Protein 4R58 (pdb70)

B-factor: mean 31.78, std 17.09, range [7.94, 125.17]

Solvent-accessible surface area: 38154 Å² total; per-residue (Å²): 136,90,26,127,108,67,16,50,0,68,128,11,0,72,17,105,27,0,0,80,21,0,28,13,18,25,88,53,95,40,25,97,44,50,0,51,25,112,49,0,58,67,0,58,46,1,42,8,38,19,19,39,0,124,43,3,81,0,0,29,43,0,57,38,0,83,18,0,48,0,3,27,12,109,0,88,91,3,63,18,0,109,126,2,86,40,0,3,101,0,10,1,0,15,20,34,0,82,97,4,54,8,0,100,95,0,57,17,0,58,15,2,20,0,4,26,20,34,0,88,98,3,58,14,0,114,99,1,74,9,0,63,44,1,25,0,0,32,18,35,0,84,92,3,57,12,0,118,98,0,49,1,0,9,42,1,24,0,2,48,22,32,0,95,87,3,59,15,0,109,92,0,23,2,0,41,46,2,37,0,12,61,17,39,0,87,89,3,62,15,0,124,101,0,55,37,0,71,63,31,30,14,174,105,36,44,28,130,99,106,64,8,40,175,121,8,138,77,53,206,128,89,26,127,106,67,12,51,0,68,128,12,0,71,13,104,28,0,0,78,26,0,45,64,64,27,181,51,191,39,25,96,46,49,0,54,26,112,54,0,57,81,0,72,96,1,90,10,44,30,24,25,0,109,42,3,80,0,0,33,44,0,57,66,0,106,27,0,48,0,0,40,10,82,0,59,91,4,64,18,0,114,126,4,107,73,0,2,103,0,8,1,0,25,14,28,0,47,98,3,55,9,0,100,104,0,58,38,0,50,14,2,25,0,7,45,5,20,0,54,97,4,57,12,0,115,96,0,84,74,0,62,38,1,33,0,1,60,18,9,0,49,94,3,58,13,0,115,102,0,86,77,0,60,37,1,18,0,2,58,5,2,0,59,88,3,57,16,0,98,101,0,68,50,0,62,44,2,28,0,12,50,0,1,0,65,90,3,65,9,0,125,95,0,89,70,0,70,64,32,30,16,172,68,6,2,15,85,96,105,65,8,40,171,126,8,138,81,55,211,124,90,25,124,111,63,19,51,0,65,126,12,0,70,20,105,29,0,0,80,25,0,32,20,12,27,90,53,120,38,24,97,45,49,0,54,25,112,51,0,56,77,0,61,39,1,36,8,41,21,17,49,0,85,41,4,80,0,0,33,43,0,55,54,0,105,24,0,38,0,0,41,13,78,0,66,91,5,54,18,1,109,116,4,101,70,0,7,101,0,7,1,0,24,20,16,0,80,98,3,56,13,0,113,104,0,58,37,0,65,13,2,22,0,8,42,20,34,0,62,96,3,57,14,0,115,99,0,82,74,0,60,36,1,34,0,2,45,14,23,0,61,94,2,57,13,0,116,100,0,87,78,0,60,36,2,19,0,1,54,12,12,0,70,88,3,62,14,0,103,97,0,67,51,0,62,44,2,28,0,11,46,0,4,0,64,91,2,74,12,0,144,86,0,89,71,0,70,64,32,29,16,172,55,13,9,32,128,97,109,72,16,39,172,130,8,138,81,54,210,127,89,26,134,108,60,12,50,0,66,127,12,0,72,15,103,29,0,0,81,15,0,19,10,22,26,86,44,54,37,25,97,44,48,0,56,25,114,53,0,58,57,0,19,43,1,31,9,33,105,40,83,0,102,42,3,80,0,0,33,43,0,56,64,0,68,25,0,50,0,19,77,12,110,0,89,93,4,54,19,0,106,117,4,93,68,0,8,101,0,22,1,6,59,21,32,0,83,98,2,57,13,0,110,100,0,57,39,0,63,13,1,34,0,8,59,20,35,0,88,96,3,56,13,0,117,98,0,82,51,0,52,37,1,35,0,9,62,19,35,0,87,94,4,56,14,0,118,104,0,86,33,0,62,43,1,35,0,8,57,21,33,0,92,88,4,68,15,0,102,108,0,55,10,0,16,51,2,37,0,11,62,17,36,0,72,90,11,69,8,8,172,84,8,67,4,10,62,78,25,30,20,173,107,34,39,30,117,80,155,78,44,66,132,137,50,115,152,56,176

Secondary structure (DSSP, 8-state):
----S-EEHHHHS-SHHHHHHHHHHHT-S-TTSEE-HHHHTT--EEE--SS-----TTGGG-TT--EEE--SS-----GGGTT-TT--EEE--SS-----GGGTT-TT--EEE--SS-----GGGTT-TT--EEE--SS-----GGGTT-TT--EEE--SS-----GGGTT-TT--EEE--SS-----GGGTT-TT--EEE--SS-----GGGGG-TT--/----S-EEHHHHS-SHHHHHHHHHHTT-S-TTSEE-HHHHHT--EEE--SS-----TTGGG-TT--EEE--SS-----GGGTT-TT--EEE--SS-----GGGTT-TT--EEE--SS-----GGGTT-TT--EEE--SS-----GGGTT-TT--EEE--SS-----GGGTT-TT--EEE--SS-----GGGTT-TT--EEE--SS-----GGGTT-TT--/---SS-EEHHHHS-SHHHHHHHHHHTT-S-TTSEE-HHHHTT--EEE--SS-----TTGGG-TT--EEE--SS-----GGGTT-TT--EEE--SS-----GGGTT-TT--EEE--SS-----GGGTT-TT--EEE--SS-----GGGTT-TT--EEE--SS-----GGGTT-TT--EEE--SS-----GGGTT-TT--EEE--SS-----GGGGG-TT--/----S-EEHHHHS-SHHHHHHHHHHHT-S-TTSEE-HHHHTT--EEE--SS-----TTGGG-TT--EEE--SS-----GGGTT-TT--EEE--SS-----GGGTT-TT--EEE--SS-----GGGTT-TT--EEE--SS-----GGGTT-TT--EEE--SS-----GGGTT-TT--EEE--SS-----GGGTT-TT-SEEE--SS----TGGGTTSSS--

Radius of gyration: 30.85 Å; Cα contacts (8 Å, |Δi|>4): 2349; chains: 4; bounding box: 74×75×79 Å

Structure (mmCIF, N/CA/C/O backbone):
data_4R58
#
_entry.id   4R58
#
_cell.length_a   57.583
_cell.length_b   145.006
_cell.length_c   57.700
_cell.angle_alpha   90.00
_cell.angle_beta   115.35
_cell.angle_gamma   90.00
#
_symmetry.space_group_name_H-M   'P 1 21 1'
#
loop_
_entity.id
_entity.type
_entity.pdbx_description
1 polymer 'Leucine Rich Repeat protein'
2 water water
#
loop_
_atom_site.group_PDB
_atom_site.id
_atom_site.type_symbol
_atom_site.label_atom_id
_atom_site.label_alt_id
_atom_site.label_comp_id
_atom_site.label_asym_id
_atom_site.label_entity_id
_atom_site.label_seq_id
_atom_site.pdbx_PDB_ins_code
_atom_site.Cartn_x
_atom_site.Cartn_y
_atom_site.Cartn_z
_atom_site.occupancy
_atom_site.B_iso_or_equiv
_atom_site.auth_seq_id
_atom_site.auth_comp_id
_atom_site.auth_asym_id
_atom_site.auth_atom_id
_atom_site.pdbx_PDB_model_num
ATOM 1 N N . GLU A 1 1 ? -36.914 -4.831 18.777 1.00 52.13 1 GLU A N 1
ATOM 2 C CA . GLU A 1 1 ? -37.298 -3.694 17.882 1.00 50.12 1 GLU A CA 1
ATOM 3 C C . GLU A 1 1 ? -36.957 -2.307 18.451 1.00 46.43 1 GLU A C 1
ATOM 4 O O . GLU A 1 1 ? -37.686 -1.789 19.328 1.00 41.79 1 GLU A O 1
ATOM 10 N N . THR A 1 2 ? -35.880 -1.693 17.927 1.00 45.00 2 THR A N 1
ATOM 11 C CA . THR A 1 2 ? -35.431 -0.357 18.366 1.00 43.39 2 THR A CA 1
ATOM 12 C C . THR A 1 2 ? -35.072 0.558 17.210 1.00 42.86 2 THR A C 1
ATOM 13 O O . THR A 1 2 ? -34.644 0.084 16.169 1.00 46.75 2 THR A O 1
ATOM 17 N N . ILE A 1 3 ? -35.202 1.871 17.388 1.00 40.85 3 ILE A N 1
ATOM 18 C CA . ILE A 1 3 ? -34.507 2.804 16.481 1.00 41.98 3 ILE A CA 1
ATOM 19 C C . ILE A 1 3 ? -33.115 3.157 17.023 1.00 44.14 3 ILE A C 1
ATOM 20 O O . ILE A 1 3 ? -32.901 3.236 18.245 1.00 43.91 3 ILE A O 1
ATOM 25 N N . THR A 1 4 ? -32.172 3.382 16.117 1.00 45.17 4 THR A N 1
ATOM 26 C CA . THR A 1 4 ? -30.785 3.609 16.510 1.00 47.89 4 THR A CA 1
ATOM 27 C C . THR A 1 4 ? -30.261 5.005 16.166 1.00 48.09 4 THR A C 1
ATOM 28 O O . THR A 1 4 ? -29.097 5.364 16.502 1.00 49.65 4 THR A O 1
ATOM 32 N N . VAL A 1 5 ? -31.099 5.756 15.451 1.00 45.02 5 VAL A N 1
ATOM 33 C CA . VAL A 1 5 ? -30.823 7.110 15.009 1.00 45.09 5 VAL A CA 1
ATOM 34 C C . VAL A 1 5 ? -31.998 7.929 15.482 1.00 41.58 5 VAL A C 1
ATOM 35 O O . VAL A 1 5 ? -33.094 7.444 15.530 1.00 38.57 5 VAL A O 1
ATOM 39 N N . SER A 1 6 ? -31.765 9.155 15.889 1.00 41.77 6 SER A N 1
ATOM 40 C CA . SER A 1 6 ? -32.835 10.033 16.256 1.00 40.19 6 SER A CA 1
ATOM 41 C C . SER A 1 6 ? -33.654 10.254 14.961 1.00 37.74 6 SER A C 1
ATOM 42 O O . SER A 1 6 ? -33.080 10.537 13.944 1.00 37.50 6 SER A O 1
ATOM 45 N N . THR A 1 7 ? -34.988 10.082 15.035 1.00 33.75 7 THR A N 1
ATOM 46 C CA . THR A 1 7 ? -35.836 9.940 13.861 1.00 31.13 7 THR A CA 1
ATOM 47 C C . THR A 1 7 ? -37.131 10.751 14.035 1.00 27.62 7 THR A C 1
ATOM 48 O O . THR A 1 7 ? -37.720 10.724 15.113 1.00 26.62 7 THR A O 1
ATOM 52 N N . PRO A 1 8 ? -37.552 11.498 12.992 1.00 26.12 8 PRO A N 1
ATOM 53 C CA . PRO A 1 8 ? -38.830 12.184 13.105 1.00 23.89 8 PRO A CA 1
ATOM 54 C C . PRO A 1 8 ? -39.957 11.229 13.490 1.00 21.36 8 PRO A C 1
ATOM 55 O O . PRO A 1 8 ? -40.033 10.121 13.001 1.00 21.18 8 PRO A O 1
ATOM 59 N N . ILE A 1 9 ? -40.809 11.679 14.369 1.00 19.67 9 ILE A N 1
ATOM 60 C CA . ILE A 1 9 ? -41.966 10.901 14.840 1.00 18.09 9 ILE A CA 1
ATOM 61 C C . ILE A 1 9 ? -42.861 10.431 13.706 1.00 17.73 9 ILE A C 1
ATOM 62 O O . ILE A 1 9 ? -43.223 9.283 13.643 1.00 16.72 9 ILE A O 1
ATOM 67 N N . LYS A 1 10 ? -43.121 11.341 12.789 1.00 18.64 10 LYS A N 1
ATOM 68 C CA . LYS A 1 10 ? -43.948 11.074 11.644 1.00 19.49 10 LYS A CA 1
ATOM 69 C C . LYS A 1 10 ? -43.363 10.004 10.712 1.00 20.04 10 LYS A C 1
ATOM 70 O O . LYS A 1 10 ? -44.081 9.349 10.014 1.00 19.77 10 LYS A O 1
ATOM 76 N N . GLN A 1 11 ? -42.055 9.831 10.730 1.00 20.85 11 GLN A N 1
ATOM 77 C CA . GLN A 1 11 ? -41.428 8.769 9.946 1.00 22.17 11 GLN A CA 1
ATOM 78 C C . GLN A 1 11 ? -41.601 7.381 10.629 1.00 21.38 11 GLN A C 1
ATOM 79 O O . GLN A 1 11 ? -41.729 6.383 9.941 1.00 22.01 11 GLN A O 1
ATOM 85 N N . ILE A 1 12 ? -41.580 7.325 11.963 1.00 19.82 12 ILE A N 1
ATOM 86 C CA . ILE A 1 12 ? -41.747 6.070 12.680 1.00 19.05 12 ILE A CA 1
ATOM 87 C C . ILE A 1 12 ? -43.236 5.724 12.710 1.00 17.62 12 ILE A C 1
ATOM 88 O O . ILE A 1 12 ? -43.608 4.555 12.651 1.00 17.18 12 ILE A O 1
ATOM 93 N N . PHE A 1 13 ? -44.058 6.756 12.941 1.00 16.81 13 PHE A N 1
ATOM 94 C CA . PHE A 1 13 ? -45.491 6.607 13.142 1.00 15.67 13 PHE A CA 1
ATOM 95 C C . PHE A 1 13 ? -46.193 7.302 11.974 1.00 16.68 13 PHE A C 1
ATOM 96 O O . PHE A 1 13 ? -46.534 8.476 12.104 1.00 16.63 13 PHE A O 1
ATOM 104 N N . PRO A 1 14 ? -46.420 6.606 10.823 1.00 17.76 14 PRO A N 1
ATOM 105 C CA . PRO A 1 14 ? -46.903 7.365 9.624 1.00 19.34 14 PRO A CA 1
ATOM 106 C C . PRO A 1 14 ? -48.356 7.874 9.667 1.00 19.50 14 PRO A C 1
ATOM 107 O O . PRO A 1 14 ? -48.714 8.776 8.919 1.00 20.46 14 PRO A O 1
ATOM 111 N N . ASP A 1 15 ? -49.172 7.350 10.559 1.00 19.02 15 ASP A N 1
ATOM 112 C CA . ASP A 1 15 ? -50.550 7.805 10.639 1.00 19.53 15 ASP A CA 1
ATOM 113 C C . ASP A 1 15 ? -50.607 9.214 11.217 1.00 19.66 15 ASP A C 1
ATOM 114 O O . ASP A 1 15 ? -50.061 9.475 12.267 1.00 18.87 15 ASP A O 1
ATOM 119 N N . ASP A 1 16 ? -51.305 10.112 10.544 1.00 21.10 16 ASP A N 1
ATOM 120 C CA . ASP A 1 16 ? -51.401 11.485 11.005 1.00 21.57 16 ASP A CA 1
ATOM 121 C C . ASP A 1 16 ? -51.814 11.579 12.482 1.00 19.59 16 ASP A C 1
ATOM 122 O O . ASP A 1 16 ? -51.141 12.215 13.315 1.00 18.54 16 ASP A O 1
ATOM 127 N N . ALA A 1 17 ? -52.944 10.960 12.815 1.00 18.80 17 ALA A N 1
ATOM 128 C CA . ALA A 1 17 ? -53.472 11.073 14.180 1.00 17.47 17 ALA A CA 1
ATOM 129 C C . ALA A 1 17 ? -52.591 10.346 15.210 1.00 15.79 17 ALA A C 1
ATOM 130 O O . ALA A 1 17 ?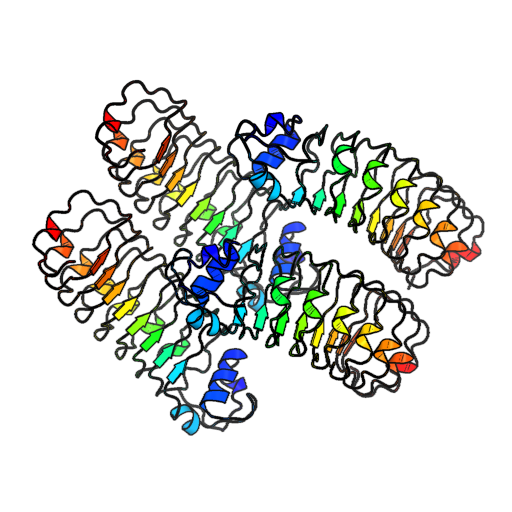 -52.403 10.838 16.304 1.00 15.41 17 ALA A O 1
ATOM 132 N N . PHE A 1 18 ? -52.084 9.183 14.870 1.00 14.93 18 PHE A N 1
ATOM 133 C CA . PHE A 1 18 ? -51.295 8.439 15.843 1.00 14.45 18 PHE A CA 1
ATOM 134 C C . PHE A 1 18 ? -49.995 9.168 16.091 1.00 14.43 18 PHE A C 1
ATOM 135 O O . PHE A 1 18 ? -49.567 9.268 17.221 1.00 13.92 18 PHE A O 1
ATOM 143 N N . ALA A 1 19 ? -49.396 9.735 15.051 1.00 15.19 19 ALA A N 1
ATOM 144 C CA . ALA A 1 19 ? -48.237 10.582 15.278 1.00 16.12 19 ALA A CA 1
ATOM 145 C C . ALA A 1 19 ? -48.503 11.755 16.209 1.00 16.35 19 ALA A C 1
ATOM 146 O O . ALA A 1 19 ? -47.708 11.981 17.124 1.00 15.95 19 ALA A O 1
ATOM 148 N N . GLU A 1 20 ? -49.645 12.424 16.062 1.00 17.40 20 GLU A N 1
ATOM 149 C CA . GLU A 1 20 ? -50.010 13.502 17.024 1.00 18.61 20 GLU A CA 1
ATOM 150 C C . GLU A 1 20 ? -50.089 13.013 18.460 1.00 18.11 20 GLU A C 1
ATOM 151 O O . GLU A 1 20 ? -49.679 13.713 19.371 1.00 18.73 20 GLU A O 1
ATOM 157 N N . THR A 1 21 ? -50.576 11.793 18.670 1.00 17.02 21 THR A N 1
ATOM 158 C CA . THR A 1 21 ? -50.659 11.218 19.995 1.00 17.61 21 THR A CA 1
ATOM 159 C C . THR A 1 21 ? -49.319 10.967 20.634 1.00 16.54 21 THR A C 1
ATOM 160 O O . THR A 1 21 ? -49.129 11.158 21.834 1.00 18.88 21 THR A O 1
ATOM 164 N N . ILE A 1 22 ? -48.425 10.436 19.853 1.00 15.30 22 ILE A N 1
ATOM 165 C CA . ILE A 1 22 ? -47.098 10.205 20.323 1.00 15.63 22 ILE A CA 1
ATOM 166 C C . ILE A 1 22 ? -46.442 11.541 20.640 1.00 16.36 22 ILE A C 1
ATOM 167 O O . ILE A 1 22 ? -45.859 11.678 21.691 1.00 16.67 22 ILE A O 1
ATOM 172 N N . LYS A 1 23 ? -46.575 12.503 19.739 1.00 16.85 23 LYS A N 1
ATOM 173 C CA . LYS A 1 23 ? -46.030 13.827 19.942 1.00 18.77 23 LYS A CA 1
ATOM 174 C C . LYS A 1 23 ? -46.502 14.423 21.270 1.00 20.01 23 LYS A C 1
ATOM 175 O O . LYS A 1 23 ? -45.671 14.841 22.111 1.00 21.18 23 LYS A O 1
ATOM 181 N N . ALA A 1 24 ? -47.816 14.365 21.515 1.00 19.89 24 ALA A N 1
ATOM 182 C CA . ALA A 1 24 ? -48.398 14.824 22.807 1.00 20.85 24 ALA A CA 1
ATOM 183 C C . ALA A 1 24 ? -47.915 14.019 24.029 1.00 20.59 24 ALA A C 1
ATOM 184 O O . ALA A 1 24 ? -47.581 14.587 25.039 1.00 22.59 24 ALA A O 1
ATOM 186 N N . ASN A 1 25 ? -47.797 12.699 23.911 1.00 19.60 25 ASN A N 1
ATOM 187 C CA . ASN A 1 25 ? -47.264 11.859 25.014 1.00 19.70 25 ASN A CA 1
ATOM 188 C C . ASN A 1 25 ? -45.867 12.265 25.421 1.00 20.82 25 ASN A C 1
ATOM 189 O O . ASN A 1 25 ? -45.532 12.245 26.601 1.00 22.17 25 ASN A O 1
ATOM 194 N N . LEU A 1 26 ? -45.039 12.601 24.425 1.00 20.90 26 LEU A N 1
ATOM 195 C CA . LEU A 1 26 ? -43.621 12.938 24.629 1.00 22.53 26 LEU A CA 1
ATOM 196 C C . LEU A 1 26 ? -43.390 14.441 24.812 1.00 24.44 26 LEU A C 1
ATOM 197 O O . LEU A 1 26 ? -42.269 14.874 25.073 1.00 26.31 26 LEU A O 1
ATOM 202 N N . LYS A 1 27 ? -44.467 15.209 24.746 1.00 25.15 27 LYS A N 1
ATOM 203 C CA . LYS A 1 27 ? -44.422 16.656 24.882 1.00 27.67 27 LYS A CA 1
ATOM 204 C C . LYS A 1 27 ? -43.493 17.271 23.885 1.00 27.64 27 LYS A C 1
ATOM 205 O O . LYS A 1 27 ? -42.734 18.125 24.211 1.00 29.57 27 LYS A O 1
ATOM 211 N N . LYS A 1 28 ? -43.574 16.831 22.656 1.00 26.69 28 LYS A N 1
ATOM 212 C CA . LYS A 1 28 ? -42.823 17.452 21.585 1.00 28.11 28 LYS A CA 1
ATOM 213 C C . LYS A 1 28 ? -43.625 18.522 20.883 1.00 27.91 28 LYS A C 1
ATOM 214 O O . LYS A 1 28 ? -44.836 18.495 20.913 1.00 26.28 28 LYS A O 1
ATOM 220 N N . LYS A 1 29 ? -42.918 19.436 20.220 1.00 28.86 29 LYS A N 1
ATOM 221 C CA . LYS A 1 29 ? -43.553 20.556 19.560 1.00 29.91 29 LYS A CA 1
ATOM 222 C C . LYS A 1 29 ? -44.223 20.229 18.219 1.00 28.24 29 LYS A C 1
ATOM 223 O O . LYS A 1 29 ? -45.212 20.873 17.867 1.00 29.64 29 LYS A O 1
ATOM 229 N N . SER A 1 30 ? -43.786 19.188 17.529 1.00 25.93 30 SER A N 1
ATOM 230 C CA . SER A 1 30 ? -44.314 18.878 16.203 1.00 24.81 30 SER A CA 1
ATOM 231 C C . SER A 1 30 ? -44.087 17.389 15.855 1.00 23.19 30 SER A C 1
ATOM 232 O O . SER A 1 30 ? -43.166 16.737 16.397 1.00 22.13 30 SER A O 1
ATOM 235 N N . VAL A 1 31 ? -44.935 16.838 14.981 1.00 22.09 31 VAL A N 1
ATOM 236 C CA . VAL A 1 31 ? -44.718 15.471 14.527 1.00 21.25 31 VAL A CA 1
ATOM 237 C C . VAL A 1 31 ? -43.439 15.291 13.694 1.00 22.02 31 VAL A C 1
ATOM 238 O O . VAL A 1 31 ? -42.955 14.181 13.558 1.00 21.25 31 VAL A O 1
ATOM 242 N N . THR A 1 32 ? -42.860 16.388 13.209 1.00 23.62 32 THR A N 1
ATOM 243 C CA . THR A 1 32 ? -41.566 16.330 12.519 1.00 25.05 32 THR A CA 1
ATOM 244 C C . THR A 1 32 ? -40.363 16.340 13.480 1.00 25.51 32 THR A C 1
ATOM 245 O O . THR A 1 32 ? -39.242 16.163 13.019 1.00 25.94 32 THR A O 1
ATOM 249 N N . ASP A 1 33 ? -40.574 16.579 14.789 1.00 25.29 33 ASP A N 1
ATOM 250 C CA . ASP A 1 33 ? -39.439 16.545 15.746 1.00 26.16 33 ASP A CA 1
ATOM 251 C C . ASP A 1 33 ? -38.893 15.132 15.877 1.00 25.50 33 ASP A C 1
ATOM 252 O O . ASP A 1 33 ? -39.612 14.129 15.791 1.00 23.46 33 ASP A O 1
ATOM 257 N N . ALA A 1 34 ? -37.591 15.070 16.040 1.00 27.00 34 ALA A N 1
ATOM 258 C CA . ALA A 1 34 ? -36.853 13.818 16.079 1.00 27.57 34 ALA A CA 1
ATOM 259 C C . ALA A 1 34 ? -36.968 13.264 17.474 1.00 27.29 34 ALA A C 1
ATOM 260 O O . ALA A 1 34 ? -36.918 14.034 18.401 1.00 28.59 34 ALA A O 1
ATOM 262 N N . VAL A 1 35 ? -37.129 11.947 17.608 1.00 26.53 35 VAL A N 1
ATOM 263 C CA . VAL A 1 35 ? -37.154 11.258 18.917 1.00 26.37 35 VAL A CA 1
ATOM 264 C C . VAL A 1 35 ? -36.199 10.070 18.965 1.00 27.43 35 VAL A C 1
ATOM 265 O O . VAL A 1 35 ? -35.785 9.552 17.925 1.00 28.05 35 VAL A O 1
ATOM 269 N N . THR A 1 36 ? -35.805 9.704 20.190 1.00 27.90 36 THR A N 1
ATOM 270 C CA . THR A 1 36 ? -34.785 8.685 20.445 1.00 28.95 36 THR A CA 1
ATOM 271 C C . THR A 1 36 ? -35.506 7.500 21.014 1.00 27.33 36 THR A C 1
ATOM 272 O O . THR A 1 36 ? -36.610 7.669 21.504 1.00 25.39 36 THR A O 1
ATOM 276 N N . GLN A 1 37 ? -34.889 6.320 20.949 1.00 28.40 37 GLN A N 1
ATOM 277 C CA . GLN A 1 37 ? -35.449 5.086 21.541 1.00 28.02 37 GLN A CA 1
ATOM 278 C C . GLN A 1 37 ? -35.674 5.250 23.038 1.00 28.86 37 GLN A C 1
ATOM 279 O O . GLN A 1 37 ? -36.697 4.862 23.585 1.00 26.67 37 GLN A O 1
ATOM 285 N N . ASN A 1 38 ? -34.714 5.886 23.671 1.00 31.89 38 ASN A N 1
ATOM 286 C CA . ASN A 1 38 ? -34.831 6.216 25.055 1.00 34.02 38 ASN A CA 1
ATOM 287 C C . ASN A 1 38 ? -36.142 6.931 25.402 1.00 31.22 38 ASN A C 1
ATOM 288 O O . ASN A 1 38 ? -36.829 6.590 26.364 1.00 30.15 38 ASN A O 1
ATOM 293 N N . GLU A 1 39 ? -36.480 7.940 24.598 1.00 29.51 39 GLU A N 1
ATOM 294 C CA . GLU A 1 39 ? -37.742 8.637 24.734 1.00 27.05 39 GLU A CA 1
ATOM 295 C C . GLU A 1 39 ? -38.901 7.724 24.515 1.00 24.07 39 GLU A C 1
ATOM 296 O O . GLU A 1 39 ? -39.891 7.798 25.232 1.00 22.67 39 GLU A O 1
ATOM 302 N N . LEU A 1 40 ? -38.816 6.877 23.508 1.00 23.18 40 LEU A N 1
ATOM 303 C CA . LEU A 1 40 ? -39.915 5.917 23.246 1.00 21.07 40 LEU A CA 1
ATOM 304 C C . LEU A 1 40 ? -40.081 4.902 24.384 1.00 21.22 40 LEU A C 1
ATOM 305 O O . LEU A 1 40 ? -41.194 4.485 24.675 1.00 20.27 40 LEU A O 1
ATOM 310 N N . ASN A 1 41 ? -38.984 4.540 25.038 1.00 22.88 41 ASN A N 1
ATOM 311 C CA . ASN A 1 41 ? -39.026 3.666 26.193 1.00 23.77 41 ASN A CA 1
ATOM 312 C C . ASN A 1 41 ? -39.838 4.240 27.320 1.00 23.24 41 ASN A C 1
ATOM 313 O O . ASN A 1 41 ? -40.257 3.487 28.179 1.00 23.82 41 ASN A O 1
ATOM 318 N N . SER A 1 42 ? -40.035 5.552 27.352 1.00 22.92 42 SER A N 1
ATOM 319 C CA . SER A 1 42 ? -40.721 6.178 28.467 1.00 23.51 42 SER A CA 1
ATOM 320 C C . SER A 1 42 ? -42.234 6.007 28.361 1.00 21.45 42 SER A C 1
ATOM 321 O O . SER A 1 42 ? -42.907 6.325 29.288 1.00 22.04 42 SER A O 1
ATOM 324 N N . ILE A 1 43 ? -42.762 5.581 27.229 1.00 19.86 43 ILE A N 1
ATOM 325 C CA . ILE A 1 43 ? -44.195 5.622 27.035 1.00 18.52 43 ILE A CA 1
ATOM 326 C C . ILE A 1 43 ? -44.850 4.370 27.611 1.00 18.79 43 ILE A C 1
ATOM 327 O O . ILE A 1 43 ? -44.557 3.279 27.159 1.00 19.44 43 ILE A O 1
ATOM 332 N N . ASP A 1 44 ? -45.715 4.505 28.598 1.00 19.34 44 ASP A N 1
ATOM 333 C CA . ASP A 1 44 ? -46.348 3.337 29.154 1.00 20.02 44 ASP A CA 1
ATOM 334 C C . ASP A 1 44 ? -47.854 3.318 28.983 1.00 18.94 44 ASP A C 1
ATOM 335 O O . ASP A 1 44 ? -48.479 2.317 29.285 1.00 18.91 44 ASP A O 1
ATOM 340 N N . GLN A 1 45 ? -48.447 4.393 28.476 1.00 18.22 45 GLN A N 1
ATOM 341 C CA . GLN A 1 45 ? -49.881 4.475 28.437 1.00 17.23 45 GLN A CA 1
ATOM 342 C C . GLN A 1 45 ? -50.275 5.391 27.295 1.00 15.73 45 GLN A C 1
ATOM 343 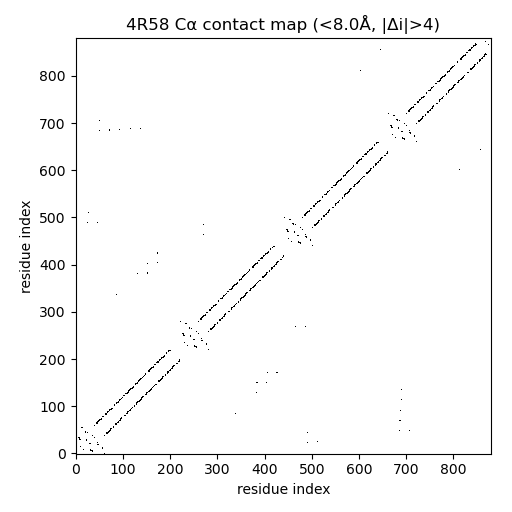O O . GLN A 1 45 ? -49.839 6.557 27.243 1.00 15.74 45 GLN A O 1
ATOM 349 N N . ILE A 1 46 ? -51.112 4.881 26.401 1.00 14.33 46 ILE A N 1
ATOM 350 C CA . ILE A 1 46 ? -51.638 5.688 25.287 1.00 13.67 46 ILE A CA 1
ATOM 351 C C . ILE A 1 46 ? -53.134 5.622 25.300 1.00 12.87 46 ILE A C 1
ATOM 352 O O . ILE A 1 46 ? -53.702 4.538 25.255 1.00 13.15 46 ILE A O 1
ATOM 357 N N . ILE A 1 47 ? -53.780 6.777 25.373 1.00 12.69 47 ILE A N 1
ATOM 358 C CA . ILE A 1 47 ? -55.222 6.850 25.265 1.00 12.31 47 ILE A CA 1
ATOM 359 C C . ILE A 1 47 ? -55.592 7.774 24.111 1.00 12.48 47 ILE A C 1
ATOM 360 O O . ILE A 1 47 ? -55.349 8.968 24.168 1.00 12.68 47 ILE A O 1
ATOM 365 N N . ALA A 1 48 ? -56.183 7.193 23.063 1.00 11.90 48 ALA A N 1
ATOM 366 C CA . ALA A 1 48 ? -56.555 7.967 21.893 1.00 12.76 48 ALA A CA 1
ATOM 367 C C . ALA A 1 48 ? -57.794 7.372 21.253 1.00 13.20 48 ALA A C 1
ATOM 368 O O . ALA A 1 48 ? -57.729 6.739 20.204 1.00 13.26 48 ALA A O 1
ATOM 370 N N . ASN A 1 49 ? -58.909 7.557 21.937 1.00 13.99 49 ASN A N 1
ATOM 371 C CA . ASN A 1 49 ? -60.180 7.079 21.479 1.00 14.43 49 ASN A CA 1
ATOM 372 C C . ASN A 1 49 ? -60.755 8.104 20.523 1.00 15.77 49 ASN A C 1
ATOM 373 O O . ASN A 1 49 ? -60.359 9.232 20.545 1.00 16.12 49 ASN A O 1
ATOM 378 N N . ASN A 1 50 ? -61.649 7.660 19.635 1.00 16.62 50 ASN A N 1
ATOM 379 C CA . ASN A 1 50 ? -62.386 8.568 18.808 1.00 18.66 50 ASN A CA 1
ATOM 380 C C . ASN A 1 50 ? -61.535 9.477 17.966 1.00 19.35 50 ASN A C 1
ATOM 381 O O . ASN A 1 50 ? -61.893 10.629 17.792 1.00 20.88 50 ASN A O 1
ATOM 386 N N . SER A 1 51 ? -60.420 8.978 17.434 1.00 18.91 51 SER A N 1
ATOM 387 C CA . SER A 1 51 ? -59.400 9.842 16.829 1.00 19.96 51 SER A CA 1
ATOM 388 C C . SER A 1 51 ? -59.061 9.607 15.358 1.00 20.01 51 SER A C 1
ATOM 389 O O . SER A 1 51 ? -58.053 10.167 14.901 1.00 20.09 51 SER A O 1
ATOM 392 N N . ASP A 1 52 ? -59.860 8.851 14.612 1.00 19.69 52 ASP A N 1
ATOM 393 C CA . ASP A 1 52 ? -59.524 8.584 13.214 1.00 20.89 52 ASP A CA 1
ATOM 394 C C . ASP A 1 52 ? -58.178 7.952 12.933 1.00 19.16 52 ASP A C 1
ATOM 395 O O . ASP A 1 52 ? -57.583 8.213 11.889 1.00 20.28 52 ASP A O 1
ATOM 400 N N . ILE A 1 53 ? -57.659 7.171 13.853 1.00 17.02 53 ILE A N 1
ATOM 401 C CA . ILE A 1 53 ? -56.413 6.478 13.612 1.00 15.97 53 ILE A CA 1
ATOM 402 C C . ILE A 1 53 ? -56.593 5.325 12.652 1.00 16.52 53 ILE A C 1
ATOM 403 O O . ILE A 1 53 ? -57.432 4.487 12.870 1.00 16.12 53 ILE A O 1
ATOM 408 N N . LYS A 1 54 ? -55.821 5.309 11.576 1.00 17.81 54 LYS A N 1
ATOM 409 C CA . LYS A 1 54 ? -55.878 4.223 10.586 1.00 19.92 54 LYS A CA 1
ATOM 410 C C . LYS A 1 54 ? -54.782 3.143 10.726 1.00 19.32 54 LYS A C 1
ATOM 411 O O . LYS A 1 54 ? -54.947 2.054 10.190 1.00 20.27 54 LYS A O 1
ATOM 417 N N . SER A 1 55 ? -53.700 3.442 11.428 1.00 17.92 55 SER A N 1
ATOM 418 C CA . SER A 1 55 ? -52.569 2.516 11.515 1.00 17.93 55 SER A CA 1
ATOM 419 C C . SER A 1 55 ? -51.807 2.798 12.780 1.00 16.26 55 SER A C 1
ATOM 420 O O . SER A 1 55 ? -51.570 3.938 13.124 1.00 15.09 55 SER A O 1
ATOM 423 N N . VAL A 1 56 ? -51.434 1.729 13.481 1.00 16.06 56 VAL A N 1
ATOM 424 C CA . VAL A 1 56 ? -50.560 1.814 14.640 1.00 14.98 56 VAL A CA 1
ATOM 425 C C . VAL A 1 56 ? -49.103 1.489 14.333 1.00 16.07 56 VAL A C 1
ATOM 426 O O . VAL A 1 56 ? -48.298 1.205 15.243 1.00 16.54 56 VAL A O 1
ATOM 430 N N . GLN A 1 57 ? -48.747 1.520 13.057 1.00 17.39 57 GLN A N 1
ATOM 431 C CA . GLN A 1 57 ? -47.353 1.284 12.648 1.00 18.77 57 GLN A CA 1
ATOM 432 C C . GLN A 1 57 ? -46.481 2.209 13.436 1.00 17.74 57 GLN A C 1
ATOM 433 O O . GLN A 1 57 ? -46.757 3.403 13.543 1.00 16.76 57 GLN A O 1
ATOM 439 N N . GLY A 1 58 ? -45.461 1.621 14.041 1.00 18.10 58 GLY A N 1
ATOM 440 C CA . GLY A 1 58 ? -44.508 2.341 14.889 1.00 17.90 58 GLY A CA 1
ATOM 441 C C . GLY A 1 58 ? -44.642 1.933 16.355 1.00 16.72 58 GLY A C 1
ATOM 442 O O . GLY A 1 58 ? -43.706 2.060 17.119 1.00 17.41 58 GLY A O 1
ATOM 443 N N . ILE A 1 59 ? -45.793 1.433 16.738 1.00 15.34 59 ILE A N 1
ATOM 444 C CA . ILE A 1 59 ? -46.044 1.066 18.111 1.00 14.55 59 ILE A CA 1
ATOM 445 C C . ILE A 1 59 ? -45.145 -0.046 18.584 1.00 15.32 59 ILE A C 1
ATOM 446 O O . ILE A 1 59 ? -44.907 -0.217 19.777 1.00 15.40 59 ILE A O 1
ATOM 451 N N . GLN A 1 60 ? -44.599 -0.808 17.655 1.00 16.37 60 GLN A N 1
ATOM 452 C CA . GLN A 1 60 ? -43.664 -1.898 18.019 1.00 17.59 60 GLN A CA 1
ATOM 453 C C . GLN A 1 60 ? -42.407 -1.428 18.730 1.00 18.37 60 GLN A C 1
ATOM 454 O O . GLN A 1 60 ? -41.650 -2.223 19.261 1.00 19.49 60 GLN A O 1
ATOM 460 N N . TYR A 1 61 ? -42.160 -0.138 18.664 1.00 18.17 61 TYR A N 1
ATOM 461 C CA . TYR A 1 61 ? -40.988 0.427 19.297 1.00 19.42 61 TYR A CA 1
ATOM 462 C C . TYR A 1 61 ? -41.273 0.934 20.721 1.00 18.37 61 TYR A C 1
ATOM 463 O O . TYR A 1 61 ? -40.468 1.656 21.270 1.00 18.91 61 TYR A O 1
ATOM 472 N N . LEU A 1 62 ? -42.409 0.560 21.303 1.00 16.89 62 LEU A N 1
ATOM 473 C CA . LEU A 1 62 ? -42.769 1.013 22.627 1.00 16.33 62 LEU A CA 1
ATOM 474 C C . LEU A 1 62 ? -42.807 -0.160 23.603 1.00 16.88 62 LEU A C 1
ATOM 475 O O . LEU A 1 62 ? -43.889 -0.598 23.994 1.00 15.49 62 LEU A O 1
ATOM 480 N N . PRO A 1 63 ? -41.627 -0.672 24.033 1.00 18.65 63 PRO A N 1
ATOM 481 C CA . PRO A 1 63 ? -41.631 -1.926 24.775 1.00 19.58 63 PRO A CA 1
ATOM 482 C C . PRO A 1 63 ? -42.294 -1.849 26.140 1.00 19.29 63 PRO A C 1
ATOM 483 O O . PRO A 1 63 ? -42.761 -2.869 26.641 1.00 19.28 63 PRO A O 1
ATOM 487 N N . ASN A 1 64 ? -42.368 -0.665 26.729 1.00 19.18 64 ASN A N 1
ATOM 488 C CA . ASN A 1 64 ? -42.959 -0.590 28.056 1.00 19.57 64 ASN A CA 1
ATOM 489 C C . ASN A 1 64 ? -44.449 -0.255 28.051 1.00 18.10 64 ASN A C 1
ATOM 490 O O . ASN A 1 64 ? -45.007 0.126 29.085 1.00 18.17 64 ASN A O 1
ATOM 495 N N . LEU A 1 65 ? -45.089 -0.355 26.888 1.00 17.20 65 LEU A N 1
ATOM 496 C CA . LEU A 1 65 ? -46.479 0.025 26.775 1.00 16.05 65 LEU A CA 1
ATOM 497 C C . LEU A 1 65 ? -47.309 -0.999 27.570 1.00 16.95 65 LEU A C 1
ATOM 498 O O . LEU A 1 65 ? -47.220 -2.195 27.354 1.00 16.21 65 LEU A O 1
ATOM 503 N N . LYS A 1 66 ? -48.119 -0.479 28.488 1.00 18.55 66 LYS A N 1
ATOM 504 C CA . LYS A 1 66 ? -48.905 -1.283 29.441 1.00 20.67 66 LYS A CA 1
ATOM 505 C C . LYS A 1 66 ? -50.395 -1.123 29.202 1.00 18.12 66 LYS A C 1
ATOM 506 O O . LYS A 1 66 ? -51.171 -2.062 29.393 1.00 17.76 66 LYS A O 1
ATOM 512 N N . THR A 1 67 ? -50.804 0.078 28.829 1.00 16.54 67 THR A N 1
ATOM 513 C CA . THR A 1 67 ? -52.209 0.406 28.666 1.00 15.19 67 THR A CA 1
ATOM 514 C C . THR A 1 67 ? -52.383 1.102 27.318 1.00 13.60 67 THR A C 1
ATOM 515 O O . THR A 1 67 ? -51.708 2.105 27.025 1.00 13.56 67 THR A O 1
ATOM 519 N N . LEU A 1 68 ? -53.256 0.551 26.495 1.00 12.28 68 LEU A N 1
ATOM 520 C CA . LEU A 1 68 ? -53.498 1.058 25.152 1.00 11.57 68 LEU A CA 1
ATOM 521 C C . LEU A 1 68 ? -54.997 1.071 24.918 1.00 11.43 68 LEU A C 1
ATOM 522 O O . LEU A 1 68 ? -55.614 0.020 24.858 1.00 11.06 68 LEU A O 1
ATOM 527 N N . LYS A 1 69 ? -55.571 2.265 24.803 1.00 11.44 69 LYS A N 1
ATOM 528 C CA . LYS A 1 69 ? -56.965 2.392 24.530 1.00 11.90 69 LYS A CA 1
ATOM 529 C C . LYS A 1 69 ? -57.186 3.186 23.236 1.00 11.97 69 LYS A C 1
ATOM 530 O O . LYS A 1 69 ? -56.808 4.348 23.155 1.00 12.26 69 LYS A O 1
ATOM 536 N N . LEU A 1 70 ? -57.754 2.505 22.239 1.00 11.78 70 LEU A N 1
ATOM 537 C CA . LEU A 1 70 ? -57.896 3.011 20.895 1.00 12.02 70 LEU A CA 1
ATOM 538 C C . LEU A 1 70 ? -59.276 2.694 20.382 1.00 12.71 70 LEU A C 1
ATOM 539 O O . LEU A 1 70 ? -59.440 2.313 19.234 1.00 12.70 70 LEU A O 1
ATOM 544 N N . SER A 1 71 ? -60.280 2.943 21.213 1.00 13.37 71 SER A N 1
ATOM 545 C CA . SER A 1 71 ? -61.637 2.687 20.827 1.00 14.47 71 SER A CA 1
ATOM 546 C C . SER A 1 71 ? -62.112 3.682 19.795 1.00 14.96 71 SER A C 1
ATOM 547 O O . SER A 1 71 ? -61.859 4.870 19.904 1.00 15.76 71 SER A O 1
ATOM 550 N N . ASN A 1 72 ? -62.834 3.192 18.787 1.00 15.05 72 ASN A N 1
ATOM 551 C CA . ASN A 1 72 ? -63.508 4.004 17.792 1.00 15.80 72 ASN A CA 1
ATOM 552 C C . ASN A 1 72 ? -62.536 4.773 16.928 1.00 15.91 72 ASN A C 1
ATOM 553 O O . ASN A 1 72 ? -62.573 5.972 16.840 1.00 16.31 72 ASN A O 1
ATOM 558 N N . ASN A 1 73 ? -61.696 4.023 16.243 1.00 16.16 73 ASN A N 1
ATOM 559 C CA . ASN A 1 73 ? -60.792 4.512 15.198 1.00 17.07 73 ASN A CA 1
ATOM 560 C C . ASN A 1 73 ? -61.033 3.673 13.928 1.00 18.67 73 ASN A C 1
ATOM 561 O O . ASN A 1 73 ? -62.126 3.197 13.756 1.00 19.68 73 ASN A O 1
ATOM 566 N N . LYS A 1 74 ? -60.053 3.561 13.022 1.00 19.41 74 LYS A N 1
ATOM 567 C CA . LYS A 1 74 ? -60.210 2.785 11.768 1.00 21.52 74 LYS A CA 1
ATOM 568 C C . LYS A 1 74 ? -59.085 1.769 11.579 1.00 21.00 74 LYS A C 1
ATOM 569 O O . LYS A 1 74 ? -58.554 1.632 10.505 1.00 20.90 74 LYS A O 1
ATOM 575 N N . ILE A 1 75 ? -58.709 1.114 12.694 1.00 19.74 75 ILE A N 1
ATOM 576 C CA . ILE A 1 75 ? -57.600 0.160 12.728 1.00 19.16 75 ILE A CA 1
ATOM 577 C C . ILE A 1 75 ? -58.018 -1.202 12.201 1.00 20.82 75 ILE A C 1
ATOM 578 O O . ILE A 1 75 ? -59.094 -1.703 12.549 1.00 20.71 75 ILE A O 1
ATOM 583 N N . THR A 1 76 ? -57.226 -1.701 11.262 1.00 22.87 76 THR A N 1
ATOM 584 C CA . THR A 1 76 ? -57.452 -2.959 10.604 1.00 25.57 76 THR A CA 1
ATOM 585 C C . THR A 1 76 ? -56.333 -3.956 10.829 1.00 27.40 76 THR A C 1
ATOM 586 O O . THR A 1 76 ? -56.576 -5.152 10.779 1.00 33.44 76 THR A O 1
ATOM 590 N N . ASP A 1 77 ? -55.113 -3.512 11.047 1.00 26.55 77 ASP A N 1
ATOM 591 C CA . ASP A 1 77 ? -53.969 -4.437 11.122 1.00 26.42 77 ASP A CA 1
ATOM 592 C C . ASP A 1 77 ? -53.311 -4.156 12.431 1.00 23.73 77 ASP A C 1
ATOM 593 O O . ASP A 1 77 ? -52.997 -3.014 12.713 1.00 24.35 77 ASP A O 1
ATOM 598 N N . ILE A 1 78 ? -53.179 -5.158 13.275 1.00 22.39 78 ILE A N 1
ATOM 599 C CA . ILE A 1 78 ? -52.558 -4.962 14.591 1.00 20.34 78 ILE A CA 1
ATOM 600 C C . ILE A 1 78 ? -51.283 -5.794 14.759 1.00 21.13 78 ILE A C 1
ATOM 601 O O . ILE A 1 78 ? -50.829 -5.999 15.871 1.00 19.86 78 ILE A O 1
ATOM 606 N N . SER A 1 79 ? -50.689 -6.222 13.657 1.00 22.82 79 SER A N 1
ATOM 607 C CA . SER A 1 79 ? -49.547 -7.088 13.746 1.00 25.09 79 SER A CA 1
ATOM 608 C C . SER A 1 79 ? -48.388 -6.422 14.488 1.00 24.65 79 SER A C 1
ATOM 609 O O . SER A 1 79 ? -47.563 -7.097 15.078 1.00 25.26 79 SER A O 1
ATOM 612 N N . ALA A 1 80 ? -48.353 -5.106 14.506 1.00 23.94 80 ALA A N 1
ATOM 613 C CA . ALA A 1 80 ? -47.292 -4.424 15.189 1.00 24.12 80 ALA A CA 1
ATOM 614 C C . ALA A 1 80 ? -47.392 -4.496 16.730 1.00 24.29 80 ALA A C 1
ATOM 615 O O . ALA A 1 80 ? -46.502 -4.018 17.398 1.00 26.01 80 ALA A O 1
ATOM 617 N N . LEU A 1 81 ? -48.484 -5.021 17.287 1.00 23.26 81 LEU A N 1
ATOM 618 C CA . LEU A 1 81 ? -48.601 -5.294 18.729 1.00 22.31 81 LEU A CA 1
ATOM 619 C C . LEU A 1 81 ? -47.946 -6.585 19.169 1.00 23.93 81 LEU A C 1
ATOM 620 O O . LEU A 1 81 ? -47.853 -6.861 20.331 1.00 22.65 81 LEU A O 1
ATOM 625 N N . LYS A 1 82 ? -47.519 -7.374 18.206 1.00 27.24 82 LYS A N 1
ATOM 626 C CA . LYS A 1 82 ? -47.067 -8.749 18.380 1.00 30.76 82 LYS A CA 1
ATOM 627 C C . LYS A 1 82 ? -46.070 -9.033 19.522 1.00 30.92 82 LYS A C 1
ATOM 628 O O . LYS A 1 82 ? -46.139 -10.087 20.168 1.00 30.11 82 LYS A O 1
ATOM 634 N N . GLN A 1 83 ? -45.107 -8.134 19.700 1.00 31.01 83 GLN A N 1
ATOM 635 C CA . GLN A 1 83 ? -44.026 -8.354 20.666 1.00 33.19 83 GLN A CA 1
ATOM 636 C C . GLN A 1 83 ? -44.103 -7.422 21.845 1.00 29.82 83 GLN A C 1
ATOM 637 O O . GLN A 1 83 ? -43.117 -7.261 22.521 1.00 29.98 83 GLN A O 1
ATOM 643 N N . LEU A 1 84 ? -45.241 -6.783 22.055 1.00 26.90 84 LEU A N 1
ATOM 644 C CA . LEU A 1 84 ? -45.413 -5.935 23.219 1.00 26.69 84 LEU A CA 1
ATOM 645 C C . LEU A 1 84 ? -45.813 -6.741 24.451 1.00 27.74 84 LEU A C 1
ATOM 646 O O . LEU A 1 84 ? -46.984 -6.811 24.847 1.00 27.90 84 LEU A O 1
ATOM 651 N N . ASN A 1 85 ? -44.801 -7.318 25.071 1.00 29.13 85 ASN A N 1
ATOM 652 C CA . ASN A 1 85 ? -44.980 -8.268 26.138 1.00 30.21 85 ASN A CA 1
ATOM 653 C C . ASN A 1 85 ? -45.594 -7.716 27.390 1.00 27.31 85 ASN A C 1
ATOM 654 O O . ASN A 1 85 ? -45.954 -8.487 28.239 1.00 27.57 85 ASN A O 1
ATOM 659 N N . ASN A 1 86 ? -45.603 -6.395 27.562 1.00 24.94 86 ASN A N 1
ATOM 660 C CA . ASN A 1 86 ? -46.052 -5.812 28.812 1.00 23.74 86 ASN A CA 1
ATOM 661 C C . ASN A 1 86 ? -47.457 -5.225 28.773 1.00 21.15 86 ASN A C 1
ATOM 662 O O . ASN A 1 86 ? -47.899 -4.634 29.770 1.00 21.44 86 ASN A O 1
ATOM 667 N N . LEU A 1 87 ? -48.165 -5.395 27.655 1.00 19.02 87 LEU A N 1
ATOM 668 C CA . LEU A 1 87 ? -49.539 -4.926 27.577 1.00 17.44 87 LEU A CA 1
ATOM 669 C C . LEU A 1 87 ? -50.434 -5.631 28.550 1.00 17.43 87 LEU A C 1
ATOM 670 O O . LEU A 1 87 ? -50.459 -6.834 28.578 1.00 17.72 87 LEU A O 1
ATOM 675 N N . GLY A 1 88 ? -51.159 -4.856 29.345 1.00 17.06 88 GLY A N 1
ATOM 676 C CA . GLY A 1 88 ? -52.107 -5.362 30.349 1.00 16.70 88 GLY A CA 1
ATOM 677 C C . GLY A 1 88 ? -53.560 -5.028 30.044 1.00 15.33 88 GLY A C 1
ATOM 678 O O . GLY A 1 88 ? -54.438 -5.822 30.317 1.00 15.18 88 GLY A O 1
ATOM 679 N N . TRP A 1 89 ? -53.802 -3.819 29.524 1.00 14.27 89 TRP A N 1
ATOM 680 C CA . TRP A 1 89 ? -55.123 -3.348 29.229 1.00 13.61 89 TRP A CA 1
ATOM 681 C C . TRP A 1 89 ? -55.111 -2.935 27.763 1.00 12.32 89 TRP A C 1
ATOM 682 O O . TRP A 1 89 ? -54.349 -2.057 27.371 1.00 12.12 89 TRP A O 1
ATOM 693 N N . LEU A 1 90 ? -55.899 -3.611 26.936 1.00 11.68 90 LEU A N 1
ATOM 694 C CA . LEU A 1 90 ? -55.988 -3.307 25.511 1.00 11.14 90 LEU A CA 1
ATOM 695 C C . LEU A 1 90 ? -57.455 -3.121 25.111 1.00 11.01 90 LEU A C 1
ATOM 696 O O . LEU A 1 90 ? -58.249 -4.048 25.227 1.00 11.34 90 LEU A O 1
ATOM 701 N N . ASP A 1 91 ? -57.806 -1.934 24.634 1.00 11.16 91 ASP A N 1
ATOM 702 C CA . ASP A 1 91 ? -59.150 -1.655 24.140 1.00 11.81 91 ASP A CA 1
ATOM 703 C C . ASP A 1 91 ? -59.075 -1.231 22.704 1.00 12.27 91 ASP A C 1
ATOM 704 O O . ASP A 1 91 ? -58.490 -0.182 22.387 1.00 13.18 91 ASP A O 1
ATOM 709 N N . LEU A 1 92 ? -59.562 -2.099 21.831 1.00 12.77 92 LEU A N 1
ATOM 710 C CA . LEU A 1 92 ? -59.507 -1.901 20.383 1.00 13.07 92 LEU A CA 1
ATOM 711 C C . LEU A 1 92 ? -60.898 -1.975 19.863 1.00 13.19 92 LEU A C 1
ATOM 712 O O . LEU A 1 92 ? -61.091 -2.255 18.672 1.00 13.66 92 LEU A O 1
ATOM 717 N N . SER A 1 93 ? -61.882 -1.752 20.745 1.00 13.03 93 SER A N 1
ATOM 718 C CA . SER A 1 93 ? -63.275 -1.842 20.339 1.00 13.91 93 SER A CA 1
ATOM 719 C C . SER A 1 93 ? -63.616 -0.799 19.252 1.00 14.61 93 SER A C 1
ATOM 720 O O . SER A 1 93 ? -62.930 0.191 19.127 1.00 14.21 93 SER A O 1
ATOM 723 N N . ASN A 1 94 ? -64.658 -1.071 18.460 1.00 15.97 94 ASN A N 1
ATOM 724 C CA . ASN A 1 94 ? -65.129 -0.181 17.384 1.00 16.91 94 ASN A CA 1
ATOM 725 C C . ASN A 1 94 ? -64.051 0.150 16.363 1.00 17.00 94 ASN A C 1
ATOM 726 O O . ASN A 1 94 ? -63.754 1.293 16.112 1.00 17.11 94 ASN A O 1
ATOM 731 N N . ASN A 1 95 ? -63.418 -0.870 15.805 1.00 17.20 95 ASN A N 1
ATOM 732 C CA . ASN A 1 95 ? -62.441 -0.672 14.744 1.00 17.16 95 ASN A CA 1
ATOM 733 C C . ASN A 1 95 ? -62.856 -1.570 13.564 1.00 19.07 95 ASN A C 1
ATOM 734 O O . ASN A 1 95 ? -64.030 -1.935 13.484 1.00 19.65 95 ASN A O 1
ATOM 739 N N . GLY A 1 96 ? -61.917 -1.955 12.677 1.00 19.85 96 GLY A N 1
ATOM 740 C CA . GLY A 1 96 ? -62.188 -2.945 11.624 1.00 21.60 96 GLY A CA 1
ATOM 741 C C . GLY A 1 96 ? -61.233 -4.146 11.691 1.00 21.85 96 GLY A C 1
ATOM 742 O O . GLY A 1 96 ? -60.751 -4.638 10.673 1.00 22.66 96 GLY A O 1
ATOM 743 N N . ILE A 1 97 ? -61.001 -4.633 12.907 1.00 20.74 97 ILE A N 1
ATOM 744 C CA . ILE A 1 97 ? -60.065 -5.711 13.121 1.00 21.09 97 ILE A CA 1
ATOM 745 C C . ILE A 1 97 ? -60.705 -7.049 12.747 1.00 22.99 97 ILE A C 1
ATOM 746 O O . ILE A 1 97 ? -61.821 -7.311 13.176 1.00 22.26 97 ILE A O 1
ATOM 751 N N . THR A 1 98 ? -59.979 -7.873 11.975 1.00 24.86 98 THR A N 1
ATOM 752 C CA . THR A 1 98 ? -60.406 -9.217 11.616 1.00 27.95 98 THR A CA 1
ATOM 753 C C . THR A 1 98 ? -59.460 -10.276 12.242 1.00 28.99 98 THR A C 1
ATOM 754 O O . THR A 1 98 ? -59.835 -11.001 13.155 1.00 29.79 98 THR A O 1
ATOM 758 N N . ASP A 1 99 ? -58.211 -10.299 11.800 1.00 29.75 99 ASP A N 1
ATOM 759 C CA . ASP A 1 99 ? -57.180 -11.195 12.322 1.00 29.74 99 ASP A CA 1
ATOM 760 C C . ASP A 1 99 ? -56.663 -10.684 13.684 1.00 26.93 99 ASP A C 1
ATOM 761 O O . ASP A 1 99 ? -56.190 -9.572 13.767 1.00 25.43 99 ASP A O 1
ATOM 766 N N . ILE A 1 100 ? -56.688 -11.522 14.716 1.00 26.21 100 ILE A N 1
ATOM 767 C CA . ILE A 1 100 ? -56.078 -11.169 16.001 1.00 24.87 100 ILE A CA 1
ATOM 768 C C . ILE A 1 100 ? -54.913 -12.090 16.432 1.00 26.12 100 ILE A C 1
ATOM 769 O O . ILE A 1 100 ? -54.573 -12.139 17.614 1.00 25.36 100 ILE A O 1
ATOM 774 N N . SER A 1 101 ? -54.267 -12.778 15.487 1.00 27.83 101 SER A N 1
ATOM 775 C CA . SER A 1 101 ? -53.142 -13.641 15.857 1.00 29.30 101 SER A CA 1
ATOM 776 C C . SER A 1 101 ? -51.982 -12.879 16.494 1.00 27.51 101 SER A C 1
ATOM 777 O O . SER A 1 101 ? -51.215 -13.436 17.245 1.00 28.41 101 SER A O 1
ATOM 780 N N . ALA A 1 102 ? -51.884 -11.602 16.222 1.00 25.45 102 ALA A N 1
ATOM 781 C CA . ALA A 1 102 ? -50.910 -10.801 16.877 1.00 23.83 102 ALA A CA 1
ATOM 782 C C . ALA A 1 102 ? -51.018 -10.775 18.414 1.00 22.23 102 ALA A C 1
ATOM 783 O O . ALA A 1 102 ? -50.054 -10.425 19.070 1.00 21.72 102 ALA A O 1
ATOM 785 N N . LEU A 1 103 ? -52.185 -11.085 18.970 1.00 21.04 103 LEU A N 1
ATOM 786 C CA . LEU A 1 103 ? -52.375 -11.078 20.402 1.00 20.25 103 LEU A CA 1
ATOM 787 C C . LEU A 1 103 ? -51.858 -12.347 21.094 1.00 23.09 103 LEU A C 1
ATOM 788 O O . LEU A 1 103 ? -51.779 -12.414 22.313 1.00 22.45 103 LEU A O 1
ATOM 793 N N . LYS A 1 104 ? -51.426 -13.319 20.300 1.00 25.45 104 LYS A N 1
ATOM 794 C CA . LYS A 1 104 ? -51.198 -14.674 20.760 1.00 27.99 104 LYS A CA 1
ATOM 795 C C . LYS A 1 104 ? -50.263 -14.826 21.976 1.00 27.75 104 LYS A C 1
ATOM 796 O O . LYS A 1 104 ? -50.492 -15.694 22.807 1.00 27.81 104 LYS A O 1
ATOM 802 N N . ASN A 1 105 ? -49.193 -14.031 22.031 1.00 26.81 105 ASN A N 1
ATOM 803 C CA . ASN A 1 105 ? -48.166 -14.147 23.085 1.00 27.27 105 ASN A CA 1
ATOM 804 C C . ASN A 1 105 ? -48.198 -13.004 24.117 1.00 25.01 105 ASN A C 1
ATOM 805 O O . ASN A 1 105 ? -47.235 -12.810 24.841 1.00 25.35 105 ASN A O 1
ATOM 810 N N . LEU A 1 106 ? -49.285 -12.258 24.170 1.00 22.30 106 LEU A N 1
ATOM 811 C CA . LEU A 1 106 ? -49.367 -11.166 25.095 1.00 21.38 106 LEU A CA 1
ATOM 812 C C . LEU A 1 106 ? -49.803 -11.631 26.477 1.00 21.70 106 LEU A C 1
ATOM 813 O O . LEU A 1 106 ? -50.891 -11.335 26.906 1.00 21.00 106 LEU A O 1
ATOM 818 N N . ALA A 1 107 ? -48.926 -12.394 27.120 1.00 23.74 107 ALA A N 1
ATOM 819 C CA . ALA A 1 107 ? -49.178 -13.100 28.362 1.00 25.00 107 ALA A CA 1
ATOM 820 C C . ALA A 1 107 ? -49.552 -12.206 29.551 1.00 24.65 107 ALA A C 1
ATOM 821 O O . ALA A 1 107 ? -50.219 -12.663 30.484 1.00 24.01 107 ALA A O 1
ATOM 823 N N . SER A 1 108 ? -49.186 -10.926 29.493 1.00 23.52 108 SER A N 1
ATOM 824 C CA . SER A 1 108 ? -49.618 -10.099 30.586 1.00 23.12 108 SER A CA 1
ATOM 825 C C . SER A 1 108 ? -51.023 -9.516 30.399 1.00 21.91 108 SER A C 1
ATOM 826 O O . SER A 1 108 ? -51.425 -8.843 31.299 1.00 21.50 108 SER A O 1
ATOM 829 N N . LEU A 1 109 ? -51.747 -9.739 29.289 1.00 21.43 109 LEU A N 1
ATOM 830 C CA . LEU A 1 109 ? -53.084 -9.142 29.096 1.00 21.20 109 LEU A CA 1
ATOM 831 C C . LEU A 1 109 ? -54.097 -9.568 30.139 1.00 21.36 109 LEU A C 1
ATOM 832 O O . LEU A 1 109 ? -54.214 -10.759 30.438 1.00 20.96 109 LEU A O 1
ATOM 837 N N . HIS A 1 110 ? -54.740 -8.591 30.762 1.00 20.44 110 HIS A N 1
ATOM 838 C CA . HIS A 1 110 ? -55.698 -8.907 31.813 1.00 21.55 110 HIS A CA 1
ATOM 839 C C . HIS A 1 110 ? -57.059 -8.372 31.487 1.00 19.49 110 HIS A C 1
ATOM 840 O O . HIS A 1 110 ? -58.045 -8.917 31.945 1.00 19.44 110 HIS A O 1
ATOM 847 N N . THR A 1 111 ? -57.113 -7.324 30.661 1.00 17.69 111 THR A N 1
ATOM 848 C CA . THR A 1 111 ? -58.347 -6.679 30.314 1.00 16.04 111 THR A CA 1
ATOM 849 C C . THR A 1 111 ? -58.302 -6.435 28.805 1.00 15.53 111 THR A C 1
ATOM 850 O O . THR A 1 111 ? -57.387 -5.785 28.310 1.00 15.77 111 THR A O 1
ATOM 854 N N . LEU A 1 112 ? -59.272 -6.970 28.068 1.00 15.37 112 LEU A N 1
ATOM 855 C CA . LEU A 1 112 ? -59.236 -6.951 26.615 1.00 14.70 112 LEU A CA 1
ATOM 856 C C . LEU A 1 112 ? -60.623 -6.637 26.111 1.00 15.20 112 LEU A C 1
ATOM 857 O O . LEU A 1 112 ? -61.582 -7.351 26.406 1.00 15.94 112 LEU A O 1
ATOM 862 N N . ASP A 1 113 ? -60.731 -5.564 25.333 1.00 15.26 113 ASP A N 1
ATOM 863 C CA . ASP A 1 113 ? -62.017 -5.181 24.711 1.00 15.79 113 ASP A CA 1
ATOM 864 C C . ASP A 1 113 ? -61.818 -5.128 23.234 1.00 15.39 113 ASP A C 1
ATOM 865 O O . ASP A 1 113 ? -61.051 -4.323 22.728 1.00 15.41 113 ASP A O 1
ATOM 870 N N . LEU A 1 114 ? -62.429 -6.082 22.575 1.00 16.61 114 LEU A N 1
ATOM 871 C CA . LEU A 1 114 ? -62.355 -6.227 21.139 1.00 17.07 114 LEU A CA 1
ATOM 872 C C . LEU A 1 114 ? -63.747 -6.125 20.555 1.00 17.52 114 LEU A C 1
ATOM 873 O O . LEU A 1 114 ? -63.970 -6.583 19.436 1.00 19.14 114 LEU A O 1
ATOM 878 N N . SER A 1 115 ? -64.689 -5.528 21.280 1.00 17.24 115 SER A N 1
ATOM 879 C CA . SER A 1 115 ? -66.066 -5.488 20.802 1.00 18.89 115 SER A CA 1
ATOM 880 C C . SER A 1 115 ? -66.235 -4.614 19.546 1.00 19.47 115 SER A C 1
ATOM 881 O O . SER A 1 115 ? -65.420 -3.721 19.285 1.00 17.97 115 SER A O 1
ATOM 884 N N . ASN A 1 116 ? -67.279 -4.914 18.781 1.00 21.11 116 ASN A N 1
ATOM 885 C CA . ASN A 1 116 ? -67.604 -4.200 17.542 1.00 22.77 116 ASN A CA 1
ATOM 886 C C . ASN A 1 116 ? -66.425 -4.150 16.511 1.00 22.11 116 ASN A C 1
ATOM 887 O O . ASN A 1 116 ? -65.968 -3.063 16.134 1.00 22.30 116 ASN A O 1
ATOM 892 N N . ASN A 1 117 ? -65.967 -5.323 16.084 1.00 21.00 117 ASN A N 1
ATOM 893 C CA . ASN A 1 117 ? -64.990 -5.478 15.030 1.00 20.73 117 ASN A CA 1
ATOM 894 C C . ASN A 1 117 ? -65.532 -6.549 14.054 1.00 21.96 117 ASN A C 1
ATOM 895 O O . ASN A 1 117 ? -66.725 -6.758 14.010 1.00 22.00 117 ASN A O 1
ATOM 900 N N . GLY A 1 118 ? -64.662 -7.214 13.292 1.00 22.43 118 GLY A N 1
ATOM 901 C CA . GLY A 1 118 ? -65.056 -8.281 12.336 1.00 24.63 118 GLY A CA 1
ATOM 902 C C . GLY A 1 118 ? -64.334 -9.591 12.638 1.00 24.69 118 GLY A C 1
ATOM 903 O O . GLY A 1 118 ? -63.906 -10.318 11.754 1.00 26.41 118 GLY A O 1
ATOM 904 N N . ILE A 1 119 ? -64.212 -9.899 13.909 1.00 23.41 119 ILE A N 1
ATOM 905 C CA . ILE A 1 119 ? -63.444 -11.072 14.353 1.00 23.83 119 ILE A CA 1
ATOM 906 C C . ILE A 1 119 ? -64.264 -12.347 14.189 1.00 26.03 119 ILE A C 1
ATOM 907 O O . ILE A 1 119 ? -65.420 -12.374 14.566 1.00 26.15 119 ILE A O 1
ATOM 912 N N . THR A 1 120 ? -63.650 -13.389 13.628 1.00 28.33 120 THR A N 1
ATOM 913 C CA . THR A 1 120 ? -64.261 -14.716 13.500 1.00 31.12 120 THR A CA 1
ATOM 914 C C . THR A 1 120 ? -63.484 -15.786 14.288 1.00 32.62 120 THR A C 1
ATOM 915 O O . THR A 1 120 ? -64.047 -16.439 15.147 1.00 36.17 120 THR A O 1
ATOM 919 N N . ASP A 1 121 ? -62.205 -15.961 14.002 1.00 33.47 121 ASP A N 1
ATOM 920 C CA . ASP A 1 121 ? -61.355 -16.934 14.681 1.00 33.45 121 ASP A CA 1
ATOM 921 C C . ASP A 1 121 ? -60.755 -16.287 15.933 1.00 29.47 121 ASP A C 1
ATOM 922 O O . ASP A 1 121 ? -60.112 -15.257 15.833 1.00 28.76 121 ASP A O 1
ATOM 927 N N . ILE A 1 122 ? -60.962 -16.878 17.094 1.00 27.49 122 ILE A N 1
ATOM 928 C CA . ILE A 1 122 ? -60.371 -16.387 18.308 1.00 25.37 122 ILE A CA 1
ATOM 929 C C . ILE A 1 122 ? -59.338 -17.324 18.933 1.00 25.64 122 ILE A C 1
ATOM 930 O O . ILE A 1 122 ? -59.000 -17.189 20.108 1.00 24.52 122 ILE A O 1
ATOM 935 N N . SER A 1 123 ? -58.822 -18.282 18.185 1.00 27.92 123 SER A N 1
ATOM 936 C CA . SER A 1 123 ? -57.874 -19.255 18.798 1.00 29.19 123 SER A CA 1
ATOM 937 C C . SER A 1 123 ? -56.572 -18.609 19.311 1.00 27.67 123 SER A C 1
ATOM 938 O O . SER A 1 123 ? -55.888 -19.164 20.170 1.00 29.18 123 SER A O 1
ATOM 941 N N . ALA A 1 124 ? -56.264 -17.424 18.835 1.00 25.60 124 ALA A N 1
ATOM 942 C CA . ALA A 1 124 ? -55.171 -16.659 19.370 1.00 24.07 124 ALA A CA 1
ATOM 943 C C . ALA A 1 124 ? -55.342 -16.267 20.870 1.00 22.07 124 ALA A C 1
ATOM 944 O O . ALA A 1 124 ? -54.385 -15.855 21.511 1.00 21.05 124 ALA A O 1
ATOM 946 N N . LEU A 1 125 ? -56.558 -16.358 21.407 1.00 21.00 125 LEU A N 1
ATOM 947 C CA . LEU A 1 125 ? -56.776 -16.041 22.790 1.00 19.84 125 LEU A CA 1
ATOM 948 C C . LEU A 1 125 ? -56.440 -17.197 23.709 1.00 21.41 125 LEU A C 1
ATOM 949 O O . LEU A 1 125 ? -56.388 -17.022 24.885 1.00 20.61 125 LEU A O 1
ATOM 954 N N . LYS A 1 126 ? -56.206 -18.384 23.163 1.00 23.95 126 LYS A N 1
ATOM 955 C CA . LYS A 1 126 ? -56.234 -19.605 23.979 1.00 25.83 126 LYS A CA 1
ATOM 956 C C . LYS A 1 126 ? -55.244 -19.663 25.137 1.00 26.61 126 LYS A C 1
ATOM 957 O O . LYS A 1 126 ? -55.527 -20.312 26.102 1.00 27.03 126 LYS A O 1
ATOM 963 N N . ASN A 1 127 ? -54.088 -19.002 25.038 1.00 27.13 127 ASN A N 1
ATOM 964 C CA . ASN A 1 127 ? -53.086 -19.070 26.129 1.00 28.50 127 ASN A CA 1
ATOM 965 C C . ASN A 1 127 ? -52.942 -17.789 26.922 1.00 26.72 127 ASN A C 1
ATOM 966 O O . ASN A 1 127 ? -51.963 -17.626 27.625 1.00 27.45 127 ASN A O 1
ATOM 971 N N . LEU A 1 128 ? -53.910 -16.883 26.819 1.00 25.10 128 LEU A N 1
ATOM 972 C CA . LEU A 1 128 ? -53.890 -15.616 27.577 1.00 23.56 128 LEU A CA 1
ATOM 973 C C . LEU A 1 128 ? -54.465 -15.816 28.981 1.00 23.92 128 LEU A C 1
ATOM 974 O O . LEU A 1 128 ? -55.549 -15.350 29.281 1.00 22.60 128 LEU A O 1
ATOM 979 N N . ASP A 1 129 ? -53.711 -16.566 29.788 1.00 26.04 129 ASP A N 1
ATOM 980 C CA . ASP A 1 129 ? -54.080 -17.009 31.135 1.00 27.80 129 ASP A CA 1
ATOM 981 C C . ASP A 1 129 ? -54.450 -15.891 32.112 1.00 24.95 129 ASP A C 1
ATOM 982 O O . ASP A 1 129 ? -55.268 -16.137 32.985 1.00 24.69 129 ASP A O 1
ATOM 987 N N . ASN A 1 130 ? -53.856 -14.695 31.957 1.00 22.79 130 ASN A N 1
ATOM 988 C CA . ASN A 1 130 ? -54.166 -13.597 32.864 1.00 21.56 130 ASN A CA 1
ATOM 989 C C . ASN A 1 130 ? -55.443 -12.833 32.556 1.00 19.62 130 ASN A C 1
ATOM 990 O O . ASN A 1 130 ? -55.730 -11.921 33.288 1.00 19.21 130 ASN A O 1
ATOM 995 N N . LEU A 1 131 ? -56.191 -13.165 31.504 1.00 18.60 131 LEU A N 1
ATOM 996 C CA . LEU A 1 131 ? -57.416 -12.450 31.228 1.00 17.63 131 LEU A CA 1
ATOM 997 C C . LEU A 1 131 ? -58.454 -12.651 32.326 1.00 18.62 131 LEU A C 1
ATOM 998 O O . LEU A 1 131 ? -58.837 -13.781 32.601 1.00 19.33 131 LEU A O 1
ATOM 1003 N N . HIS A 1 132 ? -58.889 -11.552 32.942 1.00 18.61 132 HIS A N 1
ATOM 1004 C CA . HIS A 1 132 ? -60.034 -11.593 33.826 1.00 19.57 132 HIS A CA 1
ATOM 1005 C C . HIS A 1 132 ? -61.253 -10.886 33.250 1.00 18.51 132 HIS A C 1
ATOM 1006 O O . HIS A 1 132 ? -62.361 -11.196 33.642 1.00 19.80 132 HIS A O 1
ATOM 1013 N N . THR A 1 133 ? -61.068 -9.989 32.304 1.00 16.85 133 THR A N 1
ATOM 1014 C CA . THR A 1 133 ? -62.146 -9.172 31.790 1.00 16.11 133 THR A CA 1
ATOM 1015 C C . THR A 1 133 ? -62.015 -9.171 30.255 1.00 15.25 133 THR A C 1
ATOM 1016 O O . THR A 1 133 ? -60.972 -8.762 29.715 1.00 14.42 133 THR A O 1
ATOM 1020 N N . LEU A 1 134 ? -63.033 -9.686 29.567 1.00 15.07 134 LEU A N 1
ATOM 1021 C CA . LEU A 1 134 ? -62.970 -9.919 28.115 1.00 14.75 134 LEU A CA 1
ATOM 1022 C C . LEU A 1 134 ? -64.298 -9.563 27.465 1.00 14.75 134 LEU A C 1
ATOM 1023 O O . LEU A 1 134 ? -65.342 -10.014 27.896 1.00 15.18 134 LEU A O 1
ATOM 1028 N N . ASP A 1 135 ? -64.253 -8.675 26.481 1.00 14.77 135 ASP A N 1
ATOM 1029 C CA . ASP A 1 135 ? -65.460 -8.237 25.768 1.00 15.51 135 ASP A CA 1
ATOM 1030 C C . ASP A 1 135 ? -65.242 -8.507 24.301 1.00 15.57 135 ASP A C 1
ATOM 1031 O O . ASP A 1 135 ? -64.319 -7.963 23.689 1.00 14.94 135 ASP A O 1
ATOM 1036 N N . LEU A 1 136 ? -66.029 -9.442 23.773 1.00 16.45 136 LEU A N 1
ATOM 1037 C CA . LEU A 1 136 ? -65.899 -9.900 22.397 1.00 16.76 136 LEU A CA 1
ATOM 1038 C C . LEU A 1 136 ? -67.203 -9.672 21.623 1.00 17.92 136 LEU A C 1
ATOM 1039 O O . LEU A 1 136 ? -67.437 -10.327 20.610 1.00 18.63 136 LEU A O 1
ATOM 1044 N N . SER A 1 137 ? -68.050 -8.773 22.135 1.00 17.37 137 SER A N 1
ATOM 1045 C CA . SER A 1 137 ? -69.378 -8.616 21.595 1.00 18.74 137 SER A CA 1
ATOM 1046 C C . SER A 1 137 ? -69.342 -8.006 20.201 1.00 19.01 137 SER A C 1
ATOM 1047 O O . SER A 1 137 ? -68.398 -7.323 19.848 1.00 17.60 137 SER A O 1
ATOM 1050 N N . ASN A 1 138 ? -70.415 -8.224 19.453 1.00 20.58 138 ASN A N 1
ATOM 1051 C CA . ASN A 1 138 ? -70.580 -7.654 18.115 1.00 21.52 138 ASN A CA 1
ATOM 1052 C C . ASN A 1 138 ? -69.424 -7.993 17.175 1.00 21.05 138 ASN A C 1
ATOM 1053 O O . ASN A 1 138 ? -68.750 -7.101 16.641 1.00 20.30 138 ASN A O 1
ATOM 1058 N N . ASN A 1 139 ? -69.200 -9.289 17.022 1.00 21.33 139 ASN A N 1
ATOM 1059 C CA . ASN A 1 139 ? -68.249 -9.817 16.065 1.00 21.90 139 ASN A CA 1
ATOM 1060 C C . ASN A 1 139 ? -68.933 -10.931 15.261 1.00 24.56 139 ASN A C 1
ATOM 1061 O O . ASN A 1 139 ? -70.147 -10.990 15.227 1.00 26.03 139 ASN A O 1
ATOM 1066 N N . GLY A 1 140 ? -68.169 -11.807 14.627 1.00 25.79 140 GLY A N 1
ATOM 1067 C CA . GLY A 1 140 ? -68.727 -12.949 13.896 1.00 28.67 140 GLY A CA 1
ATOM 1068 C C . GLY A 1 140 ? -68.188 -14.270 14.465 1.00 29.05 140 GLY A C 1
ATOM 1069 O O . GLY A 1 140 ? -67.842 -15.199 13.710 1.00 31.19 140 GLY A O 1
ATOM 1070 N N . ILE A 1 141 ? -68.145 -14.358 15.790 1.00 27.26 141 ILE A N 1
ATOM 1071 C CA . ILE A 1 141 ? -67.557 -15.504 16.467 1.00 27.19 141 ILE A CA 1
ATOM 1072 C C . ILE A 1 141 ? -68.546 -16.646 16.461 1.00 29.52 141 ILE A C 1
ATOM 1073 O O . ILE A 1 141 ? -69.702 -16.450 16.791 1.00 29.57 141 ILE A O 1
ATOM 1078 N N . THR A 1 142 ? -68.084 -17.834 16.115 1.00 31.60 142 THR A N 1
ATOM 1079 C CA . THR A 1 142 ? -68.917 -19.017 16.219 1.00 34.43 142 THR A CA 1
ATOM 1080 C C . THR A 1 142 ? -68.327 -20.074 17.145 1.00 35.04 142 THR A C 1
ATOM 1081 O O . THR A 1 142 ? -69.054 -20.716 17.874 1.00 36.80 142 THR A O 1
ATOM 1085 N N . ASP A 1 143 ? -67.032 -20.330 17.060 1.00 35.29 143 ASP A N 1
ATOM 1086 C CA . ASP A 1 143 ? -66.387 -21.313 17.915 1.00 35.59 143 ASP A CA 1
ATOM 1087 C C . ASP A 1 143 ? -65.769 -20.578 19.084 1.00 32.04 143 ASP A C 1
ATOM 1088 O O . ASP A 1 143 ? -64.980 -19.668 18.875 1.00 30.41 143 ASP A O 1
ATOM 1093 N N . ILE A 1 144 ? -66.114 -20.975 20.306 1.00 31.00 144 ILE A N 1
ATOM 1094 C CA . ILE A 1 144 ? -65.479 -20.410 21.483 1.00 29.13 144 ILE A CA 1
ATOM 1095 C C . ILE A 1 144 ? -64.625 -21.366 22.299 1.00 29.93 144 ILE A C 1
ATOM 1096 O O . ILE A 1 144 ? -64.322 -21.074 23.445 1.00 28.89 144 ILE A O 1
ATOM 1101 N N . SER A 1 145 ? -64.172 -22.473 21.707 1.00 33.07 145 SER A N 1
ATOM 1102 C CA . SER A 1 145 ? -63.381 -23.453 22.454 1.00 34.59 145 SER A CA 1
ATOM 1103 C C . SER A 1 145 ? -62.006 -22.906 22.896 1.00 33.56 145 SER A C 1
ATOM 1104 O O . SER A 1 145 ? -61.426 -23.364 23.868 1.00 34.85 145 SER A O 1
ATOM 1107 N N . ALA A 1 146 ? -61.538 -21.852 22.257 1.00 32.10 146 ALA A N 1
ATOM 1108 C CA . ALA A 1 146 ? -60.357 -21.158 22.730 1.00 30.73 146 ALA A CA 1
ATOM 1109 C C . ALA A 1 146 ? -60.519 -20.576 24.151 1.00 28.71 146 ALA A C 1
ATOM 1110 O O . ALA A 1 146 ? -59.519 -20.242 24.784 1.00 28.47 146 ALA A O 1
ATOM 1112 N N . LEU A 1 147 ? -61.747 -20.413 24.638 1.00 26.92 147 LEU A N 1
ATOM 1113 C CA . LEU A 1 147 ? -61.909 -19.820 25.933 1.00 25.20 147 LEU A CA 1
ATOM 1114 C C . LEU A 1 147 ? -61.725 -20.791 27.078 1.00 26.03 147 LEU A C 1
ATOM 1115 O O . LEU A 1 147 ? -61.717 -20.352 28.228 1.00 25.93 147 LEU A O 1
ATOM 1120 N N . LYS A 1 148 ? -61.633 -22.080 26.788 1.00 27.59 148 LYS A N 1
ATOM 1121 C CA . LYS A 1 148 ? -61.926 -23.074 27.786 1.00 29.31 148 LYS A CA 1
ATOM 1122 C C . LYS A 1 148 ? -60.938 -23.179 28.953 1.00 30.10 148 LYS A C 1
ATOM 1123 O O . LYS A 1 148 ? -61.313 -23.704 30.019 1.00 30.15 148 LYS A O 1
ATOM 1129 N N . ASN A 1 149 ? -59.699 -22.708 28.750 1.00 29.81 149 ASN A N 1
ATOM 1130 C CA . ASN A 1 149 ? -58.700 -22.721 29.814 1.00 30.45 149 ASN A CA 1
ATOM 1131 C C . ASN A 1 149 ? -58.386 -21.341 30.347 1.00 28.28 149 ASN A C 1
ATOM 1132 O O . ASN A 1 149 ? -57.388 -21.174 31.028 1.00 28.65 149 ASN A O 1
ATOM 1137 N N . LEU A 1 150 ? -59.236 -20.360 30.045 1.00 25.63 150 LEU A N 1
ATOM 1138 C CA . LEU A 1 150 ? -59.095 -19.025 30.606 1.00 23.67 150 LEU A CA 1
ATOM 1139 C C . LEU A 1 150 ? -59.838 -18.924 31.923 1.00 23.40 150 LEU A C 1
ATOM 1140 O O . LEU A 1 150 ? -60.819 -18.198 32.051 1.00 22.15 150 LEU A O 1
ATOM 1145 N N . ASP A 1 151 ? -59.357 -19.647 32.925 1.00 24.86 151 ASP A N 1
ATOM 1146 C CA . ASP A 1 151 ? -60.140 -19.773 34.130 1.00 25.74 151 ASP A CA 1
ATOM 1147 C C . ASP A 1 151 ? -59.938 -18.641 35.143 1.00 24.69 151 ASP A C 1
ATOM 1148 O O . ASP A 1 151 ? -60.545 -18.652 36.196 1.00 25.61 151 ASP A O 1
ATOM 1153 N N . ASN A 1 152 ? -59.170 -17.625 34.788 1.00 23.14 152 ASN A N 1
ATOM 1154 C CA . ASN A 1 152 ? -59.196 -16.382 35.514 1.00 22.45 152 ASN A CA 1
ATOM 1155 C C . ASN A 1 152 ? -60.267 -15.396 34.987 1.00 20.11 152 ASN A C 1
ATOM 1156 O O . ASN A 1 152 ? -60.436 -14.330 35.554 1.00 19.20 152 ASN A O 1
ATOM 1161 N N . LEU A 1 153 ? -61.038 -15.783 33.975 1.00 19.25 153 LEU A N 1
ATOM 1162 C CA . LEU A 1 153 ? -62.136 -14.934 33.530 1.00 17.98 153 LEU A CA 1
ATOM 1163 C C . LEU A 1 153 ? -63.185 -14.741 34.608 1.00 18.58 153 LEU A C 1
ATOM 1164 O O . LEU A 1 153 ? -63.720 -15.733 35.166 1.00 20.29 153 LEU A O 1
ATOM 1169 N N . HIS A 1 154 ? -63.465 -13.484 34.933 1.00 17.73 154 HIS A N 1
ATOM 1170 C CA . HIS A 1 154 ? -64.564 -13.148 35.789 1.00 18.51 154 HIS A CA 1
ATOM 1171 C C . HIS A 1 154 ? -65.685 -12.348 35.079 1.00 17.87 154 HIS A C 1
ATOM 1172 O O . HIS A 1 154 ? -66.826 -12.348 35.519 1.00 18.93 154 HIS A O 1
ATOM 1179 N N . THR A 1 155 ? -65.353 -11.627 34.028 1.00 16.75 155 THR A N 1
ATOM 1180 C CA . THR A 1 155 ? -66.289 -10.777 33.326 1.00 16.67 155 THR A CA 1
ATOM 1181 C C . THR A 1 155 ? -66.141 -11.088 31.836 1.00 15.90 155 THR A C 1
ATOM 1182 O O . THR A 1 155 ? -65.103 -10.825 31.248 1.00 14.73 155 THR A O 1
ATOM 1186 N N . LEU A 1 156 ? -67.187 -11.652 31.231 1.00 16.76 156 LEU A N 1
ATOM 1187 C CA . LEU A 1 156 ? -67.134 -12.083 29.811 1.00 16.69 156 LEU A CA 1
ATOM 1188 C C . LEU A 1 156 ? -68.381 -11.624 29.057 1.00 17.38 156 LEU A C 1
ATOM 1189 O O . LEU A 1 156 ? -69.507 -11.828 29.517 1.00 18.69 156 LEU A O 1
ATOM 1194 N N . ASP A 1 157 ? -68.197 -10.951 27.930 1.00 17.03 157 ASP A N 1
ATOM 1195 C CA . ASP A 1 157 ? -69.322 -10.493 27.126 1.00 18.01 157 ASP A CA 1
ATOM 1196 C C . ASP A 1 157 ? -69.144 -11.076 25.742 1.00 18.33 157 ASP A C 1
ATOM 1197 O O . ASP A 1 157 ? -68.130 -10.802 25.071 1.00 17.41 157 ASP A O 1
ATOM 1202 N N . LEU A 1 158 ? -70.080 -11.933 25.360 1.00 19.62 158 LEU A N 1
ATOM 1203 C CA . LEU A 1 158 ? -70.035 -12.609 24.091 1.00 20.60 158 LEU A CA 1
ATOM 1204 C C . LEU A 1 158 ? -71.266 -12.303 23.279 1.00 21.68 158 LEU A C 1
ATOM 1205 O O . LEU A 1 158 ? -71.523 -12.966 22.272 1.00 22.58 158 LEU A O 1
ATOM 1210 N N . SER A 1 159 ? -72.000 -11.275 23.671 1.00 21.61 159 SER A N 1
ATOM 1211 C CA . SER A 1 159 ? -73.235 -10.961 23.004 1.00 23.40 159 SER A CA 1
ATOM 1212 C C . SER A 1 159 ? -73.034 -10.612 21.531 1.00 23.71 159 SER A C 1
ATOM 1213 O O . SER A 1 159 ? -71.957 -10.162 21.117 1.00 23.06 159 SER A O 1
ATOM 1216 N N . ASN A 1 160 ? -74.089 -10.821 20.763 1.00 25.43 160 ASN A N 1
ATOM 1217 C CA . ASN A 1 160 ? -74.162 -10.468 19.335 1.00 26.35 160 ASN A CA 1
ATOM 1218 C C . ASN A 1 160 ? -73.095 -11.128 18.458 1.00 25.45 160 ASN A C 1
ATOM 1219 O O . ASN A 1 160 ? -72.300 -10.441 17.828 1.00 24.31 160 ASN A O 1
ATOM 1224 N N . ASN A 1 161 ? -73.071 -12.455 18.471 1.00 25.64 161 ASN A N 1
ATOM 1225 C CA . ASN A 1 161 ? -72.162 -13.235 17.648 1.00 25.91 161 ASN A CA 1
ATOM 1226 C C . ASN A 1 161 ? -72.970 -14.315 16.970 1.00 28.30 161 ASN A C 1
ATOM 1227 O O . ASN A 1 161 ? -74.163 -14.159 16.863 1.00 30.04 161 ASN A O 1
ATOM 1232 N N . GLY A 1 162 ? -72.349 -15.427 16.593 1.00 29.09 162 GLY A N 1
ATOM 1233 C CA . GLY A 1 162 ? -73.072 -16.581 16.041 1.00 31.87 162 GLY A CA 1
ATOM 1234 C C . GLY A 1 162 ? -72.789 -17.856 16.818 1.00 32.13 162 GLY A C 1
ATOM 1235 O O . GLY A 1 162 ? -72.645 -18.928 16.245 1.00 33.72 162 GLY A O 1
ATOM 1236 N N . ILE A 1 163 ? -72.722 -17.724 18.135 1.00 30.92 163 ILE A N 1
ATOM 1237 C CA . ILE A 1 163 ? -72.333 -18.805 19.010 1.00 31.08 163 ILE A CA 1
ATOM 1238 C C . ILE A 1 163 ? -73.503 -19.780 19.212 1.00 33.51 163 ILE A C 1
ATOM 1239 O O . ILE A 1 163 ? -74.620 -19.385 19.524 1.00 33.92 163 ILE A O 1
ATOM 1244 N N . THR A 1 164 ? -73.228 -21.058 18.988 1.00 35.59 164 THR A N 1
ATOM 1245 C CA . THR A 1 164 ? -74.201 -22.111 19.206 1.00 38.17 164 THR A CA 1
ATOM 1246 C C . THR A 1 164 ? -73.839 -23.048 20.360 1.00 38.01 164 THR A C 1
ATOM 1247 O O . THR A 1 164 ? -74.716 -23.622 20.975 1.00 40.55 164 THR A O 1
ATOM 1251 N N . ASP A 1 165 ? -72.561 -23.216 20.655 1.00 36.75 165 ASP A N 1
ATOM 1252 C CA . ASP A 1 165 ? -72.128 -24.182 21.642 1.00 36.69 165 ASP A CA 1
ATOM 1253 C C . ASP A 1 165 ? -71.310 -23.486 22.687 1.00 33.85 165 ASP A C 1
ATOM 1254 O O . ASP A 1 165 ? -70.308 -22.854 22.368 1.00 32.36 165 ASP A O 1
ATOM 1259 N N . ILE A 1 166 ? -71.706 -23.652 23.945 1.00 33.35 166 ILE A N 1
ATOM 1260 C CA . ILE A 1 166 ? -71.031 -22.979 25.059 1.00 31.26 166 ILE A CA 1
ATOM 1261 C C . ILE A 1 166 ? -70.416 -23.919 26.093 1.00 31.23 166 ILE A C 1
ATOM 1262 O O . ILE A 1 166 ? -70.071 -23.482 27.182 1.00 29.86 166 ILE A O 1
ATOM 1267 N N . SER A 1 167 ? -70.256 -25.198 25.754 1.00 32.99 167 SER A N 1
ATOM 1268 C CA . SER A 1 167 ? -69.608 -26.138 26.675 1.00 33.85 167 SER A CA 1
ATOM 1269 C C . SER A 1 167 ? -68.197 -25.657 27.064 1.00 32.58 167 SER A C 1
ATOM 1270 O O . SER A 1 167 ? -67.722 -25.945 28.139 1.00 32.89 167 SER A O 1
ATOM 1273 N N . ALA A 1 168 ? -67.550 -24.889 26.199 1.00 31.19 168 ALA A N 1
ATOM 1274 C CA . ALA A 1 168 ? -66.300 -24.258 26.523 1.00 29.98 168 ALA A CA 1
ATOM 1275 C C . ALA A 1 168 ? -66.307 -23.406 27.823 1.00 28.71 168 ALA A C 1
ATOM 1276 O O . ALA A 1 168 ? -65.260 -23.176 28.412 1.00 28.43 168 ALA A O 1
ATOM 1278 N N . LEU A 1 169 ? -67.475 -22.970 28.273 1.00 28.53 169 LEU A N 1
ATOM 1279 C CA . LEU A 1 169 ? -67.585 -22.165 29.482 1.00 27.47 169 LEU A CA 1
ATOM 1280 C C . LEU A 1 169 ? -67.677 -22.971 30.754 1.00 29.27 169 LEU A C 1
ATOM 1281 O O . LEU A 1 169 ? -67.627 -22.414 31.852 1.00 29.24 169 LEU A O 1
ATOM 1286 N N . LYS A 1 170 ? -67.846 -24.277 30.634 1.00 31.90 170 LYS A N 1
ATOM 1287 C CA . LYS A 1 170 ? -68.286 -25.080 31.787 1.00 33.92 170 LYS A CA 1
ATOM 1288 C C . LYS A 1 170 ? -67.402 -25.068 33.012 1.00 33.47 170 LYS A C 1
ATOM 1289 O O . LYS A 1 170 ? -67.885 -25.315 34.092 1.00 33.69 170 LYS A O 1
ATOM 1295 N N . ASN A 1 171 ? -66.110 -24.859 32.812 1.00 32.66 171 ASN A N 1
ATOM 1296 C CA . ASN A 1 171 ? -65.163 -24.867 33.918 1.00 33.24 171 ASN A CA 1
ATOM 1297 C C . ASN A 1 171 ? -64.632 -23.466 34.248 1.00 30.69 171 ASN A C 1
ATOM 1298 O O . ASN A 1 171 ? -63.638 -23.361 34.942 1.00 30.84 171 ASN A O 1
ATOM 1303 N N . LEU A 1 172 ? -65.288 -22.408 33.746 1.00 27.96 172 LEU A N 1
ATOM 1304 C CA . LEU A 1 172 ? -64.912 -21.032 34.082 1.00 25.95 172 LEU A CA 1
ATOM 1305 C C . LEU A 1 172 ? -65.631 -20.577 35.357 1.00 25.81 172 LEU A C 1
ATOM 1306 O O . LEU A 1 172 ? -66.381 -19.601 35.359 1.00 24.52 172 LEU A O 1
ATOM 1311 N N . THR A 1 173 ? -65.365 -21.303 36.441 1.00 27.06 173 THR A N 1
ATOM 1312 C CA . THR A 1 173 ? -66.090 -21.155 37.687 1.00 27.74 173 THR A CA 1
ATOM 1313 C C . THR A 1 173 ? -65.859 -19.810 38.380 1.00 26.57 173 THR A C 1
ATOM 1314 O O . THR A 1 173 ? -66.608 -19.483 39.275 1.00 27.24 173 THR A O 1
ATOM 1318 N N . SER A 1 174 ? -64.895 -19.001 37.943 1.00 24.79 174 SER A N 1
ATOM 1319 C CA . SER A 1 174 ? -64.771 -17.659 38.518 1.00 24.18 174 SER A CA 1
ATOM 1320 C C . SER A 1 174 ? -65.663 -16.608 37.824 1.00 22.66 174 SER A C 1
ATOM 1321 O O . SER A 1 174 ? -65.683 -15.457 38.220 1.00 22.02 174 SER A O 1
ATOM 1324 N N . LEU A 1 175 ? -66.399 -16.994 36.786 1.00 22.24 175 LEU A N 1
ATOM 1325 C CA . LEU A 1 175 ? -67.291 -16.035 36.120 1.00 21.28 175 LEU A CA 1
ATOM 1326 C C . LEU A 1 175 ? -68.381 -15.483 37.065 1.00 22.65 175 LEU A C 1
ATOM 1327 O O . LEU A 1 175 ? -69.111 -16.253 37.662 1.00 23.98 175 LEU A O 1
ATOM 1332 N N . HIS A 1 176 ? -68.458 -14.159 37.203 1.00 22.67 176 HIS A N 1
ATOM 1333 C CA . HIS A 1 176 ? -69.598 -13.540 37.887 1.00 24.41 176 HIS A CA 1
ATOM 1334 C C . HIS A 1 176 ? -70.468 -12.667 36.960 1.00 23.54 176 HIS A C 1
ATOM 1335 O O . HIS A 1 176 ? -71.618 -12.392 37.287 1.00 24.54 176 HIS A O 1
ATOM 1342 N N . THR A 1 177 ? -69.959 -12.306 35.793 1.00 21.78 177 THR A N 1
ATOM 1343 C CA . THR A 1 177 ? -70.674 -11.423 34.883 1.00 21.52 177 THR A CA 1
ATOM 1344 C C . THR A 1 177 ? -70.552 -12.032 33.488 1.00 20.43 177 THR A C 1
ATOM 1345 O O . THR A 1 177 ? -69.454 -12.177 32.957 1.00 19.25 177 THR A O 1
ATOM 1349 N N . LEU A 1 178 ? -71.678 -12.444 32.918 1.00 21.23 178 LEU A N 1
ATOM 1350 C CA . LEU A 1 178 ? -71.677 -13.132 31.625 1.00 20.88 178 LEU A CA 1
ATOM 1351 C C . LEU A 1 178 ? -72.815 -12.618 30.736 1.00 21.87 178 LEU A C 1
ATOM 1352 O O . LEU A 1 178 ? -73.978 -12.612 31.153 1.00 23.77 178 LEU A O 1
ATOM 1357 N N . ASP A 1 179 ? -72.499 -12.155 29.540 1.00 21.28 179 ASP A N 1
ATOM 1358 C CA . ASP A 1 179 ? -73.533 -11.745 28.581 1.00 22.44 179 ASP A CA 1
ATOM 1359 C C . ASP A 1 179 ? -73.429 -12.641 27.354 1.00 22.25 179 ASP A C 1
ATOM 1360 O O . ASP A 1 179 ? -72.413 -12.649 26.652 1.00 20.79 179 ASP A O 1
ATOM 1365 N N . LEU A 1 180 ? -74.490 -13.410 27.133 1.00 23.72 180 LEU A N 1
ATOM 1366 C CA . LEU A 1 180 ? -74.567 -14.330 26.001 1.00 24.34 180 LEU A CA 1
ATOM 1367 C C . LEU A 1 180 ? -75.688 -13.957 25.056 1.00 25.99 180 LEU A C 1
ATOM 1368 O O . LEU A 1 180 ? -76.009 -14.719 24.150 1.00 27.37 180 LEU A O 1
ATOM 1373 N N . SER A 1 181 ? -76.290 -12.787 25.248 1.00 26.45 181 SER A N 1
ATOM 1374 C CA . SER A 1 181 ? -77.457 -12.405 24.465 1.00 28.47 181 SER A CA 1
ATOM 1375 C C . SER A 1 181 ? -77.178 -12.304 22.962 1.00 28.70 181 SER A C 1
ATOM 1376 O O . SER A 1 181 ? -76.054 -12.062 22.545 1.00 26.63 181 SER A O 1
ATOM 1379 N N . ASN A 1 182 ? -78.223 -12.505 22.157 1.00 31.75 182 ASN A N 1
ATOM 1380 C CA . ASN A 1 182 ? -78.154 -12.422 20.671 1.00 33.24 182 ASN A CA 1
ATOM 1381 C C . ASN A 1 182 ? -77.120 -13.370 20.061 1.00 32.17 182 ASN A C 1
ATOM 1382 O O . ASN A 1 182 ? -76.158 -12.940 19.421 1.00 30.29 182 ASN A O 1
ATOM 1387 N N . ASN A 1 183 ? -77.319 -14.658 20.323 1.00 32.86 183 ASN A N 1
ATOM 1388 C CA . ASN A 1 183 ? -76.527 -15.710 19.707 1.00 33.01 183 ASN A CA 1
ATOM 1389 C C . ASN A 1 183 ? -77.485 -16.785 19.241 1.00 35.72 183 ASN A C 1
ATOM 1390 O O . ASN A 1 183 ? -78.671 -16.507 19.135 1.00 37.43 183 ASN A O 1
ATOM 1395 N N . GLY A 1 184 ? -76.988 -17.994 18.977 1.00 36.65 184 GLY A N 1
ATOM 1396 C CA . GLY A 1 184 ? -77.836 -19.105 18.562 1.00 39.79 184 GLY A CA 1
ATOM 1397 C C . GLY A 1 184 ? -77.766 -20.251 19.544 1.00 40.63 184 GLY A C 1
ATOM 1398 O O . GLY A 1 184 ? -77.842 -21.411 19.152 1.00 42.94 184 GLY A O 1
ATOM 1399 N N . ILE A 1 185 ? -77.667 -19.933 20.825 1.00 39.39 185 ILE A N 1
ATOM 1400 C CA . ILE A 1 185 ? -77.544 -20.938 21.866 1.00 39.90 185 ILE A CA 1
ATOM 1401 C C . ILE A 1 185 ? -78.885 -21.649 22.161 1.00 43.14 185 ILE A C 1
ATOM 1402 O O . ILE A 1 185 ? -79.931 -20.998 22.257 1.00 45.66 185 ILE A O 1
ATOM 1407 N N . THR A 1 186 ? -78.833 -22.968 22.311 1.00 44.01 186 THR A N 1
ATOM 1408 C CA . THR A 1 186 ? -79.982 -23.774 22.647 1.00 46.94 186 THR A CA 1
ATOM 1409 C C . THR A 1 186 ? -79.875 -24.516 23.972 1.00 46.46 186 THR A C 1
ATOM 1410 O O . THR A 1 186 ? -80.875 -24.744 24.630 1.00 47.68 186 THR A O 1
ATOM 1414 N N . ASP A 1 187 ? -78.665 -24.923 24.327 1.00 45.04 187 ASP A N 1
ATOM 1415 C CA . ASP A 1 187 ? -78.408 -25.734 25.497 1.00 44.89 187 ASP A CA 1
ATOM 1416 C C . ASP A 1 187 ? -77.489 -24.958 26.410 1.00 41.52 187 ASP A C 1
ATOM 1417 O O . ASP A 1 187 ? -76.377 -24.618 26.027 1.00 39.32 187 ASP A O 1
ATOM 1422 N N . ILE A 1 188 ? -77.955 -24.725 27.630 1.00 41.28 188 ILE A N 1
ATOM 1423 C CA . ILE A 1 188 ? -77.188 -24.009 28.626 1.00 39.20 188 ILE A CA 1
ATOM 1424 C C . ILE A 1 188 ? -76.769 -24.868 29.801 1.00 39.56 188 ILE A C 1
ATOM 1425 O O . ILE A 1 188 ? -76.433 -24.336 30.852 1.00 38.09 188 ILE A O 1
ATOM 1430 N N . SER A 1 189 ? -76.788 -26.187 29.648 1.00 41.30 189 SER A N 1
ATOM 1431 C CA . SER A 1 189 ? -76.390 -27.058 30.752 1.00 42.53 189 SER A CA 1
ATOM 1432 C C . SER A 1 189 ? -74.974 -26.721 31.226 1.00 41.07 189 SER A C 1
ATOM 1433 O O . SER A 1 189 ? -74.699 -26.810 32.399 1.00 41.70 189 SER A O 1
ATOM 1436 N N . ALA A 1 190 ? -74.110 -26.256 30.327 1.00 39.71 190 ALA A N 1
ATOM 1437 C CA . ALA A 1 190 ? -72.768 -25.787 30.685 1.00 38.13 190 ALA A CA 1
ATOM 1438 C C . ALA A 1 190 ? -72.706 -24.720 31.784 1.00 37.11 190 ALA A C 1
ATOM 1439 O O . ALA A 1 190 ? -71.679 -24.590 32.449 1.00 37.72 190 ALA A O 1
ATOM 1441 N N . LEU A 1 191 ? -73.772 -23.947 31.967 1.00 36.72 191 LEU A N 1
ATOM 1442 C CA . LEU A 1 191 ? -73.827 -22.932 33.016 1.00 35.54 191 LEU A CA 1
ATOM 1443 C C . LEU A 1 191 ? -74.146 -23.490 34.408 1.00 37.15 191 LEU A C 1
ATOM 1444 O O . LEU A 1 191 ? -74.092 -22.747 35.392 1.00 36.47 191 LEU A O 1
ATOM 1449 N N . LYS A 1 192 ? -74.525 -24.766 34.480 1.00 38.91 192 LYS A N 1
ATOM 1450 C CA . LYS A 1 192 ? -74.909 -25.442 35.740 1.00 40.85 192 LYS A CA 1
ATOM 1451 C C . LYS A 1 192 ? -73.948 -25.185 36.878 1.00 40.35 192 LYS A C 1
ATOM 1452 O O . LYS A 1 192 ? -74.364 -24.954 38.002 1.00 40.41 192 LYS A O 1
ATOM 1458 N N . ASN A 1 193 ? -72.666 -25.299 36.572 1.00 40.35 193 ASN A N 1
ATOM 1459 C CA . ASN A 1 193 ? -71.645 -25.277 37.572 1.00 41.92 193 ASN A CA 1
ATOM 1460 C C . ASN A 1 193 ? -70.963 -23.938 37.759 1.00 39.52 193 ASN A C 1
ATOM 1461 O O . ASN A 1 193 ? -69.956 -23.888 38.436 1.00 40.57 193 ASN A O 1
ATOM 1466 N N . LEU A 1 194 ? -71.546 -22.857 37.239 1.00 36.95 194 LEU A N 1
ATOM 1467 C CA . LEU A 1 194 ? -71.025 -21.504 37.468 1.00 34.86 194 LEU A CA 1
ATOM 1468 C C . LEU A 1 194 ? -71.687 -20.826 38.681 1.00 35.18 194 LEU A C 1
ATOM 1469 O O . LEU A 1 194 ? -72.457 -19.898 38.544 1.00 34.62 194 LEU A O 1
ATOM 1474 N N . ASP A 1 195 ? -71.315 -21.286 39.868 1.00 36.15 195 ASP A N 1
ATOM 1475 C CA . ASP A 1 195 ? -71.977 -20.922 41.108 1.00 37.79 195 ASP A CA 1
ATOM 1476 C C . ASP A 1 195 ? -71.811 -19.447 41.484 1.00 37.00 195 ASP A C 1
ATOM 1477 O O . ASP A 1 195 ? -72.578 -18.955 42.287 1.00 38.05 195 ASP A O 1
ATOM 1482 N N . ASN A 1 196 ? -70.806 -18.760 40.923 1.00 34.90 196 ASN A N 1
ATOM 1483 C CA . ASN A 1 196 ? -70.555 -17.372 41.261 1.00 34.52 196 ASN A CA 1
ATOM 1484 C C . ASN A 1 196 ? -71.152 -16.357 40.319 1.00 33.52 196 ASN A C 1
ATOM 1485 O O . ASN A 1 196 ? -70.861 -15.164 40.468 1.00 32.89 196 ASN A O 1
ATOM 1490 N N . LEU A 1 197 ? -71.977 -16.790 39.366 1.00 33.74 197 LEU A N 1
ATOM 1491 C CA . LEU A 1 197 ? -72.677 -15.835 38.489 1.00 33.92 197 LEU A CA 1
ATOM 1492 C C . LEU A 1 197 ? -73.662 -14.945 39.255 1.00 36.26 197 LEU A C 1
ATOM 1493 O O . LEU A 1 197 ? -74.556 -15.441 39.912 1.00 37.43 197 LEU A O 1
ATOM 1498 N N . GLU A 1 198 ? -73.509 -13.632 39.117 1.00 38.13 198 GLU A N 1
ATOM 1499 C CA . GLU A 1 198 ? -74.490 -12.635 39.626 1.00 41.18 198 GLU A CA 1
ATOM 1500 C C . GLU A 1 198 ? -75.288 -11.990 38.485 1.00 39.24 198 GLU A C 1
ATOM 1501 O O . GLU A 1 198 ? -76.478 -11.778 38.596 1.00 41.57 198 GLU A O 1
ATOM 1507 N N . THR A 1 199 ? -74.619 -11.678 37.404 1.00 36.17 199 THR A N 1
ATOM 1508 C CA . THR A 1 199 ? -75.254 -11.031 36.280 1.00 36.47 199 THR A CA 1
ATOM 1509 C C . THR A 1 199 ? -75.168 -11.907 35.035 1.00 34.20 199 THR A C 1
ATOM 1510 O O . THR A 1 199 ? -74.062 -12.181 34.541 1.00 33.06 199 THR A O 1
ATOM 1514 N N . LEU A 1 200 ? -76.328 -12.316 34.520 1.00 34.16 200 LEU A N 1
ATOM 1515 C CA . LEU A 1 200 ? -76.421 -13.166 33.347 1.00 33.20 200 LEU A CA 1
ATOM 1516 C C . LEU A 1 200 ? -77.474 -12.628 32.387 1.00 33.85 200 LEU A C 1
ATOM 1517 O O . LEU A 1 200 ? -78.546 -12.271 32.804 1.00 35.51 200 LEU A O 1
ATOM 1522 N N . ASP A 1 201 ? -77.154 -12.588 31.087 1.00 32.77 201 ASP A N 1
ATOM 1523 C CA . ASP A 1 201 ? -78.122 -12.203 30.036 1.00 33.35 201 ASP A CA 1
ATOM 1524 C C . ASP A 1 201 ? -78.116 -13.268 28.943 1.00 32.87 201 ASP A C 1
ATOM 1525 O O . ASP A 1 201 ? -77.093 -13.533 28.321 1.00 31.07 201 ASP A O 1
ATOM 1530 N N . LEU A 1 202 ? -79.264 -13.902 28.770 1.00 35.10 202 LEU A N 1
ATOM 1531 C CA . LEU A 1 202 ? -79.461 -14.979 27.801 1.00 35.90 202 LEU A CA 1
ATOM 1532 C C . LEU A 1 202 ? -80.486 -14.622 26.724 1.00 37.90 202 LEU A C 1
ATOM 1533 O O . LEU A 1 202 ? -80.821 -15.463 25.889 1.00 38.90 202 LEU A O 1
ATOM 1538 N N . ARG A 1 203 ? -80.990 -13.396 26.737 1.00 39.14 203 ARG A N 1
ATOM 1539 C CA . ARG A 1 203 ? -82.048 -12.986 25.782 1.00 42.25 203 ARG A CA 1
ATOM 1540 C C . ARG A 1 203 ? -81.663 -13.139 24.299 1.00 41.79 203 ARG A C 1
ATOM 1541 O O . ARG A 1 203 ? -80.488 -13.035 23.944 1.00 37.95 203 ARG A O 1
ATOM 1549 N N . ASN A 1 204 ? -82.671 -13.423 23.468 1.00 44.22 204 ASN A N 1
ATOM 1550 C CA . ASN A 1 204 ? -82.505 -13.602 22.019 1.00 45.47 204 ASN A CA 1
ATOM 1551 C C . ASN A 1 204 ? -81.576 -14.756 21.617 1.00 43.94 204 ASN A C 1
ATOM 1552 O O . ASN A 1 204 ? -80.608 -14.588 20.856 1.00 42.74 204 ASN A O 1
ATOM 1557 N N . ASN A 1 205 ? -81.860 -15.910 22.192 1.00 44.45 205 ASN A N 1
ATOM 1558 C CA . ASN A 1 205 ? -81.246 -17.161 21.798 1.00 44.83 205 ASN A CA 1
ATOM 1559 C C . ASN A 1 205 ? -82.389 -18.095 21.469 1.00 49.49 205 ASN A C 1
ATOM 1560 O O . ASN A 1 205 ? -83.524 -17.650 21.329 1.00 51.68 205 ASN A O 1
ATOM 1565 N N . GLY A 1 206 ? -82.106 -19.376 21.311 1.00 53.00 206 GLY A N 1
ATOM 1566 C CA . GLY A 1 206 ? -83.178 -20.378 21.083 1.00 58.92 206 GLY A CA 1
ATOM 1567 C C . GLY A 1 206 ? -83.250 -21.405 22.186 1.00 61.15 206 GLY A C 1
ATOM 1568 O O . GLY A 1 206 ? -83.181 -22.600 21.918 1.00 63.77 206 GLY A O 1
ATOM 1569 N N . ILE A 1 207 ? -83.363 -20.926 23.424 1.00 63.19 207 ILE A N 1
ATOM 1570 C CA . ILE A 1 207 ? -83.349 -21.775 24.621 1.00 66.39 207 ILE A CA 1
ATOM 1571 C C . ILE A 1 207 ? -84.769 -22.014 25.097 1.00 71.12 207 ILE A C 1
ATOM 1572 O O . ILE A 1 207 ? -85.548 -21.071 25.194 1.00 72.58 207 ILE A O 1
ATOM 1577 N N . THR A 1 208 ? -85.070 -23.262 25.433 1.00 74.77 208 THR A N 1
ATOM 1578 C CA . THR A 1 208 ? -86.351 -23.635 26.012 1.00 80.70 208 THR A CA 1
ATOM 1579 C C . THR A 1 208 ? -86.208 -24.166 27.464 1.00 83.44 208 THR A C 1
ATOM 1580 O O . THR A 1 208 ? -87.021 -23.830 28.326 1.00 85.74 208 THR A O 1
ATOM 1584 N N . ASP A 1 209 ? -85.172 -24.973 27.717 1.00 84.72 209 ASP A N 1
ATOM 1585 C CA . ASP A 1 209 ? -84.889 -25.577 29.040 1.00 85.72 209 ASP A CA 1
ATOM 1586 C C . ASP A 1 209 ? -83.967 -24.671 29.888 1.00 83.22 209 ASP A C 1
ATOM 1587 O O . ASP A 1 209 ? -82.770 -24.534 29.585 1.00 82.05 209 ASP A O 1
ATOM 1592 N N . LYS A 1 210 ? -84.528 -24.068 30.943 1.00 81.93 210 LYS A N 1
ATOM 1593 C CA . LYS A 1 210 ? -83.780 -23.174 31.839 1.00 77.13 210 LYS A CA 1
ATOM 1594 C C . LYS A 1 210 ? -83.494 -23.698 33.236 1.00 75.06 210 LYS A C 1
ATOM 1595 O O . LYS A 1 210 ? -83.056 -22.934 34.089 1.00 72.66 210 LYS A O 1
ATOM 1601 N N . SER A 1 211 ? -83.699 -24.988 33.478 1.00 76.22 211 SER A N 1
ATOM 1602 C CA . SER A 1 211 ? -83.518 -25.551 34.818 1.00 78.21 211 SER A CA 1
ATOM 1603 C C . SER A 1 211 ? -82.073 -25.430 35.363 1.00 76.18 211 SER A C 1
ATOM 1604 O O . SER A 1 211 ? -81.867 -25.516 36.562 1.00 77.97 211 SER A O 1
ATOM 1607 N N . ALA A 1 212 ? -81.076 -25.213 34.507 1.00 74.50 212 ALA A N 1
ATOM 1608 C CA . ALA A 1 212 ? -79.693 -24.986 34.969 1.00 72.92 212 ALA A CA 1
ATOM 1609 C C . ALA A 1 212 ? -79.531 -23.728 35.877 1.00 72.06 212 ALA A C 1
ATOM 1610 O O . ALA A 1 212 ? -78.693 -23.722 36.788 1.00 74.78 212 ALA A O 1
ATOM 1612 N N . LEU A 1 213 ? -80.336 -22.689 35.615 1.00 68.90 213 LEU A N 1
ATOM 1613 C CA . LEU A 1 213 ? -80.368 -21.422 36.391 1.00 64.18 213 LEU A CA 1
ATOM 1614 C C . LEU A 1 213 ? -81.036 -21.511 37.759 1.00 63.15 213 LEU A C 1
ATOM 1615 O O . LEU A 1 213 ? -80.860 -20.612 38.578 1.00 62.31 213 LEU A O 1
ATOM 1620 N N . LYS A 1 214 ? -81.797 -22.573 38.009 1.00 62.84 214 LYS A N 1
ATOM 1621 C CA . LYS A 1 214 ? -82.505 -22.706 39.278 1.00 63.60 214 LYS A CA 1
ATOM 1622 C C . LYS A 1 214 ? -81.563 -22.677 40.491 1.00 62.56 214 LYS A C 1
ATOM 1623 O O . LYS A 1 214 ? -81.911 -22.076 41.509 1.00 62.38 214 LYS A O 1
ATOM 1629 N N . ASN A 1 215 ? -80.404 -23.346 40.400 1.00 60.73 215 ASN A N 1
ATOM 1630 C CA . ASN A 1 215 ? -79.513 -23.514 41.567 1.00 61.25 215 ASN A CA 1
ATOM 1631 C C . ASN A 1 215 ? -78.294 -22.601 41.603 1.00 59.88 215 ASN A C 1
ATOM 1632 O O . ASN A 1 215 ? -77.385 -22.796 42.405 1.00 60.09 215 ASN A O 1
ATOM 1637 N N . LEU A 1 216 ? -78.297 -21.591 40.746 1.00 58.34 216 LEU A N 1
ATOM 1638 C CA . LEU A 1 216 ? -77.319 -20.522 40.826 1.00 58.19 216 LEU A CA 1
ATOM 1639 C C . LEU A 1 216 ? -77.782 -19.426 41.796 1.00 59.66 216 LEU A C 1
ATOM 1640 O O . LEU A 1 216 ? -78.606 -18.568 41.468 1.00 59.33 216 LEU A O 1
ATOM 1645 N N . ASN A 1 217 ? -77.203 -19.445 42.986 1.00 62.09 217 ASN A N 1
ATOM 1646 C CA . ASN A 1 217 ? -77.747 -18.690 44.121 1.00 66.87 217 ASN A CA 1
ATOM 1647 C C . ASN A 1 217 ? -77.484 -17.184 44.133 1.00 66.75 217 ASN A C 1
ATOM 1648 O O . ASN A 1 217 ? -78.329 -16.415 44.623 1.00 68.87 217 ASN A O 1
ATOM 1653 N N . ASN A 1 218 ? -76.341 -16.779 43.572 1.00 65.43 218 ASN A N 1
ATOM 1654 C CA . ASN A 1 218 ? -75.876 -15.384 43.607 1.00 66.64 218 ASN A CA 1
ATOM 1655 C C . ASN A 1 218 ? -76.445 -14.519 42.467 1.00 67.00 218 ASN A C 1
ATOM 1656 O O . ASN A 1 218 ? -76.279 -13.294 42.476 1.00 63.32 218 ASN A O 1
ATOM 1661 N N . LEU A 1 219 ? -77.168 -15.155 41.533 1.00 70.86 219 LEU A N 1
ATOM 1662 C CA . LEU A 1 219 ? -77.949 -14.454 40.507 1.00 73.70 219 LEU A CA 1
ATOM 1663 C C . LEU A 1 219 ? -78.920 -13.374 40.999 1.00 80.65 219 LEU A C 1
ATOM 1664 O O . LEU A 1 219 ? -79.564 -13.517 42.046 1.00 77.97 219 LEU A O 1
ATOM 1669 N N . LYS A 1 220 ? -79.005 -12.303 40.201 1.00 86.63 220 LYS A N 1
ATOM 1670 C CA . LYS A 1 220 ? -79.912 -11.171 40.422 1.00 96.32 220 LYS A CA 1
ATOM 1671 C C . LYS A 1 220 ? -81.155 -11.302 39.555 1.00 98.99 220 LYS A C 1
ATOM 1672 O O . LYS A 1 220 ? -82.248 -11.008 40.051 1.00 101.69 220 LYS A O 1
ATOM 1679 N N . GLU B 1 1 ? -18.386 -3.427 44.297 1.00 43.74 1 GLU B N 1
ATOM 1680 C CA . GLU B 1 1 ? -18.726 -2.146 43.580 1.00 42.03 1 GLU B CA 1
ATOM 1681 C C . GLU B 1 1 ? -18.452 -0.850 44.375 1.00 38.72 1 GLU B C 1
ATOM 1682 O O . GLU B 1 1 ? -19.223 -0.505 45.267 1.00 38.47 1 GLU B O 1
ATOM 1688 N N . THR B 1 2 ? -17.358 -0.148 44.036 1.00 37.04 2 THR B N 1
ATOM 1689 C CA . THR B 1 2 ? -16.936 1.082 44.716 1.00 35.15 2 THR B CA 1
ATOM 1690 C C . THR B 1 2 ? -16.471 2.173 43.759 1.00 34.61 2 THR B C 1
ATOM 1691 O O . THR B 1 2 ? -15.933 1.890 42.710 1.00 35.57 2 THR B O 1
ATOM 1695 N N . ILE B 1 3 ? -16.616 3.427 44.165 1.00 33.08 3 ILE B N 1
ATOM 1696 C CA . ILE B 1 3 ? -15.854 4.516 43.518 1.00 34.13 3 ILE B CA 1
ATOM 1697 C C . ILE B 1 3 ? -14.524 4.790 44.254 1.00 34.99 3 ILE B C 1
ATOM 1698 O O . ILE B 1 3 ? -14.433 4.627 45.460 1.00 34.47 3 ILE B O 1
ATOM 1703 N N . THR B 1 4 ? -13.489 5.176 43.519 1.00 36.18 4 THR B N 1
ATOM 1704 C CA . THR B 1 4 ? -12.159 5.341 44.112 1.00 37.76 4 THR B CA 1
ATOM 1705 C C . THR B 1 4 ? -11.646 6.791 44.093 1.00 37.10 4 THR B C 1
ATOM 1706 O O . THR B 1 4 ? -10.601 7.088 44.676 1.00 38.12 4 THR B O 1
ATOM 1710 N N . VAL B 1 5 ? -12.375 7.670 43.402 1.00 35.07 5 VAL B N 1
ATOM 1711 C CA . VAL B 1 5 ? -12.086 9.109 43.386 1.00 34.74 5 VAL B CA 1
ATOM 1712 C C . VAL B 1 5 ? -13.399 9.791 43.782 1.00 32.27 5 VAL B C 1
ATOM 1713 O O . VAL B 1 5 ? -14.501 9.257 43.514 1.00 30.68 5 VAL B O 1
ATOM 1717 N N . SER B 1 6 ? -13.297 10.952 44.412 1.00 31.67 6 SER B N 1
ATOM 1718 C CA . SER B 1 6 ? -14.492 11.679 44.725 1.00 29.80 6 SER B CA 1
ATOM 1719 C C . SER B 1 6 ? -15.142 12.103 43.383 1.00 29.42 6 SER B C 1
ATOM 1720 O O . SER B 1 6 ? -14.456 12.527 42.442 1.00 30.43 6 SER B O 1
ATOM 1723 N N . THR B 1 7 ? -16.460 11.897 43.305 1.00 27.08 7 THR B N 1
ATOM 1724 C CA . THR B 1 7 ? -17.189 11.943 42.060 1.00 26.84 7 THR B CA 1
ATOM 1725 C C . THR B 1 7 ? -18.517 12.715 42.268 1.00 25.18 7 THR B C 1
ATOM 1726 O O . THR B 1 7 ? -19.193 12.481 43.267 1.00 23.44 7 THR B O 1
ATOM 1730 N N . PRO B 1 8 ? -18.879 13.623 41.341 1.00 25.57 8 PRO B N 1
ATOM 1731 C CA . PRO B 1 8 ? -20.192 14.238 41.454 1.00 24.26 8 PRO B CA 1
ATOM 1732 C C . PRO B 1 8 ? -21.294 13.214 41.599 1.00 22.56 8 PRO B C 1
ATOM 1733 O O . PRO B 1 8 ? -21.329 12.206 40.905 1.00 22.79 8 PRO B O 1
ATOM 1737 N N . ILE B 1 9 ? -22.215 13.492 42.497 1.00 21.23 9 ILE B N 1
ATOM 1738 C CA . ILE B 1 9 ? -23.380 12.628 42.708 1.00 19.79 9 ILE B CA 1
ATOM 1739 C C . ILE B 1 9 ? -24.109 12.336 41.417 1.00 19.68 9 ILE B C 1
ATOM 1740 O O . ILE B 1 9 ? -24.523 11.218 41.160 1.00 18.42 9 ILE B O 1
ATOM 1745 N N . LYS B 1 10 ? -24.327 13.387 40.647 1.00 21.20 10 LYS B N 1
ATOM 1746 C CA . LYS B 1 10 ? -25.150 13.306 39.441 1.00 22.42 10 LYS B CA 1
ATOM 1747 C C . LYS B 1 10 ? -24.497 12.418 38.393 1.00 22.68 10 LYS B C 1
ATOM 1748 O O . LYS B 1 10 ? -25.159 11.873 37.552 1.00 22.32 10 LYS B O 1
ATOM 1754 N N . GLN B 1 11 ? -23.185 12.257 38.492 1.00 23.36 11 GLN B N 1
ATOM 1755 C CA . GLN B 1 11 ? -22.485 11.344 37.617 1.00 24.32 11 GLN B CA 1
ATOM 1756 C C . GLN B 1 11 ? -22.655 9.869 38.033 1.00 22.94 11 GLN B C 1
ATOM 1757 O O . GLN B 1 11 ? -22.710 9.001 37.174 1.00 23.47 11 GLN B O 1
ATOM 1763 N N . ILE B 1 12 ? -22.746 9.592 39.327 1.00 21.14 12 ILE B N 1
ATOM 1764 C CA . ILE B 1 12 ? -22.957 8.237 39.785 1.00 20.21 12 ILE B CA 1
ATOM 1765 C C . ILE B 1 12 ? -24.441 7.856 39.645 1.00 18.53 12 ILE B C 1
ATOM 1766 O O . ILE B 1 12 ? -24.785 6.716 39.372 1.00 18.09 12 ILE B O 1
ATOM 1771 N N . PHE B 1 13 ? -25.309 8.807 39.967 1.00 17.44 13 PHE B N 1
ATOM 1772 C CA . PHE B 1 13 ? -26.738 8.600 40.038 1.00 16.17 13 PHE B CA 1
ATOM 1773 C C . PHE B 1 13 ? -27.407 9.505 38.993 1.00 16.91 13 PHE B C 1
ATOM 1774 O O . PHE B 1 13 ? -27.758 10.620 39.295 1.00 16.98 13 PHE B O 1
ATOM 1782 N N . PRO B 1 14 ? -27.611 9.033 37.774 1.00 17.87 14 PRO B N 1
ATOM 1783 C CA . PRO B 1 14 ? -28.004 9.979 36.711 1.00 19.27 14 PRO B CA 1
ATOM 1784 C C . PRO B 1 14 ? -29.462 10.445 36.742 1.00 18.98 14 PRO B C 1
ATOM 1785 O O . PRO B 1 14 ? -29.769 11.443 36.128 1.00 19.76 14 PRO B O 1
ATOM 1789 N N . ASP B 1 15 ? -30.344 9.729 37.436 1.00 17.99 15 ASP B N 1
ATOM 1790 C CA . ASP B 1 15 ? -31.721 10.168 37.508 1.00 18.56 15 ASP B CA 1
ATOM 1791 C C . ASP B 1 15 ? -31.834 11.450 38.350 1.00 19.10 15 ASP B C 1
ATOM 1792 O O . ASP B 1 15 ? -31.314 11.508 39.442 1.00 18.80 15 ASP B O 1
ATOM 1797 N N . ASP B 1 16 ? -32.503 12.473 37.837 1.00 20.76 16 ASP B N 1
ATOM 1798 C CA . ASP B 1 16 ? -32.599 13.756 38.538 1.00 21.78 16 ASP B CA 1
ATOM 1799 C C . ASP B 1 16 ? -33.132 13.548 39.979 1.00 19.54 16 ASP B C 1
ATOM 1800 O O . ASP B 1 16 ? -32.518 13.967 40.937 1.00 18.94 16 ASP B O 1
ATOM 1805 N N . ALA B 1 17 ? -34.286 12.906 40.113 1.00 17.90 17 ALA B N 1
ATOM 1806 C CA . ALA B 1 17 ? -34.917 12.747 41.416 1.00 16.57 17 ALA B CA 1
ATOM 1807 C C . ALA B 1 17 ? -34.107 11.849 42.339 1.00 15.12 17 ALA B C 1
ATOM 1808 O O . ALA B 1 17 ? -34.000 12.095 43.509 1.00 15.04 17 ALA B O 1
ATOM 1810 N N . PHE B 1 18 ? -33.547 10.788 41.817 1.00 14.32 18 PHE B N 1
ATOM 1811 C CA . PHE B 1 18 ? -32.802 9.882 42.671 1.00 13.53 18 PHE B CA 1
ATOM 1812 C C . PHE B 1 18 ? -31.508 10.539 43.179 1.00 13.98 18 PHE B C 1
ATOM 1813 O O . PHE B 1 18 ? -31.153 10.404 44.315 1.00 13.26 18 PHE B O 1
ATOM 1821 N N . ALA B 1 19 ? -30.820 11.278 42.306 1.00 15.24 19 ALA B N 1
ATOM 1822 C CA . ALA B 1 19 ? -29.691 12.057 42.741 1.00 15.85 19 ALA B CA 1
ATOM 1823 C C . ALA B 1 19 ? -30.085 12.999 43.873 1.00 16.01 19 ALA B C 1
ATOM 1824 O O . ALA B 1 19 ? -29.309 13.168 44.793 1.00 15.95 19 ALA B O 1
ATOM 1826 N N . GLU B 1 20 ? -31.243 13.639 43.790 1.00 16.57 20 GLU B N 1
ATOM 1827 C CA . GLU B 1 20 ? -31.649 14.592 44.826 1.00 17.98 20 GLU B CA 1
ATOM 1828 C C . GLU B 1 20 ? -31.776 13.889 46.179 1.00 16.95 20 GLU B C 1
ATOM 1829 O O . GLU B 1 20 ? -31.456 14.484 47.200 1.00 17.22 20 GLU B O 1
ATOM 1835 N N . THR B 1 21 ? -32.230 12.635 46.165 1.00 15.63 21 THR B N 1
ATOM 1836 C CA . THR B 1 21 ? -32.454 11.902 47.419 1.00 15.05 21 THR B CA 1
ATOM 1837 C C . THR B 1 21 ? -31.129 11.505 48.034 1.00 14.50 21 THR B C 1
ATOM 1838 O O . THR B 1 21 ? -30.964 11.591 49.241 1.00 14.28 21 THR B O 1
ATOM 1842 N N . ILE B 1 22 ? -30.157 11.186 47.191 1.00 13.98 22 ILE B N 1
ATOM 1843 C CA . ILE B 1 22 ? -28.839 10.932 47.688 1.00 14.13 22 ILE B CA 1
ATOM 1844 C C . ILE B 1 22 ? -28.231 12.207 48.272 1.00 15.11 22 ILE B C 1
ATOM 1845 O O . ILE B 1 22 ? -27.703 12.208 49.365 1.00 15.69 22 ILE B O 1
ATOM 1850 N N . LYS B 1 23 ? -28.323 13.301 47.543 1.00 15.64 23 LYS B N 1
ATOM 1851 C CA . LYS B 1 23 ? -27.835 14.580 48.021 1.00 16.66 23 LYS B CA 1
ATOM 1852 C C . LYS B 1 23 ? -28.375 14.897 49.417 1.00 16.82 23 LYS B C 1
ATOM 1853 O O . LYS B 1 23 ? -27.632 15.252 50.301 1.00 17.62 23 LYS B O 1
ATOM 1859 N N . ALA B 1 24 ? -29.683 14.757 49.584 1.00 16.27 24 ALA B N 1
ATOM 1860 C CA . ALA B 1 24 ? -30.326 15.045 50.849 1.00 16.93 24 ALA B CA 1
ATOM 1861 C C . ALA B 1 24 ? -29.891 14.106 51.969 1.00 16.77 24 ALA B C 1
ATOM 1862 O O . ALA B 1 24 ? -29.652 14.532 53.071 1.00 17.89 24 ALA B O 1
ATOM 1864 N N . ASN B 1 25 ? -29.749 12.838 51.653 1.00 15.77 25 ASN B N 1
ATOM 1865 C CA . ASN B 1 25 ? -29.310 11.875 52.605 1.00 16.09 25 ASN B CA 1
ATOM 1866 C C . ASN B 1 25 ? -27.934 12.211 53.185 1.00 17.18 25 ASN B C 1
ATOM 1867 O O . ASN B 1 25 ? -27.677 12.004 54.351 1.00 17.75 25 ASN B O 1
ATOM 1872 N N . LEU B 1 26 ? -27.076 12.747 52.325 1.00 17.60 26 LEU B N 1
ATOM 1873 C CA . LEU B 1 26 ? -25.700 13.056 52.651 1.00 18.87 26 LEU B CA 1
ATOM 1874 C C . LEU B 1 26 ? -25.517 14.491 53.100 1.00 20.33 26 LEU B C 1
ATOM 1875 O O . LEU B 1 26 ? -24.413 14.904 53.430 1.00 21.17 26 LEU B O 1
ATOM 1880 N N . LYS B 1 27 ? -26.608 15.243 53.086 1.00 20.85 27 LYS B N 1
ATOM 1881 C CA . LYS B 1 27 ? -26.591 16.662 53.400 1.00 22.77 27 LYS B CA 1
ATOM 1882 C C . LYS B 1 27 ? -25.610 17.423 52.553 1.00 23.27 27 LYS B C 1
ATOM 1883 O O . LYS B 1 27 ? -24.896 18.256 53.036 1.00 24.26 27 LYS B O 1
ATOM 1889 N N . LYS B 1 28 ? -25.611 17.159 51.261 1.00 22.94 28 LYS B N 1
ATOM 1890 C CA . LYS B 1 28 ? -24.815 17.969 50.350 1.00 23.82 28 LYS B CA 1
ATOM 1891 C C . LYS B 1 28 ? -25.648 19.107 49.800 1.00 25.22 28 LYS B C 1
ATOM 1892 O O . LYS B 1 28 ? -26.876 19.049 49.756 1.00 24.68 28 LYS B O 1
ATOM 1898 N N . LYS B 1 29 ? -24.973 20.150 49.355 1.00 27.35 29 LYS B N 1
ATOM 1899 C CA . LYS B 1 29 ? -25.664 21.317 48.839 1.00 29.32 29 LYS B CA 1
ATOM 1900 C C . LYS B 1 29 ? -26.265 21.149 47.435 1.00 28.37 29 LYS B C 1
ATOM 1901 O O . LYS B 1 29 ? -27.246 21.835 47.102 1.00 29.21 29 LYS B O 1
ATOM 1907 N N . SER B 1 30 ? -25.693 20.275 46.616 1.00 26.76 30 SER B N 1
ATOM 1908 C CA . SER B 1 30 ? -26.093 20.186 45.214 1.00 26.64 30 SER B CA 1
ATOM 1909 C C . SER B 1 30 ? -25.769 18.806 44.646 1.00 24.89 30 SER B C 1
ATOM 1910 O O . SER B 1 30 ? -24.860 18.112 45.131 1.00 24.33 30 SER B O 1
ATOM 1913 N N . VAL B 1 31 ? -26.543 18.368 43.667 1.00 24.21 31 VAL B N 1
ATOM 1914 C CA . VAL B 1 31 ? -26.239 17.094 42.998 1.00 23.09 31 VAL B CA 1
ATOM 1915 C C . VAL B 1 31 ? -24.920 17.106 42.226 1.00 23.93 31 VAL B C 1
ATOM 1916 O O . VAL B 1 31 ? -24.389 16.061 41.936 1.00 23.31 31 VAL B O 1
ATOM 1920 N N . THR B 1 32 ? -24.362 18.278 41.947 1.00 25.61 32 THR B N 1
ATOM 1921 C CA . THR B 1 32 ? -23.015 18.358 41.363 1.00 27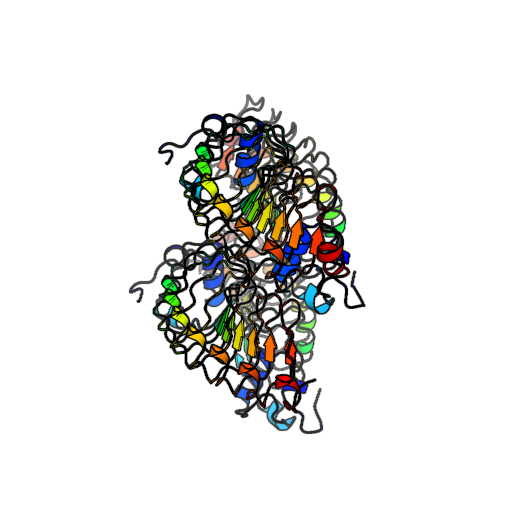.30 32 THR B CA 1
ATOM 1922 C C . THR B 1 32 ? -21.883 18.214 42.383 1.00 27.29 32 THR B C 1
ATOM 1923 O O . THR B 1 32 ? -20.738 18.174 41.981 1.00 28.65 32 THR B O 1
ATOM 1927 N N . ASP B 1 33 ? -22.168 18.228 43.693 1.00 26.68 33 ASP B N 1
ATOM 1928 C CA . ASP B 1 33 ? -21.095 18.086 44.704 1.00 27.18 33 ASP B CA 1
ATOM 1929 C C . ASP B 1 33 ? -20.480 16.690 44.608 1.00 25.56 33 ASP B C 1
ATOM 1930 O O . ASP B 1 33 ? -21.178 15.707 44.349 1.00 24.09 33 ASP B O 1
ATOM 1935 N N . ALA B 1 34 ? -19.179 16.638 44.814 1.00 25.81 34 ALA B N 1
ATOM 1936 C CA . ALA B 1 34 ? -18.416 15.410 44.731 1.00 25.66 34 ALA B CA 1
ATOM 1937 C C . ALA B 1 34 ? -18.614 14.620 46.021 1.00 24.50 34 ALA B C 1
ATOM 1938 O O . ALA B 1 34 ? -18.643 15.214 47.073 1.00 24.52 34 ALA B O 1
ATOM 1940 N N . VAL B 1 35 ? -18.780 13.299 45.923 1.00 23.68 35 VAL B N 1
ATOM 1941 C CA . VAL B 1 35 ? -18.856 12.408 47.106 1.00 23.08 35 VAL B CA 1
ATOM 1942 C C . VAL B 1 35 ? -17.839 11.265 47.053 1.00 23.88 35 VAL B C 1
ATOM 1943 O O . VAL B 1 35 ? -17.405 10.885 45.968 1.00 24.47 35 VAL B O 1
ATOM 1947 N N . THR B 1 36 ? -17.518 10.708 48.219 1.00 23.95 36 THR B N 1
ATOM 1948 C CA . THR B 1 36 ? -16.543 9.623 48.352 1.00 25.17 36 THR B CA 1
ATOM 1949 C C . THR B 1 36 ? -17.296 8.354 48.661 1.00 24.06 36 THR B C 1
ATOM 1950 O O . THR B 1 36 ? -18.434 8.433 49.091 1.00 22.57 36 THR B O 1
ATOM 1954 N N . GLN B 1 37 ? -16.654 7.197 48.447 1.00 25.00 37 GLN B N 1
ATOM 1955 C CA . GLN B 1 37 ? -17.244 5.891 48.770 1.00 24.63 37 GLN B CA 1
ATOM 1956 C C . GLN B 1 37 ? -17.590 5.836 50.249 1.00 24.95 37 GLN B C 1
ATOM 1957 O O . GLN B 1 37 ? -18.617 5.328 50.642 1.00 23.32 37 GLN B O 1
ATOM 1963 N N . ASN B 1 38 ? -16.680 6.358 51.048 1.00 27.21 38 ASN B N 1
ATOM 1964 C CA . ASN B 1 38 ? -16.874 6.430 52.457 1.00 29.35 38 ASN B CA 1
ATOM 1965 C C . ASN B 1 38 ? -18.213 7.107 52.844 1.00 26.31 38 ASN B C 1
ATOM 1966 O O . ASN B 1 38 ? -18.965 6.594 53.652 1.00 25.55 38 ASN B O 1
ATOM 1971 N N . GLU B 1 39 ? -18.509 8.225 52.202 1.00 24.46 39 GLU B N 1
ATOM 1972 C CA . GLU B 1 39 ? -19.798 8.888 52.331 1.00 22.60 39 GLU B CA 1
ATOM 1973 C C . GLU B 1 39 ? -20.945 8.040 51.844 1.00 20.34 39 GLU B C 1
ATOM 1974 O O . GLU B 1 39 ? -21.961 7.951 52.517 1.00 19.54 39 GLU B O 1
ATOM 1980 N N . LEU B 1 40 ? -20.772 7.349 50.721 1.00 19.37 40 LEU B N 1
ATOM 1981 C CA . LEU B 1 40 ? -21.816 6.439 50.249 1.00 17.97 40 LEU B CA 1
ATOM 1982 C C . LEU B 1 40 ? -22.045 5.255 51.200 1.00 18.21 40 LEU B C 1
ATOM 1983 O O . LEU B 1 40 ? -23.197 4.785 51.339 1.00 17.40 40 LEU B O 1
ATOM 1988 N N . ASN B 1 41 ? -20.995 4.794 51.858 1.00 19.39 41 ASN B N 1
ATOM 1989 C CA . ASN B 1 41 ? -21.122 3.753 52.849 1.00 20.30 41 ASN B CA 1
ATOM 1990 C C . ASN B 1 41 ? -21.986 4.162 54.049 1.00 20.25 41 ASN B C 1
ATOM 1991 O O . ASN B 1 41 ? -22.471 3.296 54.729 1.00 20.78 41 ASN B O 1
ATOM 1996 N N . SER B 1 42 ? -22.189 5.462 54.289 1.00 20.07 42 SER B N 1
ATOM 1997 C CA . SER B 1 42 ? -22.981 5.926 55.411 1.00 20.53 42 SER B CA 1
ATOM 1998 C C . SER B 1 42 ? -24.509 5.827 55.155 1.00 19.47 42 SER B C 1
ATOM 1999 O O . SER B 1 42 ? -25.256 5.917 56.078 1.00 20.20 42 SER B O 1
ATOM 2002 N N . ILE B 1 43 ? -24.952 5.562 5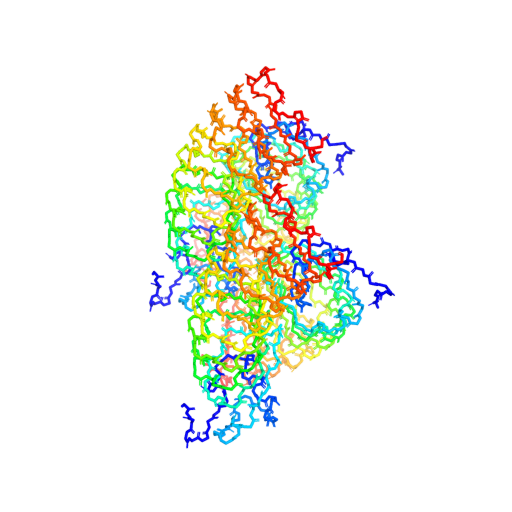3.943 1.00 18.48 43 ILE B N 1
ATOM 2003 C CA . ILE B 1 43 ? -26.362 5.555 53.652 1.00 17.82 43 ILE B CA 1
ATOM 2004 C C . ILE B 1 43 ? -26.997 4.221 53.986 1.00 18.50 43 ILE B C 1
ATOM 2005 O O . ILE B 1 43 ? -26.687 3.207 53.346 1.00 18.69 43 ILE B O 1
ATOM 2010 N N . ASP B 1 44 ? -27.968 4.220 54.887 1.00 19.20 44 ASP B N 1
ATOM 2011 C CA . ASP B 1 44 ? -28.630 2.956 55.180 1.00 20.26 44 ASP B CA 1
ATOM 2012 C C . ASP B 1 44 ? -30.133 2.921 54.908 1.00 18.88 44 ASP B C 1
ATOM 2013 O O . ASP B 1 44 ? -30.724 1.867 54.999 1.00 18.65 44 ASP B O 1
ATOM 2018 N N . GLN B 1 45 ? -30.738 4.048 54.561 1.00 18.15 45 GLN B N 1
ATOM 2019 C CA . GLN B 1 45 ? -32.192 4.096 54.451 1.00 17.95 45 GLN B CA 1
ATOM 2020 C C . GLN B 1 45 ? -32.540 5.154 53.425 1.00 16.76 45 GLN B C 1
ATOM 2021 O O . GLN B 1 45 ? -32.114 6.300 53.569 1.00 17.02 45 GLN B O 1
ATOM 2027 N N . ILE B 1 46 ? -33.265 4.763 52.371 1.00 15.31 46 ILE B N 1
ATOM 2028 C CA . ILE B 1 46 ? -33.746 5.697 51.379 1.00 14.57 46 ILE B CA 1
ATOM 2029 C C . ILE B 1 46 ? -35.267 5.579 51.262 1.00 14.55 46 ILE B C 1
ATOM 2030 O O . ILE B 1 46 ? -35.782 4.508 50.982 1.00 14.10 46 ILE B O 1
ATOM 2035 N N . ILE B 1 47 ? -35.983 6.677 51.478 1.00 15.02 47 ILE B N 1
ATOM 2036 C CA . ILE B 1 47 ? -37.428 6.711 51.278 1.00 15.32 47 ILE B CA 1
ATOM 2037 C C . ILE B 1 47 ? -37.779 7.811 50.312 1.00 14.79 47 ILE B C 1
ATOM 2038 O O . ILE B 1 47 ? -37.551 8.984 50.561 1.00 15.63 47 ILE B O 1
ATOM 2043 N N . ALA B 1 48 ? -38.230 7.407 49.139 1.00 14.20 48 ALA B N 1
ATOM 2044 C CA . ALA B 1 48 ? -38.520 8.344 48.057 1.00 14.02 48 ALA B CA 1
ATOM 2045 C C . ALA B 1 48 ? -39.677 7.803 47.255 1.00 13.51 48 ALA B C 1
ATOM 2046 O O . ALA B 1 48 ? -39.523 7.416 46.105 1.00 13.29 48 ALA B O 1
ATOM 2048 N N . ASN B 1 49 ? -40.833 7.769 47.893 1.00 13.93 49 ASN B N 1
ATOM 2049 C CA . ASN B 1 49 ? -42.042 7.405 47.227 1.00 13.69 49 ASN B CA 1
ATOM 2050 C C . ASN B 1 49 ? -42.545 8.590 46.392 1.00 14.08 49 ASN B C 1
ATOM 2051 O O . ASN B 1 49 ? -42.215 9.725 46.651 1.00 14.14 49 ASN B O 1
ATOM 2056 N N . ASN B 1 50 ? -43.403 8.310 45.417 1.00 14.36 50 ASN B N 1
ATOM 2057 C CA . ASN B 1 50 ? -44.127 9.370 44.739 1.00 15.54 50 ASN B CA 1
ATOM 2058 C C . ASN B 1 50 ? -43.166 10.453 44.235 1.00 16.37 50 ASN B C 1
ATOM 2059 O O . ASN B 1 50 ? -43.512 11.651 44.271 1.00 18.62 50 ASN B O 1
ATOM 2064 N N . SER B 1 51 ? -42.016 10.051 43.699 1.00 15.25 51 SER B N 1
ATOM 2065 C CA . SER B 1 51 ? -40.997 11.001 43.289 1.00 16.18 51 SER B CA 1
ATOM 2066 C C . SER B 1 51 ? -40.596 11.038 41.823 1.00 16.65 51 SER B C 1
ATOM 2067 O O . SER B 1 51 ? -39.583 11.690 41.495 1.00 17.95 51 SER B O 1
ATOM 2070 N N . ASP B 1 52 ? -41.355 10.411 40.929 1.00 16.70 52 ASP B N 1
ATOM 2071 C CA . ASP B 1 52 ? -40.977 10.399 39.504 1.00 17.97 52 ASP B CA 1
ATOM 2072 C C . ASP B 1 52 ? -39.547 9.867 39.220 1.00 17.03 52 ASP B C 1
ATOM 2073 O O . ASP B 1 52 ? -38.939 10.270 38.262 1.00 18.80 52 ASP B O 1
ATOM 2078 N N . ILE B 1 53 ? -39.076 8.915 39.990 1.00 15.92 53 ILE B N 1
ATOM 2079 C CA . ILE B 1 53 ? -37.821 8.276 39.703 1.00 16.06 53 ILE B CA 1
ATOM 2080 C C . ILE B 1 53 ? -37.942 7.298 38.538 1.00 16.91 53 ILE B C 1
ATOM 2081 O O . ILE B 1 53 ? -38.745 6.405 38.562 1.00 15.50 53 ILE B O 1
ATOM 2086 N N . LYS B 1 54 ? -37.085 7.460 37.546 1.00 19.39 54 LYS B N 1
ATOM 2087 C CA . LYS B 1 54 ? -37.059 6.537 36.431 1.00 22.21 54 LYS B CA 1
ATOM 2088 C C . LYS B 1 54 ? -35.958 5.498 36.478 1.00 21.28 54 LYS B C 1
ATOM 2089 O O . LYS B 1 54 ? -36.060 4.483 35.817 1.00 22.67 54 LYS B O 1
ATOM 2095 N N . SER B 1 55 ? -34.903 5.723 37.247 1.00 19.81 55 SER B N 1
ATOM 2096 C CA . SER B 1 55 ? -33.741 4.794 37.264 1.00 19.32 55 SER B CA 1
ATOM 2097 C C . SER B 1 55 ? -33.063 4.847 38.608 1.00 17.45 55 SER B C 1
ATOM 2098 O O . SER B 1 55 ? -32.851 5.928 39.155 1.00 16.91 55 SER B O 1
ATOM 2101 N N . VAL B 1 56 ? -32.716 3.688 39.129 1.00 16.62 56 VAL B N 1
ATOM 2102 C CA . VAL B 1 56 ? -31.898 3.578 40.364 1.00 16.28 56 VAL B CA 1
ATOM 2103 C C . VAL B 1 56 ? -30.409 3.284 40.107 1.00 17.02 56 VAL B C 1
ATOM 2104 O O . VAL B 1 56 ? -29.669 2.886 41.010 1.00 16.85 56 VAL B O 1
ATOM 2108 N N . GLN B 1 57 ? -29.964 3.512 38.876 1.00 18.20 57 GLN B N 1
ATOM 2109 C CA . GLN B 1 57 ? -28.555 3.385 38.559 1.00 19.50 57 GLN B CA 1
ATOM 2110 C C . GLN B 1 57 ? -27.731 4.182 39.577 1.00 19.41 57 GLN B C 1
ATOM 2111 O O . GLN B 1 57 ? -28.030 5.364 39.853 1.00 19.58 57 GLN B O 1
ATOM 2117 N N . GLY B 1 58 ? -26.686 3.550 40.108 1.00 19.63 58 GLY B N 1
ATOM 2118 C CA . GLY B 1 58 ? -25.809 4.147 41.113 1.00 19.56 58 GLY B CA 1
ATOM 2119 C C . GLY B 1 58 ? -26.046 3.520 42.475 1.00 18.69 58 GLY B C 1
ATOM 2120 O O . GLY B 1 58 ? -25.169 3.531 43.312 1.00 18.96 58 GLY B O 1
ATOM 2121 N N . ILE B 1 59 ? -27.234 2.940 42.684 1.00 17.19 59 ILE B N 1
ATOM 2122 C CA . ILE B 1 59 ? -27.566 2.332 43.950 1.00 16.50 59 ILE B CA 1
ATOM 2123 C C . ILE B 1 59 ? -26.658 1.169 44.303 1.00 17.26 59 ILE B C 1
ATOM 2124 O O . ILE B 1 59 ? -26.508 0.830 45.469 1.00 17.16 59 ILE B O 1
ATOM 2129 N N . GLN B 1 60 ? -26.040 0.571 43.298 1.00 18.06 60 GLN B N 1
ATOM 2130 C CA . GLN B 1 60 ? -25.115 -0.512 43.538 1.00 19.59 60 GLN B CA 1
ATOM 2131 C C . GLN B 1 60 ? -23.920 -0.128 44.400 1.00 20.21 60 GLN B C 1
ATOM 2132 O O . GLN B 1 60 ? -23.185 -1.005 44.848 1.00 21.66 60 GLN B O 1
ATOM 2138 N N . TYR B 1 61 ? -23.694 1.167 44.584 1.00 19.45 61 TYR B N 1
ATOM 2139 C CA . TYR B 1 61 ? -22.569 1.628 45.380 1.00 20.18 61 TYR B CA 1
ATOM 2140 C C . TYR B 1 61 ? -22.943 1.876 46.840 1.00 19.04 61 TYR B C 1
ATOM 2141 O O . TYR B 1 61 ? -22.186 2.502 47.549 1.00 19.34 61 TYR B O 1
ATOM 2150 N N . LEU B 1 62 ? -24.111 1.424 47.273 1.00 17.74 62 LEU B N 1
ATOM 2151 C CA . LEU B 1 62 ? -24.576 1.669 48.637 1.00 17.23 62 LEU B CA 1
ATOM 2152 C C . LEU B 1 62 ? -24.655 0.358 49.408 1.00 17.66 62 LEU B C 1
ATOM 2153 O O . LEU B 1 62 ? -25.738 -0.151 49.623 1.00 16.81 62 LEU B O 1
ATOM 2158 N N . PRO B 1 63 ? -23.508 -0.176 49.859 1.00 19.30 63 PRO B N 1
ATOM 2159 C CA . PRO B 1 63 ? -23.529 -1.551 50.353 1.00 20.39 63 PRO B CA 1
ATOM 2160 C C . PRO B 1 63 ? -24.289 -1.681 51.642 1.00 20.42 63 PRO B C 1
ATOM 2161 O O . PRO B 1 63 ? -24.762 -2.738 51.967 1.00 20.92 63 PRO B O 1
ATOM 2165 N N . ASN B 1 64 ? -24.428 -0.598 52.389 1.00 20.53 64 ASN B N 1
ATOM 2166 C CA . ASN B 1 64 ? -25.121 -0.698 53.695 1.00 20.97 64 ASN B CA 1
ATOM 2167 C C . ASN B 1 64 ? -26.593 -0.331 53.646 1.00 19.55 64 ASN B C 1
ATOM 2168 O O . ASN B 1 64 ? -27.219 -0.188 54.688 1.00 19.90 64 ASN B O 1
ATOM 2173 N N . LEU B 1 65 ? -27.141 -0.261 52.451 1.00 18.39 65 LEU B N 1
ATOM 2174 C CA . LEU B 1 65 ? -28.529 0.031 52.304 1.00 17.60 65 LEU B CA 1
ATOM 2175 C C . LEU B 1 65 ? -29.393 -1.100 52.860 1.00 18.71 65 LEU B C 1
ATOM 2176 O O . LEU B 1 65 ? -29.251 -2.267 52.465 1.00 18.54 65 LEU B O 1
ATOM 2181 N N . LYS B 1 66 ? -30.246 -0.739 53.815 1.00 20.18 66 LYS B N 1
ATOM 2182 C CA . LYS B 1 66 ? -31.035 -1.673 54.595 1.00 22.70 66 LYS B CA 1
ATOM 2183 C C . LYS B 1 66 ? -32.534 -1.540 54.300 1.00 20.78 66 LYS B C 1
ATOM 2184 O O . LYS B 1 66 ? -33.282 -2.545 54.320 1.00 21.19 66 LYS B O 1
ATOM 2190 N N . THR B 1 67 ? -32.967 -0.323 54.035 1.00 18.16 67 THR B N 1
ATOM 2191 C CA . THR B 1 67 ? -34.371 -0.038 53.830 1.00 17.17 67 THR B CA 1
ATOM 2192 C C . THR B 1 67 ? -34.491 0.850 52.603 1.00 16.08 67 THR B C 1
ATOM 2193 O O . THR B 1 67 ? -33.813 1.900 52.520 1.00 16.18 67 THR B O 1
ATOM 2197 N N . LEU B 1 68 ? -35.286 0.399 51.640 1.00 14.73 68 LEU B N 1
ATOM 2198 C CA . LEU B 1 68 ? -35.441 1.102 50.374 1.00 13.94 68 LEU B CA 1
ATOM 2199 C C . LEU B 1 68 ? -36.901 1.118 50.003 1.00 13.11 68 LEU B C 1
ATOM 2200 O O . LEU B 1 68 ? -37.498 0.069 49.783 1.00 12.76 68 LEU B O 1
ATOM 2205 N N . LYS B 1 69 ? -37.494 2.294 49.998 1.00 12.82 69 LYS B N 1
ATOM 2206 C CA . LYS B 1 69 ? -38.911 2.430 49.670 1.00 12.46 69 LYS B CA 1
ATOM 2207 C C . LYS B 1 69 ? -39.080 3.418 48.536 1.00 11.65 69 LYS B C 1
ATOM 2208 O O . LYS B 1 69 ? -38.733 4.590 48.685 1.00 11.71 69 LYS B O 1
ATOM 2214 N N . LEU B 1 70 ? -39.582 2.912 47.420 1.00 10.85 70 LEU B N 1
ATOM 2215 C CA . LEU B 1 70 ? -39.655 3.645 46.169 1.00 10.75 70 LEU B CA 1
ATOM 2216 C C . LEU B 1 70 ? -41.000 3.402 45.510 1.00 10.45 70 LEU B C 1
ATOM 2217 O O . LEU B 1 70 ? -41.067 3.158 44.331 1.00 10.07 70 LEU B O 1
ATOM 2222 N N . SER B 1 71 ? -42.064 3.486 46.298 1.00 10.59 71 SER B N 1
ATOM 2223 C CA . SER B 1 71 ? -43.412 3.255 45.786 1.00 10.73 71 SER B CA 1
ATOM 2224 C C . SER B 1 71 ? -43.889 4.387 44.892 1.00 10.98 71 SER B C 1
ATOM 2225 O O . SER B 1 71 ? -43.636 5.544 45.184 1.00 11.44 71 SER B O 1
ATOM 2228 N N . ASN B 1 72 ? -44.522 4.028 43.781 1.00 10.89 72 ASN B N 1
ATOM 2229 C CA . ASN B 1 72 ? -45.143 4.970 42.864 1.00 11.43 72 ASN B CA 1
ATOM 2230 C C . ASN B 1 72 ? -44.122 5.892 42.179 1.00 11.51 72 ASN B C 1
ATOM 2231 O O . ASN B 1 72 ? -44.184 7.113 42.293 1.00 12.05 72 ASN B O 1
ATOM 2236 N N . ASN B 1 73 ? -43.180 5.269 41.481 1.00 10.89 73 ASN B N 1
ATOM 2237 C CA . ASN B 1 73 ? -42.245 5.934 40.628 1.00 11.80 73 ASN B CA 1
ATOM 2238 C C . ASN B 1 73 ? -42.382 5.327 39.210 1.00 13.22 73 ASN B C 1
ATOM 2239 O O . ASN B 1 73 ? -43.440 4.816 38.900 1.00 13.14 73 ASN B O 1
ATOM 2244 N N . LYS B 1 74 ? -41.361 5.406 38.358 1.00 14.67 74 LYS B N 1
ATOM 2245 C CA . LYS B 1 74 ? -41.413 4.815 37.035 1.00 17.04 74 LYS B CA 1
ATOM 2246 C C . LYS B 1 74 ? -40.273 3.878 36.760 1.00 16.03 74 LYS B C 1
ATOM 2247 O O . LYS B 1 74 ? -39.660 3.922 35.701 1.00 17.50 74 LYS B O 1
ATOM 2253 N N . ILE B 1 75 ? -39.965 3.055 37.740 1.00 14.61 75 ILE B N 1
ATOM 2254 C CA . ILE B 1 75 ? -38.859 2.123 37.671 1.00 14.29 75 ILE B CA 1
ATOM 2255 C C . ILE B 1 75 ? -39.262 0.912 36.845 1.00 14.87 75 ILE B C 1
ATOM 2256 O O . ILE B 1 75 ? -40.287 0.271 37.120 1.00 13.62 75 ILE B O 1
ATOM 2261 N N . THR B 1 76 ? -38.400 0.573 35.886 1.00 16.72 76 THR B N 1
ATOM 2262 C CA . THR B 1 76 ? -38.539 -0.650 35.059 1.00 18.56 76 THR B CA 1
ATOM 2263 C C . THR B 1 76 ? -37.418 -1.675 35.193 1.00 20.10 76 THR B C 1
ATOM 2264 O O . THR B 1 76 ? -37.626 -2.850 34.985 1.00 23.01 76 THR B O 1
ATOM 2268 N N . ASP B 1 77 ? -36.238 -1.249 35.588 1.00 20.92 77 ASP B N 1
ATOM 2269 C CA . ASP B 1 77 ? -35.072 -2.118 35.610 1.00 21.15 77 ASP B CA 1
ATOM 2270 C C . ASP B 1 77 ? -34.526 -2.009 37.028 1.00 19.18 77 ASP B C 1
ATOM 2271 O O . ASP B 1 77 ? -34.184 -0.903 37.470 1.00 17.98 77 ASP B O 1
ATOM 2276 N N . ILE B 1 78 ? -34.400 -3.142 37.709 1.00 18.24 78 ILE B N 1
ATOM 2277 C CA . ILE B 1 78 ? -33.833 -3.162 39.059 1.00 17.46 78 ILE B CA 1
ATOM 2278 C C . ILE B 1 78 ? -32.539 -3.963 39.163 1.00 17.94 78 ILE B C 1
ATOM 2279 O O . ILE B 1 78 ? -32.125 -4.339 40.244 1.00 18.22 78 ILE B O 1
ATOM 2284 N N . SER B 1 79 ? -31.868 -4.158 38.054 1.00 18.94 79 SER B N 1
ATOM 2285 C CA . SER B 1 79 ? -30.703 -4.995 38.050 1.00 20.65 79 SER B CA 1
ATOM 2286 C C . SER B 1 79 ? -29.573 -4.448 38.957 1.00 20.25 79 SER B C 1
ATOM 2287 O O . SER B 1 79 ? -28.786 -5.206 39.461 1.00 20.17 79 SER B O 1
ATOM 2290 N N . ALA B 1 80 ? -29.549 -3.141 39.204 1.00 19.63 80 ALA B N 1
ATOM 2291 C CA . ALA B 1 80 ? -28.539 -2.578 40.063 1.00 19.86 80 ALA B CA 1
ATOM 2292 C C . ALA B 1 80 ? -28.730 -2.895 41.563 1.00 19.27 80 ALA B C 1
ATOM 2293 O O . ALA B 1 80 ? -27.867 -2.560 42.358 1.00 19.55 80 ALA B O 1
ATOM 2295 N N . LEU B 1 81 ? -29.837 -3.530 41.946 1.00 19.22 81 LEU B N 1
ATOM 2296 C CA . LEU B 1 81 ? -30.017 -4.044 43.338 1.00 20.10 81 LEU B CA 1
ATOM 2297 C C . LEU B 1 81 ? -29.321 -5.380 43.571 1.00 22.24 81 LEU B C 1
ATOM 2298 O O . LEU B 1 81 ? -29.289 -5.836 44.682 1.00 22.30 81 LEU B O 1
ATOM 2303 N N . LYS B 1 82 ? -28.853 -5.996 42.501 1.00 24.04 82 LYS B N 1
ATOM 2304 C CA . LYS B 1 82 ? -28.425 -7.390 42.444 1.00 27.84 82 LYS B CA 1
ATOM 2305 C C . LYS B 1 82 ? -27.454 -7.858 43.564 1.00 29.14 82 LYS B C 1
ATOM 2306 O O . LYS B 1 82 ? -27.579 -8.980 44.045 1.00 29.02 82 LYS B O 1
ATOM 2312 N N . GLN B 1 83 ? -26.516 -7.001 43.976 1.00 29.64 83 GLN B N 1
ATOM 2313 C CA . GLN B 1 83 ? -25.535 -7.384 44.988 1.00 33.36 83 GLN B CA 1
ATOM 2314 C C . GLN B 1 83 ? -25.643 -6.626 46.281 1.00 31.20 83 GLN B C 1
ATOM 2315 O O . GLN B 1 83 ? -24.691 -6.581 47.020 1.00 32.67 83 GLN B O 1
ATOM 2321 N N . LEU B 1 84 ? -26.794 -6.029 46.562 1.00 28.71 84 LEU B N 1
ATOM 2322 C CA . LEU B 1 84 ? -27.042 -5.374 47.867 1.00 28.16 84 LEU B CA 1
ATOM 2323 C C . LEU B 1 84 ? -27.444 -6.385 48.950 1.00 29.26 84 LEU B C 1
ATOM 2324 O O . LEU B 1 84 ? -28.668 -6.578 49.275 1.00 31.51 84 LEU B O 1
ATOM 2329 N N . ASN B 1 85 ? -26.408 -6.934 49.566 1.00 28.63 85 ASN B N 1
ATOM 2330 C CA . ASN B 1 85 ? -26.542 -7.978 50.571 1.00 29.84 85 ASN B CA 1
ATOM 2331 C C . ASN B 1 85 ? -27.185 -7.633 51.909 1.00 28.27 85 ASN B C 1
ATOM 2332 O O . ASN B 1 85 ? -27.529 -8.557 52.649 1.00 29.90 85 ASN B O 1
ATOM 2337 N N . ASN B 1 86 ? -27.356 -6.352 52.228 1.00 26.03 86 ASN B N 1
ATOM 2338 C CA . ASN B 1 86 ? -27.978 -5.965 53.502 1.00 25.69 86 ASN B CA 1
ATOM 2339 C C . ASN B 1 86 ? -29.418 -5.443 53.410 1.00 24.43 86 ASN B C 1
ATOM 2340 O O . ASN B 1 86 ? -29.967 -5.050 54.442 1.00 24.73 86 ASN B O 1
ATOM 2345 N N . LEU B 1 87 ? -30.045 -5.485 52.226 1.00 23.07 87 LEU B N 1
ATOM 2346 C CA . LEU B 1 87 ? -31.446 -5.066 52.111 1.00 22.46 87 LEU B CA 1
ATOM 2347 C C . LEU B 1 87 ? -32.347 -5.942 52.916 1.00 22.29 87 LEU B C 1
ATOM 2348 O O . LEU B 1 87 ? -32.352 -7.126 52.722 1.00 22.73 87 LEU B O 1
ATOM 2353 N N . GLY B 1 88 ? -33.113 -5.321 53.796 1.00 22.17 88 GLY B N 1
ATOM 2354 C CA . GLY B 1 88 ? -34.083 -6.002 54.636 1.00 22.62 88 GLY B CA 1
ATOM 2355 C C . GLY B 1 88 ? -35.531 -5.654 54.250 1.00 20.97 88 GLY B C 1
ATOM 2356 O O . GLY B 1 88 ? -36.406 -6.524 54.314 1.00 21.21 88 GLY B O 1
ATOM 2357 N N . TRP B 1 89 ? -35.791 -4.395 53.923 1.00 19.22 89 TRP B N 1
ATOM 2358 C CA . TRP B 1 89 ? -37.136 -3.919 53.602 1.00 18.88 89 TRP B CA 1
ATOM 2359 C C . TRP B 1 89 ? -37.040 -3.278 52.215 1.00 17.06 89 TRP B C 1
ATOM 2360 O O . TRP B 1 89 ? -36.277 -2.353 52.021 1.00 16.64 89 TRP B O 1
ATOM 2371 N N . LEU B 1 90 ? -37.767 -3.821 51.254 1.00 16.51 90 LEU B N 1
ATOM 2372 C CA . LEU B 1 90 ? -37.792 -3.308 49.885 1.00 15.73 90 LEU B CA 1
ATOM 2373 C C . LEU B 1 90 ? -39.234 -3.110 49.427 1.00 15.84 90 LEU B C 1
ATOM 2374 O O . LEU B 1 90 ? -40.015 -4.050 49.384 1.00 16.28 90 LEU B O 1
ATOM 2379 N N . ASP B 1 91 ? -39.583 -1.877 49.086 1.00 15.67 91 ASP B N 1
ATOM 2380 C CA . ASP B 1 91 ? -40.884 -1.561 48.597 1.00 15.40 91 ASP B CA 1
ATOM 2381 C C . ASP B 1 91 ? -40.693 -0.925 47.244 1.00 14.83 91 ASP B C 1
ATOM 2382 O O . ASP B 1 91 ? -40.194 0.210 47.135 1.00 14.39 91 ASP B O 1
ATOM 2387 N N . LEU B 1 92 ? -41.151 -1.646 46.226 1.00 14.48 92 LEU B N 1
ATOM 2388 C CA . LEU B 1 92 ? -41.074 -1.225 44.845 1.00 14.53 92 LEU B CA 1
ATOM 2389 C C . LEU B 1 92 ? -42.432 -1.263 44.228 1.00 14.41 92 LEU B C 1
ATOM 2390 O O . LEU B 1 92 ? -42.567 -1.307 42.995 1.00 14.86 92 LEU B O 1
ATOM 2395 N N . SER B 1 93 ? -43.452 -1.183 45.063 1.00 14.21 93 SER B N 1
ATOM 2396 C CA . SER B 1 93 ? -44.805 -1.200 44.568 1.00 14.62 93 SER B CA 1
ATOM 2397 C C . SER B 1 93 ? -45.090 -0.025 43.596 1.00 13.91 93 SER B C 1
ATOM 2398 O O . SER B 1 93 ? -44.467 1.007 43.680 1.00 12.90 93 SER B O 1
ATOM 2401 N N . ASN B 1 94 ? -46.099 -0.191 42.743 1.00 13.80 94 ASN B N 1
ATOM 2402 C CA . ASN B 1 94 ? -46.560 0.838 41.777 1.00 13.90 94 ASN B CA 1
ATOM 2403 C C . ASN B 1 94 ? -45.452 1.358 40.894 1.00 13.30 94 ASN B C 1
ATOM 2404 O O . ASN B 1 94 ? -45.203 2.548 40.819 1.00 12.84 94 ASN B O 1
ATOM 2409 N N . ASN B 1 95 ? -44.750 0.449 40.261 1.00 12.55 95 ASN B N 1
ATOM 2410 C CA . ASN B 1 95 ? -43.746 0.813 39.307 1.00 13.00 95 ASN B CA 1
ATOM 2411 C C . ASN B 1 95 ? -44.080 0.073 37.994 1.00 13.83 95 ASN B C 1
ATOM 2412 O O . ASN B 1 95 ? -45.235 -0.272 37.769 1.00 14.34 95 ASN B O 1
ATOM 2417 N N . GLY B 1 96 ? -43.096 -0.138 37.136 1.00 14.64 96 GLY B N 1
ATOM 2418 C CA . GLY B 1 96 ? -43.296 -0.916 35.899 1.00 15.73 96 GLY B CA 1
ATOM 2419 C C . GLY B 1 96 ? -42.325 -2.097 35.838 1.00 15.98 96 GLY B C 1
ATOM 2420 O O . GLY B 1 96 ? -41.767 -2.409 34.770 1.00 16.77 96 GLY B O 1
ATOM 2421 N N . ILE B 1 97 ? -42.157 -2.760 36.974 1.00 15.04 97 ILE B N 1
ATOM 2422 C CA . ILE B 1 97 ? -41.221 -3.853 37.084 1.00 16.05 97 ILE B CA 1
ATOM 2423 C C . ILE B 1 97 ? -41.808 -5.147 36.533 1.00 16.81 97 ILE B C 1
ATOM 2424 O O . ILE B 1 97 ? -42.966 -5.459 36.801 1.00 16.69 97 ILE B O 1
ATOM 2429 N N . THR B 1 98 ? -41.022 -5.844 35.715 1.00 18.17 98 THR B N 1
ATOM 2430 C CA . THR B 1 98 ? -41.439 -7.094 35.087 1.00 20.14 98 THR B CA 1
ATOM 2431 C C . THR B 1 98 ? -40.523 -8.194 35.587 1.00 21.31 98 THR B C 1
ATOM 2432 O O . THR B 1 98 ? -40.933 -9.046 36.342 1.00 23.88 98 THR B O 1
ATOM 2436 N N . ASP B 1 99 ? -39.273 -8.152 35.189 1.00 22.31 99 ASP B N 1
ATOM 2437 C CA . ASP B 1 99 ? -38.273 -9.131 35.599 1.00 23.20 99 ASP B CA 1
ATOM 2438 C C . ASP B 1 99 ? -37.767 -8.818 37.012 1.00 20.97 99 ASP B C 1
ATOM 2439 O O . ASP B 1 99 ? -37.344 -7.709 37.291 1.00 19.86 99 ASP B O 1
ATOM 2444 N N . ILE B 1 100 ? -37.810 -9.797 37.906 1.00 20.43 100 ILE B N 1
ATOM 2445 C CA . ILE B 1 100 ? -37.289 -9.615 39.260 1.00 19.37 100 ILE B CA 1
ATOM 2446 C C . ILE B 1 100 ? -36.131 -10.567 39.600 1.00 20.42 100 ILE B C 1
ATOM 2447 O O . ILE B 1 100 ? -35.846 -10.785 40.770 1.00 20.09 100 ILE B O 1
ATOM 2452 N N . SER B 1 101 ? -35.436 -11.085 38.598 1.00 21.59 101 SER B N 1
ATOM 2453 C CA . SER B 1 101 ? -34.303 -11.988 38.874 1.00 23.37 101 SER B CA 1
ATOM 2454 C C . SER B 1 101 ? -33.191 -11.299 39.650 1.00 22.84 101 SER B C 1
ATOM 2455 O O . SER B 1 101 ? -32.451 -11.947 40.332 1.00 23.22 101 SER B O 1
ATOM 2458 N N . ALA B 1 102 ? -33.133 -9.968 39.591 1.00 21.61 102 ALA B N 1
ATOM 2459 C CA . ALA B 1 102 ? -32.188 -9.238 40.395 1.00 21.66 102 ALA B CA 1
ATOM 2460 C C . ALA B 1 102 ? -32.364 -9.439 41.909 1.00 21.38 102 ALA B C 1
ATOM 2461 O O . ALA B 1 102 ? -31.413 -9.186 42.678 1.00 22.29 102 ALA B O 1
ATOM 2463 N N . LEU B 1 103 ? -33.550 -9.867 42.353 1.00 20.47 103 LEU B N 1
ATOM 2464 C CA . LEU B 1 103 ? -33.805 -10.087 43.774 1.00 20.32 103 LEU B CA 1
ATOM 2465 C C . LEU B 1 103 ? -33.271 -11.452 44.277 1.00 22.36 103 LEU B C 1
ATOM 2466 O O . LEU B 1 103 ? -33.253 -11.712 45.470 1.00 22.42 103 LEU B O 1
ATOM 2471 N N . LYS B 1 104 ? -32.784 -12.266 43.364 1.00 24.39 104 LYS B N 1
ATOM 2472 C CA . LYS B 1 104 ? -32.554 -13.685 43.597 1.00 27.54 104 LYS B CA 1
ATOM 2473 C C . LYS B 1 104 ? -31.632 -14.006 44.782 1.00 28.25 104 LYS B C 1
ATOM 2474 O O . LYS B 1 104 ? -31.899 -14.978 45.498 1.00 29.32 104 LYS B O 1
ATOM 2480 N N . ASN B 1 105 ? -30.570 -13.219 44.976 1.00 27.83 105 ASN B N 1
ATOM 2481 C CA . ASN B 1 105 ? -29.599 -13.458 46.055 1.00 29.78 105 ASN B CA 1
ATOM 2482 C C . ASN B 1 105 ? -29.702 -12.507 47.253 1.00 28.10 105 ASN B C 1
ATOM 2483 O O . ASN B 1 105 ? -28.808 -12.488 48.111 1.00 29.46 105 ASN B O 1
ATOM 2488 N N . LEU B 1 106 ? -30.811 -11.792 47.381 1.00 25.98 106 LEU B N 1
ATOM 2489 C CA . LEU B 1 106 ? -30.991 -10.868 48.509 1.00 24.62 106 LEU B CA 1
ATOM 2490 C C . LEU B 1 106 ? -31.534 -11.610 49.715 1.00 25.19 106 LEU B C 1
ATOM 2491 O O . LEU B 1 106 ? -32.609 -11.338 50.184 1.00 23.73 106 LEU B O 1
ATOM 2496 N N . ALA B 1 107 ? -30.721 -12.526 50.236 1.00 27.83 107 ALA B N 1
ATOM 2497 C CA . ALA B 1 107 ? -31.108 -13.413 51.319 1.00 29.60 107 ALA B CA 1
ATOM 2498 C C . ALA B 1 107 ? -31.551 -12.677 52.574 1.00 29.37 107 ALA B C 1
ATOM 2499 O O . ALA B 1 107 ? -32.261 -13.238 53.409 1.00 30.45 107 ALA B O 1
ATOM 2501 N N . SER B 1 108 ? -31.070 -11.449 52.738 1.00 28.65 108 SER B N 1
ATOM 2502 C CA . SER B 1 108 ? -31.373 -10.588 53.889 1.00 28.77 108 SER B CA 1
ATOM 2503 C C . SER B 1 108 ? -32.842 -10.060 53.926 1.00 26.54 108 SER B C 1
ATOM 2504 O O . SER B 1 108 ? -33.337 -9.644 54.973 1.00 26.66 108 SER B O 1
ATOM 2507 N N . LEU B 1 109 ? -33.538 -10.122 52.792 1.00 24.89 109 LEU B N 1
ATOM 2508 C CA . LEU B 1 109 ? -34.894 -9.586 52.687 1.00 23.27 109 LEU B CA 1
ATOM 2509 C C . LEU B 1 109 ? -35.903 -10.214 53.634 1.00 23.50 109 LEU B C 1
ATOM 2510 O O . LEU B 1 109 ? -36.048 -11.428 53.691 1.00 24.27 109 LEU B O 1
ATOM 2515 N N . HIS B 1 110 ? -36.596 -9.367 54.375 1.00 22.73 110 HIS B N 1
ATOM 2516 C CA . HIS B 1 110 ? -37.636 -9.847 55.286 1.00 23.90 110 HIS B CA 1
ATOM 2517 C C . HIS B 1 110 ? -39.012 -9.292 54.949 1.00 21.29 110 HIS B C 1
ATOM 2518 O O . HIS B 1 110 ? -40.003 -9.886 55.264 1.00 21.12 110 HIS B O 1
ATOM 2525 N N . THR B 1 111 ? -39.047 -8.149 54.295 1.00 19.93 111 THR B N 1
ATOM 2526 C CA . THR B 1 111 ? -40.293 -7.445 53.984 1.00 18.68 111 THR B CA 1
ATOM 2527 C C . THR B 1 111 ? -40.182 -6.966 52.549 1.00 16.90 111 THR B C 1
ATOM 2528 O O . THR B 1 111 ? -39.267 -6.235 52.219 1.00 16.25 111 THR B O 1
ATOM 2532 N N . LEU B 1 112 ? -41.110 -7.380 51.696 1.00 16.59 112 LEU B N 1
ATOM 2533 C CA . LEU B 1 112 ? -41.010 -7.125 50.286 1.00 15.55 112 LEU B CA 1
ATOM 2534 C C . LEU B 1 112 ? -42.384 -6.772 49.747 1.00 15.74 112 LEU B C 1
ATOM 2535 O O . LEU B 1 112 ? -43.345 -7.524 49.907 1.00 16.59 112 LEU B O 1
ATOM 2540 N N . ASP B 1 113 ? -42.483 -5.616 49.108 1.00 15.10 113 ASP B N 1
ATOM 2541 C CA . ASP B 1 113 ? -43.726 -5.148 48.519 1.00 15.07 113 ASP B CA 1
ATOM 2542 C C . ASP B 1 113 ? -43.433 -4.876 47.073 1.00 14.32 113 ASP B C 1
ATOM 2543 O O . ASP B 1 113 ? -42.669 -3.968 46.747 1.00 13.10 113 ASP B O 1
ATOM 2548 N N . LEU B 1 114 ? -44.005 -5.733 46.230 1.00 14.64 114 LEU B N 1
ATOM 2549 C CA . LEU B 1 114 ? -43.873 -5.641 44.807 1.00 14.59 114 LEU B CA 1
ATOM 2550 C C . LEU B 1 114 ? -45.251 -5.470 44.181 1.00 14.88 114 LEU B C 1
ATOM 2551 O O . LEU B 1 114 ? -45.421 -5.740 42.998 1.00 14.11 114 LEU B O 1
ATOM 2556 N N . SER B 1 115 ? -46.219 -4.962 44.950 1.00 15.71 115 SER B N 1
ATOM 2557 C CA . SER B 1 115 ? -47.576 -4.865 44.442 1.00 16.16 115 SER B CA 1
ATOM 2558 C C . SER B 1 115 ? -47.675 -3.855 43.300 1.00 15.86 115 SER B C 1
ATOM 2559 O O . SER B 1 115 ? -46.862 -2.925 43.209 1.00 15.39 115 SER B O 1
ATOM 2562 N N . ASN B 1 116 ? -48.667 -4.062 42.435 1.00 15.57 116 ASN B N 1
ATOM 2563 C CA . ASN B 1 116 ? -48.958 -3.157 41.325 1.00 15.25 116 ASN B CA 1
ATOM 2564 C C . ASN B 1 116 ? -47.779 -2.931 40.352 1.00 15.12 116 ASN B C 1
ATOM 2565 O O . ASN B 1 116 ? -47.339 -1.812 40.128 1.00 15.26 116 ASN B O 1
ATOM 2570 N N . ASN B 1 117 ? -47.289 -4.028 39.791 1.00 15.08 117 ASN B N 1
ATOM 2571 C CA . ASN B 1 117 ? -46.277 -4.001 38.763 1.00 14.93 117 ASN B CA 1
ATOM 2572 C C . ASN B 1 117 ? -46.742 -4.864 37.609 1.00 15.50 117 ASN B C 1
ATOM 2573 O O . ASN B 1 117 ? -47.932 -5.098 37.498 1.00 16.20 117 ASN B O 1
ATOM 2578 N N . GLY B 1 118 ? -45.822 -5.368 36.786 1.00 16.05 118 GLY B N 1
ATOM 2579 C CA . GLY B 1 118 ? -46.159 -6.285 35.681 1.00 16.64 118 GLY B CA 1
ATOM 2580 C C . GLY B 1 118 ? -45.422 -7.611 35.812 1.00 16.78 118 GLY B C 1
ATOM 2581 O O . GLY B 1 118 ? -44.963 -8.202 34.817 1.00 17.92 118 GLY B O 1
ATOM 2582 N N . ILE B 1 119 ? -45.396 -8.139 37.013 1.00 15.73 119 ILE B N 1
ATOM 2583 C CA . ILE B 1 119 ? -44.646 -9.342 37.294 1.00 16.46 119 ILE B CA 1
ATOM 2584 C C . ILE B 1 119 ? -45.431 -10.576 36.910 1.00 17.82 119 ILE B C 1
ATOM 2585 O O . ILE B 1 119 ? -46.593 -10.655 37.215 1.00 17.17 119 ILE B O 1
ATOM 2590 N N . THR B 1 120 ? -44.758 -11.534 36.257 1.00 19.86 120 THR B N 1
ATOM 2591 C CA . THR B 1 120 ? -45.330 -12.799 35.884 1.00 21.73 120 THR B CA 1
ATOM 2592 C C . THR B 1 120 ? -44.594 -13.954 36.524 1.00 23.27 120 THR B C 1
ATOM 2593 O O . THR B 1 120 ? -45.181 -14.736 37.236 1.00 24.94 120 THR B O 1
ATOM 2597 N N . ASP B 1 121 ? -43.306 -14.083 36.268 1.00 24.98 121 ASP B N 1
ATOM 2598 C CA . ASP B 1 121 ? -42.483 -15.156 36.829 1.00 26.22 121 ASP B CA 1
ATOM 2599 C C . ASP B 1 121 ? -41.921 -14.695 38.191 1.00 23.69 121 ASP B C 1
ATOM 2600 O O . ASP B 1 121 ? -41.276 -13.664 38.274 1.00 22.41 121 ASP B O 1
ATOM 2605 N N . ILE B 1 122 ? -42.156 -15.473 39.232 1.00 22.95 122 ILE B N 1
ATOM 2606 C CA . ILE B 1 122 ? -41.610 -15.165 40.564 1.00 22.10 122 ILE B CA 1
ATOM 2607 C C . ILE B 1 122 ? -40.590 -16.184 41.084 1.00 23.53 122 ILE B C 1
ATOM 2608 O O . ILE B 1 122 ? -40.312 -16.224 42.272 1.00 22.89 122 ILE B O 1
ATOM 2613 N N . SER B 1 123 ? -40.025 -17.007 40.212 1.00 25.36 123 SER B N 1
ATOM 2614 C CA . SER B 1 123 ? -39.104 -18.047 40.701 1.00 27.47 123 SER B CA 1
ATOM 2615 C C . SER B 1 123 ? -37.844 -17.459 41.351 1.00 27.44 123 SER B C 1
ATOM 2616 O O . SER B 1 123 ? -37.171 -18.137 42.146 1.00 30.31 123 SER B O 1
ATOM 2619 N N . ALA B 1 124 ? -37.531 -16.207 41.069 1.00 25.40 124 ALA B N 1
ATOM 2620 C CA . ALA B 1 124 ? -36.464 -15.515 41.775 1.00 25.00 124 ALA B CA 1
ATOM 2621 C C . ALA B 1 124 ? -36.696 -15.354 43.316 1.00 24.33 124 ALA B C 1
ATOM 2622 O O . ALA B 1 124 ? -35.770 -15.037 44.048 1.00 24.43 124 ALA B O 1
ATOM 2624 N N . LEU B 1 125 ? -37.922 -15.551 43.787 1.00 23.85 125 LEU B N 1
ATOM 2625 C CA . LEU B 1 125 ? -38.207 -15.459 45.195 1.00 23.66 125 LEU B CA 1
ATOM 2626 C C . LEU B 1 125 ? -37.908 -16.742 45.914 1.00 26.20 125 LEU B C 1
ATOM 2627 O O . LEU B 1 125 ? -37.893 -16.757 47.127 1.00 27.06 125 LEU B O 1
ATOM 2632 N N . LYS B 1 126 ? -37.659 -17.819 45.196 1.00 28.10 126 LYS B N 1
ATOM 2633 C CA . LYS B 1 126 ? -37.665 -19.127 45.824 1.00 31.00 126 LYS B CA 1
ATOM 2634 C C . LYS B 1 126 ? -36.700 -19.359 46.992 1.00 32.07 126 LYS B C 1
ATOM 2635 O O . LYS B 1 126 ? -37.011 -20.176 47.850 1.00 33.01 126 LYS B O 1
ATOM 2641 N N . ASN B 1 127 ? -35.545 -18.682 47.028 1.00 31.86 127 ASN B N 1
ATOM 2642 C CA . ASN B 1 127 ? -34.566 -18.877 48.138 1.00 33.56 127 ASN B CA 1
ATOM 2643 C C . ASN B 1 127 ? -34.485 -17.720 49.123 1.00 31.95 127 ASN B C 1
ATOM 2644 O O . ASN B 1 127 ? -33.537 -17.642 49.882 1.00 32.85 127 ASN B O 1
ATOM 2649 N N . LEU B 1 128 ? -35.489 -16.855 49.125 1.00 29.67 128 LEU B N 1
ATOM 2650 C CA . LEU B 1 128 ? -35.550 -15.772 50.070 1.00 28.76 128 LEU B CA 1
ATOM 2651 C C . LEU B 1 128 ? -36.215 -16.236 51.372 1.00 30.51 128 LEU B C 1
ATOM 2652 O O . LEU B 1 128 ? -37.304 -15.806 51.730 1.00 28.93 128 LEU B O 1
ATOM 2657 N N . ASP B 1 129 ? -35.469 -17.066 52.090 1.00 34.36 129 ASP B N 1
ATOM 2658 C CA . ASP B 1 129 ? -35.877 -17.726 53.338 1.00 37.67 129 ASP B CA 1
ATOM 2659 C C . ASP B 1 129 ? -36.366 -16.831 54.436 1.00 35.80 129 ASP B C 1
ATOM 2660 O O . ASP B 1 129 ? -37.191 -17.257 55.236 1.00 36.61 129 ASP B O 1
ATOM 2665 N N . ASN B 1 130 ? -35.820 -15.621 54.524 1.00 33.61 130 ASN B N 1
ATOM 2666 C CA . ASN B 1 130 ? -36.141 -14.726 55.629 1.00 32.66 130 ASN B CA 1
ATOM 2667 C C . ASN B 1 130 ? -37.380 -13.854 55.388 1.00 30.10 130 ASN B C 1
ATOM 2668 O O . ASN B 1 130 ? -37.697 -13.023 56.232 1.00 30.58 130 ASN B O 1
ATOM 2673 N N . LEU B 1 131 ? -38.094 -14.049 54.289 1.00 27.59 131 LEU B N 1
ATOM 2674 C CA . LEU B 1 131 ? -39.307 -13.263 54.078 1.00 25.75 131 LEU B CA 1
ATOM 2675 C C . LEU B 1 131 ? -40.359 -13.636 55.079 1.00 26.62 131 LEU B C 1
ATOM 2676 O O . LEU B 1 131 ? -40.747 -14.794 55.166 1.00 27.94 131 LEU B O 1
ATOM 2681 N N . HIS B 1 132 ? -40.825 -12.659 55.844 1.00 26.12 132 HIS B N 1
ATOM 2682 C CA . HIS B 1 132 ? -42.018 -12.877 56.673 1.00 27.07 132 HIS B CA 1
ATOM 2683 C C . HIS B 1 132 ? -43.239 -12.088 56.166 1.00 24.96 132 HIS B C 1
ATOM 2684 O O . HIS B 1 132 ? -44.364 -12.456 56.462 1.00 25.56 132 HIS B O 1
ATOM 2691 N N . THR B 1 133 ? -43.031 -11.038 55.371 1.00 22.73 133 THR B N 1
ATOM 2692 C CA . THR B 1 133 ? -44.125 -10.184 54.927 1.00 21.35 133 THR B CA 1
ATOM 2693 C C . THR B 1 133 ? -43.926 -9.931 53.436 1.00 19.86 133 THR B C 1
ATOM 2694 O O . THR B 1 133 ? -42.855 -9.424 52.997 1.00 18.81 133 THR B O 1
ATOM 2698 N N . LEU B 1 134 ? -44.916 -10.318 52.636 1.00 19.40 134 LEU B N 1
ATOM 2699 C CA . LEU B 1 134 ? -44.784 -10.309 51.177 1.00 18.32 134 LEU B CA 1
ATOM 2700 C C . LEU B 1 134 ? -46.077 -9.878 50.540 1.00 17.94 134 LEU B C 1
ATOM 2701 O O . LEU B 1 134 ? -47.132 -10.441 50.825 1.00 18.90 134 LEU B O 1
ATOM 2706 N N . ASP B 1 135 ? -45.991 -8.865 49.689 1.00 16.81 135 ASP B N 1
ATOM 2707 C CA . ASP B 1 135 ? -47.149 -8.348 48.976 1.00 16.65 135 ASP B CA 1
ATOM 2708 C C . ASP B 1 135 ? -46.833 -8.444 47.499 1.00 15.50 135 ASP B C 1
ATOM 2709 O O . ASP B 1 135 ? -45.936 -7.745 46.998 1.00 14.76 135 ASP B O 1
ATOM 2714 N N . LEU B 1 136 ? -47.592 -9.298 46.815 1.00 15.63 136 LEU B N 1
ATOM 2715 C CA . LEU B 1 136 ? -47.426 -9.507 45.386 1.00 15.23 136 LEU B CA 1
ATOM 2716 C C . LEU B 1 136 ? -48.699 -9.194 44.620 1.00 15.04 136 LEU B C 1
ATOM 2717 O O . LEU B 1 136 ? -48.876 -9.635 43.470 1.00 15.24 136 LEU B O 1
ATOM 2722 N N . SER B 1 137 ? -49.579 -8.396 45.229 1.00 14.78 137 SER B N 1
ATOM 2723 C CA . SER B 1 137 ? -50.886 -8.142 44.652 1.00 14.68 137 SER B CA 1
ATOM 2724 C C . SER B 1 137 ? -50.801 -7.330 43.370 1.00 13.89 137 SER B C 1
ATOM 2725 O O . SER B 1 137 ? -49.852 -6.585 43.146 1.00 13.02 137 SER B O 1
ATOM 2728 N N . ASN B 1 138 ? -51.844 -7.435 42.549 1.00 14.51 138 ASN B N 1
ATOM 2729 C CA . ASN B 1 138 ? -51.963 -6.642 41.304 1.00 14.14 138 ASN B CA 1
ATOM 2730 C C . ASN B 1 138 ? -50.760 -6.808 40.364 1.00 13.35 138 ASN B C 1
ATOM 2731 O O . ASN B 1 138 ? -50.097 -5.844 39.978 1.00 13.26 138 ASN B O 1
ATOM 2736 N N . ASN B 1 139 ? -50.516 -8.045 39.991 1.00 13.24 139 ASN B N 1
ATOM 2737 C CA . ASN B 1 139 ? -49.517 -8.419 38.990 1.00 13.17 139 ASN B CA 1
ATOM 2738 C C . ASN B 1 139 ? -50.148 -9.407 38.031 1.00 14.01 139 ASN B C 1
ATOM 2739 O O . ASN B 1 139 ? -51.358 -9.481 37.962 1.00 14.63 139 ASN B O 1
ATOM 2744 N N . GLY B 1 140 ? -49.353 -10.158 37.289 1.00 14.51 140 GLY B N 1
ATOM 2745 C CA . GLY B 1 140 ? -49.870 -11.185 36.382 1.00 15.51 140 GLY B CA 1
ATOM 2746 C C . GLY B 1 140 ? -49.321 -12.545 36.755 1.00 16.23 140 GLY B C 1
ATOM 2747 O O . GLY B 1 140 ? -48.912 -13.332 35.895 1.00 17.56 140 GLY B O 1
ATOM 2748 N N . ILE B 1 141 ? -49.315 -12.834 38.041 1.00 15.93 141 ILE B N 1
ATOM 2749 C CA . ILE B 1 141 ? -48.727 -14.080 38.565 1.00 16.82 141 ILE B CA 1
ATOM 2750 C C . ILE B 1 141 ? -49.702 -15.228 38.351 1.00 17.99 141 ILE B C 1
ATOM 2751 O O . ILE B 1 141 ? -50.865 -15.096 38.646 1.00 17.37 141 ILE B O 1
ATOM 2756 N N . THR B 1 142 ? -49.207 -16.339 37.845 1.00 19.86 142 THR B N 1
ATOM 2757 C CA . THR B 1 142 ? -50.026 -17.519 37.705 1.00 22.09 142 THR B CA 1
ATOM 2758 C C . THR B 1 142 ? -49.472 -18.726 38.448 1.00 24.14 142 THR B C 1
ATOM 2759 O O . THR B 1 142 ? -50.212 -19.483 39.030 1.00 26.46 142 THR B O 1
ATOM 2763 N N . ASP B 1 143 ? -48.177 -18.967 38.377 1.00 25.56 143 ASP B N 1
ATOM 2764 C CA . ASP B 1 143 ? -47.527 -20.064 39.106 1.00 26.81 143 ASP B CA 1
ATOM 2765 C C . ASP B 1 143 ? -46.960 -19.480 40.413 1.00 25.40 143 ASP B C 1
ATOM 2766 O O . ASP B 1 143 ? -46.193 -18.531 40.373 1.00 24.21 143 ASP B O 1
ATOM 2771 N N . ILE B 1 144 ? -47.340 -20.057 41.548 1.00 25.61 144 ILE B N 1
ATOM 2772 C CA . ILE B 1 144 ? -46.767 -19.659 42.819 1.00 25.29 144 ILE B CA 1
ATOM 2773 C C . ILE B 1 144 ? -45.921 -20.733 43.515 1.00 26.89 144 ILE B C 1
ATOM 2774 O O . ILE B 1 144 ? -45.680 -20.629 44.709 1.00 26.78 144 ILE B O 1
ATOM 2779 N N . SER B 1 145 ? -45.425 -21.713 42.775 1.00 28.48 145 SER B N 1
ATOM 2780 C CA . SER B 1 145 ? -44.647 -22.783 43.397 1.00 30.95 145 SER B CA 1
ATOM 2781 C C . SER B 1 145 ? -43.324 -22.295 44.010 1.00 30.60 145 SER B C 1
ATOM 2782 O O . SER B 1 145 ? -42.781 -22.913 44.914 1.00 32.45 145 SER B O 1
ATOM 2785 N N . ALA B 1 146 ? -42.841 -21.157 43.575 1.00 28.49 146 ALA B N 1
ATOM 2786 C CA . ALA B 1 146 ? -41.700 -20.566 44.190 1.00 28.15 146 ALA B CA 1
ATOM 2787 C C . ALA B 1 146 ? -41.922 -20.210 45.682 1.00 27.65 146 ALA B C 1
ATOM 2788 O O . ALA B 1 146 ? -40.963 -19.951 46.396 1.00 27.58 146 ALA B O 1
ATOM 2790 N N . LEU B 1 147 ? -43.173 -20.137 46.134 1.00 26.94 147 LEU B N 1
ATOM 2791 C CA . LEU B 1 147 ? -43.421 -19.727 47.502 1.00 26.59 147 LEU B CA 1
ATOM 2792 C C . LEU B 1 147 ? -43.330 -20.870 48.481 1.00 28.98 147 LEU B C 1
ATOM 2793 O O . LEU B 1 147 ? -43.332 -20.622 49.675 1.00 29.10 147 LEU B O 1
ATOM 2798 N N . LYS B 1 148 ? -43.208 -22.106 47.991 1.00 30.96 148 LYS B N 1
ATOM 2799 C CA . LYS B 1 148 ? -43.487 -23.293 48.813 1.00 33.51 148 LYS B CA 1
ATOM 2800 C C . LYS B 1 148 ? -42.571 -23.549 49.977 1.00 35.64 148 LYS B C 1
ATOM 2801 O O . LYS B 1 148 ? -42.973 -24.218 50.915 1.00 37.28 148 LYS B O 1
ATOM 2807 N N . ASN B 1 149 ? -41.342 -23.036 49.924 1.00 36.04 149 ASN B N 1
ATOM 2808 C CA . ASN B 1 149 ? -40.393 -23.209 51.038 1.00 38.12 149 ASN B CA 1
ATOM 2809 C C . ASN B 1 149 ? -40.118 -21.927 51.808 1.00 36.13 149 ASN B C 1
ATOM 2810 O O . ASN B 1 149 ? -39.148 -21.830 52.523 1.00 36.45 149 ASN B O 1
ATOM 2815 N N . LEU B 1 150 ? -40.953 -20.915 51.608 1.00 33.89 150 LEU B N 1
ATOM 2816 C CA . LEU B 1 150 ? -40.823 -19.651 52.357 1.00 32.44 150 LEU B CA 1
ATOM 2817 C C . LEU B 1 150 ? -41.629 -19.771 53.656 1.00 33.72 150 LEU B C 1
ATOM 2818 O O . LEU B 1 150 ? -42.620 -19.094 53.851 1.00 32.71 150 LEU B O 1
ATOM 2823 N N . ASP B 1 151 ? -41.168 -20.625 54.554 1.00 36.18 151 ASP B N 1
ATOM 2824 C CA . ASP B 1 151 ? -41.982 -20.976 55.717 1.00 37.77 151 ASP B CA 1
ATOM 2825 C C . ASP B 1 151 ? -41.832 -20.011 56.909 1.00 37.16 151 ASP B C 1
ATOM 2826 O O . ASP B 1 151 ? -42.444 -20.218 57.922 1.00 38.91 151 ASP B O 1
ATOM 2831 N N . ASN B 1 152 ? -41.113 -18.908 56.750 1.00 34.69 152 ASN B N 1
ATOM 2832 C CA . ASN B 1 152 ? -41.276 -17.811 57.692 1.00 33.76 152 ASN B CA 1
ATOM 2833 C C . ASN B 1 152 ? -42.309 -16.801 57.269 1.00 31.08 152 ASN B C 1
ATOM 2834 O O . ASN B 1 152 ? -42.500 -15.831 57.978 1.00 30.80 152 ASN B O 1
ATOM 2839 N N . LEU B 1 153 ? -43.002 -17.012 56.147 1.00 29.13 153 LEU B N 1
ATOM 2840 C CA . LEU B 1 153 ? -44.092 -16.099 55.781 1.00 26.99 153 LEU B CA 1
ATOM 2841 C C . LEU B 1 153 ? -45.205 -16.089 56.830 1.00 28.04 153 LEU B C 1
ATOM 2842 O O . LEU B 1 153 ? -45.733 -17.150 57.154 1.00 29.91 153 LEU B O 1
ATOM 2847 N N . HIS B 1 154 ? -45.538 -14.915 57.354 1.00 27.08 154 HIS B N 1
ATOM 2848 C CA . HIS B 1 154 ? -46.754 -14.760 58.161 1.00 28.29 154 HIS B CA 1
ATOM 2849 C C . HIS B 1 154 ? -47.812 -13.883 57.528 1.00 26.45 154 HIS B C 1
ATOM 2850 O O . HIS B 1 154 ? -48.965 -13.965 57.883 1.00 27.21 154 HIS B O 1
ATOM 2857 N N . THR B 1 155 ? -47.426 -13.038 56.595 1.00 24.32 155 THR B N 1
ATOM 2858 C CA . THR B 1 155 ? -48.343 -12.082 55.990 1.00 22.92 155 THR B CA 1
ATOM 2859 C C . THR B 1 155 ? -48.117 -12.113 54.491 1.00 21.06 155 THR B C 1
ATOM 2860 O O . THR B 1 155 ? -47.032 -11.763 54.018 1.00 20.01 155 THR B O 1
ATOM 2864 N N . LEU B 1 156 ? -49.127 -12.555 53.738 1.00 21.15 156 LEU B N 1
ATOM 2865 C CA . LEU B 1 156 ? -48.997 -12.760 52.295 1.00 19.73 156 LEU B CA 1
ATOM 2866 C C . LEU B 1 156 ? -50.205 -12.221 51.593 1.00 19.33 156 LEU B C 1
ATOM 2867 O O . LEU B 1 156 ? -51.335 -12.549 51.937 1.00 20.42 156 LEU B O 1
ATOM 2872 N N . ASP B 1 157 ? -49.980 -11.378 50.591 1.00 18.09 157 ASP B N 1
ATOM 2873 C CA . ASP B 1 157 ? -51.054 -10.831 49.798 1.00 17.91 157 ASP B CA 1
ATOM 2874 C C . ASP B 1 157 ? -50.781 -11.189 48.342 1.00 16.85 157 ASP B C 1
ATOM 2875 O O . ASP B 1 157 ? -49.766 -10.805 47.774 1.00 16.01 157 ASP B O 1
ATOM 2880 N N . LEU B 1 158 ? -51.671 -11.999 47.792 1.00 17.27 158 LEU B N 1
ATOM 2881 C CA . LEU B 1 158 ? -51.575 -12.477 46.441 1.00 16.90 158 LEU B CA 1
ATOM 2882 C C . LEU B 1 158 ? -52.786 -12.033 45.616 1.00 16.41 158 LEU B C 1
ATOM 2883 O O . LEU B 1 158 ? -52.986 -12.543 44.522 1.00 16.52 158 LEU B O 1
ATOM 2888 N N . SER B 1 159 ? -53.545 -11.077 46.113 1.00 15.98 159 SER B N 1
ATOM 2889 C CA . SER B 1 159 ? -54.757 -10.704 45.466 1.00 16.28 159 SER B CA 1
ATOM 2890 C C . SER B 1 159 ? -54.519 -10.110 44.092 1.00 15.33 159 SER B C 1
ATOM 2891 O O . SER B 1 159 ? -53.451 -9.583 43.805 1.00 14.26 159 SER B O 1
ATOM 2894 N N . ASN B 1 160 ? -55.553 -10.205 43.262 1.00 15.83 160 ASN B N 1
ATOM 2895 C CA . ASN B 1 160 ? -55.565 -9.621 41.926 1.00 15.49 160 ASN B CA 1
ATOM 2896 C C . ASN B 1 160 ? -54.409 -10.119 41.046 1.00 14.90 160 ASN B C 1
ATOM 2897 O O . ASN B 1 160 ? -53.621 -9.335 40.547 1.00 14.23 160 ASN B O 1
ATOM 2902 N N . ASN B 1 161 ? -54.344 -11.438 40.844 1.00 15.38 161 ASN B N 1
ATOM 2903 C CA . ASN B 1 161 ? -53.413 -12.064 39.933 1.00 15.40 161 ASN B CA 1
ATOM 2904 C C . ASN B 1 161 ? -54.200 -13.063 39.083 1.00 16.54 161 ASN B C 1
ATOM 2905 O O . ASN B 1 161 ? -55.379 -12.871 38.902 1.00 16.93 161 ASN B O 1
ATOM 2910 N N . GLY B 1 162 ? -53.547 -14.099 38.542 1.00 17.10 162 GLY B N 1
ATOM 2911 C CA . GLY B 1 162 ? -54.208 -15.121 37.741 1.00 18.33 162 GLY B CA 1
ATOM 2912 C C . GLY B 1 162 ? -53.959 -16.490 38.298 1.00 19.25 162 GLY B C 1
ATOM 2913 O O . GLY B 1 162 ? -53.781 -17.453 37.559 1.00 20.39 162 GLY B O 1
ATOM 2914 N N . ILE B 1 163 ? -53.943 -16.569 39.619 1.00 19.09 163 ILE B N 1
ATOM 2915 C CA . ILE B 1 163 ? -53.568 -17.785 40.323 1.00 20.18 163 ILE B CA 1
ATOM 2916 C C . ILE B 1 163 ? -54.717 -18.804 40.289 1.00 21.63 163 ILE B C 1
ATOM 2917 O O . ILE B 1 163 ? -55.846 -18.496 40.643 1.00 21.64 163 ILE B O 1
ATOM 2922 N N . THR B 1 164 ? -54.410 -20.026 39.865 1.00 23.27 164 THR B N 1
ATOM 2923 C CA . THR B 1 164 ? -55.374 -21.130 39.896 1.00 25.25 164 THR B CA 1
ATOM 2924 C C . THR B 1 164 ? -55.040 -22.210 40.937 1.00 26.74 164 THR B C 1
ATOM 2925 O O . THR B 1 164 ? -55.928 -22.916 41.396 1.00 28.69 164 THR B O 1
ATOM 2929 N N . ASP B 1 165 ? -53.777 -22.385 41.267 1.00 26.77 165 ASP B N 1
ATOM 2930 C CA . ASP B 1 165 ? -53.359 -23.497 42.094 1.00 28.51 165 ASP B CA 1
ATOM 2931 C C . ASP B 1 165 ? -52.550 -23.004 43.263 1.00 27.92 165 ASP B C 1
ATOM 2932 O O . ASP B 1 165 ? -51.575 -22.306 43.073 1.00 26.74 165 ASP B O 1
ATOM 2937 N N . ILE B 1 166 ? -52.961 -23.397 44.459 1.00 29.06 166 ILE B N 1
ATOM 2938 C CA . ILE B 1 166 ? -52.368 -22.892 45.676 1.00 29.12 166 ILE B CA 1
ATOM 2939 C C . ILE B 1 166 ? -51.794 -23.974 46.575 1.00 31.77 166 ILE B C 1
ATOM 2940 O O . ILE B 1 166 ? -51.513 -23.710 47.752 1.00 32.29 166 ILE B O 1
ATOM 2945 N N . SER B 1 167 ? -51.593 -25.173 46.035 1.00 33.92 167 SER B N 1
ATOM 2946 C CA . SER B 1 167 ? -50.979 -26.244 46.811 1.00 36.92 167 SER B CA 1
ATOM 2947 C C . SER B 1 167 ? -49.584 -25.823 47.336 1.00 36.90 167 SER B C 1
ATOM 2948 O O . SER B 1 167 ? -49.157 -26.273 48.382 1.00 38.49 167 SER B O 1
ATOM 2951 N N . ALA B 1 168 ? -48.934 -24.899 46.648 1.00 35.30 168 ALA B N 1
ATOM 2952 C CA . ALA B 1 168 ? -47.727 -24.295 47.151 1.00 35.29 168 ALA B CA 1
ATOM 2953 C C . ALA B 1 168 ? -47.805 -23.657 48.577 1.00 35.43 168 ALA B C 1
ATOM 2954 O O . ALA B 1 168 ? -46.783 -23.514 49.249 1.00 36.08 168 ALA B O 1
ATOM 2956 N N . LEU B 1 169 ? -48.995 -23.309 49.040 1.00 35.07 169 LEU B N 1
ATOM 2957 C CA . LEU B 1 169 ? -49.160 -22.716 50.359 1.00 35.05 169 LEU B CA 1
ATOM 2958 C C . LEU B 1 169 ? -49.280 -23.743 51.485 1.00 37.88 169 LEU B C 1
ATOM 2959 O O . LEU B 1 169 ? -49.285 -23.370 52.646 1.00 38.47 169 LEU B O 1
ATOM 2964 N N . LYS B 1 170 ? -49.394 -25.015 51.131 1.00 39.93 170 LYS B N 1
ATOM 2965 C CA . LYS B 1 170 ? -49.847 -26.067 52.031 1.00 43.38 170 LYS B CA 1
ATOM 2966 C C . LYS B 1 170 ? -49.039 -26.213 53.317 1.00 44.47 170 LYS B C 1
ATOM 2967 O O . LYS B 1 170 ? -49.584 -26.601 54.341 1.00 46.17 170 LYS B O 1
ATOM 2973 N N . ASN B 1 171 ? -47.752 -25.895 53.258 1.00 43.38 171 ASN B N 1
ATOM 2974 C CA . ASN B 1 171 ? -46.867 -26.023 54.416 1.00 44.84 171 ASN B CA 1
ATOM 2975 C C . ASN B 1 171 ? -46.342 -24.700 54.960 1.00 42.36 171 ASN B C 1
ATOM 2976 O O . ASN B 1 171 ? -45.413 -24.696 55.744 1.00 43.12 171 ASN B O 1
ATOM 2981 N N . LEU B 1 172 ? -46.982 -23.588 54.588 1.00 39.16 172 LEU B N 1
ATOM 2982 C CA . LEU B 1 172 ? -46.680 -22.276 55.172 1.00 37.35 172 LEU B CA 1
ATOM 2983 C C . LEU B 1 172 ? -47.474 -22.043 56.460 1.00 38.44 172 LEU B C 1
ATOM 2984 O O . LEU B 1 172 ? -48.268 -21.111 56.581 1.00 37.19 172 LEU B O 1
ATOM 2989 N N . THR B 1 173 ? -47.219 -22.896 57.442 1.00 41.21 173 THR B N 1
ATOM 2990 C CA . THR B 1 173 ? -48.015 -22.939 58.649 1.00 43.04 173 THR B CA 1
ATOM 2991 C C . THR B 1 173 ? -47.883 -21.699 59.530 1.00 42.24 173 THR B C 1
ATOM 2992 O O . THR B 1 173 ? -48.665 -21.540 60.445 1.00 44.05 173 THR B O 1
ATOM 2996 N N . SER B 1 174 ? -46.909 -20.831 59.296 1.00 40.09 174 SER B N 1
ATOM 2997 C CA . SER B 1 174 ? -46.830 -19.593 60.076 1.00 39.38 174 SER B CA 1
ATOM 2998 C C . SER B 1 174 ? -47.741 -18.486 59.506 1.00 36.66 174 SER B C 1
ATOM 2999 O O . SER B 1 174 ? -47.827 -17.426 60.090 1.00 36.30 174 SER B O 1
ATOM 3002 N N . LEU B 1 175 ? -48.414 -18.722 58.394 1.00 34.89 175 LEU B N 1
ATOM 3003 C CA . LEU B 1 175 ? -49.313 -17.707 57.858 1.00 32.95 175 LEU B CA 1
ATOM 3004 C C . LEU B 1 175 ? -50.469 -17.338 58.812 1.00 34.32 175 LEU B C 1
ATOM 3005 O O . LEU B 1 175 ? -51.207 -18.223 59.254 1.00 36.21 175 LEU B O 1
ATOM 3010 N N . HIS B 1 176 ? -50.613 -16.052 59.138 1.00 33.41 176 HIS B N 1
ATOM 3011 C CA . HIS B 1 176 ? -51.808 -15.568 59.861 1.00 35.06 176 HIS B CA 1
ATOM 3012 C C . HIS B 1 176 ? -52.673 -14.602 59.047 1.00 32.90 176 HIS B C 1
ATOM 3013 O O . HIS B 1 176 ? -53.836 -14.414 59.373 1.00 33.92 176 HIS B O 1
ATOM 3020 N N . THR B 1 177 ? -52.129 -14.046 57.969 1.00 30.16 177 THR B N 1
ATOM 3021 C CA . THR B 1 177 ? -52.826 -13.048 57.198 1.00 28.40 177 THR B CA 1
ATOM 3022 C C . THR B 1 177 ? -52.599 -13.423 55.740 1.00 26.28 177 THR B C 1
ATOM 3023 O O . THR B 1 177 ? -51.463 -13.461 55.266 1.00 25.09 177 THR B O 1
ATOM 3027 N N . LEU B 1 178 ? -53.682 -13.738 55.036 1.00 26.05 178 LEU B N 1
ATOM 3028 C CA . LEU B 1 178 ? -53.584 -14.225 53.681 1.00 24.49 178 LEU B CA 1
ATOM 3029 C C . LEU B 1 178 ? -54.677 -13.608 52.850 1.00 23.79 178 LEU B C 1
ATOM 3030 O O . LEU B 1 178 ? -55.858 -13.722 53.192 1.00 25.30 178 LEU B O 1
ATOM 3035 N N . ASP B 1 179 ? -54.304 -12.926 51.767 1.00 21.66 179 ASP B N 1
ATOM 3036 C CA . ASP B 1 179 ? -55.300 -12.392 50.834 1.00 20.71 179 ASP B CA 1
ATOM 3037 C C . ASP B 1 179 ? -55.113 -13.083 49.495 1.00 19.67 179 ASP B C 1
ATOM 3038 O O . ASP B 1 179 ? -54.080 -12.956 48.849 1.00 18.32 179 ASP B O 1
ATOM 3043 N N . LEU B 1 180 ? -56.133 -13.834 49.113 1.00 20.48 180 LEU B N 1
ATOM 3044 C CA . LEU B 1 180 ? -56.159 -14.554 47.864 1.00 20.09 180 LEU B CA 1
ATOM 3045 C C . LEU B 1 180 ? -57.271 -14.045 46.924 1.00 19.74 180 LEU B C 1
ATOM 3046 O O . LEU B 1 180 ? -57.520 -14.649 45.893 1.00 19.91 180 LEU B O 1
ATOM 3051 N N . SER B 1 181 ? -57.887 -12.928 47.251 1.00 19.40 181 SER B N 1
ATOM 3052 C CA . SER B 1 181 ? -59.021 -12.446 46.494 1.00 19.48 181 SER B CA 1
ATOM 3053 C C . SER B 1 181 ? -58.681 -12.075 45.029 1.00 18.23 181 SER B C 1
ATOM 3054 O O . SER B 1 181 ? -57.553 -11.753 44.719 1.00 16.85 181 SER B O 1
ATOM 3057 N N . ASN B 1 182 ? -59.680 -12.175 44.155 1.00 18.93 182 ASN B N 1
ATOM 3058 C CA . ASN B 1 182 ? -59.530 -11.871 42.726 1.00 18.53 182 ASN B CA 1
ATOM 3059 C C . ASN B 1 182 ? -58.461 -12.677 42.023 1.00 17.98 182 ASN B C 1
ATOM 3060 O O . ASN B 1 182 ? -57.514 -12.113 41.498 1.00 16.78 182 ASN B O 1
ATOM 3065 N N . ASN B 1 183 ? -58.618 -14.001 42.073 1.00 18.91 183 ASN B N 1
ATOM 3066 C CA . ASN B 1 183 ? -57.801 -14.917 41.334 1.00 19.08 183 ASN B CA 1
ATOM 3067 C C . ASN B 1 183 ? -58.714 -15.931 40.685 1.00 20.55 183 ASN B C 1
ATOM 3068 O O . ASN B 1 183 ? -59.933 -15.680 40.578 1.00 21.29 183 ASN B O 1
ATOM 3073 N N . GLY B 1 184 ? -58.175 -17.053 40.235 1.00 21.42 184 GLY B N 1
ATOM 3074 C CA . GLY B 1 184 ? -58.999 -18.116 39.628 1.00 23.49 184 GLY B CA 1
ATOM 3075 C C . GLY B 1 184 ? -58.987 -19.410 40.402 1.00 25.14 184 GLY B C 1
ATOM 3076 O O . GLY B 1 184 ? -59.022 -20.480 39.821 1.00 26.57 184 GLY B O 1
ATOM 3077 N N . ILE B 1 185 ? -58.947 -19.302 41.724 1.00 25.35 185 ILE B N 1
ATOM 3078 C CA . ILE B 1 185 ? -58.847 -20.461 42.582 1.00 26.92 185 ILE B CA 1
ATOM 3079 C C . ILE B 1 185 ? -60.174 -21.208 42.685 1.00 28.82 185 ILE B C 1
ATOM 3080 O O . ILE B 1 185 ? -61.203 -20.601 42.869 1.00 28.81 185 ILE B O 1
ATOM 3085 N N . THR B 1 186 ? -60.116 -22.537 42.599 1.00 30.85 186 THR B N 1
ATOM 3086 C CA . THR B 1 186 ? -61.281 -23.409 42.784 1.00 33.18 186 THR B CA 1
ATOM 3087 C C . THR B 1 186 ? -61.164 -24.372 43.991 1.00 35.15 186 THR B C 1
ATOM 3088 O O . THR B 1 186 ? -62.161 -24.734 44.585 1.00 37.19 186 THR B O 1
ATOM 3092 N N . ASP B 1 187 ? -59.950 -24.809 44.308 1.00 35.51 187 ASP B N 1
ATOM 3093 C CA . ASP B 1 187 ? -59.698 -25.808 45.315 1.00 37.38 187 ASP B CA 1
ATOM 3094 C C . ASP B 1 187 ? -58.842 -25.165 46.405 1.00 36.59 187 ASP B C 1
ATOM 3095 O O . ASP B 1 187 ? -57.725 -24.731 46.132 1.00 35.03 187 ASP B O 1
ATOM 3100 N N . ILE B 1 188 ? -59.354 -25.168 47.633 1.00 37.62 188 ILE B N 1
ATOM 3101 C CA . ILE B 1 188 ? -58.647 -24.617 48.762 1.00 37.58 188 ILE B CA 1
ATOM 3102 C C . ILE B 1 188 ? -58.249 -25.652 49.794 1.00 39.91 188 ILE B C 1
ATOM 3103 O O . ILE B 1 188 ? -57.973 -25.312 50.948 1.00 40.21 188 ILE B O 1
ATOM 3108 N N . SER B 1 189 ? -58.233 -26.918 49.417 1.00 42.24 189 SER B N 1
ATOM 3109 C CA . SER B 1 189 ? -57.867 -27.965 50.393 1.00 45.23 189 SER B CA 1
ATOM 3110 C C . SER B 1 189 ? -56.474 -27.697 50.989 1.00 45.02 189 SER B C 1
ATOM 3111 O O . SER B 1 189 ? -56.234 -27.987 52.154 1.00 47.73 189 SER B O 1
ATOM 3114 N N . ALA B 1 190 ? -55.588 -27.072 50.220 1.00 43.18 190 ALA B N 1
ATOM 3115 C CA . ALA B 1 190 ? -54.273 -26.636 50.709 1.00 42.64 190 ALA B CA 1
ATOM 3116 C C . ALA B 1 190 ? -54.288 -25.786 51.993 1.00 42.49 190 ALA B C 1
ATOM 3117 O O . ALA B 1 190 ? -53.294 -25.720 52.689 1.00 42.95 190 ALA B O 1
ATOM 3119 N N . LEU B 1 191 ? -55.385 -25.094 52.265 1.00 42.24 191 LEU B N 1
ATOM 3120 C CA . LEU B 1 191 ? -55.506 -24.253 53.451 1.00 42.96 191 LEU B CA 1
ATOM 3121 C C . LEU B 1 191 ? -55.862 -25.041 54.720 1.00 47.41 191 LEU B C 1
ATOM 3122 O O . LEU B 1 191 ? -55.851 -24.451 55.811 1.00 47.87 191 LEU B O 1
ATOM 3127 N N . LYS B 1 192 ? -56.181 -26.337 54.573 1.00 50.99 192 LYS B N 1
ATOM 3128 C CA . LYS B 1 192 ? -56.599 -27.213 55.691 1.00 56.10 192 LYS B CA 1
ATOM 3129 C C . LYS B 1 192 ? -55.696 -27.162 56.913 1.00 57.58 192 LYS B C 1
ATOM 3130 O O . LYS B 1 192 ? -56.158 -27.071 58.037 1.00 58.77 192 LYS B O 1
ATOM 3136 N N . ASN B 1 193 ? -54.395 -27.166 56.665 1.00 57.01 193 ASN B N 1
ATOM 3137 C CA . ASN B 1 193 ? -53.421 -27.230 57.737 1.00 58.68 193 ASN B CA 1
ATOM 3138 C C . ASN B 1 193 ? -52.814 -25.896 58.173 1.00 55.75 193 ASN B C 1
ATOM 3139 O O . ASN B 1 193 ? -51.806 -25.913 58.866 1.00 56.92 193 ASN B O 1
ATOM 3144 N N . LEU B 1 194 ? -53.404 -24.763 57.778 1.00 51.55 194 LEU B N 1
ATOM 3145 C CA . LEU B 1 194 ? -52.915 -23.458 58.196 1.00 48.68 194 LEU B CA 1
ATOM 3146 C C . LEU B 1 194 ? -53.629 -22.995 59.444 1.00 50.37 194 LEU B C 1
ATOM 3147 O O . LEU B 1 194 ? -54.428 -22.061 59.425 1.00 49.19 194 LEU B O 1
ATOM 3152 N N . ASP B 1 195 ? -53.265 -23.621 60.557 1.00 53.23 195 ASP B N 1
ATOM 3153 C CA . ASP B 1 195 ? -53.963 -23.456 61.820 1.00 55.78 195 ASP B CA 1
ATOM 3154 C C . ASP B 1 195 ? -53.872 -22.058 62.423 1.00 53.99 195 ASP B C 1
ATOM 3155 O O . ASP B 1 195 ? -54.686 -21.707 63.270 1.00 55.12 195 ASP B O 1
ATOM 3160 N N . ASN B 1 196 ? -52.894 -21.267 61.995 1.00 50.82 196 ASN B N 1
ATOM 3161 C CA . ASN B 1 196 ? -52.702 -19.942 62.549 1.00 50.28 196 ASN B CA 1
ATOM 3162 C C . ASN B 1 196 ? -53.348 -18.797 61.781 1.00 47.86 196 ASN B C 1
ATOM 3163 O O . ASN B 1 196 ? -53.093 -17.632 62.123 1.00 46.88 196 ASN B O 1
ATOM 3168 N N . LEU B 1 197 ? -54.158 -19.098 60.757 1.00 47.09 197 LEU B N 1
ATOM 3169 C CA . LEU B 1 197 ? -54.840 -18.036 59.988 1.00 45.02 197 LEU B CA 1
ATOM 3170 C C . LEU B 1 197 ? -55.894 -17.308 60.796 1.00 47.05 197 LEU B C 1
ATOM 3171 O O . LEU B 1 197 ? -56.761 -17.929 61.360 1.00 49.47 197 LEU B O 1
ATOM 3176 N N . GLU B 1 198 ? -55.786 -15.989 60.866 1.00 47.20 198 GLU B N 1
ATOM 3177 C CA . GLU B 1 198 ? -56.809 -15.137 61.500 1.00 49.71 198 GLU B CA 1
ATOM 3178 C C . GLU B 1 198 ? -57.583 -14.349 60.452 1.00 47.51 198 GLU B C 1
ATOM 3179 O O . GLU B 1 198 ? -58.779 -14.159 60.576 1.00 49.25 198 GLU B O 1
ATOM 3185 N N . THR B 1 199 ? -56.871 -13.822 59.465 1.00 43.81 199 THR B N 1
ATOM 3186 C CA . THR B 1 199 ? -57.467 -12.983 58.462 1.00 41.27 199 THR B CA 1
ATOM 3187 C C . THR B 1 199 ? -57.292 -13.632 57.077 1.00 38.48 199 THR B C 1
ATOM 3188 O O . THR B 1 199 ? -56.154 -13.804 56.594 1.00 37.16 199 THR B O 1
ATOM 3192 N N . LEU B 1 200 ? -58.407 -14.003 56.453 1.00 37.43 200 LEU B N 1
ATOM 3193 C CA . LEU B 1 200 ? -58.391 -14.687 55.155 1.00 35.19 200 LEU B CA 1
ATOM 3194 C C . LEU B 1 200 ? -59.402 -14.048 54.228 1.00 33.71 200 LEU B C 1
ATOM 3195 O O . LEU B 1 200 ? -60.538 -13.784 54.641 1.00 34.90 200 LEU B O 1
ATOM 3200 N N . ASP B 1 201 ? -58.982 -13.744 52.999 1.00 30.79 201 ASP B N 1
ATOM 3201 C CA . ASP B 1 201 ? -59.909 -13.206 51.994 1.00 29.36 201 ASP B CA 1
ATOM 3202 C C . ASP B 1 201 ? -59.843 -14.101 50.782 1.00 27.72 201 ASP B C 1
ATOM 3203 O O . ASP B 1 201 ? -58.796 -14.220 50.143 1.00 26.05 201 ASP B O 1
ATOM 3208 N N . LEU B 1 202 ? -60.973 -14.726 50.478 1.00 28.58 202 LEU B N 1
ATOM 3209 C CA . LEU B 1 202 ? -61.129 -15.621 49.316 1.00 28.06 202 LEU B CA 1
ATOM 3210 C C . LEU B 1 202 ? -62.139 -15.121 48.256 1.00 27.39 202 LEU B C 1
ATOM 3211 O O . LEU B 1 202 ? -62.400 -15.793 47.280 1.00 26.99 202 LEU B O 1
ATOM 3216 N N . ARG B 1 203 ? -62.660 -13.922 48.431 1.00 27.37 203 ARG B N 1
ATOM 3217 C CA . ARG B 1 203 ? -63.661 -13.372 47.506 1.00 27.54 203 ARG B CA 1
ATOM 3218 C C . ARG B 1 203 ? -63.201 -13.275 46.042 1.00 25.58 203 ARG B C 1
ATOM 3219 O O . ARG B 1 203 ? -62.031 -13.057 45.765 1.00 23.36 203 ARG B O 1
ATOM 3227 N N . ASN B 1 204 ? -64.171 -13.401 45.137 1.00 26.28 204 ASN B N 1
ATOM 3228 C CA . ASN B 1 204 ? -63.943 -13.330 43.689 1.00 25.56 204 ASN B CA 1
ATOM 3229 C C . ASN B 1 204 ? -62.934 -14.386 43.163 1.00 24.64 204 ASN B C 1
ATOM 3230 O O . ASN B 1 204 ? -61.954 -14.074 42.468 1.00 22.81 204 ASN B O 1
ATOM 3235 N N . ASN B 1 205 ? -63.208 -15.629 43.525 1.00 25.86 205 ASN B N 1
ATOM 3236 C CA . ASN B 1 205 ? -62.566 -16.782 42.944 1.00 26.30 205 ASN B CA 1
ATOM 3237 C C . ASN B 1 205 ? -63.653 -17.670 42.374 1.00 28.53 205 ASN B C 1
ATOM 3238 O O . ASN B 1 205 ? -64.760 -17.207 42.200 1.00 29.08 205 ASN B O 1
ATOM 3243 N N . GLY B 1 206 ? -63.347 -18.922 42.094 1.00 30.67 206 GLY B N 1
ATOM 3244 C CA . GLY B 1 206 ? -64.351 -19.882 41.665 1.00 34.20 206 GLY B CA 1
ATOM 3245 C C . GLY B 1 206 ? -64.427 -21.063 42.592 1.00 37.73 206 GLY B C 1
ATOM 3246 O O . GLY B 1 206 ? -64.382 -22.204 42.138 1.00 40.51 206 GLY B O 1
ATOM 3247 N N . ILE B 1 207 ? -64.618 -20.786 43.885 1.00 41.01 207 ILE B N 1
ATOM 3248 C CA . ILE B 1 207 ? -64.674 -21.817 44.941 1.00 43.97 207 ILE B CA 1
ATOM 3249 C C . ILE B 1 207 ? -66.114 -22.132 45.330 1.00 48.36 207 ILE B C 1
ATOM 3250 O O . ILE B 1 207 ? -66.916 -21.230 45.553 1.00 48.61 207 ILE B O 1
ATOM 3255 N N . THR B 1 208 ? -66.409 -23.421 45.444 1.00 53.72 208 THR B N 1
ATOM 3256 C CA . THR B 1 208 ? -67.714 -23.911 45.903 1.00 58.62 208 THR B CA 1
ATOM 3257 C C . THR B 1 208 ? -67.632 -24.723 47.238 1.00 62.12 208 THR B C 1
ATOM 3258 O O . THR B 1 208 ? -68.474 -24.553 48.110 1.00 63.52 208 THR B O 1
ATOM 3262 N N . ASP B 1 209 ? -66.594 -25.556 47.381 1.00 62.74 209 ASP B N 1
ATOM 3263 C CA . ASP B 1 209 ? -66.331 -26.359 48.569 1.00 65.53 209 ASP B CA 1
ATOM 3264 C C . ASP B 1 209 ? -65.462 -25.597 49.597 1.00 67.48 209 ASP B C 1
ATOM 3265 O O . ASP B 1 209 ? -64.247 -25.397 49.379 1.00 65.42 209 ASP B O 1
ATOM 3270 N N . LYS B 1 210 ? -66.073 -25.208 50.725 1.00 72.13 210 LYS B N 1
ATOM 3271 C CA . LYS B 1 210 ? -65.380 -24.475 51.801 1.00 75.37 210 LYS B CA 1
ATOM 3272 C C . LYS B 1 210 ? -65.122 -25.228 53.109 1.00 78.32 210 LYS B C 1
ATOM 3273 O O . LYS B 1 210 ? -64.726 -24.612 54.096 1.00 75.65 210 LYS B O 1
ATOM 3279 N N . SER B 1 211 ? -65.306 -26.545 53.122 1.00 83.47 211 SER B N 1
ATOM 3280 C CA . SER B 1 211 ? -65.150 -27.329 54.368 1.00 89.53 211 SER B CA 1
ATOM 3281 C C . SER B 1 211 ? -63.719 -27.273 54.977 1.00 90.84 211 SER B C 1
ATOM 3282 O O . SER B 1 211 ? -63.560 -27.550 56.157 1.00 94.84 211 SER B O 1
ATOM 3285 N N . ALA B 1 212 ? -62.699 -26.882 54.206 1.00 86.72 212 ALA B N 1
ATOM 3286 C CA . ALA B 1 212 ? -61.344 -26.695 54.759 1.00 84.89 212 ALA B CA 1
ATOM 3287 C C . ALA B 1 212 ? -61.257 -25.609 55.872 1.00 83.71 212 ALA B C 1
ATOM 3288 O O . ALA B 1 212 ? -60.456 -25.728 56.807 1.00 83.89 212 ALA B O 1
ATOM 3290 N N . LEU B 1 213 ? -62.087 -24.569 55.755 1.00 84.39 213 LEU B N 1
ATOM 3291 C CA . LEU B 1 213 ? -62.175 -23.458 56.728 1.00 84.21 213 LEU B CA 1
ATOM 3292 C C . LEU B 1 213 ? -62.885 -23.802 58.045 1.00 90.11 213 LEU B C 1
ATOM 3293 O O . LEU B 1 213 ? -62.780 -23.038 59.009 1.00 92.15 213 LEU B O 1
ATOM 3298 N N . LYS B 1 214 ? -63.614 -24.917 58.090 1.00 92.19 214 LYS B N 1
ATOM 3299 C CA . LYS B 1 214 ? -64.352 -25.306 59.309 1.00 96.20 214 LYS B CA 1
ATOM 3300 C C . LYS B 1 214 ? -63.486 -25.490 60.557 1.00 96.12 214 LYS B C 1
ATOM 3301 O O . LYS B 1 214 ? -63.875 -25.046 61.633 1.00 92.53 214 LYS B O 1
ATOM 3307 N N . ASN B 1 215 ? -62.307 -26.096 60.397 1.00 95.03 215 ASN B N 1
ATOM 3308 C CA . ASN B 1 215 ? -61.439 -26.399 61.544 1.00 95.21 215 ASN B CA 1
ATOM 3309 C C . ASN B 1 215 ? -60.268 -25.429 61.781 1.00 93.63 215 ASN B C 1
ATOM 3310 O O . ASN B 1 215 ? -59.383 -25.707 62.588 1.00 92.94 215 ASN B O 1
ATOM 3315 N N . LEU B 1 216 ? -60.276 -24.290 61.094 1.00 89.75 216 LEU B N 1
ATOM 3316 C CA . LEU B 1 216 ? -59.334 -23.206 61.384 1.00 89.23 216 LEU B CA 1
ATOM 3317 C C . LEU B 1 216 ? -59.861 -22.296 62.494 1.00 91.93 216 LEU B C 1
ATOM 3318 O O . LEU B 1 216 ? -60.708 -21.416 62.268 1.00 90.23 216 LEU B O 1
ATOM 3323 N N . ASN B 1 217 ? -59.318 -22.499 63.692 1.00 95.27 217 ASN B N 1
ATOM 3324 C CA . ASN B 1 217 ? -59.919 -21.966 64.919 1.00 97.19 217 ASN B CA 1
ATOM 3325 C C . ASN B 1 217 ? -59.741 -20.459 65.152 1.00 96.00 217 ASN B C 1
ATOM 3326 O O . ASN B 1 217 ? -60.629 -19.806 65.723 1.00 100.02 217 ASN B O 1
ATOM 3331 N N . ASN B 1 218 ? -58.611 -19.916 64.700 1.00 91.18 218 ASN B N 1
ATOM 3332 C CA . ASN B 1 218 ? -58.216 -18.526 64.979 1.00 88.46 218 ASN B CA 1
ATOM 3333 C C . ASN B 1 218 ? -58.791 -17.507 63.984 1.00 84.59 218 ASN B C 1
ATOM 3334 O O . ASN B 1 218 ? -58.649 -16.291 64.179 1.00 80.33 218 ASN B O 1
ATOM 3339 N N . LEU B 1 219 ? -59.449 -18.006 62.933 1.00 84.92 219 LEU B N 1
ATOM 3340 C CA . LEU B 1 219 ? -60.204 -17.166 61.991 1.00 85.68 219 LEU B CA 1
ATOM 3341 C C . LEU B 1 219 ? -61.234 -16.210 62.606 1.00 91.66 219 LEU B C 1
ATOM 3342 O O . LEU B 1 219 ? -61.888 -16.543 63.591 1.00 96.68 219 LEU B O 1
ATOM 3347 N N . LYS B 1 220 ? -61.349 -15.028 61.990 1.00 97.98 220 LYS B N 1
ATOM 3348 C CA . LYS B 1 220 ? -62.314 -13.977 62.359 1.00 105.10 220 LYS B CA 1
ATOM 3349 C C . LYS B 1 220 ? -63.537 -13.973 61.423 1.00 106.40 220 LYS B C 1
ATOM 3350 O O . LYS B 1 220 ? -63.435 -13.541 60.277 1.00 105.72 220 LYS B O 1
ATOM 3357 N N . GLU C 1 1 ? -59.613 24.649 53.350 1.00 46.97 1 GLU C N 1
ATOM 3358 C CA . GLU C 1 1 ? -60.325 23.468 52.744 1.00 44.68 1 GLU C CA 1
ATOM 3359 C C . GLU C 1 1 ? -59.862 22.096 53.273 1.00 39.45 1 GLU C C 1
ATOM 3360 O O . GLU C 1 1 ? -58.803 21.603 52.878 1.00 35.91 1 GLU C O 1
ATOM 3366 N N . THR C 1 2 ? -60.682 21.492 54.145 1.00 37.41 2 THR C N 1
ATOM 3367 C CA . THR C 1 2 ? -60.394 20.195 54.771 1.00 34.77 2 THR C CA 1
ATOM 3368 C C . THR C 1 2 ? -61.606 19.254 54.835 1.00 33.70 2 THR C C 1
ATOM 3369 O O . THR C 1 2 ? -62.725 19.700 54.903 1.00 34.58 2 THR C O 1
ATOM 3373 N N . ILE C 1 3 ? -61.359 17.947 54.795 1.00 31.27 3 ILE C N 1
ATOM 3374 C CA . ILE C 1 3 ? -62.379 16.992 55.219 1.00 31.56 3 ILE C CA 1
ATOM 3375 C C . ILE C 1 3 ? -62.249 16.690 56.730 1.00 31.21 3 ILE C C 1
ATOM 3376 O O . ILE C 1 3 ? -61.147 16.655 57.286 1.00 29.61 3 ILE C O 1
ATOM 3381 N N . THR C 1 4 ? -63.371 16.461 57.376 1.00 31.75 4 THR C N 1
ATOM 3382 C CA . THR C 1 4 ? -63.357 16.302 58.824 1.00 33.14 4 THR C CA 1
ATOM 3383 C C . THR C 1 4 ? -63.669 14.896 59.287 1.00 31.67 4 THR C C 1
ATOM 3384 O O . THR C 1 4 ? -63.650 14.600 60.482 1.00 32.51 4 THR C O 1
ATOM 3388 N N . VAL C 1 5 ? -64.020 14.039 58.349 1.00 30.39 5 VAL C N 1
ATOM 3389 C CA . VAL C 1 5 ? -64.148 12.619 58.658 1.00 29.37 5 VAL C CA 1
ATOM 3390 C C . VAL C 1 5 ? -63.592 11.868 57.492 1.00 26.97 5 VAL C C 1
ATOM 3391 O O . VAL C 1 5 ? -63.529 12.362 56.370 1.00 26.40 5 VAL C O 1
ATOM 3395 N N . SER C 1 6 ? -63.258 10.622 57.766 1.00 26.59 6 SER C N 1
ATOM 3396 C CA . SER C 1 6 ? -62.678 9.803 56.742 1.00 25.14 6 SER C CA 1
ATOM 3397 C C . SER C 1 6 ? -63.744 9.569 55.652 1.00 24.72 6 SER C C 1
ATOM 3398 O O . SER C 1 6 ? -64.926 9.280 55.943 1.00 25.71 6 SER C O 1
ATOM 3401 N N . THR C 1 7 ? -63.324 9.748 54.404 1.00 23.04 7 THR C N 1
ATOM 3402 C CA . THR C 1 7 ? -64.216 9.823 53.266 1.00 23.36 7 THR C CA 1
ATOM 3403 C C . THR C 1 7 ? -63.648 9.003 52.131 1.00 21.64 7 THR C C 1
ATOM 3404 O O . THR C 1 7 ? -62.439 9.050 51.872 1.00 21.11 7 THR C O 1
ATOM 3408 N N . PRO C 1 8 ? -64.480 8.213 51.448 1.00 21.80 8 PRO C N 1
ATOM 3409 C CA . PRO C 1 8 ? -63.943 7.515 50.218 1.00 20.96 8 PRO C CA 1
ATOM 3410 C C . PRO C 1 8 ? -63.272 8.453 49.247 1.00 19.71 8 PRO C C 1
ATOM 3411 O O . PRO C 1 8 ? -63.749 9.539 48.989 1.00 20.59 8 PRO C O 1
ATOM 3415 N N . ILE C 1 9 ? -62.152 8.026 48.737 1.00 18.81 9 ILE C N 1
ATOM 3416 C CA . ILE C 1 9 ? -61.363 8.793 47.770 1.00 18.31 9 ILE C CA 1
ATOM 3417 C C . ILE C 1 9 ? -62.215 9.195 46.591 1.00 19.30 9 ILE C C 1
ATOM 3418 O O . ILE C 1 9 ? -62.155 10.343 46.150 1.00 19.19 9 ILE C O 1
ATOM 3423 N N . LYS C 1 10 ? -62.999 8.245 46.092 1.00 20.00 10 LYS C N 1
ATOM 3424 C CA . LYS C 1 10 ? -63.766 8.462 44.891 1.00 21.58 10 LYS C CA 1
ATOM 3425 C C . LYS C 1 10 ? -64.790 9.543 45.115 1.00 22.79 10 LYS C C 1
ATOM 3426 O O . LYS C 1 10 ? -65.294 10.129 44.198 1.00 23.48 10 LYS C O 1
ATOM 3432 N N . GLN C 1 11 ? -65.160 9.754 46.361 1.00 23.42 11 GLN C N 1
ATOM 3433 C CA . GLN C 1 11 ? -66.161 10.771 46.659 1.00 25.10 11 GLN C CA 1
ATOM 3434 C C . GLN C 1 11 ? -65.532 12.156 46.674 1.00 24.46 11 GLN C C 1
ATOM 3435 O O . GLN C 1 11 ? -66.190 13.128 46.314 1.00 26.38 11 GLN C O 1
ATOM 3441 N N . ILE C 1 12 ? -64.281 12.253 47.113 1.00 22.10 12 ILE C N 1
ATOM 3442 C CA . ILE C 1 12 ? -63.592 13.541 47.142 1.00 21.69 12 ILE C CA 1
ATOM 3443 C C . ILE C 1 12 ? -63.067 13.883 45.743 1.00 20.90 12 ILE C C 1
ATOM 3444 O O . ILE C 1 12 ? -63.104 15.018 45.310 1.00 21.42 12 ILE C O 1
ATOM 3449 N N . PHE C 1 13 ? -62.587 12.862 45.053 1.00 19.95 13 PHE C N 1
ATOM 3450 C CA . PHE C 1 13 ? -62.018 12.971 43.707 1.00 19.65 13 PHE C CA 1
ATOM 3451 C C . PHE C 1 13 ? -62.887 12.199 42.730 1.00 20.55 13 PHE C C 1
ATOM 3452 O O . PHE C 1 13 ? -62.617 11.051 42.471 1.00 20.81 13 PHE C O 1
ATOM 3460 N N . PRO C 1 14 ? -63.898 12.827 42.144 1.00 22.19 14 PRO C N 1
ATOM 3461 C CA . PRO C 1 14 ? -64.814 12.021 41.329 1.00 23.67 14 PRO C CA 1
ATOM 3462 C C . PRO C 1 14 ? -64.315 11.512 39.986 1.00 23.36 14 PRO C C 1
ATOM 3463 O O . PRO C 1 14 ? -64.906 10.587 39.441 1.00 24.63 14 PRO C O 1
ATOM 3467 N N . ASP C 1 15 ? -63.310 12.127 39.405 1.00 22.25 15 ASP C N 1
ATOM 3468 C CA . ASP C 1 15 ? -62.782 11.653 38.104 1.00 22.57 15 ASP C CA 1
ATOM 3469 C C . ASP C 1 15 ? -62.107 10.255 38.272 1.00 22.38 15 ASP C C 1
ATOM 3470 O O . ASP C 1 15 ? -61.342 10.046 39.183 1.00 20.49 15 ASP C O 1
ATOM 3475 N N . ASP C 1 16 ? -62.487 9.281 37.446 1.00 24.96 16 ASP C N 1
ATOM 3476 C CA . ASP C 1 16 ? -62.041 7.881 37.593 1.00 25.89 16 ASP C CA 1
ATOM 3477 C C . ASP C 1 16 ? -60.521 7.851 37.630 1.00 23.86 16 ASP C C 1
ATOM 3478 O O . ASP C 1 16 ? -59.912 7.311 38.568 1.00 23.52 16 ASP C O 1
ATOM 3483 N N . ALA C 1 17 ? -59.911 8.464 36.635 1.00 22.97 17 ALA C N 1
ATOM 3484 C CA . ALA C 1 17 ? -58.458 8.424 36.536 1.00 21.69 17 ALA C CA 1
ATOM 3485 C C . ALA C 1 17 ? -57.795 9.189 37.646 1.00 19.56 17 ALA C C 1
ATOM 3486 O O . ALA C 1 17 ? -56.769 8.726 38.193 1.00 18.82 17 ALA C O 1
ATOM 3488 N N . PHE C 1 18 ? -58.296 10.392 37.957 1.00 18.82 18 PHE C N 1
ATOM 3489 C CA . PHE C 1 18 ? -57.629 11.181 39.010 1.00 17.19 18 PHE C CA 1
ATOM 3490 C C . PHE C 1 18 ? -57.728 10.464 40.377 1.00 16.36 18 PHE C C 1
ATOM 3491 O O . PHE C 1 18 ? -56.767 10.446 41.135 1.00 15.27 18 PHE C O 1
ATOM 3499 N N . ALA C 1 19 ? -58.874 9.857 40.695 1.00 16.87 19 ALA C N 1
ATOM 3500 C CA . ALA C 1 19 ? -58.973 9.065 41.902 1.00 17.15 19 ALA C CA 1
ATOM 3501 C C . ALA C 1 19 ? -57.920 7.947 41.974 1.00 17.30 19 ALA C C 1
ATOM 3502 O O . ALA C 1 19 ? -57.366 7.703 43.035 1.00 16.27 19 ALA C O 1
ATOM 3504 N N . GLU C 1 20 ? -57.660 7.253 40.862 1.00 18.75 20 GLU C N 1
ATOM 3505 C CA . GLU C 1 20 ? -56.677 6.152 40.871 1.00 19.34 20 GLU C CA 1
ATOM 3506 C C . GLU C 1 20 ? -55.323 6.665 41.260 1.00 18.20 20 GLU C C 1
ATOM 3507 O O . GLU C 1 20 ? -54.568 5.988 41.925 1.00 18.48 20 GLU C O 1
ATOM 3513 N N . THR C 1 21 ? -55.005 7.861 40.824 1.00 17.54 21 THR C N 1
ATOM 3514 C CA . THR C 1 21 ? -53.741 8.472 41.096 1.00 16.58 21 THR C CA 1
ATOM 3515 C C . THR C 1 21 ? -53.557 8.777 42.559 1.00 15.47 21 THR C C 1
ATOM 3516 O O . THR C 1 21 ? -52.470 8.622 43.144 1.00 15.15 21 THR C O 1
ATOM 3520 N N . ILE C 1 22 ? -54.619 9.248 43.158 1.00 14.95 22 ILE C N 1
ATOM 3521 C CA . ILE C 1 22 ? -54.593 9.532 44.580 1.00 14.45 22 ILE C CA 1
ATOM 3522 C C . ILE C 1 22 ? -54.448 8.246 45.331 1.00 14.60 22 ILE C C 1
ATOM 3523 O O . ILE C 1 22 ? -53.629 8.151 46.238 1.00 14.61 22 ILE C O 1
ATOM 3528 N N . LYS C 1 23 ? -55.224 7.250 44.946 1.00 15.23 23 LYS C N 1
ATOM 3529 C CA . LYS C 1 23 ? -55.150 5.960 45.579 1.00 16.17 23 LYS C CA 1
ATOM 3530 C C . LYS C 1 23 ? -53.694 5.452 45.610 1.00 15.90 23 LYS C C 1
ATOM 3531 O O . LYS C 1 23 ? -53.198 4.992 46.636 1.00 15.39 23 LYS C O 1
ATOM 3537 N N . ALA C 1 24 ? -53.047 5.516 44.461 1.00 15.90 24 ALA C N 1
ATOM 3538 C CA . ALA C 1 24 ? -51.688 5.014 44.339 1.00 16.48 24 ALA C CA 1
ATOM 3539 C C . ALA C 1 24 ? -50.701 5.850 45.163 1.00 15.85 24 ALA C C 1
ATOM 3540 O O . ALA C 1 24 ? -49.817 5.317 45.777 1.00 16.09 24 ALA C O 1
ATOM 3542 N N . ASN C 1 25 ? -50.879 7.154 45.174 1.00 15.38 25 ASN C N 1
ATOM 3543 C CA . ASN C 1 25 ? -50.033 8.032 45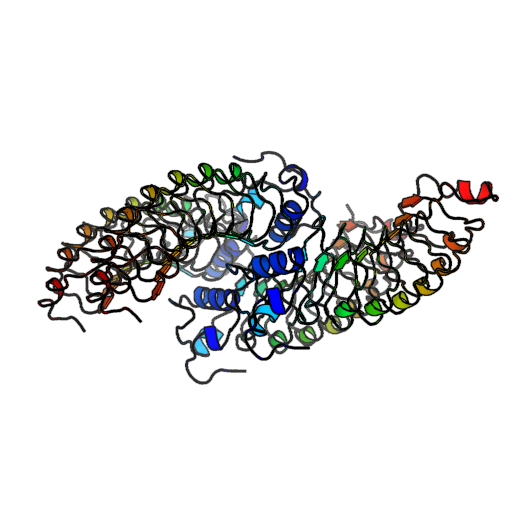.960 1.00 15.83 25 ASN C CA 1
ATOM 3544 C C . ASN C 1 25 ? -50.076 7.680 47.463 1.00 16.22 25 ASN C C 1
ATOM 3545 O O . ASN C 1 25 ? -49.060 7.735 48.137 1.00 16.18 25 ASN C O 1
ATOM 3550 N N . LEU C 1 26 ? -51.254 7.290 47.935 1.00 16.49 26 LEU C N 1
ATOM 3551 C CA . LEU C 1 26 ? -51.497 6.992 49.344 1.00 17.36 26 LEU C CA 1
ATOM 3552 C C . LEU C 1 26 ? -51.332 5.512 49.649 1.00 18.79 26 LEU C C 1
ATOM 3553 O O . LEU C 1 26 ? -51.454 5.094 50.794 1.00 19.68 26 LEU C O 1
ATOM 3558 N N . LYS C 1 27 ? -50.991 4.733 48.643 1.00 20.12 27 LYS C N 1
ATOM 3559 C CA . LYS C 1 27 ? -50.899 3.278 48.749 1.00 22.64 27 LYS C CA 1
ATOM 3560 C C . LYS C 1 27 ? -52.153 2.646 49.357 1.00 22.61 27 LYS C C 1
ATOM 3561 O O . LYS C 1 27 ? -52.062 1.783 50.183 1.00 22.93 27 LYS C O 1
ATOM 3567 N N . LYS C 1 28 ? -53.321 3.056 48.898 1.00 22.33 28 LYS C N 1
ATOM 3568 C CA . LYS C 1 28 ? -54.559 2.398 49.276 1.00 23.54 28 LYS C CA 1
ATOM 3569 C C . LYS C 1 28 ? -54.932 1.293 48.323 1.00 25.54 28 LYS C C 1
ATOM 3570 O O . LYS C 1 28 ? -54.529 1.304 47.154 1.00 26.79 28 LYS C O 1
ATOM 3576 N N . LYS C 1 29 ? -55.743 0.363 48.790 1.00 27.86 29 LYS C N 1
ATOM 3577 C CA . LYS C 1 29 ? -56.154 -0.791 47.962 1.00 31.78 29 LYS C CA 1
ATOM 3578 C C . LYS C 1 29 ? -57.221 -0.490 46.896 1.00 31.26 29 LYS C C 1
ATOM 3579 O O . LYS C 1 29 ? -57.242 -1.144 45.854 1.00 31.72 29 LYS C O 1
ATOM 3585 N N . SER C 1 30 ? -58.055 0.519 47.131 1.00 29.09 30 SER C N 1
ATOM 3586 C CA . SER C 1 30 ? -59.143 0.801 46.238 1.00 29.38 30 SER C CA 1
ATOM 3587 C C . SER C 1 30 ? -59.554 2.275 46.297 1.00 26.29 30 SER C C 1
ATOM 3588 O O . SER C 1 30 ? -59.356 2.953 47.300 1.00 25.44 30 SER C O 1
ATOM 3591 N N . VAL C 1 31 ? -60.105 2.794 45.219 1.00 25.75 31 VAL C N 1
ATOM 3592 C CA . VAL C 1 31 ? -60.648 4.160 45.250 1.00 25.54 31 VAL C CA 1
ATOM 3593 C C . VAL C 1 31 ? -61.818 4.325 46.196 1.00 25.18 31 VAL C C 1
ATOM 3594 O O . VAL C 1 31 ? -62.163 5.443 46.525 1.00 24.33 31 VAL C O 1
ATOM 3598 N N . THR C 1 32 ? -62.451 3.226 46.619 1.00 26.65 32 THR C N 1
ATOM 3599 C CA . THR C 1 32 ? -63.556 3.294 47.608 1.00 27.82 32 THR C CA 1
ATOM 3600 C C . THR C 1 32 ? -63.027 3.332 49.030 1.00 27.47 32 THR C C 1
ATOM 3601 O O . THR C 1 32 ? -63.816 3.519 49.955 1.00 28.59 32 THR C O 1
ATOM 3605 N N . ASP C 1 33 ? -61.725 3.135 49.240 1.00 27.20 33 ASP C N 1
ATOM 3606 C CA . ASP C 1 33 ? -61.178 3.217 50.607 1.00 27.63 33 ASP C CA 1
ATOM 3607 C C . ASP C 1 33 ? -61.297 4.640 51.134 1.00 25.90 33 ASP C C 1
ATOM 3608 O O . ASP C 1 33 ? -61.120 5.618 50.406 1.00 25.33 33 ASP C O 1
ATOM 3613 N N . ALA C 1 34 ? -61.570 4.721 52.412 1.00 24.91 34 ALA C N 1
ATOM 3614 C CA . ALA C 1 34 ? -61.771 5.976 53.079 1.00 25.91 34 ALA C CA 1
ATOM 3615 C C . ALA C 1 34 ? -60.407 6.575 53.396 1.00 25.06 34 ALA C C 1
ATOM 3616 O O . ALA C 1 34 ? -59.500 5.837 53.781 1.00 26.74 34 ALA C O 1
ATOM 3618 N N . VAL C 1 35 ? -60.261 7.893 53.244 1.00 23.96 35 VAL C N 1
ATOM 3619 C CA . VAL C 1 35 ? -59.005 8.608 53.620 1.00 22.14 35 VAL C CA 1
ATOM 3620 C C . VAL C 1 35 ? -59.263 9.778 54.536 1.00 21.59 35 VAL C C 1
ATOM 3621 O O . VAL C 1 35 ? -60.375 10.322 54.539 1.00 21.49 35 VAL C O 1
ATOM 3625 N N . THR C 1 36 ? -58.224 10.149 55.310 1.00 20.72 36 THR C N 1
ATOM 3626 C CA . THR C 1 36 ? -58.298 11.246 56.278 1.00 21.34 36 THR C CA 1
ATOM 3627 C C . THR C 1 36 ? -57.587 12.442 55.712 1.00 20.50 36 THR C C 1
ATOM 3628 O O . THR C 1 36 ? -56.791 12.283 54.816 1.00 18.72 36 THR C O 1
ATOM 3632 N N . GLN C 1 37 ? -57.903 13.636 56.222 1.00 21.86 37 GLN C N 1
ATOM 3633 C CA . GLN C 1 37 ? -57.207 14.878 55.853 1.00 22.52 37 GLN C CA 1
ATOM 3634 C C . GLN C 1 37 ? -55.703 14.736 56.098 1.00 22.80 37 GLN C C 1
ATOM 3635 O O . GLN C 1 37 ? -54.877 15.141 55.301 1.00 21.47 37 GLN C O 1
ATOM 3641 N N . ASN C 1 38 ? -55.374 14.140 57.223 1.00 24.79 38 ASN C N 1
ATOM 3642 C CA . ASN C 1 38 ? -53.996 13.866 57.583 1.00 26.39 38 ASN C CA 1
ATOM 3643 C C . ASN C 1 38 ? -53.254 13.122 56.473 1.00 23.41 38 ASN C C 1
ATOM 3644 O O . ASN C 1 38 ? -52.148 13.492 56.081 1.00 22.57 38 ASN C O 1
ATOM 3649 N N . GLU C 1 39 ? -53.902 12.101 55.935 1.00 21.33 39 GLU C N 1
ATOM 3650 C CA . GLU C 1 39 ? -53.385 11.385 54.762 1.00 19.65 39 GLU C CA 1
ATOM 3651 C C . GLU C 1 39 ? -53.278 12.257 53.531 1.00 17.60 39 GLU C C 1
ATOM 3652 O O . GLU C 1 39 ? -52.278 12.226 52.841 1.00 17.18 39 GLU C O 1
ATOM 3658 N N . LEU C 1 40 ? -54.277 13.066 53.268 1.00 16.83 40 LEU C N 1
ATOM 3659 C CA . LEU C 1 40 ? -54.205 13.996 52.127 1.00 15.89 40 LEU C CA 1
ATOM 3660 C C . LEU C 1 40 ? -53.078 15.040 52.302 1.00 16.37 40 LEU C C 1
ATOM 3661 O O . LEU C 1 40 ? -52.498 15.482 51.316 1.00 15.49 40 LEU C O 1
ATOM 3666 N N . ASN C 1 41 ? -52.804 15.433 53.550 1.00 17.37 41 ASN C N 1
ATOM 3667 C CA . ASN C 1 41 ? -51.749 16.372 53.826 1.00 18.58 41 ASN C CA 1
ATOM 3668 C C . ASN C 1 41 ? -50.392 15.821 53.398 1.00 18.29 41 ASN C C 1
ATOM 3669 O O . ASN C 1 41 ? -49.462 16.573 53.244 1.00 18.50 41 ASN C O 1
ATOM 3674 N N . SER C 1 42 ? -50.280 14.500 53.258 1.00 17.60 42 SER C N 1
ATOM 3675 C CA . SER C 1 42 ? -48.997 13.894 52.958 1.00 17.87 42 SER C CA 1
ATOM 3676 C C . SER C 1 42 ? -48.680 13.956 51.480 1.00 16.82 42 SER C C 1
ATOM 3677 O O . SER C 1 42 ? -47.569 13.677 51.120 1.00 17.46 42 SER C O 1
ATOM 3680 N N . ILE C 1 43 ? -49.630 14.320 50.624 1.00 15.99 43 ILE C N 1
ATOM 3681 C CA . ILE C 1 43 ? -49.378 14.307 49.185 1.00 15.58 43 ILE C CA 1
ATOM 3682 C C . ILE C 1 43 ? -48.680 15.571 48.706 1.00 16.43 43 ILE C C 1
ATOM 3683 O O . ILE C 1 43 ? -49.203 16.657 48.858 1.00 16.35 43 ILE C O 1
ATOM 3688 N N . ASP C 1 44 ? -47.482 15.424 48.174 1.00 17.21 44 ASP C N 1
ATOM 3689 C CA . ASP C 1 44 ? -46.760 16.594 47.741 1.00 18.59 44 ASP C CA 1
ATOM 3690 C C . ASP C 1 44 ? -46.429 16.591 46.276 1.00 17.68 44 ASP C C 1
ATOM 3691 O O . ASP C 1 44 ? -45.997 17.591 45.771 1.00 17.43 44 ASP C O 1
ATOM 3696 N N . GLN C 1 45 ? -46.670 15.492 45.581 1.00 17.61 45 GLN C N 1
ATOM 3697 C CA . GLN C 1 45 ? -46.258 15.373 44.178 1.00 18.13 45 GLN C CA 1
ATOM 3698 C C . GLN C 1 45 ? -47.193 14.423 43.437 1.00 17.17 45 GLN C C 1
ATOM 3699 O O . GLN C 1 45 ? -47.363 13.289 43.839 1.00 17.54 45 GLN C O 1
ATOM 3705 N N . ILE C 1 46 ? -47.872 14.918 42.400 1.00 16.72 46 ILE C N 1
ATOM 3706 C CA . ILE C 1 46 ? -48.756 14.098 41.568 1.00 15.86 46 ILE C CA 1
ATOM 3707 C C . ILE C 1 46 ? -48.357 14.163 40.110 1.00 15.76 46 ILE C C 1
ATOM 3708 O O . ILE C 1 46 ? -48.146 15.258 39.568 1.00 15.64 46 ILE C O 1
ATOM 3713 N N . ILE C 1 47 ? -48.138 13.001 39.519 1.00 15.80 47 ILE C N 1
ATOM 3714 C CA . ILE C 1 47 ? -47.744 12.919 38.139 1.00 16.14 47 ILE C CA 1
ATOM 3715 C C . ILE C 1 47 ? -48.718 12.031 37.432 1.00 16.20 47 ILE C C 1
ATOM 3716 O O . ILE C 1 47 ? -48.754 10.829 37.716 1.00 17.47 47 ILE C O 1
ATOM 3721 N N . ALA C 1 48 ? -49.485 12.596 36.504 1.00 15.78 48 ALA C N 1
ATOM 3722 C CA . ALA C 1 48 ? -50.502 11.825 35.810 1.00 16.13 48 ALA C CA 1
ATOM 3723 C C . ALA C 1 48 ? -50.713 12.420 34.466 1.00 16.73 48 ALA C C 1
ATOM 3724 O O . ALA C 1 48 ? -51.741 12.994 34.159 1.00 16.69 48 ALA C O 1
ATOM 3726 N N . ASN C 1 49 ? -49.704 12.264 33.636 1.00 17.41 49 ASN C N 1
ATOM 3727 C CA . ASN C 1 49 ? -49.773 12.691 32.271 1.00 18.12 49 ASN C CA 1
ATOM 3728 C C . ASN C 1 49 ? -50.515 11.661 31.467 1.00 19.33 49 ASN C C 1
ATOM 3729 O O . ASN C 1 49 ? -50.556 10.509 31.837 1.00 19.14 49 ASN C O 1
ATOM 3734 N N . ASN C 1 50 ? -51.009 12.065 30.290 1.00 20.64 50 ASN C N 1
ATOM 3735 C CA . ASN C 1 50 ? -51.521 11.107 29.330 1.00 22.59 50 ASN C CA 1
ATOM 3736 C C . ASN C 1 50 ? -52.592 10.163 29.888 1.00 23.16 50 ASN C C 1
ATOM 3737 O O . ASN C 1 50 ? -52.618 9.011 29.504 1.00 24.27 50 ASN C O 1
ATOM 3742 N N . SER C 1 51 ? -53.458 10.667 30.772 1.00 22.17 51 SER C N 1
ATOM 3743 C CA . SER C 1 51 ? -54.335 9.820 31.540 1.00 23.03 51 SER C CA 1
ATOM 3744 C C . SER C 1 51 ? -55.843 10.042 31.372 1.00 24.51 51 SER C C 1
ATOM 3745 O O . SER C 1 51 ? -56.617 9.486 32.142 1.00 25.33 51 SER C O 1
ATOM 3748 N N . ASP C 1 52 ? -56.265 10.814 30.383 1.00 25.86 52 ASP C N 1
ATOM 3749 C CA . ASP C 1 52 ? -57.690 11.088 30.162 1.00 27.99 52 ASP C CA 1
ATOM 3750 C C . ASP C 1 52 ? -58.428 11.722 31.322 1.00 26.43 52 ASP C C 1
ATOM 3751 O O . ASP C 1 52 ? -59.597 11.458 31.525 1.00 28.28 52 ASP C O 1
ATOM 3756 N N . ILE C 1 53 ? -57.747 12.522 32.121 1.00 24.08 53 ILE C N 1
ATOM 3757 C CA . ILE C 1 53 ? -58.372 13.138 33.287 1.00 22.52 53 ILE C CA 1
ATOM 3758 C C . ILE C 1 53 ? -59.228 14.294 32.794 1.00 23.87 53 ILE C C 1
ATOM 3759 O O . ILE C 1 53 ? -58.737 15.159 32.080 1.00 22.93 53 ILE C O 1
ATOM 3764 N N . LYS C 1 54 ? -60.487 14.316 33.213 1.00 25.50 54 LYS C N 1
ATOM 3765 C CA . LYS C 1 54 ? -61.369 15.427 32.870 1.00 27.78 54 LYS C CA 1
ATOM 3766 C C . LYS C 1 54 ? -61.551 16.450 33.987 1.00 26.94 54 LYS C C 1
ATOM 3767 O O . LYS C 1 54 ? -61.931 17.580 33.708 1.00 28.13 54 LYS C O 1
ATOM 3773 N N . SER C 1 55 ? -61.289 16.072 35.237 1.00 24.99 55 SER C N 1
ATOM 3774 C CA . SER C 1 55 ? -61.551 16.972 36.342 1.00 24.39 55 SER C CA 1
ATOM 3775 C C . SER C 1 55 ? -60.553 16.740 37.440 1.00 22.00 55 SER C C 1
ATOM 3776 O O . SER C 1 55 ? -60.279 15.598 37.809 1.00 20.96 55 SER C O 1
ATOM 3779 N N . VAL C 1 56 ? -60.009 17.834 37.972 1.00 21.22 56 VAL C N 1
ATOM 3780 C CA . VAL C 1 56 ? -59.172 17.796 39.183 1.00 19.42 56 VAL C CA 1
ATOM 3781 C C . VAL C 1 56 ? -59.924 18.123 40.493 1.00 20.12 56 VAL C C 1
ATOM 3782 O O . VAL C 1 56 ? -59.312 18.440 41.523 1.00 19.17 56 VAL C O 1
ATOM 3786 N N . GLN C 1 57 ? -61.249 18.103 40.437 1.00 21.84 57 GLN C N 1
ATOM 3787 C CA . GLN C 1 57 ? -62.069 18.296 41.631 1.00 23.19 57 GLN C CA 1
ATOM 3788 C C . GLN C 1 57 ? -61.560 17.389 42.759 1.00 21.18 57 GLN C C 1
ATOM 3789 O O . GLN C 1 57 ? -61.319 16.197 42.550 1.00 19.65 57 GLN C O 1
ATOM 3795 N N . GLY C 1 58 ? -61.368 17.995 43.924 1.00 21.09 58 GLY C N 1
ATOM 3796 C CA . GLY C 1 58 ? -60.820 17.332 45.087 1.00 20.02 58 GLY C CA 1
ATOM 3797 C C . GLY C 1 58 ? -59.390 17.782 45.394 1.00 18.89 58 GLY C C 1
ATOM 3798 O O . GLY C 1 58 ? -58.957 17.675 46.519 1.00 18.75 58 GLY C O 1
ATOM 3799 N N . ILE C 1 59 ? -58.673 18.280 44.405 1.00 18.35 59 ILE C N 1
ATOM 3800 C CA . ILE C 1 59 ? -57.324 18.688 44.586 1.00 17.67 59 ILE C CA 1
ATOM 3801 C C . ILE C 1 59 ? -57.188 19.829 45.573 1.00 19.04 59 ILE C C 1
ATOM 3802 O O . ILE C 1 59 ? -56.135 20.032 46.144 1.00 18.82 59 ILE C O 1
ATOM 3807 N N . GLN C 1 60 ? -58.260 20.585 45.786 1.00 20.35 60 GLN C N 1
ATOM 3808 C CA . GLN C 1 60 ? -58.227 21.670 46.743 1.00 21.73 60 GLN C CA 1
ATOM 3809 C C . GLN C 1 60 ? -57.970 21.213 48.164 1.00 21.37 60 GLN C C 1
ATOM 3810 O O . GLN C 1 60 ? -57.704 22.032 49.038 1.00 22.31 60 GLN C O 1
ATOM 3816 N N . TYR C 1 61 ? -58.049 19.911 48.407 1.00 19.72 61 TYR C N 1
ATOM 3817 C CA . TYR C 1 61 ? -57.777 19.373 49.743 1.00 19.66 61 TYR C CA 1
ATOM 3818 C C . TYR C 1 61 ? -56.325 18.927 49.930 1.00 18.05 61 TYR C C 1
ATOM 3819 O O . TYR C 1 61 ? -56.048 18.231 50.890 1.00 18.13 61 TYR C O 1
ATOM 3828 N N . LEU C 1 62 ? -55.430 19.276 49.017 1.00 16.88 62 LEU C N 1
ATOM 3829 C CA . LEU C 1 62 ? -54.051 18.853 49.091 1.00 15.78 62 LEU C CA 1
ATOM 3830 C C . LEU C 1 62 ? -53.172 20.076 49.342 1.00 16.85 62 LEU C C 1
ATOM 3831 O O . LEU C 1 62 ? -52.500 20.513 48.439 1.00 16.56 62 LEU C O 1
ATOM 3836 N N . PRO C 1 63 ? -53.168 20.619 50.576 1.00 18.32 63 PRO C N 1
ATOM 3837 C CA . PRO C 1 63 ? -52.511 21.863 50.776 1.00 20.01 63 PRO C CA 1
ATOM 3838 C C . PRO C 1 63 ? -51.011 21.790 50.569 1.00 19.84 63 PRO C C 1
ATOM 3839 O O . PRO C 1 63 ? -50.405 22.824 50.304 1.00 20.94 63 PRO C O 1
ATOM 3843 N N . ASN C 1 64 ? -50.396 20.618 50.712 1.00 18.80 64 ASN C N 1
ATOM 3844 C CA . ASN C 1 64 ? -48.947 20.554 50.556 1.00 19.08 64 ASN C CA 1
ATOM 3845 C C . ASN C 1 64 ? -48.491 20.142 49.177 1.00 18.10 64 ASN C C 1
ATOM 3846 O O . ASN C 1 64 ? -47.314 19.810 48.968 1.00 18.15 64 ASN C O 1
ATOM 3851 N N . LEU C 1 65 ? -49.397 20.196 48.212 1.00 17.88 65 LEU C N 1
ATOM 3852 C CA . LEU C 1 65 ? -49.045 19.861 46.850 1.00 17.56 65 LEU C CA 1
ATOM 3853 C C . LEU C 1 65 ? -48.050 20.883 46.296 1.00 19.24 65 LEU C C 1
ATOM 3854 O O . LEU C 1 65 ? -48.290 22.082 46.348 1.00 20.11 65 LEU C O 1
ATOM 3859 N N . LYS C 1 66 ? -46.898 20.366 45.859 1.00 21.10 66 LYS C N 1
ATOM 3860 C CA . LYS C 1 66 ? -45.715 21.121 45.457 1.00 23.64 66 LYS C CA 1
ATOM 3861 C C . LYS C 1 66 ? -45.447 20.946 43.949 1.00 22.28 66 LYS C C 1
ATOM 3862 O O . LYS C 1 66 ? -45.064 21.886 43.275 1.00 23.26 66 LYS C O 1
ATOM 3868 N N . THR C 1 67 ? -45.697 19.761 43.419 1.00 20.24 67 THR C N 1
ATOM 3869 C CA . THR C 1 67 ? -45.425 19.416 42.038 1.00 19.23 67 THR C CA 1
ATOM 3870 C C . THR C 1 67 ? -46.660 18.711 41.456 1.00 18.35 67 THR C C 1
ATOM 3871 O O . THR C 1 67 ? -47.125 17.723 42.006 1.00 18.00 67 THR C O 1
ATOM 3875 N N . LEU C 1 68 ? -47.187 19.254 40.358 1.00 18.27 68 LEU C N 1
ATOM 3876 C CA . LEU C 1 68 ? -48.383 18.743 39.708 1.00 18.23 68 LEU C CA 1
ATOM 3877 C C . LEU C 1 68 ? -48.141 18.714 38.223 1.00 18.46 68 LEU C C 1
ATOM 3878 O O . LEU C 1 68 ? -48.010 19.748 37.587 1.00 18.85 68 LEU C O 1
ATOM 3883 N N . LYS C 1 69 ? -48.074 17.532 37.667 1.00 19.05 69 LYS C N 1
ATOM 3884 C CA . LYS C 1 69 ? -47.893 17.395 36.239 1.00 20.36 69 LYS C CA 1
ATOM 3885 C C . LYS C 1 69 ? -49.044 16.614 35.654 1.00 19.74 69 LYS C C 1
ATOM 3886 O O . LYS C 1 69 ? -49.216 15.420 35.973 1.00 20.74 69 LYS C O 1
ATOM 3892 N N . LEU C 1 70 ? -49.791 17.274 34.777 1.00 18.99 70 LEU C N 1
ATOM 3893 C CA . LEU C 1 70 ? -51.004 16.735 34.202 1.00 18.76 70 LEU C CA 1
ATOM 3894 C C . LEU C 1 70 ? -51.045 17.059 32.706 1.00 18.95 70 LEU C C 1
ATOM 3895 O O . LEU C 1 70 ? -52.083 17.416 32.163 1.00 18.32 70 LEU C O 1
ATOM 3900 N N . SER C 1 71 ? -49.920 16.825 32.039 1.00 18.83 71 SER C N 1
ATOM 3901 C CA . SER C 1 71 ? -49.834 17.044 30.596 1.00 19.38 71 SER C CA 1
ATOM 3902 C C . SER C 1 71 ? -50.670 16.035 29.802 1.00 20.06 71 SER C C 1
ATOM 3903 O O . SER C 1 71 ? -50.677 14.847 30.090 1.00 20.42 71 SER C O 1
ATOM 3906 N N . ASN C 1 72 ? -51.373 16.539 28.790 1.00 20.95 72 ASN C N 1
ATOM 3907 C CA . ASN C 1 72 ? -52.091 15.722 27.839 1.00 22.06 72 ASN C CA 1
ATOM 3908 C C . ASN C 1 72 ? -53.250 14.963 28.497 1.00 22.35 72 ASN C C 1
ATOM 3909 O O . ASN C 1 72 ? -53.335 13.735 28.429 1.00 23.21 72 ASN C O 1
ATOM 3914 N N . ASN C 1 73 ? -54.155 15.724 29.087 1.00 22.22 73 ASN C N 1
ATOM 3915 C CA . ASN C 1 73 ? -55.443 15.207 29.600 1.00 23.88 73 ASN C CA 1
ATOM 3916 C C . ASN C 1 73 ? -56.570 16.022 28.958 1.00 26.72 73 ASN C C 1
ATOM 3917 O O . ASN C 1 73 ? -56.374 16.534 27.877 1.00 28.52 73 ASN C O 1
ATOM 3922 N N . LYS C 1 74 ? -57.730 16.140 29.598 1.00 29.49 74 LYS C N 1
ATOM 3923 C CA . LYS C 1 74 ? -58.866 16.900 29.078 1.00 33.13 74 LYS C CA 1
ATOM 3924 C C . LYS C 1 74 ? -59.386 17.843 30.124 1.00 34.21 74 LYS C C 1
ATOM 3925 O O . LYS C 1 74 ? -60.609 18.014 30.284 1.00 36.29 74 LYS C O 1
ATOM 3931 N N . ILE C 1 75 ? -58.450 18.510 30.782 1.00 33.25 75 ILE C N 1
ATOM 3932 C CA . ILE C 1 75 ? -58.768 19.495 31.770 1.00 34.79 75 ILE C CA 1
ATOM 3933 C C . ILE C 1 75 ? -59.133 20.848 31.127 1.00 38.22 75 ILE C C 1
ATOM 3934 O O . ILE C 1 75 ? -58.447 21.365 30.184 1.00 40.77 75 ILE C O 1
ATOM 3939 N N . THR C 1 76 ? -60.289 21.366 31.549 1.00 39.88 76 THR C N 1
ATOM 3940 C CA . THR C 1 76 ? -60.808 22.655 31.070 1.00 41.70 76 THR C CA 1
ATOM 3941 C C . THR C 1 76 ? -60.935 23.655 32.208 1.00 41.80 76 THR C C 1
ATOM 3942 O O . THR C 1 76 ? -60.875 24.834 31.979 1.00 44.88 76 THR C O 1
ATOM 3946 N N . ASP C 1 77 ? -61.138 23.180 33.429 1.00 41.36 77 ASP C N 1
ATOM 3947 C CA . ASP C 1 77 ? -61.484 24.015 34.585 1.00 41.14 77 ASP C CA 1
ATOM 3948 C C . ASP C 1 77 ? -60.427 23.729 35.642 1.00 37.62 77 ASP C C 1
ATOM 3949 O O . ASP C 1 77 ? -60.282 22.598 36.055 1.00 37.39 77 ASP C O 1
ATOM 3954 N N . ILE C 1 78 ? -59.690 24.754 36.041 1.00 35.22 78 ILE C N 1
ATOM 3955 C CA . ILE C 1 78 ? -58.662 24.603 37.035 1.00 32.29 78 ILE C CA 1
ATOM 3956 C C . ILE C 1 78 ? -58.952 25.420 38.273 1.00 33.15 78 ILE C C 1
ATOM 3957 O O . ILE C 1 78 ? -58.058 25.695 39.047 1.00 31.39 78 ILE C O 1
ATOM 3962 N N . SER C 1 79 ? -60.211 25.792 38.482 1.00 34.56 79 SER C N 1
ATOM 3963 C CA . SER C 1 79 ? -60.527 26.673 39.567 1.00 35.92 79 SER C CA 1
ATOM 3964 C C . SER C 1 79 ? -60.195 26.043 40.932 1.00 34.76 79 SER C C 1
ATOM 3965 O O . SER C 1 79 ? -59.903 26.751 41.873 1.00 34.55 79 SER C O 1
ATOM 3968 N N . ALA C 1 80 ? -60.172 24.722 41.020 1.00 33.27 80 ALA C N 1
ATOM 3969 C CA . ALA C 1 80 ? -59.853 24.068 42.277 1.00 32.87 80 ALA C CA 1
ATOM 3970 C C . ALA C 1 80 ? -58.357 24.163 42.665 1.00 31.59 80 ALA C C 1
ATOM 3971 O O . ALA C 1 80 ? -58.006 23.760 43.773 1.00 30.71 80 ALA C O 1
ATOM 3973 N N . LEU C 1 81 ? -57.498 24.702 41.789 1.00 31.19 81 LEU C N 1
ATOM 3974 C CA . LEU C 1 81 ? -56.099 25.043 42.157 1.00 31.20 81 LEU C CA 1
ATOM 3975 C C . LEU C 1 81 ? -55.958 26.363 42.901 1.00 33.63 81 LEU C C 1
ATOM 3976 O O . LEU C 1 81 ? -54.889 26.672 43.370 1.00 32.50 81 LEU C O 1
ATOM 3981 N N . LYS C 1 82 ? -57.026 27.148 42.932 1.00 36.95 82 LYS C N 1
ATOM 3982 C CA . LYS C 1 82 ? -57.039 28.557 43.358 1.00 42.43 82 LYS C CA 1
ATOM 3983 C C . LYS C 1 82 ? -56.331 28.921 44.681 1.00 43.01 82 LYS C C 1
ATOM 3984 O O . LYS C 1 82 ? -55.686 29.962 44.781 1.00 42.14 82 LYS C O 1
ATOM 3990 N N . GLN C 1 83 ? -56.428 28.050 45.682 1.00 43.06 83 GLN C N 1
ATOM 3991 C CA . GLN C 1 83 ? -55.838 28.332 46.997 1.00 46.32 83 GLN C CA 1
ATOM 3992 C C . GLN C 1 83 ? -54.702 27.389 47.381 1.00 43.34 83 GLN C C 1
ATOM 3993 O O . GLN C 1 83 ? -54.413 27.276 48.558 1.00 44.78 83 GLN C O 1
ATOM 3999 N N . LEU C 1 84 ? -54.091 26.701 46.410 1.00 38.76 84 LEU C N 1
ATOM 4000 C CA . LEU C 1 84 ? -52.903 25.868 46.663 1.00 36.01 84 LEU C CA 1
ATOM 4001 C C . LEU C 1 84 ? -51.612 26.706 46.708 1.00 37.84 84 LEU C C 1
ATOM 4002 O O . LEU C 1 84 ? -50.846 26.814 45.718 1.00 38.89 84 LEU C O 1
ATOM 4007 N N . ASN C 1 85 ? -51.364 27.234 47.893 1.00 37.73 85 ASN C N 1
ATOM 4008 C CA . ASN C 1 85 ? -50.280 28.141 48.146 1.00 38.73 85 ASN C CA 1
ATOM 4009 C C . ASN C 1 85 ? -48.880 27.596 48.087 1.00 36.97 85 ASN C C 1
ATOM 4010 O O . ASN C 1 85 ? -47.959 28.384 48.080 1.00 38.98 85 ASN C O 1
ATOM 4015 N N . ASN C 1 86 ? -48.695 26.281 48.043 1.00 33.51 86 ASN C N 1
ATOM 4016 C CA . ASN C 1 86 ? -47.345 25.707 47.963 1.00 32.04 86 ASN C CA 1
ATOM 4017 C C . ASN C 1 86 ? -46.921 25.108 46.619 1.00 29.42 86 ASN C C 1
ATOM 4018 O O . ASN C 1 86 ? -45.849 24.516 46.504 1.00 28.53 86 ASN C O 1
ATOM 4023 N N . LEU C 1 87 ? -47.773 25.245 45.619 1.00 28.24 87 LEU C N 1
ATOM 4024 C CA . LEU C 1 87 ? -47.514 24.723 44.296 1.00 27.22 87 LEU C CA 1
ATOM 4025 C C . LEU C 1 87 ? -46.351 25.451 43.660 1.00 26.72 87 LEU C C 1
ATOM 4026 O O . LEU C 1 87 ? -46.313 26.670 43.653 1.00 28.01 87 LEU C O 1
ATOM 4031 N N . GLY C 1 88 ? -45.326 24.685 43.281 1.00 25.65 88 GLY C N 1
ATOM 4032 C CA . GLY C 1 88 ? -44.063 25.200 42.746 1.00 25.74 88 GLY C CA 1
ATOM 4033 C C . GLY C 1 88 ? -43.855 24.846 41.267 1.00 24.76 88 GLY C C 1
ATOM 4034 O O . GLY C 1 88 ? -43.338 25.653 40.523 1.00 25.22 88 GLY C O 1
ATOM 4035 N N . TRP C 1 89 ? -44.213 23.632 40.857 1.00 22.94 89 TRP C N 1
ATOM 4036 C CA . TRP C 1 89 ? -44.067 23.159 39.498 1.00 22.80 89 TRP C CA 1
ATOM 4037 C C . TRP C 1 89 ? -45.453 22.699 39.017 1.00 21.34 89 TRP C C 1
ATOM 4038 O O . TRP C 1 89 ? -46.044 21.828 39.615 1.00 20.24 89 TRP C O 1
ATOM 4049 N N . LEU C 1 90 ? -45.984 23.342 37.978 1.00 20.45 90 LEU C N 1
ATOM 4050 C CA . LEU C 1 90 ? -47.298 23.059 37.436 1.00 19.42 90 LEU C CA 1
ATOM 4051 C C . LEU C 1 90 ? -47.229 22.899 35.934 1.00 19.07 90 LEU C C 1
ATOM 4052 O O . LEU C 1 90 ? -46.809 23.788 35.225 1.00 19.31 90 LEU C O 1
ATOM 4057 N N . ASP C 1 91 ? -47.591 21.722 35.455 1.00 19.19 91 ASP C N 1
ATOM 4058 C CA . ASP C 1 91 ? -47.577 21.418 34.030 1.00 19.73 91 ASP C CA 1
ATOM 4059 C C . ASP C 1 91 ? -48.964 21.009 33.655 1.00 20.36 91 ASP C C 1
ATOM 4060 O O . ASP C 1 91 ? -49.426 19.934 34.067 1.00 19.75 91 ASP C O 1
ATOM 4065 N N . LEU C 1 92 ? -49.619 21.880 32.884 1.00 21.13 92 LEU C N 1
ATOM 4066 C CA . LEU C 1 92 ? -50.950 21.675 32.415 1.00 21.53 92 LEU C CA 1
ATOM 4067 C C . LEU C 1 92 ? -50.976 21.733 30.907 1.00 23.12 92 LEU C C 1
ATOM 4068 O O . LEU C 1 92 ? -52.028 21.980 30.312 1.00 23.57 92 LEU C O 1
ATOM 4073 N N . SER C 1 93 ? -49.843 21.458 30.272 1.00 24.30 93 SER C N 1
ATOM 4074 C CA . SER C 1 93 ? -49.775 21.524 28.812 1.00 26.31 93 SER C CA 1
ATOM 4075 C C . SER C 1 93 ? -50.709 20.516 28.165 1.00 27.90 93 SER C C 1
ATOM 4076 O O . SER C 1 93 ? -51.026 19.517 28.776 1.00 26.96 93 SER C O 1
ATOM 4079 N N . ASN C 1 94 ? -51.057 20.752 26.899 1.00 31.16 94 ASN C N 1
ATOM 4080 C CA . ASN C 1 94 ? -51.865 19.855 26.053 1.00 33.17 94 ASN C CA 1
ATOM 4081 C C . ASN C 1 94 ? -53.226 19.542 26.767 1.00 32.72 94 ASN C C 1
ATOM 4082 O O . ASN C 1 94 ? -53.605 18.393 26.974 1.00 30.34 94 ASN C O 1
ATOM 4087 N N . ASN C 1 95 ? -53.927 20.565 27.212 1.00 33.25 95 ASN C N 1
ATOM 4088 C CA . ASN C 1 95 ? -55.254 20.385 27.787 1.00 35.81 95 ASN C CA 1
ATOM 4089 C C . ASN C 1 95 ? -56.207 21.296 26.987 1.00 39.39 95 ASN C C 1
ATOM 4090 O O . ASN C 1 95 ? -55.902 21.631 25.810 1.00 44.94 95 ASN C O 1
ATOM 4095 N N . GLY C 1 96 ? -57.348 21.667 27.546 1.00 40.41 96 GLY C N 1
ATOM 4096 C CA . GLY C 1 96 ? -58.239 22.629 26.858 1.00 42.73 96 GLY C CA 1
ATOM 4097 C C . GLY C 1 96 ? -58.485 23.881 27.687 1.00 43.61 96 GLY C C 1
ATOM 4098 O O . GLY C 1 96 ? -59.632 24.311 27.870 1.00 47.38 96 GLY C O 1
ATOM 4099 N N . ILE C 1 97 ? -57.419 24.395 28.289 1.00 40.13 97 ILE C N 1
ATOM 4100 C CA . ILE C 1 97 ? -57.536 25.446 29.256 1.00 39.54 97 ILE C CA 1
ATOM 4101 C C . ILE C 1 97 ? -57.641 26.742 28.503 1.00 41.59 97 ILE C C 1
ATOM 4102 O O . ILE C 1 97 ? -56.851 26.994 27.594 1.00 43.11 97 ILE C O 1
ATOM 4107 N N . THR C 1 98 ? -58.586 27.582 28.911 1.00 43.87 98 THR C N 1
ATOM 4108 C CA . THR C 1 98 ? -58.758 28.914 28.339 1.00 46.57 98 THR C CA 1
ATOM 4109 C C . THR C 1 98 ? -58.502 29.967 29.429 1.00 47.32 98 THR C C 1
ATOM 4110 O O . THR C 1 98 ? -57.518 30.697 29.380 1.00 48.68 98 THR C O 1
ATOM 4114 N N . ASP C 1 99 ? -59.346 29.975 30.446 1.00 47.91 99 ASP C N 1
ATOM 4115 C CA . ASP C 1 99 ? -59.220 30.865 31.606 1.00 48.11 99 ASP C CA 1
ATOM 4116 C C . ASP C 1 99 ? -58.160 30.353 32.599 1.00 43.90 99 ASP C C 1
ATOM 4117 O O . ASP C 1 99 ? -58.260 29.243 33.085 1.00 42.25 99 ASP C O 1
ATOM 4122 N N . ILE C 1 100 ? -57.186 31.190 32.929 1.00 41.87 100 ILE C N 1
ATOM 4123 C CA . ILE C 1 100 ? -56.204 30.849 33.939 1.00 39.09 100 ILE C CA 1
ATOM 4124 C C . ILE C 1 100 ? -56.213 31.781 35.153 1.00 40.32 100 ILE C C 1
ATOM 4125 O O . ILE C 1 100 ? -55.218 31.871 35.878 1.00 39.67 100 ILE C O 1
ATOM 4130 N N . SER C 1 101 ? -57.318 32.467 35.405 1.00 41.76 101 SER C N 1
ATOM 4131 C CA . SER C 1 101 ? -57.364 33.357 36.571 1.00 43.62 101 SER C CA 1
ATOM 4132 C C . SER C 1 101 ? -57.194 32.601 37.887 1.00 42.07 101 SER C C 1
ATOM 4133 O O . SER C 1 101 ? -56.765 33.193 38.875 1.00 43.96 101 SER C O 1
ATOM 4136 N N . ALA C 1 102 ? -57.485 31.309 37.911 1.00 39.63 102 ALA C N 1
ATOM 4137 C CA . ALA C 1 102 ? -57.225 30.520 39.116 1.00 38.76 102 ALA C CA 1
ATOM 4138 C C . ALA C 1 102 ? -55.737 30.505 39.543 1.00 37.05 102 ALA C C 1
ATOM 4139 O O . ALA C 1 102 ? -55.429 30.210 40.694 1.00 36.85 102 ALA C O 1
ATOM 4141 N N . LEU C 1 103 ? -54.822 30.820 38.630 1.00 36.75 103 LEU C N 1
ATOM 4142 C CA . LEU C 1 103 ? -53.389 30.856 38.950 1.00 36.18 103 LEU C CA 1
ATOM 4143 C C . LEU C 1 103 ? -52.938 32.146 39.650 1.00 38.92 103 LEU C C 1
ATOM 4144 O O . LEU C 1 103 ? -51.813 32.233 40.130 1.00 39.42 103 LEU C O 1
ATOM 4149 N N . LYS C 1 104 ? -53.833 33.110 39.737 1.00 41.79 104 LYS C N 1
ATOM 4150 C CA . LYS C 1 104 ? -53.498 34.481 40.066 1.00 45.90 104 LYS C CA 1
ATOM 4151 C C . LYS C 1 104 ? -52.729 34.682 41.364 1.00 45.91 104 LYS C C 1
ATOM 4152 O O . LYS C 1 104 ? -51.825 35.532 41.404 1.00 48.11 104 LYS C O 1
ATOM 4158 N N . ASN C 1 105 ? -53.066 33.926 42.411 1.00 44.10 105 ASN C N 1
ATOM 4159 C CA . ASN C 1 105 ? -52.408 34.081 43.717 1.00 44.37 105 ASN C CA 1
ATOM 4160 C C . ASN C 1 105 ? -51.390 32.987 44.069 1.00 41.35 105 ASN C C 1
ATOM 4161 O O . ASN C 1 105 ? -50.981 32.876 45.209 1.00 42.03 105 ASN C O 1
ATOM 4166 N N . LEU C 1 106 ? -50.980 32.173 43.101 1.00 38.06 106 LEU C N 1
ATOM 4167 C CA . LEU C 1 106 ? -50.040 31.083 43.361 1.00 34.98 106 LEU C CA 1
ATOM 4168 C C . LEU C 1 106 ? -48.616 31.607 43.338 1.00 34.90 106 LEU C C 1
ATOM 4169 O O . LEU C 1 106 ? -47.808 31.193 42.526 1.00 32.91 106 LEU C O 1
ATOM 4174 N N . ALA C 1 107 ? -48.321 32.477 44.299 1.00 36.97 107 ALA C N 1
ATOM 4175 C CA . ALA C 1 107 ? -47.034 33.169 44.405 1.00 38.36 107 ALA C CA 1
ATOM 4176 C C . ALA C 1 107 ? -45.840 32.236 44.507 1.00 36.65 107 ALA C C 1
ATOM 4177 O O . ALA C 1 107 ? -44.728 32.612 44.203 1.00 37.14 107 ALA C O 1
ATOM 4179 N N . SER C 1 108 ? -46.071 31.021 44.967 1.00 35.25 108 SER C N 1
ATOM 4180 C CA . SER C 1 108 ? -45.041 29.990 45.094 1.00 34.39 108 SER C CA 1
ATOM 4181 C C . SER C 1 108 ? -44.523 29.415 43.730 1.00 32.35 108 SER C C 1
ATOM 4182 O O . SER C 1 108 ? -43.460 28.766 43.673 1.00 31.96 108 SER C O 1
ATOM 4185 N N . LEU C 1 109 ? -45.279 29.617 42.646 1.00 31.40 109 LEU C N 1
ATOM 4186 C CA . LEU C 1 109 ? -44.945 28.990 41.353 1.00 29.75 109 LEU C CA 1
ATOM 4187 C C . LEU C 1 109 ? -43.614 29.397 40.831 1.00 30.38 109 LEU C C 1
ATOM 4188 O O . LEU C 1 109 ? -43.308 30.569 40.739 1.00 32.72 109 LEU C O 1
ATOM 4193 N N . HIS C 1 110 ? -42.800 28.416 40.486 1.00 30.28 110 HIS C N 1
ATOM 4194 C CA . HIS C 1 110 ? -41.494 28.688 39.874 1.00 31.30 110 HIS C CA 1
ATOM 4195 C C . HIS C 1 110 ? -41.354 28.129 38.439 1.00 28.51 110 HIS C C 1
ATOM 4196 O O . HIS C 1 110 ? -40.548 28.638 37.681 1.00 28.82 110 HIS C O 1
ATOM 4203 N N . THR C 1 111 ? -42.116 27.093 38.101 1.00 25.59 111 THR C N 1
ATOM 4204 C CA . THR C 1 111 ? -41.990 26.407 36.833 1.00 23.96 111 THR C CA 1
ATOM 4205 C C . THR C 1 111 ? -43.418 26.173 36.357 1.00 22.86 111 THR C C 1
ATOM 4206 O O . THR C 1 111 ? -44.188 25.543 37.056 1.00 22.41 111 THR C O 1
ATOM 4210 N N . LEU C 1 112 ? -43.777 26.711 35.204 1.00 22.32 112 LEU C N 1
ATOM 4211 C CA . LEU C 1 112 ? -45.147 26.677 34.733 1.00 22.07 112 LEU C CA 1
ATOM 4212 C C . LEU C 1 112 ? -45.181 26.364 33.242 1.00 22.39 112 LEU C C 1
ATOM 4213 O O . LEU C 1 112 ? -44.519 27.019 32.442 1.00 22.89 112 LEU C O 1
ATOM 4218 N N . ASP C 1 113 ? -45.890 25.305 32.877 1.00 22.27 113 ASP C N 1
ATOM 4219 C CA . ASP C 1 113 ? -45.987 24.888 31.478 1.00 22.64 113 ASP C CA 1
ATOM 4220 C C . ASP C 1 113 ? -47.446 24.855 31.189 1.00 22.63 113 ASP C C 1
ATOM 4221 O O . ASP C 1 113 ? -48.184 24.029 31.734 1.00 21.72 113 ASP C O 1
ATOM 4226 N N . LEU C 1 114 ? -47.854 25.802 30.358 1.00 23.33 114 LEU C N 1
ATOM 4227 C CA . LEU C 1 114 ? -49.206 25.923 29.913 1.00 23.59 114 LEU C CA 1
ATOM 4228 C C . LEU C 1 114 ? -49.276 25.782 28.397 1.00 23.82 114 LEU C C 1
ATOM 4229 O O . LEU C 1 114 ? -50.232 26.250 27.783 1.00 23.77 114 LEU C O 1
ATOM 4234 N N . SER C 1 115 ? -48.289 25.122 27.784 1.00 23.66 115 SER C N 1
ATOM 4235 C CA . SER C 1 115 ? -48.243 25.089 26.339 1.00 25.13 115 SER C CA 1
ATOM 4236 C C . SER C 1 115 ? -49.386 24.271 25.753 1.00 25.90 115 SER C C 1
ATOM 4237 O O . SER C 1 115 ? -49.928 23.366 26.433 1.00 25.67 115 SER C O 1
ATOM 4240 N N . ASN C 1 116 ? -49.734 24.565 24.496 1.00 26.79 116 ASN C N 1
ATOM 4241 C CA . ASN C 1 116 ? -50.782 23.826 23.743 1.00 27.81 116 ASN C CA 1
ATOM 4242 C C . ASN C 1 116 ? -52.156 23.798 24.401 1.00 28.20 116 ASN C C 1
ATOM 4243 O O . ASN C 1 116 ? -52.685 22.730 24.753 1.00 28.70 116 ASN C O 1
ATOM 4248 N N . ASN C 1 117 ? -52.663 24.984 24.687 1.00 28.92 117 ASN C N 1
ATOM 4249 C CA . ASN C 1 117 ? -53.985 25.151 25.266 1.00 30.88 117 ASN C CA 1
ATOM 4250 C C . ASN C 1 117 ? -54.698 26.199 24.404 1.00 33.38 117 ASN C C 1
ATOM 4251 O O . ASN C 1 117 ? -54.312 26.384 23.268 1.00 33.39 117 ASN C O 1
ATOM 4256 N N . GLY C 1 118 ? -55.715 26.869 24.942 1.00 35.85 118 GLY C N 1
ATOM 4257 C CA . GLY C 1 118 ? -56.443 27.934 24.204 1.00 38.40 118 GLY C CA 1
ATOM 4258 C C . GLY C 1 118 ? -56.404 29.266 24.939 1.00 39.49 118 GLY C C 1
ATOM 4259 O O . GLY C 1 118 ? -57.397 29.972 25.044 1.00 42.14 118 GLY C O 1
ATOM 4260 N N . ILE C 1 119 ? -55.255 29.581 25.506 1.00 38.78 119 ILE C N 1
ATOM 4261 C CA . ILE C 1 119 ? -55.117 30.740 26.382 1.00 39.93 119 ILE C CA 1
ATOM 4262 C C . ILE C 1 119 ? -54.957 31.990 25.535 1.00 42.55 119 ILE C C 1
ATOM 4263 O O . ILE C 1 119 ? -54.190 31.984 24.578 1.00 41.59 119 ILE C O 1
ATOM 4268 N N . THR C 1 120 ? -55.667 33.047 25.904 1.00 45.04 120 THR C N 1
ATOM 4269 C CA . THR C 1 120 ? -55.551 34.349 25.253 1.00 48.06 120 THR C CA 1
ATOM 4270 C C . THR C 1 120 ? -55.080 35.426 26.241 1.00 49.56 120 THR C C 1
ATOM 4271 O O . THR C 1 120 ? -54.080 36.079 26.005 1.00 51.25 120 THR C O 1
ATOM 4275 N N . ASP C 1 121 ? -55.807 35.611 27.332 1.00 50.72 121 ASP C N 1
ATOM 4276 C CA . ASP C 1 121 ? -55.479 36.597 28.372 1.00 51.60 121 ASP C CA 1
ATOM 4277 C C . ASP C 1 121 ? -54.550 35.953 29.403 1.00 47.33 121 ASP C C 1
ATOM 4278 O O . ASP C 1 121 ? -54.889 34.923 29.985 1.00 45.29 121 ASP C O 1
ATOM 4283 N N . ILE C 1 122 ? -53.379 36.550 29.612 1.00 45.17 122 ILE C N 1
ATOM 4284 C CA . ILE C 1 122 ? -52.441 36.047 30.601 1.00 42.41 122 ILE C CA 1
ATOM 4285 C C . ILE C 1 122 ? -52.213 37.015 31.754 1.00 44.87 122 ILE C C 1
ATOM 4286 O O . ILE C 1 122 ? -51.245 36.870 32.492 1.00 44.75 122 ILE C O 1
ATOM 4291 N N . SER C 1 123 ? -53.098 37.979 31.963 1.00 48.54 123 SER C N 1
ATOM 4292 C CA . SER C 1 123 ? -52.857 38.962 33.037 1.00 51.78 123 SER C CA 1
ATOM 4293 C C . SER C 1 123 ? -52.874 38.339 34.461 1.00 50.70 123 SER C C 1
ATOM 4294 O O . SER C 1 123 ? -52.300 38.898 35.384 1.00 52.41 123 SER C O 1
ATOM 4297 N N . ALA C 1 124 ? -53.468 37.159 34.607 1.00 48.65 124 ALA C N 1
ATOM 4298 C CA . ALA C 1 124 ? -53.349 36.386 35.830 1.00 46.93 124 ALA C CA 1
ATOM 4299 C C . ALA C 1 124 ? -51.889 35.983 36.191 1.00 44.95 124 ALA C C 1
ATOM 4300 O O . ALA C 1 124 ? -51.621 35.612 37.322 1.00 44.37 124 ALA C O 1
ATOM 4302 N N . LEU C 1 125 ? -50.950 36.049 35.246 1.00 43.28 125 LEU C N 1
ATOM 4303 C CA . LEU C 1 125 ? -49.566 35.748 35.552 1.00 41.72 125 LEU C CA 1
ATOM 4304 C C . LEU C 1 125 ? -48.820 36.916 36.149 1.00 44.04 125 LEU C C 1
ATOM 4305 O O . LEU C 1 125 ? -47.717 36.750 36.626 1.00 42.93 125 LEU C O 1
ATOM 4310 N N . LYS C 1 126 ? -49.405 38.098 36.141 1.00 47.88 126 LYS C N 1
ATOM 4311 C CA . LYS C 1 126 ? -48.622 39.305 36.407 1.00 51.69 126 LYS C CA 1
ATOM 4312 C C . LYS C 1 126 ? -47.891 39.381 37.751 1.00 51.97 126 LYS C C 1
ATOM 4313 O O . LYS C 1 126 ? -46.857 40.047 37.806 1.00 53.16 126 LYS C O 1
ATOM 4319 N N . ASN C 1 127 ? -48.419 38.750 38.808 1.00 50.65 127 ASN C N 1
ATOM 4320 C CA . ASN C 1 127 ? -47.775 38.816 40.112 1.00 51.91 127 ASN C CA 1
ATOM 4321 C C . ASN C 1 127 ? -47.102 37.540 40.549 1.00 48.87 127 ASN C C 1
ATOM 4322 O O . ASN C 1 127 ? -46.777 37.395 41.716 1.00 49.07 127 ASN C O 1
ATOM 4327 N N . LEU C 1 128 ? -46.837 36.650 39.607 1.00 45.71 128 LEU C N 1
ATOM 4328 C CA . LEU C 1 128 ? -46.108 35.425 39.896 1.00 43.29 128 LEU C CA 1
ATOM 4329 C C . LEU C 1 128 ? -44.594 35.653 39.811 1.00 43.74 128 LEU C C 1
ATOM 4330 O O . LEU C 1 128 ? -43.914 35.112 38.945 1.00 40.37 128 LEU C O 1
ATOM 4335 N N . ASP C 1 129 ? -44.104 36.413 40.793 1.00 46.67 129 ASP C N 1
ATOM 4336 C CA . ASP C 1 129 ? -42.715 36.842 40.920 1.00 49.09 129 ASP C CA 1
ATOM 4337 C C . ASP C 1 129 ? -41.668 35.758 40.885 1.00 45.97 129 ASP C C 1
ATOM 4338 O O . ASP C 1 129 ? -40.553 36.012 40.474 1.00 45.39 129 ASP C O 1
ATOM 4343 N N . ASN C 1 130 ? -42.001 34.572 41.381 1.00 44.00 130 ASN C N 1
ATOM 4344 C CA . ASN C 1 130 ? -41.012 33.503 41.504 1.00 42.90 130 ASN C CA 1
ATOM 4345 C C . ASN C 1 130 ? -40.873 32.625 40.282 1.00 39.02 130 ASN C C 1
ATOM 4346 O O . ASN C 1 130 ? -40.093 31.678 40.302 1.00 38.06 130 ASN C O 1
ATOM 4351 N N . LEU C 1 131 ? -41.576 32.954 39.189 1.00 36.71 131 LEU C N 1
ATOM 4352 C CA . LEU C 1 131 ? -41.417 32.177 37.967 1.00 34.03 131 LEU C CA 1
ATOM 4353 C C . LEU C 1 131 ? -40.023 32.326 37.395 1.00 34.56 131 LEU C C 1
ATOM 4354 O O . LEU C 1 131 ? -39.605 33.440 37.106 1.00 35.49 131 LEU C O 1
ATOM 4359 N N . HIS C 1 132 ? -39.300 31.217 37.242 1.00 33.65 132 HIS C N 1
ATOM 4360 C CA . HIS C 1 132 ? -38.061 31.240 36.471 1.00 34.24 132 HIS C CA 1
ATOM 4361 C C . HIS C 1 132 ? -38.167 30.529 35.132 1.00 32.01 132 HIS C C 1
ATOM 4362 O O . HIS C 1 132 ? -37.384 30.788 34.229 1.00 31.95 132 HIS C O 1
ATOM 4369 N N . THR C 1 133 ? -39.152 29.637 34.978 1.00 29.95 133 THR C N 1
ATOM 4370 C CA . THR C 1 133 ? -39.256 28.828 33.793 1.00 27.54 133 THR C CA 1
ATOM 4371 C C . THR C 1 133 ? -40.729 28.849 33.396 1.00 26.04 133 THR C C 1
ATOM 4372 O O . THR C 1 133 ? -41.593 28.424 34.170 1.00 26.03 133 THR C O 1
ATOM 4376 N N . LEU C 1 134 ? -41.013 29.319 32.185 1.00 25.08 134 LEU C N 1
ATOM 4377 C CA . LEU C 1 134 ? -42.370 29.530 31.719 1.00 24.19 134 LEU C CA 1
ATOM 4378 C C . LEU C 1 134 ? -42.501 29.134 30.237 1.00 23.64 134 LEU C C 1
ATOM 4379 O O . LEU C 1 134 ? -41.727 29.578 29.404 1.00 24.14 134 LEU C O 1
ATOM 4384 N N . ASP C 1 135 ? -43.460 28.274 29.942 1.00 22.72 135 ASP C N 1
ATOM 4385 C CA . ASP C 1 135 ? -43.721 27.819 28.585 1.00 23.05 135 ASP C CA 1
ATOM 4386 C C . ASP C 1 135 ? -45.174 28.110 28.261 1.00 22.62 135 ASP C C 1
ATOM 4387 O O . ASP C 1 135 ? -46.091 27.571 28.910 1.00 21.62 135 ASP C O 1
ATOM 4392 N N . LEU C 1 136 ? -45.364 29.025 27.312 1.00 23.14 136 LEU C N 1
ATOM 4393 C CA . LEU C 1 136 ? -46.675 29.478 26.938 1.00 23.76 136 LEU C CA 1
ATOM 4394 C C . LEU C 1 136 ? -46.915 29.248 25.460 1.00 24.22 136 LEU C C 1
ATOM 4395 O O . LEU C 1 136 ? -47.808 29.887 24.872 1.00 25.09 136 LEU C O 1
ATOM 4400 N N . SER C 1 137 ? -46.152 28.329 24.863 1.00 23.70 137 SER C N 1
ATOM 4401 C CA . SER C 1 137 ? -46.196 28.126 23.422 1.00 24.31 137 SER C CA 1
ATOM 4402 C C . SER C 1 137 ? -47.512 27.503 22.950 1.00 25.06 137 SER C C 1
ATOM 4403 O O . SER C 1 137 ? -48.230 26.889 23.741 1.00 24.26 137 SER C O 1
ATOM 4406 N N . ASN C 1 138 ? -47.856 27.746 21.677 1.00 26.77 138 ASN C N 1
ATOM 4407 C CA . ASN C 1 138 ? -49.057 27.195 21.063 1.00 28.32 138 ASN C CA 1
ATOM 4408 C C . ASN C 1 138 ? -50.339 27.563 21.801 1.00 28.87 138 ASN C C 1
ATOM 4409 O O . ASN C 1 138 ? -51.111 26.691 22.263 1.00 28.72 138 ASN C O 1
ATOM 4414 N N . ASN C 1 139 ? -50.535 28.862 21.950 1.00 29.89 139 ASN C N 1
ATOM 4415 C CA . ASN C 1 139 ? -51.765 29.415 22.506 1.00 31.96 139 ASN C CA 1
ATOM 4416 C C . ASN C 1 139 ? -52.228 30.532 21.575 1.00 34.00 139 ASN C C 1
ATOM 4417 O O . ASN C 1 139 ? -51.829 30.557 20.438 1.00 35.45 139 ASN C O 1
ATOM 4422 N N . GLY C 1 140 ? -53.094 31.417 22.035 1.00 36.10 140 GLY C N 1
ATOM 4423 C CA . GLY C 1 140 ? -53.572 32.547 21.222 1.00 38.85 140 GLY C CA 1
ATOM 4424 C C . GLY C 1 140 ? -53.226 33.866 21.896 1.00 40.10 140 GLY C C 1
ATOM 4425 O O . GLY C 1 140 ? -54.054 34.774 21.969 1.00 42.88 140 GLY C O 1
ATOM 4426 N N . ILE C 1 141 ? -52.009 33.945 22.434 1.00 39.00 141 ILE C N 1
ATOM 4427 C CA . ILE C 1 141 ? -51.587 35.083 23.227 1.00 40.10 141 ILE C CA 1
ATOM 4428 C C . ILE C 1 141 ? -51.205 36.226 22.300 1.00 42.03 141 ILE C C 1
ATOM 4429 O O . ILE C 1 141 ? -50.496 36.011 21.337 1.00 41.13 141 ILE C O 1
ATOM 4434 N N . THR C 1 142 ? -51.690 37.430 22.584 1.00 44.65 142 THR C N 1
ATOM 4435 C CA . THR C 1 142 ? -51.301 38.615 21.821 1.00 47.11 142 THR C CA 1
ATOM 4436 C C . THR C 1 142 ? -50.651 39.697 22.677 1.00 48.06 142 THR C C 1
ATOM 4437 O O . THR C 1 142 ? -49.700 40.301 22.265 1.00 49.92 142 THR C O 1
ATOM 4441 N N . ASP C 1 143 ? -51.191 39.968 23.847 1.00 49.33 143 ASP C N 1
ATOM 4442 C CA . ASP C 1 143 ? -50.615 40.934 24.767 1.00 50.45 143 ASP C CA 1
ATOM 4443 C C . ASP C 1 143 ? -49.753 40.170 25.760 1.00 47.59 143 ASP C C 1
ATOM 4444 O O . ASP C 1 143 ? -50.243 39.261 26.435 1.00 46.26 143 ASP C O 1
ATOM 4449 N N . ILE C 1 144 ? -48.483 40.538 25.868 1.00 45.99 144 ILE C N 1
ATOM 4450 C CA . ILE C 1 144 ? -47.634 39.958 26.896 1.00 43.98 144 ILE C CA 1
ATOM 4451 C C . ILE C 1 144 ? -47.176 40.936 27.989 1.00 46.16 144 ILE C C 1
ATOM 4452 O O . ILE C 1 144 ? -46.194 40.665 28.676 1.00 44.51 144 ILE C O 1
ATOM 4457 N N . SER C 1 145 ? -47.870 42.051 28.168 1.00 49.18 145 SER C N 1
ATOM 4458 C CA . SER C 1 145 ? -47.416 43.038 29.159 1.00 52.47 145 SER C CA 1
ATOM 4459 C C . SER C 1 145 ? -47.473 42.489 30.608 1.00 52.27 145 SER C C 1
ATOM 4460 O O . SER C 1 145 ? -46.787 42.997 31.497 1.00 53.77 145 SER C O 1
ATOM 4463 N N . ALA C 1 146 ? -48.254 41.435 30.824 1.00 50.05 146 ALA C N 1
ATOM 4464 C CA . ALA C 1 146 ? -48.274 40.775 32.096 1.00 48.76 146 ALA C CA 1
ATOM 4465 C C . ALA C 1 146 ? -46.924 40.154 32.458 1.00 47.07 146 ALA C C 1
ATOM 4466 O O . ALA C 1 146 ? -46.660 39.896 33.623 1.00 47.91 146 ALA C O 1
ATOM 4468 N N . LEU C 1 147 ? -46.035 39.961 31.493 1.00 45.44 147 LEU C N 1
ATOM 4469 C CA . LEU C 1 147 ? -44.727 39.382 31.804 1.00 43.52 147 LEU C CA 1
ATOM 4470 C C . LEU C 1 147 ? -43.690 40.370 32.323 1.00 46.05 147 LEU C C 1
ATOM 4471 O O . LEU C 1 147 ? -42.637 39.942 32.786 1.00 45.01 147 LEU C O 1
ATOM 4476 N N . LYS C 1 148 ? -43.979 41.678 32.265 1.00 49.38 148 LYS C N 1
ATOM 4477 C CA . LYS C 1 148 ? -42.929 42.706 32.381 1.00 51.83 148 LYS C CA 1
ATOM 4478 C C . LYS C 1 148 ? -42.202 42.818 33.707 1.00 52.18 148 LYS C C 1
ATOM 4479 O O . LYS C 1 148 ? -41.069 43.291 33.723 1.00 52.45 148 LYS C O 1
ATOM 4485 N N . ASN C 1 149 ? -42.834 42.377 34.797 1.00 51.42 149 ASN C N 1
ATOM 4486 C CA . ASN C 1 149 ? -42.184 42.390 36.095 1.00 52.49 149 ASN C CA 1
ATOM 4487 C C . ASN C 1 149 ? -41.814 41.006 36.615 1.00 49.49 149 ASN C C 1
ATOM 4488 O O . ASN C 1 149 ? -41.536 40.857 37.789 1.00 50.86 149 ASN C O 1
ATOM 4493 N N . LEU C 1 150 ? -41.800 40.003 35.745 1.00 45.62 150 LEU C N 1
ATOM 4494 C CA . LEU C 1 150 ? -41.361 38.660 36.130 1.00 42.89 150 LEU C CA 1
ATOM 4495 C C . LEU C 1 150 ? -39.864 38.518 35.931 1.00 42.75 150 LEU C C 1
ATOM 4496 O O . LEU C 1 150 ? -39.398 37.795 35.041 1.00 40.59 150 LEU C O 1
ATOM 4501 N N . ASP C 1 151 ? -39.097 39.238 36.744 1.00 45.36 151 ASP C N 1
ATOM 4502 C CA . ASP C 1 151 ? -37.678 39.391 36.435 1.00 46.76 151 ASP C CA 1
ATOM 4503 C C . ASP C 1 151 ? -36.804 38.249 36.939 1.00 45.08 151 ASP C C 1
ATOM 4504 O O . ASP C 1 151 ? -35.600 38.278 36.765 1.00 45.58 151 ASP C O 1
ATOM 4509 N N . ASN C 1 152 ? -37.411 37.206 37.503 1.00 42.92 152 ASN C N 1
ATOM 4510 C CA . ASN C 1 152 ? -36.667 35.976 37.706 1.00 41.12 152 ASN C CA 1
ATOM 4511 C C . ASN C 1 152 ? -36.764 35.023 36.552 1.00 38.59 152 ASN C C 1
ATOM 4512 O O . ASN C 1 152 ? -36.201 33.944 36.640 1.00 37.46 152 ASN C O 1
ATOM 4517 N N . LEU C 1 153 ? -37.459 35.395 35.476 1.00 37.46 153 LEU C N 1
ATOM 4518 C CA . LEU C 1 153 ? -37.523 34.508 34.325 1.00 35.45 153 LEU C CA 1
ATOM 4519 C C . LEU C 1 153 ? -36.145 34.281 33.735 1.00 35.87 153 LEU C C 1
ATOM 4520 O O . LEU C 1 153 ? -35.469 35.249 33.416 1.00 37.54 153 LEU C O 1
ATOM 4525 N N . HIS C 1 154 ? -35.734 33.007 33.597 1.00 34.68 154 HIS C N 1
ATOM 4526 C CA . HIS C 1 154 ? -34.536 32.653 32.797 1.00 35.45 154 HIS C CA 1
ATOM 4527 C C . HIS C 1 154 ? -34.845 31.844 31.549 1.00 33.31 154 HIS C C 1
ATOM 4528 O O . HIS C 1 154 ? -34.049 31.835 30.633 1.00 33.86 154 HIS C O 1
ATOM 4535 N N . THR C 1 155 ? -35.989 31.173 31.498 1.00 30.96 155 THR C N 1
ATOM 4536 C CA . THR C 1 155 ? -36.319 30.300 30.388 1.00 29.32 155 THR C CA 1
ATOM 4537 C C . THR C 1 155 ? -37.758 30.584 30.003 1.00 28.00 155 THR C C 1
ATOM 4538 O O . THR C 1 155 ? -38.678 30.378 30.804 1.00 27.11 155 THR C O 1
ATOM 4542 N N . LEU C 1 156 ? -37.957 31.110 28.798 1.00 27.82 156 LEU C N 1
ATOM 4543 C CA . LEU C 1 156 ? -39.279 31.564 28.349 1.00 26.88 156 LEU C CA 1
ATOM 4544 C C . LEU C 1 156 ? -39.533 31.083 26.930 1.00 26.41 156 LEU C C 1
ATOM 4545 O O . LEU C 1 156 ? -38.741 31.319 26.041 1.00 27.25 156 LEU C O 1
ATOM 4550 N N . ASP C 1 157 ? -40.653 30.430 26.723 1.00 25.56 157 ASP C N 1
ATOM 4551 C CA . ASP C 1 157 ? -41.047 29.990 25.401 1.00 25.41 157 ASP C CA 1
ATOM 4552 C C . ASP C 1 157 ? -42.410 30.591 25.089 1.00 25.10 157 ASP C C 1
ATOM 4553 O O . ASP C 1 157 ? -43.402 30.330 25.786 1.00 23.93 157 ASP C O 1
ATOM 4558 N N . LEU C 1 158 ? -42.422 31.441 24.068 1.00 25.79 158 LEU C N 1
ATOM 4559 C CA . LEU C 1 158 ? -43.613 32.140 23.649 1.00 26.33 158 LEU C CA 1
ATOM 4560 C C . LEU C 1 158 ? -43.951 31.808 22.204 1.00 26.37 158 LEU C C 1
ATOM 4561 O O . LEU C 1 158 ? -44.774 32.473 21.594 1.00 27.26 158 LEU C O 1
ATOM 4566 N N . SER C 1 159 ? -43.350 30.758 21.674 1.00 25.84 159 SER C N 1
ATOM 4567 C CA . SER C 1 159 ? -43.533 30.459 20.278 1.00 26.78 159 SER C CA 1
ATOM 4568 C C . SER C 1 159 ? -44.987 30.102 19.943 1.00 26.71 159 SER C C 1
ATOM 4569 O O . SER C 1 159 ? -45.745 29.658 20.799 1.00 25.67 159 SER C O 1
ATOM 4572 N N . ASN C 1 160 ? -45.332 30.308 18.675 1.00 27.82 160 ASN C N 1
ATOM 4573 C CA . ASN C 1 160 ? -46.643 29.969 18.117 1.00 28.44 160 ASN C CA 1
ATOM 4574 C C . ASN C 1 160 ? -47.776 30.642 18.827 1.00 28.60 160 ASN C C 1
ATOM 4575 O O . ASN C 1 160 ? -48.655 29.968 19.347 1.00 28.33 160 ASN C O 1
ATOM 4580 N N . ASN C 1 161 ? -47.750 31.970 18.848 1.00 29.36 161 ASN C N 1
ATOM 4581 C CA . ASN C 1 161 ? -48.822 32.769 19.391 1.00 30.38 161 ASN C CA 1
ATOM 4582 C C . ASN C 1 161 ? -49.121 33.846 18.380 1.00 32.59 161 ASN C C 1
ATOM 4583 O O . ASN C 1 161 ? -48.871 33.647 17.207 1.00 33.13 161 ASN C O 1
ATOM 4588 N N . GLY C 1 162 ? -49.701 34.963 18.804 1.00 34.54 162 GLY C N 1
ATOM 4589 C CA . GLY C 1 162 ? -50.002 36.094 17.917 1.00 37.15 162 GLY C CA 1
ATOM 4590 C C . GLY C 1 162 ? -49.374 37.364 18.457 1.00 38.07 162 GLY C C 1
ATOM 4591 O O . GLY C 1 162 ? -49.943 38.448 18.355 1.00 40.04 162 GLY C O 1
ATOM 4592 N N . ILE C 1 163 ? -48.162 37.229 18.970 1.00 37.08 163 ILE C N 1
ATOM 4593 C CA . ILE C 1 163 ? -47.463 38.333 19.613 1.00 38.30 163 ILE C CA 1
ATOM 4594 C C . ILE C 1 163 ? -46.857 39.301 18.591 1.00 40.20 163 ILE C C 1
ATOM 4595 O O . ILE C 1 163 ? -46.172 38.897 17.670 1.00 39.14 163 ILE C O 1
ATOM 4600 N N . THR C 1 164 ? -47.163 40.580 18.754 1.00 43.66 164 THR C N 1
ATOM 4601 C CA . THR C 1 164 ? -46.612 41.616 17.930 1.00 46.11 164 THR C CA 1
ATOM 4602 C C . THR C 1 164 ? -45.662 42.543 18.673 1.00 47.19 164 THR C C 1
ATOM 4603 O O . THR C 1 164 ? -44.763 43.117 18.064 1.00 49.65 164 THR C O 1
ATOM 4607 N N . ASP C 1 165 ? -45.850 42.731 19.968 1.00 47.47 165 ASP C N 1
ATOM 4608 C CA . ASP C 1 165 ? -45.067 43.720 20.728 1.00 48.20 165 ASP C CA 1
ATOM 4609 C C . ASP C 1 165 ? -44.386 43.021 21.891 1.00 45.77 165 ASP C C 1
ATOM 4610 O O . ASP C 1 165 ? -45.049 42.391 22.693 1.00 44.37 165 ASP C O 1
ATOM 4615 N N . ILE C 1 166 ? -43.072 43.179 21.981 1.00 45.17 166 ILE C N 1
ATOM 4616 C CA . ILE C 1 166 ? -42.282 42.507 22.987 1.00 43.70 166 ILE C CA 1
ATOM 4617 C C . ILE C 1 166 ? -41.523 43.447 23.901 1.00 45.71 166 ILE C C 1
ATOM 4618 O O . ILE C 1 166 ? -40.628 43.004 24.623 1.00 44.91 166 ILE C O 1
ATOM 4623 N N . SER C 1 167 ? -41.896 44.728 23.919 1.00 48.43 167 SER C N 1
ATOM 4624 C CA . SER C 1 167 ? -41.259 45.684 24.849 1.00 51.04 167 SER C CA 1
ATOM 4625 C C . SER C 1 167 ? -41.404 45.224 26.307 1.00 51.04 167 SER C C 1
ATOM 4626 O O . SER C 1 167 ? -40.562 45.515 27.142 1.00 52.77 167 SER C O 1
ATOM 4629 N N . ALA C 1 168 ? -42.438 44.447 26.594 1.00 49.35 168 ALA C N 1
ATOM 4630 C CA . ALA C 1 168 ? -42.567 43.806 27.887 1.00 48.38 168 ALA C CA 1
ATOM 4631 C C . ALA C 1 168 ? -41.352 42.946 28.350 1.00 46.73 168 ALA C C 1
ATOM 4632 O O . ALA C 1 168 ? -41.173 42.726 29.539 1.00 46.12 168 ALA C O 1
ATOM 4634 N N . LEU C 1 169 ? -40.528 42.477 27.417 1.00 45.08 169 LEU C N 1
ATOM 4635 C CA . LEU C 1 169 ? -39.353 41.675 27.753 1.00 43.91 169 LEU C CA 1
ATOM 4636 C C . LEU C 1 169 ? -38.119 42.476 28.097 1.00 46.05 169 LEU C C 1
ATOM 4637 O O . LEU C 1 169 ? -37.136 41.936 28.568 1.00 45.85 169 LEU C O 1
ATOM 4642 N N . LYS C 1 170 ? -38.189 43.782 27.891 1.00 48.95 170 LYS C N 1
ATOM 4643 C CA . LYS C 1 170 ? -37.026 44.657 27.921 1.00 51.68 170 LYS C CA 1
ATOM 4644 C C . LYS C 1 170 ? -36.160 44.625 29.180 1.00 52.23 170 LYS C C 1
ATOM 4645 O O . LYS C 1 170 ? -34.956 44.840 29.101 1.00 53.24 170 LYS C O 1
ATOM 4651 N N . ASN C 1 171 ? -36.779 44.384 30.329 1.00 51.83 171 ASN C N 1
ATOM 4652 C CA . ASN C 1 171 ? -36.056 44.365 31.605 1.00 53.37 171 ASN C CA 1
ATOM 4653 C C . ASN C 1 171 ? -35.969 42.977 32.238 1.00 50.55 171 ASN C C 1
ATOM 4654 O O . ASN C 1 171 ? -35.643 42.873 33.407 1.00 51.49 171 ASN C O 1
ATOM 4659 N N . LEU C 1 172 ? -36.224 41.925 31.452 1.00 46.80 172 LEU C N 1
ATOM 4660 C CA . LEU C 1 172 ? -36.043 40.558 31.910 1.00 44.34 172 LEU C CA 1
ATOM 4661 C C . LEU C 1 172 ? -34.612 40.095 31.672 1.00 44.07 172 LEU C C 1
ATOM 4662 O O . LEU C 1 172 ? -34.349 39.111 30.986 1.00 41.57 172 LEU C O 1
ATOM 4667 N N . THR C 1 173 ? -33.697 40.778 32.329 1.00 46.60 173 THR C N 1
ATOM 4668 C CA . THR C 1 173 ? -32.281 40.593 32.081 1.00 48.00 173 THR C CA 1
ATOM 4669 C C . THR C 1 173 ? -31.725 39.234 32.525 1.00 46.65 173 THR C C 1
ATOM 4670 O O . THR C 1 173 ? -30.623 38.884 32.149 1.00 47.26 173 THR C O 1
ATOM 4674 N N . SER C 1 174 ? -32.458 38.471 33.320 1.00 45.31 174 SER C N 1
ATOM 4675 C CA . SER C 1 174 ? -31.998 37.125 33.648 1.00 44.49 174 SER C CA 1
ATOM 4676 C C . SER C 1 174 ? -32.324 36.089 32.553 1.00 41.71 174 SER C C 1
ATOM 4677 O O . SER C 1 174 ? -31.941 34.931 32.673 1.00 41.34 174 SER C O 1
ATOM 4680 N N . LEU C 1 175 ? -33.013 36.482 31.488 1.00 40.54 175 LEU C N 1
ATOM 4681 C CA . LEU C 1 175 ? -33.323 35.524 30.409 1.00 38.44 175 LEU C CA 1
ATOM 4682 C C . LEU C 1 175 ? -32.084 34.954 29.713 1.00 38.60 175 LEU C C 1
ATOM 4683 O O . LEU C 1 175 ? -31.251 35.711 29.257 1.00 39.86 175 LEU C O 1
ATOM 4688 N N . HIS C 1 176 ? -31.950 33.621 29.685 1.00 37.50 176 HIS C N 1
ATOM 4689 C CA . HIS C 1 176 ? -30.894 32.978 28.867 1.00 38.45 176 HIS C CA 1
ATOM 4690 C C . HIS C 1 176 ? -31.450 32.162 27.712 1.00 36.12 176 HIS C C 1
ATOM 4691 O O . HIS C 1 176 ? -30.730 31.857 26.770 1.00 36.39 176 HIS C O 1
ATOM 4698 N N . THR C 1 177 ? -32.720 31.815 27.778 1.00 33.99 177 THR C N 1
ATOM 4699 C CA . THR C 1 177 ? -33.303 30.911 26.812 1.00 32.54 177 THR C CA 1
ATOM 4700 C C . THR C 1 177 ? -34.666 31.514 26.437 1.00 30.85 177 THR C C 1
ATOM 4701 O O . THR C 1 177 ? -35.549 31.663 27.296 1.00 29.01 177 THR C O 1
ATOM 4705 N N . LEU C 1 178 ? -34.801 31.917 25.162 1.00 30.38 178 LEU C N 1
ATOM 4706 C CA . LEU C 1 178 ? -35.997 32.607 24.724 1.00 29.60 178 LEU C CA 1
ATOM 4707 C C . LEU C 1 178 ? -36.423 32.078 23.368 1.00 29.24 178 LEU C C 1
ATOM 4708 O O . LEU C 1 178 ? -35.647 32.093 22.433 1.00 30.61 178 LEU C O 1
ATOM 4713 N N . ASP C 1 179 ? -37.650 31.592 23.263 1.00 28.17 179 ASP C N 1
ATOM 4714 C CA . ASP C 1 179 ? -38.201 31.190 21.965 1.00 27.77 179 ASP C CA 1
ATOM 4715 C C . ASP C 1 179 ? -39.380 32.108 21.610 1.00 27.38 179 ASP C C 1
ATOM 4716 O O . ASP C 1 179 ? -40.388 32.140 22.323 1.00 26.43 179 ASP C O 1
ATOM 4721 N N . LEU C 1 180 ? -39.209 32.877 20.536 1.00 28.18 180 LEU C N 1
ATOM 4722 C CA . LEU C 1 180 ? -40.221 33.816 20.058 1.00 28.27 180 LEU C CA 1
ATOM 4723 C C . LEU C 1 180 ? -40.676 33.455 18.656 1.00 28.40 180 LEU C C 1
ATOM 4724 O O . LEU C 1 180 ? -41.412 34.196 18.040 1.00 28.97 180 LEU C O 1
ATOM 4729 N N . SER C 1 181 ? -40.307 32.282 18.182 1.00 28.03 181 SER C N 1
ATOM 4730 C CA . SER C 1 181 ? -40.639 31.880 16.811 1.00 29.00 181 SER C CA 1
ATOM 4731 C C . SER C 1 181 ? -42.130 31.781 16.543 1.00 29.20 181 SER C C 1
ATOM 4732 O O . SER C 1 181 ? -42.931 31.553 17.461 1.00 28.52 181 SER C O 1
ATOM 4735 N N . ASN C 1 182 ? -42.509 31.997 15.291 1.00 30.69 182 ASN C N 1
ATOM 4736 C CA . ASN C 1 182 ? -43.906 31.929 14.846 1.00 31.68 182 ASN C CA 1
ATOM 4737 C C . ASN C 1 182 ? -44.818 32.874 15.576 1.00 31.13 182 ASN C C 1
ATOM 4738 O O . ASN C 1 182 ? -45.790 32.439 16.231 1.00 30.72 182 ASN C O 1
ATOM 4743 N N . ASN C 1 183 ? -44.508 34.155 15.459 1.00 31.22 183 ASN C N 1
ATOM 4744 C CA . ASN C 1 183 ? -45.358 35.189 15.966 1.00 31.77 183 ASN C CA 1
ATOM 4745 C C . ASN C 1 183 ? -45.444 36.257 14.896 1.00 33.93 183 ASN C C 1
ATOM 4746 O O . ASN C 1 183 ? -45.132 35.981 13.749 1.00 34.69 183 ASN C O 1
ATOM 4751 N N . GLY C 1 184 ? -45.850 37.474 15.263 1.00 35.25 184 GLY C N 1
ATOM 4752 C CA . GLY C 1 184 ? -45.933 38.585 14.325 1.00 37.36 184 GLY C CA 1
ATOM 4753 C C . GLY C 1 184 ? -45.026 39.729 14.700 1.00 37.84 184 GLY C C 1
ATOM 4754 O O . GLY C 1 184 ? -45.367 40.879 14.512 1.00 39.59 184 GLY C O 1
ATOM 4755 N N . ILE C 1 185 ? -43.860 39.409 15.243 1.00 36.79 185 ILE C N 1
ATOM 4756 C CA . ILE C 1 185 ? -42.924 40.423 15.733 1.00 37.15 185 ILE C CA 1
ATOM 4757 C C . ILE C 1 185 ? -42.188 41.095 14.589 1.00 38.67 185 ILE C C 1
ATOM 4758 O O . ILE C 1 185 ? -41.735 40.432 13.669 1.00 38.00 185 ILE C O 1
ATOM 4763 N N . THR C 1 186 ? -42.086 42.428 14.658 1.00 40.69 186 THR C N 1
ATOM 4764 C CA . THR C 1 186 ? -41.334 43.231 13.677 1.00 42.49 186 THR C CA 1
ATOM 4765 C C . THR C 1 186 ? -40.148 44.012 14.299 1.00 43.31 186 THR C C 1
ATOM 4766 O O . THR C 1 186 ? -39.162 44.241 13.630 1.00 44.08 186 THR C O 1
ATOM 4770 N N . ASP C 1 187 ? -40.246 44.410 15.571 1.00 43.60 187 ASP C N 1
ATOM 4771 C CA . ASP C 1 187 ? -39.229 45.236 16.241 1.00 44.55 187 ASP C CA 1
ATOM 4772 C C . ASP C 1 187 ? -38.701 44.463 17.431 1.00 42.93 187 ASP C C 1
ATOM 4773 O O . ASP C 1 187 ? -39.468 44.108 18.325 1.00 42.25 187 ASP C O 1
ATOM 4778 N N . ILE C 1 188 ? -37.394 44.230 17.444 1.00 42.67 188 ILE C N 1
ATOM 4779 C CA . ILE C 1 188 ? -36.743 43.504 18.525 1.00 41.69 188 ILE C CA 1
ATOM 4780 C C . ILE C 1 188 ? -35.780 44.367 19.334 1.00 43.56 188 ILE C C 1
ATOM 4781 O O . ILE C 1 188 ? -34.922 43.832 20.051 1.00 42.62 188 ILE C O 1
ATOM 4786 N N . SER C 1 189 ? -35.909 45.690 19.245 1.00 45.92 189 SER C N 1
ATOM 4787 C CA . SER C 1 189 ? -35.023 46.558 20.035 1.00 48.28 189 SER C CA 1
ATOM 4788 C C . SER C 1 189 ? -35.086 46.193 21.552 1.00 48.33 189 SER C C 1
ATOM 4789 O O . SER C 1 189 ? -34.084 46.303 22.240 1.00 49.35 189 SER C O 1
ATOM 4792 N N . ALA C 1 190 ? -36.241 45.711 22.022 1.00 46.95 190 ALA C N 1
ATOM 4793 C CA . ALA C 1 190 ? -36.414 45.247 23.387 1.00 46.63 190 ALA C CA 1
ATOM 4794 C C . ALA C 1 190 ? -35.439 44.153 23.859 1.00 45.44 190 ALA C C 1
ATOM 4795 O O . ALA C 1 190 ? -35.153 44.064 25.042 1.00 45.69 190 ALA C O 1
ATOM 4797 N N . LEU C 1 191 ? -34.869 43.402 22.926 1.00 44.50 191 LEU C N 1
ATOM 4798 C CA . LEU C 1 191 ? -33.842 42.419 23.245 1.00 43.92 191 LEU C CA 1
ATOM 4799 C C . LEU C 1 191 ? -32.412 42.982 23.461 1.00 46.71 191 LEU C C 1
ATOM 4800 O O . LEU C 1 191 ? -31.516 42.225 23.853 1.00 46.06 191 LEU C O 1
ATOM 4805 N N . LYS C 1 192 ? -32.191 44.272 23.137 1.00 49.45 192 LYS C N 1
ATOM 4806 C CA . LYS C 1 192 ? -30.856 44.935 23.200 1.00 52.40 192 LYS C CA 1
ATOM 4807 C C . LYS C 1 192 ? -30.136 44.707 24.513 1.00 53.41 192 LYS C C 1
ATOM 4808 O O . LYS C 1 192 ? -28.937 44.435 24.523 1.00 54.28 192 LYS C O 1
ATOM 4814 N N . ASN C 1 193 ? -30.878 44.810 25.612 1.00 53.02 193 ASN C N 1
ATOM 4815 C CA . ASN C 1 193 ? -30.273 44.757 26.921 1.00 54.56 193 ASN C CA 1
ATOM 4816 C C . ASN C 1 193 ? -30.345 43.393 27.604 1.00 52.69 193 ASN C C 1
ATOM 4817 O O . ASN C 1 193 ? -30.116 43.320 28.795 1.00 53.37 193 ASN C O 1
ATOM 4822 N N . LEU C 1 194 ? -30.647 42.322 26.866 1.00 50.17 194 LEU C N 1
ATOM 4823 C CA . LEU C 1 194 ? -30.670 40.975 27.452 1.00 48.89 194 LEU C CA 1
ATOM 4824 C C . LEU C 1 194 ? -29.334 40.267 27.300 1.00 49.65 194 LEU C C 1
ATOM 4825 O O . LEU C 1 194 ? -29.178 39.351 26.491 1.00 47.94 194 LEU C O 1
ATOM 4830 N N . ASP C 1 195 ? -28.373 40.713 28.098 1.00 52.71 195 ASP C N 1
ATOM 4831 C CA . ASP C 1 195 ? -26.971 40.353 27.927 1.00 54.75 195 ASP C CA 1
ATOM 4832 C C . ASP C 1 195 ? -26.695 38.873 28.192 1.00 53.27 195 ASP C C 1
ATOM 4833 O O . ASP C 1 195 ? -25.673 38.362 27.745 1.00 54.50 195 ASP C O 1
ATOM 4838 N N . ASN C 1 196 ? -27.594 38.187 28.896 1.00 50.70 196 ASN C N 1
ATOM 4839 C CA . ASN C 1 196 ? -27.384 36.789 29.246 1.00 49.46 196 ASN C CA 1
ATOM 4840 C C . ASN C 1 196 ? -28.001 35.772 28.312 1.00 46.83 196 ASN C C 1
ATOM 4841 O O . ASN C 1 196 ? -27.993 34.585 28.645 1.00 45.94 196 ASN C O 1
ATOM 4846 N N . LEU C 1 197 ? -28.566 36.209 27.187 1.00 45.45 197 LEU C N 1
ATOM 4847 C CA . LEU C 1 197 ? -29.175 35.271 26.236 1.00 43.67 197 LEU C CA 1
ATOM 4848 C C . LEU C 1 197 ? -28.154 34.388 25.569 1.00 44.93 197 LEU C C 1
ATOM 4849 O O . LEU C 1 197 ? -27.190 34.888 25.004 1.00 47.21 197 LEU C O 1
ATOM 4854 N N . GLU C 1 198 ? -28.363 33.077 25.638 1.00 44.11 198 GLU C N 1
ATOM 4855 C CA . GLU C 1 198 ? -27.538 32.095 24.921 1.00 45.75 198 GLU C CA 1
ATOM 4856 C C . GLU C 1 198 ? -28.308 31.452 23.785 1.00 44.14 198 GLU C C 1
ATOM 4857 O O . GLU C 1 198 ? -27.756 31.214 22.714 1.00 45.96 198 GLU C O 1
ATOM 4863 N N . THR C 1 199 ? -29.567 31.119 24.040 1.00 41.38 199 THR C N 1
ATOM 4864 C CA . THR C 1 199 ? -30.394 30.458 23.054 1.00 40.43 199 THR C CA 1
ATOM 4865 C C . THR C 1 199 ? -31.616 31.322 22.685 1.00 38.62 199 THR C C 1
ATOM 4866 O O . THR C 1 199 ? -32.449 31.632 23.537 1.00 37.49 199 THR C O 1
ATOM 4870 N N . LEU C 1 200 ? -31.690 31.726 21.422 1.00 38.04 200 LEU C N 1
ATOM 4871 C CA . LEU C 1 200 ? -32.742 32.607 20.944 1.00 36.88 200 LEU C CA 1
ATOM 4872 C C . LEU C 1 200 ? -33.277 32.046 19.634 1.00 36.09 200 LEU C C 1
ATOM 4873 O O . LEU C 1 200 ? -32.500 31.680 18.776 1.00 36.69 200 LEU C O 1
ATOM 4878 N N . ASP C 1 201 ? -34.592 32.019 19.481 1.00 34.42 201 ASP C N 1
ATOM 4879 C CA . ASP C 1 201 ? -35.204 31.646 18.213 1.00 34.54 201 ASP C CA 1
ATOM 4880 C C . ASP C 1 201 ? -36.201 32.731 17.810 1.00 33.70 201 ASP C C 1
ATOM 4881 O O . ASP C 1 201 ? -37.160 33.001 18.537 1.00 32.41 201 ASP C O 1
ATOM 4886 N N . LEU C 1 202 ? -35.923 33.368 16.679 1.00 34.63 202 LEU C N 1
ATOM 4887 C CA . LEU C 1 202 ? -36.755 34.449 16.117 1.00 34.99 202 LEU C CA 1
ATOM 4888 C C . LEU C 1 202 ? -37.378 34.090 14.770 1.00 35.08 202 LEU C C 1
ATOM 4889 O O . LEU C 1 202 ? -38.047 34.928 14.160 1.00 35.59 202 LEU C O 1
ATOM 4894 N N . ARG C 1 203 ? -37.200 32.853 14.314 1.00 34.88 203 ARG C N 1
ATOM 4895 C CA . ARG C 1 203 ? -37.733 32.436 13.012 1.00 35.97 203 ARG C CA 1
ATOM 4896 C C . ARG C 1 203 ? -39.260 32.596 12.844 1.00 35.26 203 ARG C C 1
ATOM 4897 O O . ARG C 1 203 ? -40.017 32.492 13.794 1.00 33.12 203 ARG C O 1
ATOM 4905 N N . ASN C 1 204 ? -39.669 32.864 11.609 1.00 36.59 204 ASN C N 1
ATOM 4906 C CA . ASN C 1 204 ? -41.075 33.032 11.235 1.00 37.22 204 ASN C CA 1
ATOM 4907 C C . ASN C 1 204 ? -41.750 34.193 11.986 1.00 36.68 204 ASN C C 1
ATOM 4908 O O . ASN C 1 204 ? -42.838 34.043 12.586 1.00 36.02 204 ASN C O 1
ATOM 4913 N N . ASN C 1 205 ? -41.094 35.349 11.917 1.00 36.88 205 ASN C N 1
ATOM 4914 C CA . ASN C 1 205 ? -41.686 36.607 12.305 1.00 37.41 205 ASN C CA 1
ATOM 4915 C C . ASN C 1 205 ? -41.559 37.546 11.112 1.00 39.94 205 ASN C C 1
ATOM 4916 O O . ASN C 1 205 ? -41.300 37.087 10.009 1.00 41.24 205 ASN C O 1
ATOM 4921 N N . GLY C 1 206 ? -41.795 38.842 11.306 1.00 41.58 206 GLY C N 1
ATOM 4922 C CA . GLY C 1 206 ? -41.647 39.832 10.221 1.00 43.71 206 GLY C CA 1
ATOM 4923 C C . GLY C 1 206 ? -40.589 40.878 10.527 1.00 44.57 206 GLY C C 1
ATOM 4924 O O . GLY C 1 206 ? -40.887 42.062 10.516 1.00 45.37 206 GLY C O 1
ATOM 4925 N N . ILE C 1 207 ? -39.381 40.416 10.873 1.00 44.32 207 ILE C N 1
ATOM 4926 C CA . ILE C 1 207 ? -38.266 41.301 11.317 1.00 44.92 207 ILE C CA 1
ATOM 4927 C C . ILE C 1 207 ? -37.274 41.710 10.206 1.00 46.03 207 ILE C C 1
ATOM 4928 O O . ILE C 1 207 ? -36.736 40.877 9.468 1.00 45.98 207 ILE C O 1
ATOM 4933 N N . THR C 1 208 ? -37.018 43.004 10.124 1.00 47.51 208 THR C N 1
ATOM 4934 C CA . THR C 1 208 ? -36.111 43.568 9.143 1.00 49.40 208 THR C CA 1
ATOM 4935 C C . THR C 1 208 ? -34.771 43.884 9.820 1.00 49.93 208 THR C C 1
ATOM 4936 O O . THR C 1 208 ? -33.696 43.492 9.331 1.00 49.93 208 THR C O 1
ATOM 4940 N N . ASP C 1 209 ? -34.865 44.629 10.927 1.00 50.47 209 ASP C N 1
ATOM 4941 C CA . ASP C 1 209 ? -33.694 45.191 11.640 1.00 51.56 209 ASP C CA 1
ATOM 4942 C C . ASP C 1 209 ? -33.210 44.257 12.759 1.00 50.05 209 ASP C C 1
ATOM 4943 O O . ASP C 1 209 ? -33.894 44.085 13.748 1.00 48.08 209 ASP C O 1
ATOM 4948 N N . LYS C 1 210 ? -32.036 43.656 12.570 1.00 51.65 210 LYS C N 1
ATOM 4949 C CA . LYS C 1 210 ? -31.446 42.745 13.562 1.00 52.58 210 LYS C CA 1
ATOM 4950 C C . LYS C 1 210 ? -30.238 43.262 14.366 1.00 53.57 210 LYS C C 1
ATOM 4951 O O . LYS C 1 210 ? -29.585 42.461 15.046 1.00 53.87 210 LYS C O 1
ATOM 4957 N N . SER C 1 211 ? -29.924 44.547 14.273 1.00 54.25 211 SER C N 1
ATOM 4958 C CA . SER C 1 211 ? -28.715 45.075 14.898 1.00 56.36 211 SER C CA 1
ATOM 4959 C C . SER C 1 211 ? -28.721 44.947 16.430 1.00 56.50 211 SER C C 1
ATOM 4960 O O . SER C 1 211 ? -27.658 44.996 17.042 1.00 59.17 211 SER C O 1
ATOM 4963 N N . ALA C 1 212 ? -29.878 44.732 17.052 1.00 54.99 212 ALA C N 1
ATOM 4964 C CA . ALA C 1 212 ? -29.932 44.478 18.496 1.00 55.34 212 ALA C CA 1
ATOM 4965 C C . ALA C 1 212 ? -29.143 43.209 18.962 1.00 55.04 212 ALA C C 1
ATOM 4966 O O . ALA C 1 212 ? -28.588 43.188 20.066 1.00 55.08 212 ALA C O 1
ATOM 4968 N N . LEU C 1 213 ? -29.110 42.178 18.107 1.00 54.51 213 LEU C N 1
ATOM 4969 C CA . LEU C 1 213 ? -28.381 40.916 18.350 1.00 54.90 213 LEU C CA 1
ATOM 4970 C C . LEU C 1 213 ? -26.863 40.993 18.228 1.00 58.46 213 LEU C C 1
ATOM 4971 O O . LEU C 1 213 ? -26.164 40.076 18.666 1.00 58.51 213 LEU C O 1
ATOM 4976 N N . LYS C 1 214 ? -26.352 42.060 17.618 1.00 61.88 214 LYS C N 1
ATOM 4977 C CA . LYS C 1 214 ? -24.906 42.192 17.401 1.00 65.31 214 LYS C CA 1
ATOM 4978 C C . LYS C 1 214 ? -24.097 42.137 18.682 1.00 66.76 214 LYS C C 1
ATOM 4979 O O . LYS C 1 214 ? -23.036 41.520 18.696 1.00 68.84 214 LYS C O 1
ATOM 4985 N N . ASN C 1 215 ? -24.573 42.789 19.743 1.00 67.05 215 ASN C N 1
ATOM 4986 C CA . ASN C 1 215 ? -23.773 42.901 20.980 1.00 69.23 215 ASN C CA 1
ATOM 4987 C C . ASN C 1 215 ? -24.187 41.994 22.135 1.00 68.23 215 ASN C C 1
ATOM 4988 O O . ASN C 1 215 ? -23.768 42.182 23.278 1.00 68.41 215 ASN C O 1
ATOM 4993 N N . LEU C 1 216 ? -25.007 41.009 21.825 1.00 67.09 216 LEU C N 1
ATOM 4994 C CA . LEU C 1 216 ? -25.305 39.945 22.778 1.00 66.64 216 LEU C CA 1
ATOM 4995 C C . LEU C 1 216 ? -24.224 38.865 22.690 1.00 68.98 216 LEU C C 1
ATOM 4996 O O . LEU C 1 216 ? -24.245 38.002 21.799 1.00 68.71 216 LEU C O 1
ATOM 5001 N N . ASN C 1 217 ? -23.323 38.889 23.668 1.00 72.96 217 ASN C N 1
ATOM 5002 C CA . ASN C 1 217 ? -22.072 38.132 23.593 1.00 76.60 217 ASN C CA 1
ATOM 5003 C C . ASN C 1 217 ? -22.173 36.609 23.826 1.00 76.63 217 ASN C C 1
ATOM 5004 O O . ASN C 1 217 ? -21.420 35.837 23.211 1.00 78.72 217 ASN C O 1
ATOM 5009 N N . ASN C 1 218 ? -23.119 36.194 24.670 1.00 73.95 218 ASN C N 1
ATOM 5010 C CA . ASN C 1 218 ? -23.264 34.809 25.099 1.00 73.73 218 ASN C CA 1
ATOM 5011 C C . ASN C 1 218 ? -24.135 33.951 24.165 1.00 73.78 218 ASN C C 1
ATOM 5012 O O . ASN C 1 218 ? -24.202 32.726 24.325 1.00 71.05 218 ASN C O 1
ATOM 5017 N N . LEU C 1 219 ? -24.748 34.588 23.162 1.00 75.17 219 LEU C N 1
ATOM 5018 C CA . LEU C 1 219 ? -25.422 33.885 22.071 1.00 75.62 219 LEU C CA 1
ATOM 5019 C C . LEU C 1 219 ? -24.609 32.797 21.348 1.00 79.52 219 LEU C C 1
ATOM 5020 O O . LEU C 1 219 ? -23.405 32.945 21.131 1.00 83.03 219 LEU C O 1
ATOM 5025 N N . LYS C 1 220 ? -25.316 31.726 20.962 1.00 82.05 220 LYS C N 1
ATOM 5026 C CA . LYS C 1 220 ? -24.772 30.595 20.187 1.00 84.52 220 LYS C CA 1
ATOM 5027 C C . LYS C 1 220 ? -25.141 30.690 18.692 1.00 85.41 220 LYS C C 1
ATOM 5028 O O . LYS C 1 220 ? -26.301 30.439 18.334 1.00 81.77 220 LYS C O 1
ATOM 5035 N N . GLU D 1 1 ? -80.439 22.693 26.394 1.00 59.59 1 GLU D N 1
ATOM 5036 C CA . GLU D 1 1 ? -80.895 21.492 25.620 1.00 57.79 1 GLU D CA 1
ATOM 5037 C C . GLU D 1 1 ? -80.441 20.142 26.206 1.00 53.96 1 GLU D C 1
ATOM 5038 O O . GLU D 1 1 ? -79.284 19.749 26.045 1.00 49.82 1 GLU D O 1
ATOM 5044 N N . THR D 1 2 ? -81.375 19.440 26.860 1.00 54.25 2 THR D N 1
ATOM 5045 C CA . THR D 1 2 ? -81.106 18.144 27.503 1.00 52.51 2 THR D CA 1
ATOM 5046 C C . THR D 1 2 ? -82.204 17.118 27.245 1.00 51.84 2 THR D C 1
ATOM 5047 O O . THR D 1 2 ? -83.359 17.481 27.097 1.00 54.63 2 THR D O 1
ATOM 5051 N N . ILE D 1 3 ? -81.859 15.831 27.257 1.00 49.13 3 ILE D N 1
ATOM 5052 C CA . ILE D 1 3 ? -82.884 14.788 27.442 1.00 50.38 3 ILE D CA 1
ATOM 5053 C C . ILE D 1 3 ? -83.089 14.455 28.942 1.00 52.54 3 ILE D C 1
ATOM 5054 O O . ILE D 1 3 ? -82.144 14.509 29.744 1.00 51.31 3 ILE D O 1
ATOM 5059 N N . THR D 1 4 ? -84.323 14.116 29.308 1.00 55.12 4 THR D N 1
ATOM 5060 C CA . THR D 1 4 ? -84.675 13.894 30.707 1.00 58.65 4 THR D CA 1
ATOM 5061 C C . THR D 1 4 ? -85.081 12.455 31.024 1.00 58.38 4 THR D C 1
ATOM 5062 O O . THR D 1 4 ? -85.379 12.109 32.194 1.00 61.43 4 THR D O 1
ATOM 5066 N N . VAL D 1 5 ? -85.153 11.633 29.988 1.00 54.95 5 VAL D N 1
ATOM 5067 C CA . VAL D 1 5 ? -85.408 10.209 30.150 1.00 54.54 5 VAL D CA 1
ATOM 5068 C C . VAL D 1 5 ? -84.384 9.489 29.298 1.00 50.23 5 VAL D C 1
ATOM 5069 O O . VAL D 1 5 ? -83.944 10.040 28.301 1.00 48.15 5 VAL D O 1
ATOM 5073 N N . SER D 1 6 ? -83.966 8.288 29.710 1.00 49.00 6 SER D N 1
ATOM 5074 C CA . SER D 1 6 ? -83.034 7.533 28.891 1.00 45.56 6 SER D CA 1
ATOM 5075 C C . SER D 1 6 ? -83.783 7.187 27.585 1.00 43.85 6 SER D C 1
ATOM 5076 O O . SER D 1 6 ? -84.950 6.831 27.590 1.00 45.75 6 SER D O 1
ATOM 5079 N N . THR D 1 7 ? -83.094 7.391 26.479 1.00 41.07 7 THR D N 1
ATOM 5080 C CA . THR D 1 7 ? -83.711 7.436 25.158 1.00 39.77 7 THR D CA 1
ATOM 5081 C C . THR D 1 7 ? -82.816 6.690 24.168 1.00 36.10 7 THR D C 1
ATOM 5082 O O . THR D 1 7 ? -81.607 6.851 24.214 1.00 34.07 7 THR D O 1
ATOM 5086 N N . PRO D 1 8 ? -83.395 5.824 23.315 1.00 35.54 8 PRO D N 1
ATOM 5087 C CA . PRO D 1 8 ? -82.587 5.193 22.287 1.00 33.07 8 PRO D CA 1
ATOM 5088 C C . PRO D 1 8 ? -81.809 6.224 21.483 1.00 30.62 8 PRO D C 1
ATOM 5089 O O . PRO D 1 8 ? -82.317 7.287 21.144 1.00 30.27 8 PRO D O 1
ATOM 5093 N N . ILE D 1 9 ? -80.565 5.898 21.213 1.00 28.82 9 ILE D N 1
ATOM 5094 C CA . ILE D 1 9 ? -79.679 6.765 20.443 1.00 27.34 9 ILE D CA 1
ATOM 5095 C C . ILE D 1 9 ? -80.272 7.140 19.102 1.00 27.36 9 ILE D C 1
ATOM 5096 O O . ILE D 1 9 ? -80.270 8.299 18.699 1.00 25.78 9 ILE D O 1
ATOM 5101 N N . LYS D 1 10 ? -80.829 6.131 18.447 1.00 29.32 10 LYS D N 1
ATOM 5102 C CA . LYS D 1 10 ? -81.426 6.301 17.141 1.00 30.63 10 LYS D CA 1
ATOM 5103 C C . LYS D 1 10 ? -82.599 7.266 17.147 1.00 31.31 10 LYS D C 1
ATOM 5104 O O . LYS D 1 10 ? -82.932 7.857 16.143 1.00 30.94 10 LYS D O 1
ATOM 5110 N N . GLN D 1 11 ? -83.260 7.394 18.284 1.00 32.43 11 GLN D N 1
ATOM 5111 C CA . GLN D 1 11 ? -84.363 8.325 18.397 1.00 33.90 11 GLN D CA 1
ATOM 5112 C C . GLN D 1 11 ? -83.868 9.780 18.587 1.00 33.06 11 GLN D C 1
ATOM 5113 O O . GLN D 1 11 ? -84.500 10.712 18.071 1.00 35.34 11 GLN D O 1
ATOM 5119 N N . ILE D 1 12 ? -82.747 9.985 19.268 1.00 30.78 12 ILE D N 1
ATOM 5120 C CA . ILE D 1 12 ? -82.174 11.327 19.421 1.00 29.65 12 ILE D CA 1
ATOM 5121 C C . ILE D 1 12 ? -81.442 11.761 18.162 1.00 27.23 12 ILE D C 1
ATOM 5122 O O . ILE D 1 12 ? -81.467 12.940 17.770 1.00 27.50 12 ILE D O 1
ATOM 5127 N N . PHE D 1 13 ? -80.743 10.802 17.566 1.00 25.31 13 PHE D N 1
ATOM 5128 C CA . PHE D 1 13 ? -79.891 11.028 16.384 1.00 23.63 13 PHE D CA 1
ATOM 5129 C C . PHE D 1 13 ? -80.425 10.216 15.181 1.00 24.87 13 PHE D C 1
ATOM 5130 O O . PHE D 1 13 ? -80.043 9.076 15.017 1.00 24.81 13 PHE D O 1
ATOM 5138 N N . PRO D 1 14 ? -81.327 10.788 14.365 1.00 26.57 14 PRO D N 1
ATOM 5139 C CA . PRO D 1 14 ? -82.087 9.909 13.470 1.00 28.33 14 PRO D CA 1
ATOM 5140 C C . PRO D 1 14 ? -81.307 9.461 12.241 1.00 27.47 14 PRO D C 1
ATOM 5141 O O . PRO D 1 14 ? -81.691 8.493 11.613 1.00 28.53 14 PRO D O 1
ATOM 5145 N N . ASP D 1 15 ? -80.223 10.160 11.903 1.00 25.74 15 ASP D N 1
ATOM 5146 C CA . ASP D 1 15 ? -79.385 9.775 10.767 1.00 24.76 15 ASP D CA 1
ATOM 5147 C C . ASP D 1 15 ? -78.637 8.459 11.048 1.00 23.72 15 ASP D C 1
ATOM 5148 O O . ASP D 1 15 ? -78.058 8.284 12.111 1.00 23.10 15 ASP D O 1
ATOM 5153 N N . ASP D 1 16 ? -78.741 7.504 10.152 1.00 24.45 16 ASP D N 1
ATOM 5154 C CA . ASP D 1 16 ? -78.190 6.157 10.393 1.00 24.76 16 ASP D CA 1
ATOM 5155 C C . ASP D 1 16 ? -76.708 6.248 10.768 1.00 22.75 16 ASP D C 1
ATOM 5156 O O . ASP D 1 16 ? -76.265 5.711 11.774 1.00 21.86 16 ASP D O 1
ATOM 5161 N N . ALA D 1 17 ? -75.949 6.949 9.939 1.00 21.85 17 ALA D N 1
ATOM 5162 C CA . ALA D 1 17 ? -74.515 7.003 10.109 1.00 20.33 17 ALA D CA 1
ATOM 5163 C C . ALA D 1 17 ? -74.134 7.830 11.307 1.00 18.99 17 ALA D C 1
ATOM 5164 O O . ALA D 1 17 ? -73.199 7.476 12.029 1.00 18.68 17 ALA D O 1
ATOM 5166 N N . PHE D 1 18 ? -74.838 8.922 11.553 1.00 18.46 18 PHE D N 1
ATOM 5167 C CA . PHE D 1 18 ? -74.490 9.739 12.717 1.00 17.15 18 PHE D CA 1
ATOM 5168 C C . PHE D 1 18 ? -74.815 9.010 14.022 1.00 17.80 18 PHE D C 1
ATOM 5169 O O . PHE D 1 18 ? -74.016 9.027 14.965 1.00 17.40 18 PHE D O 1
ATOM 5177 N N . ALA D 1 19 ? -75.937 8.300 14.074 1.00 18.42 19 ALA D N 1
ATOM 5178 C CA . ALA D 1 19 ? -76.190 7.461 15.222 1.00 19.05 19 ALA D CA 1
ATOM 5179 C C . ALA D 1 19 ? -75.073 6.431 15.486 1.00 18.71 19 ALA D C 1
ATOM 5180 O O . ALA D 1 19 ? -74.725 6.192 16.638 1.00 18.52 19 ALA D O 1
ATOM 5182 N N . GLU D 1 20 ? -74.539 5.806 14.446 1.00 19.08 20 GLU D N 1
ATOM 5183 C CA . GLU D 1 20 ? -73.467 4.811 14.631 1.00 19.84 20 GLU D CA 1
ATOM 5184 C C . GLU D 1 20 ? -72.255 5.427 15.294 1.00 18.52 20 GLU D C 1
ATOM 5185 O O . GLU D 1 20 ? -71.598 4.772 16.083 1.00 18.63 20 GLU D O 1
ATOM 5191 N N . THR D 1 21 ? -71.969 6.695 14.969 1.00 17.35 21 THR D N 1
ATOM 5192 C CA . THR D 1 21 ? -70.780 7.335 15.529 1.00 16.46 21 THR D CA 1
ATOM 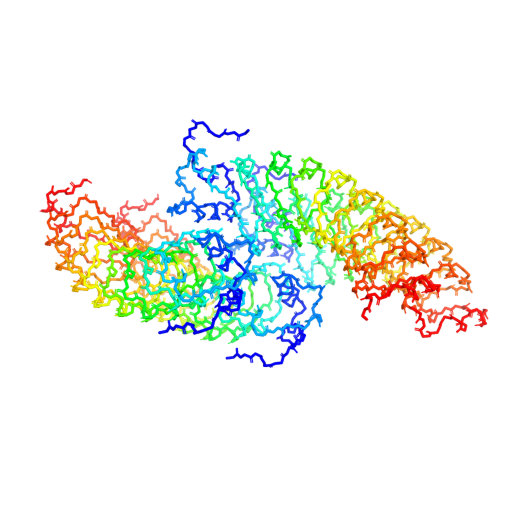5193 C C . THR D 1 21 ? -70.995 7.635 16.998 1.00 16.63 21 THR D C 1
ATOM 5194 O O . THR D 1 21 ? -70.074 7.539 17.790 1.00 17.08 21 THR D O 1
ATOM 5198 N N . ILE D 1 22 ? -72.210 7.986 17.366 1.00 16.66 22 ILE D N 1
ATOM 5199 C CA . ILE D 1 22 ? -72.489 8.241 18.735 1.00 17.34 22 ILE D CA 1
ATOM 5200 C C . ILE D 1 22 ? -72.375 6.929 19.505 1.00 18.18 22 ILE D C 1
ATOM 5201 O O . ILE D 1 22 ? -71.778 6.870 20.559 1.00 18.50 22 ILE D O 1
ATOM 5206 N N . LYS D 1 23 ? -72.984 5.887 18.965 1.00 18.68 23 LYS D N 1
ATOM 5207 C CA . LYS D 1 23 ? -72.936 4.588 19.580 1.00 19.68 23 LYS D CA 1
ATOM 5208 C C . LYS D 1 23 ? -71.484 4.202 19.875 1.00 19.65 23 LYS D C 1
ATOM 5209 O O . LYS D 1 23 ? -71.150 3.773 21.002 1.00 20.41 23 LYS D O 1
ATOM 5215 N N . ALA D 1 24 ? -70.632 4.350 18.869 1.00 18.61 24 ALA D N 1
ATOM 5216 C CA . ALA D 1 24 ? -69.216 3.984 19.020 1.00 19.21 24 ALA D CA 1
ATOM 5217 C C . ALA D 1 24 ? -68.508 4.855 20.050 1.00 19.17 24 ALA D C 1
ATOM 5218 O O . ALA D 1 24 ? -67.727 4.372 20.838 1.00 20.37 24 ALA D O 1
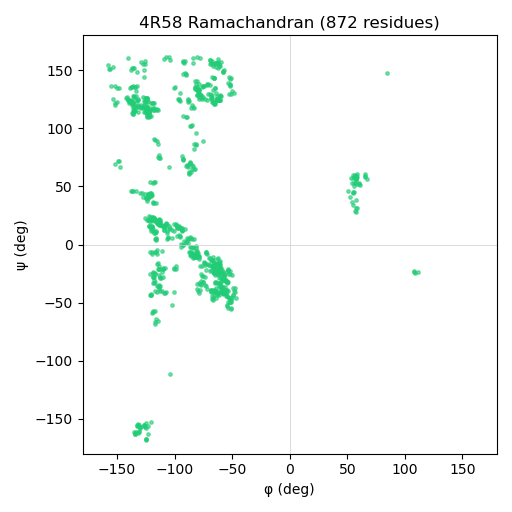ATOM 5220 N N . ASN D 1 25 ? -68.807 6.138 20.046 1.00 18.16 25 ASN D N 1
ATOM 5221 C CA . ASN D 1 25 ? -68.198 7.038 20.983 1.00 18.54 25 ASN D CA 1
ATOM 5222 C C . ASN D 1 25 ? -68.495 6.645 22.440 1.00 20.12 25 ASN D C 1
ATOM 5223 O O . ASN D 1 25 ? -67.641 6.795 23.313 1.00 20.61 25 ASN D O 1
ATOM 5228 N N . LEU D 1 26 ? -69.717 6.169 22.669 1.00 20.94 26 LEU D N 1
ATOM 5229 C CA . LEU D 1 26 ? -70.217 5.815 24.003 1.00 23.02 26 LEU D CA 1
ATOM 5230 C C . LEU D 1 26 ? -69.986 4.344 24.344 1.00 24.32 26 LEU D C 1
ATOM 5231 O O . LEU D 1 26 ? -70.298 3.909 25.435 1.00 25.54 26 LEU D O 1
ATOM 5236 N N . LYS D 1 27 ? -69.398 3.620 23.401 1.00 24.35 27 LYS D N 1
ATOM 5237 C CA . LYS D 1 27 ? -69.147 2.200 23.517 1.00 26.30 27 LYS D CA 1
ATOM 5238 C C . LYS D 1 27 ? -70.418 1.456 23.820 1.00 26.70 27 LYS D C 1
ATOM 5239 O O . LYS D 1 27 ? -70.432 0.614 24.666 1.00 28.63 27 LYS D O 1
ATOM 5245 N N . LYS D 1 28 ? -71.504 1.783 23.134 1.00 25.74 28 LYS D N 1
ATOM 5246 C CA . LYS D 1 28 ? -72.743 1.035 23.272 1.00 26.57 28 LYS D CA 1
ATOM 5247 C C . LYS D 1 28 ? -72.825 -0.063 22.260 1.00 27.38 28 LYS D C 1
ATOM 5248 O O . LYS D 1 28 ? -72.189 -0.003 21.205 1.00 26.42 28 LYS D O 1
ATOM 5254 N N . LYS D 1 29 ? -73.624 -1.076 22.580 1.00 29.64 29 LYS D N 1
ATOM 5255 C CA . LYS D 1 29 ? -73.748 -2.236 21.724 1.00 31.25 29 LYS D CA 1
ATOM 5256 C C . LYS D 1 29 ? -74.561 -2.009 20.432 1.00 30.25 29 LYS D C 1
ATOM 5257 O O . LYS D 1 29 ? -74.309 -2.670 19.412 1.00 31.69 29 LYS D O 1
ATOM 5263 N N . SER D 1 30 ? -75.501 -1.081 20.460 1.00 28.66 30 SER D N 1
ATOM 5264 C CA . SER D 1 30 ? -76.421 -0.909 19.363 1.00 27.99 30 SER D CA 1
ATOM 5265 C C . SER D 1 30 ? -77.003 0.521 19.354 1.00 26.05 30 SER D C 1
ATOM 5266 O O . SER D 1 30 ? -77.091 1.170 20.382 1.00 25.64 30 SER D O 1
ATOM 5269 N N . VAL D 1 31 ? -77.364 1.018 18.179 1.00 25.16 31 VAL D N 1
ATOM 5270 C CA . VAL D 1 31 ? -78.043 2.318 18.091 1.00 24.38 31 VAL D CA 1
ATOM 5271 C C . VAL D 1 31 ? -79.417 2.327 18.784 1.00 25.84 31 VAL D C 1
ATOM 5272 O O . VAL D 1 31 ? -79.929 3.394 19.063 1.00 25.60 31 VAL D O 1
ATOM 5276 N N . THR D 1 32 ? -79.991 1.156 19.076 1.00 27.56 32 THR D N 1
ATOM 5277 C CA . THR D 1 32 ? -81.240 1.079 19.839 1.00 29.65 32 THR D CA 1
ATOM 5278 C C . THR D 1 32 ? -81.038 1.117 21.360 1.00 30.56 32 THR D C 1
ATOM 5279 O O . THR D 1 32 ? -82.012 1.206 22.082 1.00 32.24 32 THR D O 1
ATOM 5283 N N . ASP D 1 33 ? -79.796 1.057 21.842 1.00 30.27 33 ASP D N 1
ATOM 5284 C CA . ASP D 1 33 ? -79.557 1.188 23.283 1.00 31.30 33 ASP D CA 1
ATOM 5285 C C . ASP D 1 33 ? -79.934 2.581 23.755 1.00 30.80 33 ASP D C 1
ATOM 5286 O O . ASP D 1 33 ? -79.708 3.578 23.070 1.00 29.01 33 ASP D O 1
ATOM 5291 N N . ALA D 1 34 ? -80.485 2.617 24.961 1.00 32.70 34 ALA D N 1
ATOM 5292 C CA . ALA D 1 34 ? -80.956 3.844 25.598 1.00 33.59 34 ALA D CA 1
ATOM 5293 C C . ALA D 1 34 ? -79.775 4.558 26.223 1.00 32.49 34 ALA D C 1
ATOM 5294 O O . ALA D 1 34 ? -78.887 3.906 26.731 1.00 32.64 34 ALA D O 1
ATOM 5296 N N . VAL D 1 35 ? -79.712 5.877 26.078 1.00 31.96 35 VAL D N 1
ATOM 5297 C CA . VAL D 1 35 ? -78.643 6.696 26.677 1.00 31.42 35 VAL D CA 1
ATOM 5298 C C . VAL D 1 35 ? -79.215 7.816 27.523 1.00 33.01 35 VAL D C 1
ATOM 5299 O O . VAL D 1 35 ? -80.313 8.275 27.259 1.00 33.94 35 VAL D O 1
ATOM 5303 N N . THR D 1 36 ? -78.413 8.284 28.483 1.00 33.33 36 THR D N 1
ATOM 5304 C CA . THR D 1 36 ? -78.785 9.345 29.392 1.00 35.34 36 THR D CA 1
ATOM 5305 C C . THR D 1 36 ? -78.059 10.601 28.968 1.00 33.82 36 THR D C 1
ATOM 5306 O O . THR D 1 36 ? -77.042 10.517 28.285 1.00 32.06 36 THR D O 1
ATOM 5310 N N . GLN D 1 37 ? -78.540 11.756 29.422 1.00 35.40 37 GLN D N 1
ATOM 5311 C CA . GLN D 1 37 ? -77.843 13.035 29.201 1.00 34.61 37 GLN D CA 1
ATOM 5312 C C . GLN D 1 37 ? -76.435 12.988 29.778 1.00 34.22 37 GLN D C 1
ATOM 5313 O O . GLN D 1 37 ? -75.476 13.479 29.176 1.00 32.52 37 GLN D O 1
ATOM 5319 N N . ASN D 1 38 ? -76.317 12.416 30.967 1.00 36.18 38 ASN D N 1
ATOM 5320 C CA . ASN D 1 38 ? -75.024 12.223 31.583 1.00 36.50 38 ASN D CA 1
ATOM 5321 C C . ASN D 1 38 ? -73.995 11.557 30.649 1.00 33.57 38 ASN D C 1
ATOM 5322 O O . ASN D 1 38 ? -72.855 12.013 30.501 1.00 32.54 38 ASN D O 1
ATOM 5327 N N . GLU D 1 39 ? -74.439 10.497 29.990 1.00 32.41 39 GLU D N 1
ATOM 5328 C CA . GLU D 1 39 ? -73.622 9.845 28.962 1.00 30.27 39 GLU D CA 1
ATOM 5329 C C . GLU D 1 39 ? -73.315 10.762 27.769 1.00 27.63 39 GLU D C 1
ATOM 5330 O O . GLU D 1 39 ? -72.186 10.820 27.304 1.00 26.31 39 GLU D O 1
ATOM 5336 N N . LEU D 1 40 ? -74.294 11.517 27.314 1.00 27.09 40 LEU D N 1
ATOM 5337 C CA . LEU D 1 40 ? -74.023 12.469 26.219 1.00 25.19 40 LEU D CA 1
ATOM 5338 C C . LEU D 1 40 ? -73.032 13.531 26.624 1.00 25.37 40 LEU D C 1
ATOM 5339 O O . LEU D 1 40 ? -72.296 14.059 25.782 1.00 23.68 40 LEU D O 1
ATOM 5344 N N . ASN D 1 41 ? -73.070 13.913 27.887 1.00 27.69 41 ASN D N 1
ATOM 5345 C CA . ASN D 1 41 ? -72.156 14.925 28.387 1.00 28.81 41 ASN D CA 1
ATOM 5346 C C . ASN D 1 41 ? -70.709 14.481 28.267 1.00 28.10 41 ASN D C 1
ATOM 5347 O O . ASN D 1 41 ? -69.818 15.309 28.311 1.00 28.30 41 ASN D O 1
ATOM 5352 N N . SER D 1 42 ? -70.463 13.177 28.166 1.00 27.67 42 SER D N 1
ATOM 5353 C CA . SER D 1 42 ? -69.077 12.665 28.103 1.00 27.67 42 SER D CA 1
ATOM 5354 C C . SER D 1 42 ? -68.431 12.803 26.702 1.00 25.49 42 SER D C 1
ATOM 5355 O O . SER D 1 42 ? -67.254 12.663 26.585 1.00 25.12 42 SER D O 1
ATOM 5358 N N . ILE D 1 43 ? -69.200 13.158 25.675 1.00 24.36 43 ILE D N 1
ATOM 5359 C CA . ILE D 1 43 ? -68.663 13.227 24.318 1.00 22.75 43 ILE D CA 1
ATOM 5360 C C . ILE D 1 43 ? -67.977 14.534 24.021 1.00 23.05 43 ILE D C 1
ATOM 5361 O O . ILE D 1 43 ? -68.609 15.567 24.057 1.00 23.38 43 ILE D O 1
ATOM 5366 N N . ASP D 1 44 ? -66.685 14.503 23.711 1.00 23.56 44 ASP D N 1
ATOM 5367 C CA . ASP D 1 44 ? -65.982 15.754 23.444 1.00 24.42 44 ASP D CA 1
ATOM 5368 C C . ASP D 1 44 ? -65.342 15.818 22.053 1.00 22.70 44 ASP D C 1
ATOM 5369 O O . ASP D 1 44 ? -64.901 16.857 21.645 1.00 21.92 44 ASP D O 1
ATOM 5374 N N . GLN D 1 45 ? -65.361 14.721 21.301 1.00 21.55 45 GLN D N 1
ATOM 5375 C CA . GLN D 1 45 ? -64.704 14.686 20.002 1.00 20.31 45 GLN D CA 1
ATOM 5376 C C . GLN D 1 45 ? -65.441 13.704 19.077 1.00 17.66 45 GLN D C 1
ATOM 5377 O O . GLN D 1 45 ? -65.596 12.538 19.441 1.00 17.89 45 GLN D O 1
ATOM 5383 N N . ILE D 1 46 ? -65.913 14.171 17.928 1.00 15.44 46 ILE D N 1
ATOM 5384 C CA . ILE D 1 46 ? -66.543 13.277 16.928 1.00 14.41 46 ILE D CA 1
ATOM 5385 C C . ILE D 1 46 ? -65.838 13.434 15.585 1.00 13.61 46 ILE D C 1
ATOM 5386 O O . ILE D 1 46 ? -65.670 14.525 15.089 1.00 13.47 46 ILE D O 1
ATOM 5391 N N . ILE D 1 47 ? -65.385 12.327 15.025 1.00 13.86 47 ILE D N 1
ATOM 5392 C CA . ILE D 1 47 ? -64.763 12.319 13.714 1.00 13.74 47 ILE D CA 1
ATOM 5393 C C . ILE D 1 47 ? -65.488 11.296 12.837 1.00 13.66 47 ILE D C 1
ATOM 5394 O O . ILE D 1 47 ? -65.433 10.094 13.112 1.00 14.40 47 ILE D O 1
ATOM 5399 N N . ALA D 1 48 ? -66.164 11.787 11.799 1.00 12.80 48 ALA D N 1
ATOM 5400 C CA . ALA D 1 48 ? -66.939 10.926 10.946 1.00 12.97 48 ALA D CA 1
ATOM 5401 C C . ALA D 1 48 ? -66.966 11.479 9.558 1.00 13.24 48 ALA D C 1
ATOM 5402 O O . ALA D 1 48 ? -67.953 12.036 9.094 1.00 13.27 48 ALA D O 1
ATOM 5404 N N . ASN D 1 49 ? -65.826 11.372 8.896 1.00 13.85 49 ASN D N 1
ATOM 5405 C CA . ASN D 1 49 ? -65.678 11.881 7.555 1.00 14.37 49 ASN D CA 1
ATOM 5406 C C . ASN D 1 49 ? -66.179 10.849 6.584 1.00 15.90 49 ASN D C 1
ATOM 5407 O O . ASN D 1 49 ? -66.221 9.685 6.920 1.00 16.34 49 ASN D O 1
ATOM 5412 N N . ASN D 1 50 ? -66.503 11.267 5.362 1.00 17.34 50 ASN D N 1
ATOM 5413 C CA . ASN D 1 50 ? -66.791 10.309 4.260 1.00 19.70 50 ASN D CA 1
ATOM 5414 C C . ASN D 1 50 ? -67.920 9.316 4.507 1.00 20.35 50 ASN D C 1
ATOM 5415 O O . ASN D 1 50 ? -67.860 8.203 4.014 1.00 21.66 50 ASN D O 1
ATOM 5420 N N . SER D 1 51 ? -68.918 9.710 5.280 1.00 19.81 51 SER D N 1
ATOM 5421 C CA . SER D 1 51 ? -69.842 8.743 5.877 1.00 21.21 51 SER D CA 1
ATOM 5422 C C . SER D 1 51 ? -71.304 8.837 5.437 1.00 22.61 51 SER D C 1
ATOM 5423 O O . SER D 1 51 ? -72.146 8.236 6.072 1.00 23.83 51 SER D O 1
ATOM 5426 N N . ASP D 1 52 ? -71.597 9.605 4.406 1.00 24.35 52 ASP D N 1
ATOM 5427 C CA . ASP D 1 52 ? -72.991 9.820 3.954 1.00 26.86 52 ASP D CA 1
ATOM 5428 C C . ASP D 1 52 ? -73.937 10.384 5.019 1.00 25.25 52 ASP D C 1
ATOM 5429 O O . ASP D 1 52 ? -75.109 10.043 5.003 1.00 26.49 52 ASP D O 1
ATOM 5434 N N . ILE D 1 53 ? -73.426 11.147 5.983 1.00 22.23 53 ILE D N 1
ATOM 5435 C CA . ILE D 1 53 ? -74.270 11.718 7.016 1.00 21.45 53 ILE D CA 1
ATOM 5436 C C . ILE D 1 53 ? -75.107 12.826 6.392 1.00 22.71 53 ILE D C 1
ATOM 5437 O O . ILE D 1 53 ? -74.584 13.722 5.767 1.00 22.19 53 ILE D O 1
ATOM 5442 N N . LYS D 1 54 ? -76.420 12.731 6.529 1.00 24.81 54 LYS D N 1
ATOM 5443 C CA . LYS D 1 54 ? -77.309 13.759 6.014 1.00 27.43 54 LYS D CA 1
ATOM 5444 C C . LYS D 1 54 ? -77.771 14.760 7.062 1.00 26.55 54 LYS D C 1
ATOM 5445 O O . LYS D 1 54 ? -78.214 15.852 6.691 1.00 28.37 54 LYS D O 1
ATOM 5451 N N . SER D 1 55 ? -77.718 14.404 8.346 1.00 24.15 55 SER D N 1
ATOM 5452 C CA . SER D 1 55 ? -78.268 15.266 9.379 1.00 23.27 55 SER D CA 1
ATOM 5453 C C . SER D 1 55 ? -77.519 15.084 10.667 1.00 21.40 55 SER D C 1
ATOM 5454 O O . SER D 1 55 ? -77.239 13.956 11.065 1.00 20.15 55 SER D O 1
ATOM 5457 N N . VAL D 1 56 ? -77.197 16.205 11.292 1.00 21.02 56 VAL D N 1
ATOM 5458 C CA . VAL D 1 56 ? -76.608 16.220 12.610 1.00 21.08 56 VAL D CA 1
ATOM 5459 C C . VAL D 1 56 ? -77.626 16.496 13.727 1.00 23.13 56 VAL D C 1
ATOM 5460 O O . VAL D 1 56 ? -77.246 16.797 14.863 1.00 22.97 56 VAL D O 1
ATOM 5464 N N . GLN D 1 57 ? -78.907 16.321 13.419 1.00 25.08 57 GLN D N 1
ATOM 5465 C CA . GLN D 1 57 ? -79.961 16.417 14.419 1.00 27.45 57 GLN D CA 1
ATOM 5466 C C . GLN D 1 57 ? -79.601 15.522 15.616 1.00 26.71 57 GLN D C 1
ATOM 5467 O O . GLN D 1 57 ? -79.237 14.331 15.450 1.00 25.57 57 GLN D O 1
ATOM 5473 N N . GLY D 1 58 ? -79.670 16.120 16.804 1.00 26.75 58 GLY D N 1
ATOM 5474 C CA . GLY D 1 58 ? -79.327 15.435 18.047 1.00 25.89 58 GLY D CA 1
ATOM 5475 C C . GLY D 1 58 ? -78.040 15.965 18.610 1.00 24.16 58 GLY D C 1
ATOM 5476 O O . GLY D 1 58 ? -77.827 15.910 19.801 1.00 25.40 58 GLY D O 1
ATOM 5477 N N . ILE D 1 59 ? -77.177 16.531 17.769 1.00 22.08 59 ILE D N 1
ATOM 5478 C CA . ILE D 1 59 ? -75.906 17.084 18.222 1.00 20.63 59 ILE D CA 1
ATOM 5479 C C . ILE D 1 59 ? -76.062 18.213 19.253 1.00 22.13 59 ILE D C 1
ATOM 5480 O O . ILE D 1 59 ? -75.141 18.483 20.032 1.00 21.50 59 ILE D O 1
ATOM 5485 N N . GLN D 1 60 ? -77.220 18.875 19.258 1.00 23.78 60 GLN D N 1
ATOM 5486 C CA . GLN D 1 60 ? -77.446 19.961 20.206 1.00 26.19 60 GLN D CA 1
ATOM 5487 C C . GLN D 1 60 ? -77.419 19.513 21.658 1.00 27.44 60 GLN D C 1
ATOM 5488 O O . GLN D 1 60 ? -77.391 20.330 22.552 1.00 29.06 60 GLN D O 1
ATOM 5494 N N . TYR D 1 61 ? -77.459 18.207 21.879 1.00 26.80 61 TYR D N 1
ATOM 5495 C CA . TYR D 1 61 ? -77.434 17.668 23.223 1.00 28.28 61 TYR D CA 1
ATOM 5496 C C . TYR D 1 61 ? -76.018 17.310 23.686 1.00 26.86 61 TYR D C 1
ATOM 5497 O O . TYR D 1 61 ? -75.874 16.598 24.657 1.00 28.19 61 TYR D O 1
ATOM 5506 N N . LEU D 1 62 ? -74.989 17.736 22.969 1.00 24.51 62 LEU D N 1
ATOM 5507 C CA . LEU D 1 62 ? -73.618 17.397 23.309 1.00 23.06 62 LEU D CA 1
ATOM 5508 C C . LEU D 1 62 ? -72.880 18.676 23.725 1.00 23.82 62 LEU D C 1
ATOM 5509 O O . LEU D 1 62 ? -72.035 19.166 22.994 1.00 22.08 62 LEU D O 1
ATOM 5514 N N . PRO D 1 63 ? -73.158 19.178 24.935 1.00 26.40 63 PRO D N 1
ATOM 5515 C CA . PRO D 1 63 ? -72.602 20.467 25.296 1.00 27.88 63 PRO D CA 1
ATOM 5516 C C . PRO D 1 63 ? -71.082 20.505 25.419 1.00 27.38 63 PRO D C 1
ATOM 5517 O O . PRO D 1 63 ? -70.492 21.564 25.263 1.00 27.63 63 PRO D O 1
ATOM 5521 N N . ASN D 1 64 ? -70.446 19.376 25.679 1.00 26.91 64 ASN D N 1
ATOM 5522 C CA . ASN D 1 64 ? -68.993 19.406 25.828 1.00 27.18 64 ASN D CA 1
ATOM 5523 C C . ASN D 1 64 ? -68.231 19.037 24.547 1.00 24.73 64 ASN D C 1
ATOM 5524 O O . ASN D 1 64 ? -67.010 18.832 24.573 1.00 24.55 64 ASN D O 1
ATOM 5529 N N . LEU D 1 65 ? -68.924 19.064 23.421 1.00 23.54 65 LEU D N 1
ATOM 5530 C CA . LEU D 1 65 ? -68.281 18.823 22.124 1.00 21.67 65 LEU D CA 1
ATOM 5531 C C . LEU D 1 65 ? -67.264 19.934 21.780 1.00 22.32 65 LEU D C 1
ATOM 5532 O O . LEU D 1 65 ? -67.604 21.112 21.760 1.00 23.50 65 LEU D O 1
ATOM 5537 N N . LYS D 1 66 ? -66.015 19.524 21.554 1.00 22.37 66 LYS D N 1
ATOM 5538 C CA . LYS D 1 66 ? -64.845 20.403 21.368 1.00 23.65 66 LYS D CA 1
ATOM 5539 C C . LYS D 1 66 ? -64.266 20.307 19.953 1.00 20.78 66 LYS D C 1
ATOM 5540 O O . LYS D 1 66 ? -63.824 21.319 19.379 1.00 20.38 66 LYS D O 1
ATOM 5546 N N . THR D 1 67 ? -64.304 19.110 19.388 1.00 18.89 67 THR D N 1
ATOM 5547 C CA . THR D 1 67 ? -63.763 18.846 18.062 1.00 17.17 67 THR D CA 1
ATOM 5548 C C . THR D 1 67 ? -64.820 18.070 17.260 1.00 15.87 67 THR D C 1
ATOM 5549 O O . THR D 1 67 ? -65.318 17.021 17.711 1.00 16.38 67 THR D O 1
ATOM 5553 N N . LEU D 1 68 ? -65.173 18.601 16.096 1.00 14.23 68 LEU D N 1
ATOM 5554 C CA . LEU D 1 68 ? -66.140 17.993 15.230 1.00 13.39 68 LEU D CA 1
ATOM 5555 C C . LEU D 1 68 ? -65.620 18.006 13.812 1.00 12.41 68 LEU D C 1
ATOM 5556 O O . LEU D 1 68 ? -65.464 19.069 13.235 1.00 12.16 68 LEU D O 1
ATOM 5561 N N . LYS D 1 69 ? -65.423 16.831 13.231 1.00 12.01 69 LYS D N 1
ATOM 5562 C CA . LYS D 1 69 ? -64.945 16.728 11.852 1.00 11.83 69 LYS D CA 1
ATOM 5563 C C . LYS D 1 69 ? -65.861 15.860 11.053 1.00 11.71 69 LYS D C 1
ATOM 5564 O O . LYS D 1 69 ? -65.989 14.656 11.344 1.00 12.31 69 LYS D O 1
ATOM 5570 N N . LEU D 1 70 ? -66.529 16.475 10.072 1.00 11.37 70 LEU D N 1
ATOM 5571 C CA . LEU D 1 70 ? -67.540 15.830 9.292 1.00 11.53 70 LEU D CA 1
ATOM 5572 C C . LEU D 1 70 ? -67.346 16.096 7.811 1.00 11.58 70 LEU D C 1
ATOM 5573 O O . LEU D 1 70 ? -68.276 16.438 7.108 1.00 11.78 70 LEU D O 1
ATOM 5578 N N . SER D 1 71 ? -66.117 15.960 7.345 1.00 11.41 71 SER D N 1
ATOM 5579 C CA . SER D 1 71 ? -65.789 16.266 5.965 1.00 11.86 71 SER D CA 1
ATOM 5580 C C . SER D 1 71 ? -66.390 15.223 5.038 1.00 12.73 71 SER D C 1
ATOM 5581 O O . SER D 1 71 ? -66.307 14.044 5.298 1.00 12.97 71 SER D O 1
ATOM 5584 N N . ASN D 1 72 ? -66.945 15.691 3.918 1.00 13.40 72 ASN D N 1
ATOM 5585 C CA . ASN D 1 72 ? -67.407 14.845 2.814 1.00 14.85 72 ASN D CA 1
ATOM 5586 C C . ASN D 1 72 ? -68.598 13.978 3.191 1.00 15.53 72 ASN D C 1
ATOM 5587 O O . ASN D 1 72 ? -68.555 12.753 3.125 1.00 16.14 72 ASN D O 1
ATOM 5592 N N . ASN D 1 73 ? -69.643 14.647 3.640 1.00 15.68 73 ASN D N 1
ATOM 5593 C CA . ASN D 1 73 ? -70.940 14.030 3.914 1.00 17.02 73 ASN D CA 1
ATOM 5594 C C . ASN D 1 73 ? -72.000 14.696 3.048 1.00 19.20 73 ASN D C 1
ATOM 5595 O O . ASN D 1 73 ? -71.632 15.273 2.046 1.00 19.91 73 ASN D O 1
ATOM 5600 N N . LYS D 1 74 ? -73.265 14.719 3.481 1.00 20.93 74 LYS D N 1
ATOM 5601 C CA . LYS D 1 74 ? -74.314 15.428 2.773 1.00 24.05 74 LYS D CA 1
ATOM 5602 C C . LYS D 1 74 ? -75.095 16.365 3.672 1.00 23.14 74 LYS D C 1
ATOM 5603 O O . LYS D 1 74 ? -76.334 16.435 3.604 1.00 23.75 74 LYS D O 1
ATOM 5609 N N . ILE D 1 75 ? -74.356 17.086 4.489 1.00 21.28 75 ILE D N 1
ATOM 5610 C CA . ILE D 1 75 ? -74.939 18.014 5.417 1.00 21.79 75 ILE D CA 1
ATOM 5611 C C . ILE D 1 75 ? -75.329 19.326 4.705 1.00 23.21 75 ILE D C 1
ATOM 5612 O O . ILE D 1 75 ? -74.516 19.937 4.008 1.00 22.09 75 ILE D O 1
ATOM 5617 N N . THR D 1 76 ? -76.576 19.741 4.927 1.00 25.44 76 THR D N 1
ATOM 5618 C CA . THR D 1 76 ? -77.125 20.997 4.425 1.00 27.69 76 THR D CA 1
ATOM 5619 C C . THR D 1 76 ? -77.574 21.975 5.523 1.00 28.23 76 THR D C 1
ATOM 5620 O O . THR D 1 76 ? -77.536 23.173 5.321 1.00 29.77 76 THR D O 1
ATOM 5624 N N . ASP D 1 77 ? -77.970 21.484 6.682 1.00 27.88 77 ASP D N 1
ATOM 5625 C CA . ASP D 1 77 ? -78.531 22.340 7.725 1.00 28.83 77 ASP D CA 1
ATOM 5626 C C . ASP D 1 77 ? -77.662 22.118 8.945 1.00 26.31 77 ASP D C 1
ATOM 5627 O O . ASP D 1 77 ? -77.501 20.983 9.400 1.00 25.65 77 ASP D O 1
ATOM 5632 N N . ILE D 1 78 ? -77.084 23.186 9.482 1.00 25.55 78 ILE D N 1
ATOM 5633 C CA . ILE D 1 78 ? -76.252 23.074 10.697 1.00 23.47 78 ILE D CA 1
ATOM 5634 C C . ILE D 1 78 ? -76.819 23.852 11.879 1.00 24.85 78 ILE D C 1
ATOM 5635 O O . ILE D 1 78 ? -76.104 24.170 12.820 1.00 23.48 78 ILE D O 1
ATOM 5640 N N . SER D 1 79 ? -78.110 24.144 11.846 1.00 27.43 79 SER D N 1
ATOM 5641 C CA . SER D 1 79 ? -78.685 25.008 12.865 1.00 30.21 79 SER D CA 1
ATOM 5642 C C . SER D 1 79 ? -78.567 24.359 14.251 1.00 30.65 79 SER D C 1
ATOM 5643 O O . SER D 1 79 ? -78.511 25.050 15.242 1.00 31.90 79 SER D O 1
ATOM 5646 N N . ALA D 1 80 ? -78.460 23.034 14.315 1.00 30.14 80 ALA D N 1
ATOM 5647 C CA . ALA D 1 80 ? -78.317 22.362 15.579 1.00 30.89 80 ALA D CA 1
ATOM 5648 C C . ALA D 1 80 ? -76.945 22.551 16.260 1.00 30.39 80 ALA D C 1
ATOM 5649 O O . ALA D 1 80 ? -76.785 22.119 17.394 1.00 31.26 80 ALA D O 1
ATOM 5651 N N . LEU D 1 81 ? -75.967 23.160 15.587 1.00 29.36 81 LEU D N 1
ATOM 5652 C CA . LEU D 1 81 ? -74.692 23.578 16.205 1.00 28.99 81 LEU D CA 1
ATOM 5653 C C . LEU D 1 81 ? -74.784 24.892 16.976 1.00 31.85 81 LEU D C 1
ATOM 5654 O O . LEU D 1 81 ? -73.839 25.276 17.648 1.00 31.74 81 LEU D O 1
ATOM 5659 N N . LYS D 1 82 ? -75.893 25.585 16.830 1.00 35.65 82 LYS D N 1
ATOM 5660 C CA . LYS D 1 82 ? -76.070 26.977 17.269 1.00 41.41 82 LYS D CA 1
ATOM 5661 C C . LYS D 1 82 ? -75.621 27.340 18.704 1.00 42.00 82 LYS D C 1
ATOM 5662 O O . LYS D 1 82 ? -75.093 28.429 18.932 1.00 40.58 82 LYS D O 1
ATOM 5668 N N . GLN D 1 83 ? -75.873 26.446 19.662 1.00 42.56 83 GLN D N 1
ATOM 5669 C CA . GLN D 1 83 ? -75.559 26.741 21.063 1.00 46.89 83 GLN D CA 1
ATOM 5670 C C . GLN D 1 83 ? -74.463 25.858 21.637 1.00 44.28 83 GLN D C 1
ATOM 5671 O O . GLN D 1 83 ? -74.377 25.738 22.845 1.00 45.65 83 GLN D O 1
ATOM 5677 N N . LEU D 1 84 ? -73.628 25.270 20.778 1.00 39.61 84 LEU D N 1
ATOM 5678 C CA . LEU D 1 84 ? -72.461 24.526 21.232 1.00 39.33 84 LEU D CA 1
ATOM 5679 C C . LEU D 1 84 ? -71.261 25.457 21.516 1.00 39.73 84 LEU D C 1
ATOM 5680 O O . LEU D 1 84 ? -70.324 25.628 20.686 1.00 39.17 84 LEU D O 1
ATOM 5685 N N . ASN D 1 85 ? -71.263 25.963 22.734 1.00 39.54 85 ASN D N 1
ATOM 5686 C CA . ASN D 1 85 ? -70.299 26.952 23.189 1.00 40.61 85 ASN D CA 1
ATOM 5687 C C . ASN D 1 85 ? -68.879 26.526 23.395 1.00 37.19 85 ASN D C 1
ATOM 5688 O O . ASN D 1 85 ? -68.019 27.391 23.530 1.00 37.92 85 ASN D O 1
ATOM 5693 N N . ASN D 1 86 ? -68.612 25.222 23.379 1.00 33.97 86 ASN D N 1
ATOM 5694 C CA . ASN D 1 86 ? -67.231 24.737 23.542 1.00 32.58 86 ASN D CA 1
ATOM 5695 C C . ASN D 1 86 ? -66.528 24.209 22.285 1.00 29.70 86 ASN D C 1
ATOM 5696 O O . ASN D 1 86 ? -65.404 23.745 22.372 1.00 29.02 86 ASN D O 1
ATOM 5701 N N . LEU D 1 87 ? -67.155 24.337 21.109 1.00 28.62 87 LEU D N 1
ATOM 5702 C CA . LEU D 1 87 ? -66.518 23.934 19.859 1.00 25.69 87 LEU D CA 1
ATOM 5703 C C . LEU D 1 87 ? -65.291 24.763 19.575 1.00 25.36 87 LEU D C 1
ATOM 5704 O O . LEU D 1 87 ? -65.385 25.972 19.521 1.00 26.50 87 LEU D O 1
ATOM 5709 N N . GLY D 1 88 ? -64.154 24.090 19.362 1.00 24.19 88 GLY D N 1
ATOM 5710 C CA . GLY D 1 88 ? -62.878 24.736 19.048 1.00 23.70 88 GLY D CA 1
ATOM 5711 C C . GLY D 1 88 ? -62.406 24.437 17.637 1.00 21.12 88 GLY D C 1
ATOM 5712 O O . GLY D 1 88 ? -61.846 25.296 16.974 1.00 21.05 88 GLY D O 1
ATOM 5713 N N . TRP D 1 89 ? -62.664 23.225 17.167 1.00 19.27 89 TRP D N 1
ATOM 5714 C CA . TRP D 1 89 ? -62.240 22.787 15.870 1.00 17.34 89 TRP D CA 1
ATOM 5715 C C . TRP D 1 89 ? -63.496 22.273 15.163 1.00 16.32 89 TRP D C 1
ATOM 5716 O O . TRP D 1 89 ? -64.110 21.305 15.616 1.00 16.16 89 TRP D O 1
ATOM 5727 N N . LEU D 1 90 ? -63.847 22.873 14.022 1.00 15.30 90 LEU D N 1
ATOM 5728 C CA . LEU D 1 90 ? -65.002 22.458 13.225 1.00 14.30 90 LEU D CA 1
ATOM 5729 C C . LEU D 1 90 ? -64.624 22.313 11.740 1.00 13.63 90 LEU D C 1
ATOM 5730 O O . LEU D 1 90 ? -64.170 23.254 11.134 1.00 13.28 90 LEU D O 1
ATOM 5735 N N . ASP D 1 91 ? -64.786 21.112 11.193 1.00 13.36 91 ASP D N 1
ATOM 5736 C CA . ASP D 1 91 ? -64.514 20.834 9.814 1.00 13.85 91 ASP D CA 1
ATOM 5737 C C . ASP D 1 91 ? -65.798 20.298 9.199 1.00 13.84 91 ASP D C 1
ATOM 5738 O O . ASP D 1 91 ? -66.229 19.171 9.498 1.00 13.79 91 ASP D O 1
ATOM 5743 N N . LEU D 1 92 ? -66.385 21.121 8.335 1.00 13.94 92 LEU D N 1
ATOM 5744 C CA . LEU D 1 92 ? -67.589 20.792 7.636 1.00 14.07 92 LEU D CA 1
ATOM 5745 C C . LEU D 1 92 ? -67.331 20.866 6.150 1.00 14.37 92 LEU D C 1
ATOM 5746 O O . LEU D 1 92 ? -68.280 21.042 5.376 1.00 14.42 92 LEU D O 1
ATOM 5751 N N . SER D 1 93 ? -66.063 20.724 5.743 1.00 13.77 93 SER D N 1
ATOM 5752 C CA . SER D 1 93 ? -65.740 20.816 4.353 1.00 14.77 93 SER D CA 1
ATOM 5753 C C . SER D 1 93 ? -66.429 19.727 3.520 1.00 14.96 93 SER D C 1
ATOM 5754 O O . SER D 1 93 ? -66.784 18.691 4.036 1.00 14.72 93 SER D O 1
ATOM 5757 N N . ASN D 1 94 ? -66.588 19.979 2.228 1.00 16.08 94 ASN D N 1
ATOM 5758 C CA . ASN D 1 94 ? -67.187 19.044 1.278 1.00 17.30 94 ASN D CA 1
ATOM 5759 C C . ASN D 1 94 ? -68.602 18.581 1.682 1.00 17.28 94 ASN D C 1
ATOM 5760 O O . ASN D 1 94 ? -68.890 17.408 1.785 1.00 17.03 94 ASN D O 1
ATOM 5765 N N . ASN D 1 95 ? -69.476 19.528 1.948 1.00 17.73 95 ASN D N 1
ATOM 5766 C CA . ASN D 1 95 ? -70.877 19.223 2.239 1.00 18.97 95 ASN D CA 1
ATOM 5767 C C . ASN D 1 95 ? -71.731 20.065 1.301 1.00 21.15 95 ASN D C 1
ATOM 5768 O O . ASN D 1 95 ? -71.254 20.464 0.229 1.00 21.58 95 ASN D O 1
ATOM 5773 N N . GLY D 1 96 ? -72.975 20.345 1.674 1.00 22.99 96 GLY D N 1
ATOM 5774 C CA . GLY D 1 96 ? -73.842 21.244 0.890 1.00 25.32 96 GLY D CA 1
ATOM 5775 C C . GLY D 1 96 ? -74.361 22.411 1.726 1.00 25.72 96 GLY D C 1
ATOM 5776 O O . GLY D 1 96 ? -75.534 22.790 1.645 1.00 27.52 96 GLY D O 1
ATOM 5777 N N . ILE D 1 97 ? -73.470 22.986 2.515 1.00 24.71 97 ILE D N 1
ATOM 5778 C CA . ILE D 1 97 ? -73.831 24.044 3.428 1.00 25.03 97 ILE D CA 1
ATOM 5779 C C . ILE D 1 97 ? -73.917 25.359 2.710 1.00 26.92 97 ILE D C 1
ATOM 5780 O O . ILE D 1 97 ? -73.028 25.679 1.914 1.00 27.15 97 ILE D O 1
ATOM 5785 N N . THR D 1 98 ? -74.993 26.112 2.957 1.00 29.52 98 THR D N 1
ATOM 5786 C CA . THR D 1 98 ? -75.206 27.438 2.333 1.00 32.00 98 THR D CA 1
ATOM 5787 C C . THR D 1 98 ? -75.235 28.507 3.421 1.00 33.57 98 THR D C 1
ATOM 5788 O O . THR D 1 98 ? -74.310 29.284 3.556 1.00 35.80 98 THR D O 1
ATOM 5792 N N . ASP D 1 99 ? -76.250 28.460 4.264 1.00 34.90 99 ASP D N 1
ATOM 5793 C CA . ASP D 1 99 ? -76.393 29.346 5.421 1.00 34.89 99 ASP D CA 1
ATOM 5794 C C . ASP D 1 99 ? -75.462 28.921 6.562 1.00 31.30 99 ASP D C 1
ATOM 5795 O O . ASP D 1 99 ? -75.521 27.799 7.029 1.00 30.58 99 ASP D O 1
ATOM 5800 N N . ILE D 1 100 ? -74.635 29.832 7.050 1.00 30.46 100 ILE D N 1
ATOM 5801 C CA . ILE D 1 100 ? -73.802 29.551 8.228 1.00 28.69 100 ILE D CA 1
ATOM 5802 C C . ILE D 1 100 ? -74.091 30.469 9.431 1.00 30.14 100 ILE D C 1
ATOM 5803 O O . ILE D 1 100 ? -73.241 30.601 10.323 1.00 29.62 100 ILE D O 1
ATOM 5808 N N . SER D 1 101 ? -75.271 31.065 9.487 1.00 31.77 101 SER D N 1
ATOM 5809 C CA . SER D 1 101 ? -75.599 31.933 10.626 1.00 34.13 101 SER D CA 1
ATOM 5810 C C . SER D 1 101 ? -75.608 31.166 11.961 1.00 33.56 101 SER D C 1
ATOM 5811 O O . SER D 1 101 ? -75.397 31.765 12.993 1.00 34.14 101 SER D O 1
ATOM 5814 N N . ALA D 1 102 ? -75.743 29.838 11.925 1.00 31.69 102 ALA D N 1
ATOM 5815 C CA . ALA D 1 102 ? -75.639 29.033 13.138 1.00 31.01 102 ALA D CA 1
ATOM 5816 C C . ALA D 1 102 ? -74.262 29.104 13.806 1.00 30.08 102 ALA D C 1
ATOM 5817 O O . ALA D 1 102 ? -74.142 28.828 14.986 1.00 30.32 102 ALA D O 1
ATOM 5819 N N . LEU D 1 103 ? -73.229 29.509 13.071 1.00 29.28 103 LEU D N 1
ATOM 5820 C CA . LEU D 1 103 ? -71.889 29.661 13.651 1.00 28.79 103 LEU D CA 1
ATOM 5821 C C . LEU D 1 103 ? -71.673 30.969 14.442 1.00 30.70 103 LEU D C 1
ATOM 5822 O O . LEU D 1 103 ? -70.653 31.149 15.100 1.00 29.80 103 LEU D O 1
ATOM 5827 N N . LYS D 1 104 ? -72.645 31.852 14.381 1.00 33.37 104 LYS D N 1
ATOM 5828 C CA . LYS D 1 104 ? -72.472 33.266 14.755 1.00 36.80 104 LYS D CA 1
ATOM 5829 C C . LYS D 1 104 ? -71.947 33.513 16.162 1.00 38.03 104 LYS D C 1
ATOM 5830 O O . LYS D 1 104 ? -71.161 34.430 16.366 1.00 38.90 104 LYS D O 1
ATOM 5836 N N . ASN D 1 105 ? -72.373 32.690 17.122 1.00 38.61 105 ASN D N 1
ATOM 5837 C CA . ASN D 1 105 ? -71.979 32.861 18.536 1.00 41.04 105 ASN D CA 1
ATOM 5838 C C . ASN D 1 105 ? -70.966 31.841 19.060 1.00 39.20 105 ASN D C 1
ATOM 5839 O O . ASN D 1 105 ? -70.787 31.707 20.268 1.00 41.02 105 ASN D O 1
ATOM 5844 N N . LEU D 1 106 ? -70.356 31.067 18.170 1.00 36.74 106 LEU D N 1
ATOM 5845 C CA . LEU D 1 106 ? -69.410 30.025 18.594 1.00 34.29 106 LEU D CA 1
ATOM 5846 C C . LEU D 1 106 ? -68.062 30.673 18.824 1.00 34.26 106 LEU D C 1
ATOM 5847 O O . LEU D 1 106 ? -67.100 30.392 18.121 1.00 32.28 106 LEU D O 1
ATOM 5852 N N . ALA D 1 107 ? -68.008 31.558 19.814 1.00 36.36 107 ALA D N 1
ATOM 5853 C CA . ALA D 1 107 ? -66.818 32.372 20.107 1.00 37.25 107 ALA D CA 1
ATOM 5854 C C . ALA D 1 107 ? -65.568 31.544 20.396 1.00 35.39 107 ALA D C 1
ATOM 5855 O O . ALA D 1 107 ? -64.458 32.028 20.250 1.00 36.14 107 ALA D O 1
ATOM 5857 N N . SER D 1 108 ? -65.764 30.328 20.857 1.00 34.54 108 SER D N 1
ATOM 5858 C CA . SER D 1 108 ? -64.705 29.388 21.163 1.00 34.80 108 SER D CA 1
ATOM 5859 C C . SER D 1 108 ? -63.907 28.880 19.909 1.00 31.73 108 SER D C 1
ATOM 5860 O O . SER D 1 108 ? -62.794 28.349 20.041 1.00 32.40 108 SER D O 1
ATOM 5863 N N . LEU D 1 109 ? -64.472 29.024 18.703 1.00 29.44 109 LEU D N 1
ATOM 5864 C CA . LEU D 1 109 ? -63.859 28.477 17.473 1.00 27.24 109 LEU D CA 1
ATOM 5865 C C . LEU D 1 109 ? -62.471 29.039 17.158 1.00 27.83 109 LEU D C 1
ATOM 5866 O O . LEU D 1 109 ? -62.267 30.246 17.133 1.00 28.44 109 LEU D O 1
ATOM 5871 N N . HIS D 1 110 ? -61.513 28.145 16.951 1.00 27.42 110 HIS D N 1
ATOM 5872 C CA . HIS D 1 110 ? -60.164 28.573 16.608 1.00 28.36 110 HIS D CA 1
ATOM 5873 C C . HIS D 1 110 ? -59.738 28.048 15.262 1.00 25.52 110 HIS D C 1
ATOM 5874 O O . HIS D 1 110 ? -58.885 28.634 14.608 1.00 25.43 110 HIS D O 1
ATOM 5881 N N . THR D 1 111 ? -60.349 26.957 14.828 1.00 23.93 111 THR D N 1
ATOM 5882 C CA . THR D 1 111 ? -59.975 26.315 13.590 1.00 22.26 111 THR D CA 1
ATOM 5883 C C . THR D 1 111 ? -61.280 25.946 12.868 1.00 20.31 111 THR D C 1
ATOM 5884 O O . THR D 1 111 ? -62.083 25.208 13.400 1.00 19.78 111 THR D O 1
ATOM 5888 N N . LEU D 1 112 ? -61.459 26.444 11.654 1.00 18.99 112 LEU D N 1
ATOM 5889 C CA . LEU D 1 112 ? -62.727 26.298 10.929 1.00 17.71 112 LEU D CA 1
ATOM 5890 C C . LEU D 1 112 ? -62.457 25.996 9.447 1.00 16.64 112 LEU D C 1
ATOM 5891 O O . LEU D 1 112 ? -61.767 26.723 8.782 1.00 16.32 112 LEU D O 1
ATOM 5896 N N . ASP D 1 113 ? -62.964 24.871 8.986 1.00 16.01 113 ASP D N 1
ATOM 5897 C CA . ASP D 1 113 ? -62.809 24.466 7.600 1.00 16.86 113 ASP D CA 1
ATOM 5898 C C . ASP D 1 113 ? -64.188 24.291 7.039 1.00 16.09 113 ASP D C 1
ATOM 5899 O O . ASP D 1 113 ? -64.940 23.399 7.468 1.00 15.90 113 ASP D O 1
ATOM 5904 N N . LEU D 1 114 ? -64.530 25.198 6.137 1.00 16.13 114 LEU D N 1
ATOM 5905 C CA . LEU D 1 114 ? -65.814 25.202 5.484 1.00 16.61 114 LEU D CA 1
ATOM 5906 C C . LEU D 1 114 ? -65.615 25.083 3.986 1.00 17.01 114 LEU D C 1
ATOM 5907 O O . LEU D 1 114 ? -66.491 25.480 3.226 1.00 17.57 114 LEU D O 1
ATOM 5912 N N . SER D 1 115 ? -64.474 24.558 3.547 1.00 16.74 115 SER D N 1
ATOM 5913 C CA . SER D 1 115 ? -64.188 24.528 2.149 1.00 18.07 115 SER D CA 1
ATOM 5914 C C . SER D 1 115 ? -65.161 23.620 1.408 1.00 18.97 115 SER D C 1
ATOM 5915 O O . SER D 1 115 ? -65.679 22.674 1.982 1.00 17.46 115 SER D O 1
ATOM 5918 N N . ASN D 1 116 ? -65.343 23.896 0.111 1.00 21.13 116 ASN D N 1
ATOM 5919 C CA . ASN D 1 116 ? -66.151 23.075 -0.778 1.00 23.69 116 ASN D CA 1
ATOM 5920 C C . ASN D 1 116 ? -67.574 22.921 -0.305 1.00 22.51 116 ASN D C 1
ATOM 5921 O O . ASN D 1 116 ? -68.054 21.812 -0.114 1.00 22.07 116 ASN D O 1
ATOM 5926 N N . ASN D 1 117 ? -68.238 24.049 -0.138 1.00 22.00 117 ASN D N 1
ATOM 5927 C CA . ASN D 1 117 ? -69.658 24.103 0.153 1.00 22.43 117 ASN D CA 1
ATOM 5928 C C . ASN D 1 117 ? -70.319 25.081 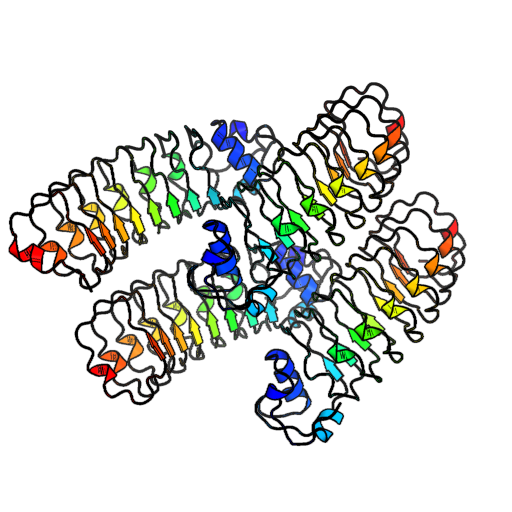-0.829 1.00 24.09 117 ASN D C 1
ATOM 5929 O O . ASN D 1 117 ? -69.772 25.316 -1.904 1.00 24.76 117 ASN D O 1
ATOM 5934 N N . GLY D 1 118 ? -71.480 25.647 -0.476 1.00 24.96 118 GLY D N 1
ATOM 5935 C CA . GLY D 1 118 ? -72.178 26.640 -1.317 1.00 26.88 118 GLY D CA 1
ATOM 5936 C C . GLY D 1 118 ? -72.382 27.958 -0.572 1.00 26.90 118 GLY D C 1
ATOM 5937 O O . GLY D 1 118 ? -73.429 28.600 -0.678 1.00 28.35 118 GLY D O 1
ATOM 5938 N N . ILE D 1 119 ? -71.356 28.372 0.148 1.00 25.13 119 ILE D N 1
ATOM 5939 C CA . ILE D 1 119 ? -71.453 29.536 1.009 1.00 25.56 119 ILE D CA 1
ATOM 5940 C C . ILE D 1 119 ? -71.254 30.790 0.214 1.00 27.16 119 ILE D C 1
ATOM 5941 O O . ILE D 1 119 ? -70.383 30.854 -0.624 1.00 26.57 119 ILE D O 1
ATOM 5946 N N . THR D 1 120 ? -72.117 31.772 0.459 1.00 30.08 120 THR D N 1
ATOM 5947 C CA . THR D 1 120 ? -72.051 33.084 -0.186 1.00 32.87 120 THR D CA 1
ATOM 5948 C C . THR D 1 120 ? -71.839 34.176 0.852 1.00 33.75 120 THR D C 1
ATOM 5949 O O . THR D 1 120 ? -70.894 34.927 0.759 1.00 35.12 120 THR D O 1
ATOM 5953 N N . ASP D 1 121 ? -72.735 34.282 1.812 1.00 34.72 121 ASP D N 1
ATOM 5954 C CA . ASP D 1 121 ? -72.656 35.289 2.851 1.00 35.77 121 ASP D CA 1
ATOM 5955 C C . ASP D 1 121 ? -71.833 34.712 3.981 1.00 33.14 121 ASP D C 1
ATOM 5956 O O . ASP D 1 121 ? -72.201 33.691 4.555 1.00 32.21 121 ASP D O 1
ATOM 5961 N N . ILE D 1 122 ? -70.774 35.407 4.371 1.00 32.64 122 ILE D N 1
ATOM 5962 C CA . ILE D 1 122 ? -70.000 35.017 5.542 1.00 30.89 122 ILE D CA 1
ATOM 5963 C C . ILE D 1 122 ? -70.062 35.984 6.733 1.00 32.57 122 ILE D C 1
ATOM 5964 O O . ILE D 1 122 ? -69.211 35.933 7.615 1.00 30.71 122 ILE D O 1
ATOM 5969 N N . SER D 1 123 ? -71.055 36.868 6.792 1.00 35.85 123 SER D N 1
ATOM 5970 C CA . SER D 1 123 ? -71.075 37.860 7.882 1.00 38.61 123 SER D CA 1
ATOM 5971 C C . SER D 1 123 ? -71.247 37.240 9.278 1.00 38.58 123 SER D C 1
ATOM 5972 O O . SER D 1 123 ? -70.899 37.845 10.283 1.00 39.73 123 SER D O 1
ATOM 5975 N N . ALA D 1 124 ? -71.744 36.012 9.340 1.00 37.80 124 ALA D N 1
ATOM 5976 C CA . ALA D 1 124 ? -71.769 35.264 10.574 1.00 37.78 124 ALA D CA 1
ATOM 5977 C C . ALA D 1 124 ? -70.372 34.988 11.176 1.00 36.15 124 ALA D C 1
ATOM 5978 O O . ALA D 1 124 ? -70.269 34.620 12.349 1.00 37.66 124 ALA D O 1
ATOM 5980 N N . LEU D 1 125 ? -69.304 35.130 10.398 1.00 34.39 125 LEU D N 1
ATOM 5981 C CA . LEU D 1 125 ? -67.973 34.950 10.925 1.00 32.77 125 LEU D CA 1
ATOM 5982 C C . LEU D 1 125 ? -67.450 36.168 11.647 1.00 35.83 125 LEU D C 1
ATOM 5983 O O . LEU D 1 125 ? -66.419 36.082 12.293 1.00 35.09 125 LEU D O 1
ATOM 5988 N N . LYS D 1 126 ? -68.125 37.308 11.548 1.00 38.66 126 LYS D N 1
ATOM 5989 C CA . LYS D 1 126 ? -67.482 38.574 11.903 1.00 41.90 126 LYS D CA 1
ATOM 5990 C C . LYS D 1 126 ? -67.011 38.707 13.343 1.00 43.28 126 LYS D C 1
ATOM 5991 O O . LYS D 1 126 ? -66.075 39.453 13.583 1.00 43.23 126 LYS D O 1
ATOM 5997 N N . ASN D 1 127 ? -67.659 38.024 14.295 1.00 44.01 127 ASN D N 1
ATOM 5998 C CA . ASN D 1 127 ? -67.261 38.124 15.715 1.00 46.42 127 ASN D CA 1
ATOM 5999 C C . ASN D 1 127 ? -66.556 36.904 16.263 1.00 43.65 127 ASN D C 1
ATOM 6000 O O . ASN D 1 127 ? -66.449 36.761 17.473 1.00 44.82 127 ASN D O 1
ATOM 6005 N N . LEU D 1 128 ? -66.053 36.042 15.391 1.00 40.70 128 LEU D N 1
ATOM 6006 C CA . LEU D 1 128 ? -65.289 34.845 15.817 1.00 39.19 128 LEU D CA 1
ATOM 6007 C C . LEU D 1 128 ? -63.817 35.181 15.993 1.00 39.39 128 LEU D C 1
ATOM 6008 O O . LEU D 1 128 ? -62.965 34.775 15.218 1.00 38.81 128 LEU D O 1
ATOM 6013 N N . ASP D 1 129 ? -63.571 35.955 17.036 1.00 42.66 129 ASP D N 1
ATOM 6014 C CA . ASP D 1 129 ? -62.281 36.553 17.370 1.00 44.79 129 ASP D CA 1
ATOM 6015 C C . ASP D 1 129 ? -61.145 35.592 17.496 1.00 41.19 129 ASP D C 1
ATOM 6016 O O . ASP D 1 129 ? -60.009 35.969 17.256 1.00 40.01 129 ASP D O 1
ATOM 6021 N N . ASN D 1 130 ? -61.438 34.368 17.937 1.00 39.23 130 ASN D N 1
ATOM 6022 C CA . ASN D 1 130 ? -60.383 33.403 18.252 1.00 37.13 130 ASN D CA 1
ATOM 6023 C C . ASN D 1 130 ? -59.978 32.553 17.062 1.00 33.03 130 ASN D C 1
ATOM 6024 O O . ASN D 1 130 ? -59.136 31.681 17.204 1.00 32.26 130 ASN D O 1
ATOM 6029 N N . LEU D 1 131 ? -60.515 32.832 15.874 1.00 30.22 131 LEU D N 1
ATOM 6030 C CA . LEU D 1 131 ? -60.058 32.092 14.681 1.00 27.05 131 LEU D CA 1
ATOM 6031 C C . LEU D 1 131 ? -58.626 32.391 14.345 1.00 26.95 131 LEU D C 1
ATOM 6032 O O . LEU D 1 131 ? -58.282 33.543 14.104 1.00 27.87 131 LEU D O 1
ATOM 6037 N N . HIS D 1 132 ? -57.790 31.358 14.324 1.00 26.10 132 HIS D N 1
ATOM 6038 C CA . HIS D 1 132 ? -56.451 31.501 13.761 1.00 27.14 132 HIS D CA 1
ATOM 6039 C C . HIS D 1 132 ? -56.254 30.741 12.438 1.00 24.61 132 HIS D C 1
ATOM 6040 O O . HIS D 1 132 ? -55.389 31.096 11.656 1.00 24.64 132 HIS D O 1
ATOM 6047 N N . THR D 1 133 ? -57.090 29.749 12.178 1.00 22.16 133 THR D N 1
ATOM 6048 C CA . THR D 1 133 ? -56.953 28.940 10.996 1.00 20.60 133 THR D CA 1
ATOM 6049 C C . THR D 1 133 ? -58.345 28.832 10.344 1.00 18.43 133 THR D C 1
ATOM 6050 O O . THR D 1 133 ? -59.290 28.359 10.956 1.00 17.84 133 THR D O 1
ATOM 6054 N N . LEU D 1 134 ? -58.459 29.310 9.111 1.00 18.03 134 LEU D N 1
ATOM 6055 C CA . LEU D 1 134 ? -59.750 29.423 8.404 1.00 17.15 134 LEU D CA 1
ATOM 6056 C C . LEU D 1 134 ? -59.596 29.055 6.930 1.00 16.73 134 LEU D C 1
ATOM 6057 O O . LEU D 1 134 ? -58.735 29.578 6.213 1.00 17.54 134 LEU D O 1
ATOM 6062 N N . ASP D 1 135 ? -60.407 28.106 6.481 1.00 15.82 135 ASP D N 1
ATOM 6063 C CA . ASP D 1 135 ? -60.382 27.635 5.100 1.00 15.66 135 ASP D CA 1
ATOM 6064 C C . ASP D 1 135 ? -61.797 27.806 4.547 1.00 15.68 135 ASP D C 1
ATOM 6065 O O . ASP D 1 135 ? -62.749 27.175 5.028 1.00 14.81 135 ASP D O 1
ATOM 6070 N N . LEU D 1 136 ? -61.910 28.703 3.566 1.00 16.41 136 LEU D N 1
ATOM 6071 C CA . LEU D 1 136 ? -63.178 29.036 2.966 1.00 16.85 136 LEU D CA 1
ATOM 6072 C C . LEU D 1 136 ? -63.138 28.802 1.461 1.00 17.58 136 LEU D C 1
ATOM 6073 O O . LEU D 1 136 ? -63.969 29.348 0.726 1.00 18.21 136 LEU D O 1
ATOM 6078 N N . SER D 1 137 ? -62.203 27.961 1.013 1.00 17.46 137 SER D N 1
ATOM 6079 C CA . SER D 1 137 ? -61.985 27.769 -0.407 1.00 18.64 137 SER D CA 1
ATOM 6080 C C . SER D 1 137 ? -63.158 27.044 -1.066 1.00 19.15 137 SER D C 1
ATOM 6081 O O . SER D 1 137 ? -63.918 26.338 -0.396 1.00 18.17 137 SER D O 1
ATOM 6084 N N . ASN D 1 138 ? -63.267 27.203 -2.389 1.00 20.71 138 ASN D N 1
ATOM 6085 C CA . ASN D 1 138 ? -64.286 26.556 -3.172 1.00 21.86 138 ASN D CA 1
ATOM 6086 C C . ASN D 1 138 ? -65.716 26.811 -2.632 1.00 21.93 138 ASN D C 1
ATOM 6087 O O . ASN D 1 138 ? -66.482 25.868 -2.328 1.00 21.33 138 ASN D O 1
ATOM 6092 N N . ASN D 1 139 ? -66.068 28.096 -2.538 1.00 22.72 139 ASN D N 1
ATOM 6093 C CA . ASN D 1 139 ? -67.439 28.537 -2.222 1.00 23.52 139 ASN D CA 1
ATOM 6094 C C . ASN D 1 139 ? -67.864 29.609 -3.235 1.00 25.74 139 ASN D C 1
ATOM 6095 O O . ASN D 1 139 ? -67.285 29.679 -4.313 1.00 27.05 139 ASN D O 1
ATOM 6100 N N . GLY D 1 140 ? -68.882 30.400 -2.930 1.00 27.02 140 GLY D N 1
ATOM 6101 C CA . GLY D 1 140 ? -69.322 31.480 -3.825 1.00 29.87 140 GLY D CA 1
ATOM 6102 C C . GLY D 1 140 ? -69.208 32.820 -3.108 1.00 30.59 140 GLY D C 1
ATOM 6103 O O . GLY D 1 140 ? -70.103 33.661 -3.192 1.00 32.51 140 GLY D O 1
ATOM 6104 N N . ILE D 1 141 ? -68.090 33.005 -2.393 1.00 28.87 141 ILE D N 1
ATOM 6105 C CA . ILE D 1 141 ? -67.895 34.181 -1.552 1.00 29.26 141 ILE D CA 1
ATOM 6106 C C . ILE D 1 141 ? -67.469 35.351 -2.417 1.00 31.08 141 ILE D C 1
ATOM 6107 O O . ILE D 1 141 ? -66.602 35.207 -3.265 1.00 30.82 141 ILE D O 1
ATOM 6112 N N . THR D 1 142 ? -68.102 36.493 -2.233 1.00 33.38 142 THR D N 1
ATOM 6113 C CA . THR D 1 142 ? -67.705 37.720 -2.947 1.00 36.07 142 THR D CA 1
ATOM 6114 C C . THR D 1 142 ? -67.306 38.877 -2.018 1.00 36.63 142 THR D C 1
ATOM 6115 O O . THR D 1 142 ? -66.346 39.555 -2.280 1.00 37.50 142 THR D O 1
ATOM 6119 N N . ASP D 1 143 ? -68.054 39.093 -0.950 1.00 36.89 143 ASP D N 1
ATOM 6120 C CA . ASP D 1 143 ? -67.727 40.093 0.040 1.00 37.51 143 ASP D CA 1
ATOM 6121 C C . ASP D 1 143 ? -66.960 39.407 1.166 1.00 34.41 143 ASP D C 1
ATOM 6122 O O . ASP D 1 143 ? -67.456 38.455 1.763 1.00 32.87 143 ASP D O 1
ATOM 6127 N N . ILE D 1 144 ? -65.764 39.896 1.462 1.00 33.59 144 ILE D N 1
ATOM 6128 C CA . ILE D 1 144 ? -65.029 39.384 2.616 1.00 32.11 144 ILE D CA 1
ATOM 6129 C C . ILE D 1 144 ? -64.839 40.380 3.758 1.00 33.42 144 ILE D C 1
ATOM 6130 O O . ILE D 1 144 ? -63.953 40.194 4.585 1.00 32.39 144 ILE D O 1
ATOM 6135 N N . SER D 1 145 ? -65.663 41.415 3.834 1.00 35.74 145 SER D N 1
ATOM 6136 C CA . SER D 1 145 ? -65.450 42.443 4.875 1.00 37.76 145 SER D CA 1
ATOM 6137 C C . SER D 1 145 ? -65.707 41.902 6.289 1.00 37.18 145 SER D C 1
ATOM 6138 O O . SER D 1 145 ? -65.207 42.437 7.257 1.00 38.09 145 SER D O 1
ATOM 6141 N N . ALA D 1 146 ? -66.422 40.791 6.395 1.00 35.73 146 ALA D N 1
ATOM 6142 C CA . ALA D 1 146 ? -66.578 40.110 7.663 1.00 35.37 146 ALA D CA 1
ATOM 6143 C C . ALA D 1 146 ? -65.268 39.596 8.242 1.00 33.91 146 ALA D C 1
ATOM 6144 O O . ALA D 1 146 ? -65.181 39.337 9.440 1.00 34.71 146 ALA D O 1
ATOM 6146 N N . LEU D 1 147 ? -64.216 39.493 7.432 1.00 32.92 147 LEU D N 1
ATOM 6147 C CA . LEU D 1 147 ? -62.923 39.025 7.943 1.00 31.91 147 LEU D CA 1
ATOM 6148 C C . LEU D 1 147 ? -62.079 40.086 8.598 1.00 34.03 147 LEU D C 1
ATOM 6149 O O . LEU D 1 147 ? -61.088 39.747 9.235 1.00 33.69 147 LEU D O 1
ATOM 6154 N N . LYS D 1 148 ? -62.463 41.359 8.468 1.00 36.89 148 LYS D N 1
ATOM 6155 C CA . LYS D 1 148 ? -61.530 42.465 8.725 1.00 39.20 148 LYS D CA 1
ATOM 6156 C C . LYS D 1 148 ? -61.034 42.597 10.161 1.00 40.33 148 LYS D C 1
ATOM 6157 O O . LYS D 1 148 ? -59.981 43.207 10.373 1.00 41.92 148 LYS D O 1
ATOM 6163 N N . ASN D 1 149 ? -61.809 42.117 11.128 1.00 40.21 149 ASN D N 1
ATOM 6164 C CA . ASN D 1 149 ? -61.421 42.219 12.520 1.00 42.36 149 ASN D CA 1
ATOM 6165 C C . ASN D 1 149 ? -61.035 40.878 13.127 1.00 40.39 149 ASN D C 1
ATOM 6166 O O . ASN D 1 149 ? -60.954 40.753 14.326 1.00 41.19 149 ASN D O 1
ATOM 6171 N N . LEU D 1 150 ? -60.774 39.883 12.288 1.00 38.22 150 LEU D N 1
ATOM 6172 C CA . LEU D 1 150 ? -60.288 38.585 12.757 1.00 37.09 150 LEU D CA 1
ATOM 6173 C C . LEU D 1 150 ? -58.766 38.616 12.774 1.00 38.53 150 LEU D C 1
ATOM 6174 O O . LEU D 1 150 ? -58.095 37.923 12.000 1.00 37.41 150 LEU D O 1
ATOM 6179 N N . ASP D 1 151 ? -58.209 39.427 13.665 1.00 42.23 151 ASP D N 1
ATOM 6180 C CA . ASP D 1 151 ? -56.779 39.686 13.602 1.00 43.99 151 ASP D CA 1
ATOM 6181 C C . ASP D 1 151 ? -55.916 38.608 14.293 1.00 43.26 151 ASP D C 1
ATOM 6182 O O . ASP D 1 151 ? -54.705 38.733 14.311 1.00 45.94 151 ASP D O 1
ATOM 6187 N N . ASN D 1 152 ? -56.506 37.526 14.786 1.00 40.74 152 ASN D N 1
ATOM 6188 C CA . ASN D 1 152 ? -55.684 36.383 15.114 1.00 39.33 152 ASN D CA 1
ATOM 6189 C C . ASN D 1 152 ? -55.512 35.417 13.975 1.00 35.67 152 ASN D C 1
ATOM 6190 O O . ASN D 1 152 ? -54.905 34.379 14.163 1.00 34.71 152 ASN D O 1
ATOM 6195 N N . LEU D 1 153 ? -56.068 35.701 12.808 1.00 33.71 153 LEU D N 1
ATOM 6196 C CA . LEU D 1 153 ? -55.853 34.804 11.653 1.00 31.21 153 LEU D CA 1
ATOM 6197 C C . LEU D 1 153 ? -54.381 34.705 11.289 1.00 31.97 153 LEU D C 1
ATOM 6198 O O . LEU D 1 153 ? -53.746 35.738 11.079 1.00 33.69 153 LEU D O 1
ATOM 6203 N N . HIS D 1 154 ? -53.843 33.479 11.256 1.00 31.60 154 HIS D N 1
ATOM 6204 C CA . HIS D 1 154 ? -52.500 33.247 10.693 1.00 33.36 154 HIS D CA 1
ATOM 6205 C C . HIS D 1 154 ? -52.512 32.391 9.426 1.00 29.96 154 HIS D C 1
ATOM 6206 O O . HIS D 1 154 ? -51.586 32.464 8.656 1.00 30.50 154 HIS D O 1
ATOM 6213 N N . THR D 1 155 ? -53.566 31.610 9.197 1.00 26.50 155 THR D N 1
ATOM 6214 C CA . THR D 1 155 ? -53.647 30.726 8.051 1.00 24.11 155 THR D CA 1
ATOM 6215 C C . THR D 1 155 ? -55.021 30.897 7.440 1.00 22.17 155 THR D C 1
ATOM 6216 O O . THR D 1 155 ? -56.030 30.592 8.079 1.00 21.21 155 THR D O 1
ATOM 6220 N N . LEU D 1 156 ? -55.071 31.413 6.226 1.00 21.84 156 LEU D N 1
ATOM 6221 C CA . LEU D 1 156 ? -56.337 31.748 5.563 1.00 21.15 156 LEU D CA 1
ATOM 6222 C C . LEU D 1 156 ? -56.310 31.262 4.118 1.00 20.87 156 LEU D C 1
ATOM 6223 O O . LEU D 1 156 ? -55.399 31.543 3.359 1.00 21.81 156 LEU D O 1
ATOM 6228 N N . ASP D 1 157 ? -57.310 30.513 3.746 1.00 20.21 157 ASP D N 1
ATOM 6229 C CA . ASP D 1 157 ? -57.432 30.038 2.366 1.00 20.71 157 ASP D CA 1
ATOM 6230 C C . ASP D 1 157 ? -58.769 30.526 1.831 1.00 20.11 157 ASP D C 1
ATOM 6231 O O . ASP D 1 157 ? -59.819 30.165 2.350 1.00 19.12 157 ASP D O 1
ATOM 6236 N N . LEU D 1 158 ? -58.692 31.376 0.818 1.00 21.22 158 LEU D N 1
ATOM 6237 C CA . LEU D 1 158 ? -59.879 31.937 0.178 1.00 21.79 158 LEU D CA 1
ATOM 6238 C C . LEU D 1 158 ? -59.945 31.566 -1.301 1.00 23.06 158 LEU D C 1
ATOM 6239 O O . LEU D 1 158 ? -60.707 32.179 -2.049 1.00 23.96 158 LEU D O 1
ATOM 6244 N N . SER D 1 159 ? -59.158 30.588 -1.723 1.00 23.42 159 SER D N 1
ATOM 6245 C CA . SER D 1 159 ? -59.085 30.288 -3.124 1.00 25.49 159 SER D CA 1
ATOM 6246 C C . SER D 1 159 ? -60.410 29.805 -3.684 1.00 25.67 159 SER D C 1
ATOM 6247 O O . SER D 1 159 ? -61.265 29.304 -2.953 1.00 24.43 159 SER D O 1
ATOM 6250 N N . ASN D 1 160 ? -60.564 29.988 -4.996 1.00 27.71 160 ASN D N 1
ATOM 6251 C CA . ASN D 1 160 ? -61.744 29.522 -5.767 1.00 28.68 160 ASN D CA 1
ATOM 6252 C C . ASN D 1 160 ? -63.056 30.080 -5.243 1.00 27.80 160 ASN D C 1
ATOM 6253 O O . ASN D 1 160 ? -63.930 29.335 -4.856 1.00 26.49 160 ASN D O 1
ATOM 6258 N N . ASN D 1 161 ? -63.146 31.410 -5.205 1.00 28.21 161 ASN D N 1
ATOM 6259 C CA . ASN D 1 161 ? -64.368 32.104 -4.863 1.00 28.78 161 ASN D CA 1
ATOM 6260 C C . ASN D 1 161 ? -64.604 33.177 -5.938 1.00 31.50 161 ASN D C 1
ATOM 6261 O O . ASN D 1 161 ? -64.132 33.017 -7.056 1.00 32.63 161 ASN D O 1
ATOM 6266 N N . GLY D 1 162 ? -65.340 34.238 -5.626 1.00 32.95 162 GLY D N 1
ATOM 6267 C CA . GLY D 1 162 ? -65.565 35.350 -6.573 1.00 35.74 162 GLY D CA 1
ATOM 6268 C C . GLY D 1 162 ? -65.134 36.669 -5.988 1.00 36.24 162 GLY D C 1
ATOM 6269 O O . GLY D 1 162 ? -65.795 37.685 -6.159 1.00 38.70 162 GLY D O 1
ATOM 6270 N N . ILE D 1 163 ? -64.024 36.639 -5.275 1.00 35.00 163 ILE D N 1
ATOM 6271 C CA . ILE D 1 163 ? -63.559 37.777 -4.513 1.00 35.15 163 ILE D CA 1
ATOM 6272 C C . ILE D 1 163 ? -62.885 38.786 -5.448 1.00 37.71 163 ILE D C 1
ATOM 6273 O O . ILE D 1 163 ? -62.024 38.439 -6.251 1.00 37.39 163 ILE D O 1
ATOM 6278 N N . THR D 1 164 ? -63.314 40.046 -5.352 1.00 40.10 164 THR D N 1
ATOM 6279 C CA . THR D 1 164 ? -62.713 41.135 -6.116 1.00 42.33 164 THR D CA 1
ATOM 6280 C C . THR D 1 164 ? -61.965 42.138 -5.236 1.00 42.75 164 THR D C 1
ATOM 6281 O O . THR D 1 164 ? -61.044 42.769 -5.693 1.00 45.05 164 THR D O 1
ATOM 6285 N N . ASP D 1 165 ? -62.367 42.309 -3.984 1.00 42.33 165 ASP D N 1
ATOM 6286 C CA . ASP D 1 165 ? -61.805 43.354 -3.134 1.00 42.90 165 ASP D CA 1
ATOM 6287 C C . ASP D 1 165 ? -61.287 42.762 -1.872 1.00 39.86 165 ASP D C 1
ATOM 6288 O O . ASP D 1 165 ? -62.016 42.051 -1.175 1.00 38.97 165 ASP D O 1
ATOM 6293 N N . ILE D 1 166 ? -60.023 43.049 -1.572 1.00 39.20 166 ILE D N 1
ATOM 6294 C CA . ILE D 1 166 ? -59.350 42.416 -0.436 1.00 37.03 166 ILE D CA 1
ATOM 6295 C C . ILE D 1 166 ? -58.821 43.404 0.567 1.00 37.99 166 ILE D C 1
ATOM 6296 O O . ILE D 1 166 ? -58.008 43.029 1.417 1.00 36.92 166 ILE D O 1
ATOM 6301 N N . SER D 1 167 ? -59.280 44.653 0.497 1.00 39.99 167 SER D N 1
ATOM 6302 C CA . SER D 1 167 ? -58.881 45.642 1.496 1.00 41.71 167 SER D CA 1
ATOM 6303 C C . SER D 1 167 ? -59.224 45.178 2.909 1.00 40.58 167 SER D C 1
ATOM 6304 O O . SER D 1 167 ? -58.559 45.510 3.851 1.00 41.38 167 SER D O 1
ATOM 6307 N N . ALA D 1 168 ? -60.229 44.334 3.044 1.00 39.43 168 ALA D N 1
ATOM 6308 C CA . ALA D 1 168 ? -60.515 43.681 4.311 1.00 38.49 168 ALA D CA 1
ATOM 6309 C C . ALA D 1 168 ? -59.323 42.946 4.978 1.00 37.10 168 ALA D C 1
ATOM 6310 O O . ALA D 1 168 ? -59.341 42.697 6.185 1.00 37.09 168 ALA D O 1
ATOM 6312 N N . LEU D 1 169 ? -58.321 42.563 4.195 1.00 36.35 169 LEU D N 1
ATOM 6313 C CA . LEU D 1 169 ? -57.174 41.823 4.720 1.00 35.45 169 LEU D CA 1
ATOM 6314 C C . LEU D 1 169 ? -56.074 42.735 5.257 1.00 37.85 169 LEU D C 1
ATOM 6315 O O . LEU D 1 169 ? -55.143 42.257 5.889 1.00 37.49 169 LEU D O 1
ATOM 6320 N N . LYS D 1 170 ? -56.205 44.032 5.010 1.00 40.32 170 LYS D N 1
ATOM 6321 C CA . LYS D 1 170 ? -55.127 45.002 5.177 1.00 43.03 170 LYS D CA 1
ATOM 6322 C C . LYS D 1 170 ? -54.506 45.034 6.556 1.00 43.36 170 LYS D C 1
ATOM 6323 O O . LYS D 1 170 ? -53.318 45.325 6.679 1.00 44.46 170 LYS D O 1
ATOM 6329 N N . ASN D 1 171 ? -55.293 44.715 7.582 1.00 42.44 171 ASN D N 1
ATOM 6330 C CA . ASN D 1 171 ? -54.799 44.749 8.953 1.00 43.63 171 ASN D CA 1
ATOM 6331 C C . ASN D 1 171 ? -54.702 43.406 9.640 1.00 41.06 171 ASN D C 1
ATOM 6332 O O . ASN D 1 171 ? -54.568 43.348 10.854 1.00 41.88 171 ASN D O 1
ATOM 6337 N N . LEU D 1 172 ? -54.741 42.322 8.860 1.00 38.18 172 LEU D N 1
ATOM 6338 C CA . LEU D 1 172 ? -54.525 40.978 9.386 1.00 36.07 172 LEU D CA 1
ATOM 6339 C C . LEU D 1 172 ? -53.035 40.667 9.386 1.00 36.58 172 LEU D C 1
ATOM 6340 O O . LEU D 1 172 ? -52.575 39.701 8.777 1.00 35.28 172 LEU D O 1
ATOM 6345 N N . THR D 1 173 ? -52.290 41.467 10.143 1.00 38.80 173 THR D N 1
ATOM 6346 C CA . THR D 1 173 ? -50.854 41.409 10.136 1.00 40.09 173 THR D CA 1
ATOM 6347 C C . THR D 1 173 ? -50.287 40.101 10.700 1.00 39.18 173 THR D C 1
ATOM 6348 O O . THR D 1 173 ? -49.107 39.855 10.546 1.00 40.85 173 THR D O 1
ATOM 6352 N N . SER D 1 174 ? -51.072 39.272 11.370 1.00 37.25 174 SER D N 1
ATOM 6353 C CA . SER D 1 174 ? -50.544 37.983 11.812 1.00 36.42 174 SER D CA 1
ATOM 6354 C C . SER D 1 174 ? -50.607 36.910 10.722 1.00 33.58 174 SER D C 1
ATOM 6355 O O . SER D 1 174 ? -50.140 35.794 10.940 1.00 33.27 174 SER D O 1
ATOM 6358 N N . LEU D 1 175 ? -51.154 37.218 9.545 1.00 31.88 175 LEU D N 1
ATOM 6359 C CA . LEU D 1 175 ? -51.174 36.227 8.469 1.00 29.67 175 LEU D CA 1
ATOM 6360 C C . LEU D 1 175 ? -49.804 35.764 8.022 1.00 30.65 175 LEU D C 1
ATOM 6361 O O . LEU D 1 175 ? -48.959 36.582 7.676 1.00 32.48 175 LEU D O 1
ATOM 6366 N N . HIS D 1 176 ? -49.576 34.449 8.050 1.00 29.65 176 HIS D N 1
ATOM 6367 C CA . HIS D 1 176 ? -48.385 33.831 7.458 1.00 30.93 176 HIS D CA 1
ATOM 6368 C C . HIS D 1 176 ? -48.647 32.972 6.214 1.00 29.40 176 HIS D C 1
ATOM 6369 O O . HIS D 1 176 ? -47.753 32.757 5.390 1.00 30.74 176 HIS D O 1
ATOM 6376 N N . THR D 1 177 ? -49.865 32.470 6.075 1.00 26.99 177 THR D N 1
ATOM 6377 C CA . THR D 1 177 ? -50.195 31.564 4.994 1.00 25.82 177 THR D CA 1
ATOM 6378 C C . THR D 1 177 ? -51.491 32.085 4.401 1.00 24.21 177 THR D C 1
ATOM 6379 O O . THR D 1 177 ? -52.493 32.167 5.105 1.00 22.98 177 THR D O 1
ATOM 6383 N N . LEU D 1 178 ? -51.456 32.464 3.126 1.00 24.57 178 LEU D N 1
ATOM 6384 C CA . LEU D 1 178 ? -52.603 33.053 2.478 1.00 23.87 178 LEU D CA 1
ATOM 6385 C C . LEU D 1 178 ? -52.751 32.501 1.082 1.00 23.97 178 LEU D C 1
ATOM 6386 O O . LEU D 1 178 ? -51.837 32.587 0.277 1.00 25.56 178 LEU D O 1
ATOM 6391 N N . ASP D 1 179 ? -53.902 31.935 0.791 1.00 22.87 179 ASP D N 1
ATOM 6392 C CA . ASP D 1 179 ? -54.210 31.509 -0.575 1.00 23.63 179 ASP D CA 1
ATOM 6393 C C . ASP D 1 179 ? -55.385 32.319 -1.116 1.00 23.45 179 ASP D C 1
ATOM 6394 O O . ASP D 1 179 ? -56.486 32.234 -0.603 1.00 22.23 179 ASP D O 1
ATOM 6399 N N . LEU D 1 180 ? -55.113 33.086 -2.161 1.00 25.13 180 LEU D N 1
ATOM 6400 C CA . LEU D 1 180 ? -56.109 33.905 -2.828 1.00 25.77 180 LEU D CA 1
ATOM 6401 C C . LEU D 1 180 ? -56.321 33.498 -4.281 1.00 27.15 180 LEU D C 1
ATOM 6402 O O . LEU D 1 180 ? -56.998 34.191 -5.036 1.00 28.02 180 LEU D O 1
ATOM 6407 N N . SER D 1 181 ? -55.751 32.371 -4.687 1.00 27.84 181 SER D N 1
ATOM 6408 C CA . SER D 1 181 ? -55.822 31.949 -6.090 1.00 29.96 181 SER D CA 1
ATOM 6409 C C . SER D 1 181 ? -57.269 31.737 -6.599 1.00 30.16 181 SER D C 1
ATOM 6410 O O . SER D 1 181 ? -58.158 31.425 -5.833 1.00 28.04 181 SER D O 1
ATOM 6413 N N . ASN D 1 182 ? -57.448 31.901 -7.912 1.00 33.00 182 ASN D N 1
ATOM 6414 C CA . ASN D 1 182 ? -58.729 31.682 -8.592 1.00 34.07 182 ASN D CA 1
ATOM 6415 C C . ASN D 1 182 ? -59.842 32.547 -8.025 1.00 32.87 182 ASN D C 1
ATOM 6416 O O . ASN D 1 182 ? -60.858 32.041 -7.521 1.00 31.53 182 ASN D O 1
ATOM 6421 N N . ASN D 1 183 ? -59.619 33.856 -8.091 1.00 33.16 183 ASN D N 1
ATOM 6422 C CA . ASN D 1 183 ? -60.623 34.827 -7.729 1.00 33.08 183 ASN D CA 1
ATOM 6423 C C . ASN D 1 183 ? -60.623 35.892 -8.813 1.00 35.90 183 ASN D C 1
ATOM 6424 O O . ASN D 1 183 ? -60.104 35.645 -9.902 1.00 37.43 183 ASN D O 1
ATOM 6429 N N . GLY D 1 184 ? -61.202 37.058 -8.533 1.00 36.92 184 GLY D N 1
ATOM 6430 C CA . GLY D 1 184 ? -61.230 38.151 -9.492 1.00 39.79 184 GLY D CA 1
ATOM 6431 C C . GLY D 1 184 ? -60.498 39.369 -8.971 1.00 40.55 184 GLY D C 1
ATOM 6432 O O . GLY D 1 184 ? -60.891 40.499 -9.267 1.00 42.52 184 GLY D O 1
ATOM 6433 N N . ILE D 1 185 ? -59.421 39.143 -8.231 1.00 39.21 185 ILE D N 1
ATOM 6434 C CA . ILE D 1 185 ? -58.654 40.224 -7.628 1.00 39.96 185 ILE D CA 1
ATOM 6435 C C . ILE D 1 185 ? -57.809 40.982 -8.652 1.00 42.67 185 ILE D C 1
ATOM 6436 O O . ILE D 1 185 ? -57.180 40.377 -9.503 1.00 43.15 185 ILE D O 1
ATOM 6441 N N . THR D 1 186 ? -57.826 42.311 -8.547 1.00 44.76 186 THR D N 1
ATOM 6442 C CA . THR D 1 186 ? -57.053 43.211 -9.405 1.00 48.20 186 THR D CA 1
ATOM 6443 C C . THR D 1 186 ? -56.026 44.085 -8.674 1.00 48.99 186 THR D C 1
ATOM 6444 O O . THR D 1 186 ? -54.968 44.373 -9.219 1.00 50.33 186 THR D O 1
ATOM 6448 N N . ASP D 1 187 ? -56.347 44.483 -7.448 1.00 48.24 187 ASP D N 1
ATOM 6449 C CA . ASP D 1 187 ? -55.511 45.369 -6.660 1.00 49.15 187 ASP D CA 1
ATOM 6450 C C . ASP D 1 187 ? -55.091 44.645 -5.398 1.00 46.53 187 ASP D C 1
ATOM 6451 O O . ASP D 1 187 ? -55.948 44.219 -4.623 1.00 44.36 187 ASP D O 1
ATOM 6456 N N . ILE D 1 188 ? -53.780 44.525 -5.201 1.00 46.42 188 ILE D N 1
ATOM 6457 C CA . ILE D 1 188 ? -53.231 43.857 -4.031 1.00 44.89 188 ILE D CA 1
ATOM 6458 C C . ILE D 1 188 ? -52.461 44.791 -3.138 1.00 45.77 188 ILE D C 1
ATOM 6459 O O . ILE D 1 188 ? -51.706 44.324 -2.283 1.00 45.49 188 ILE D O 1
ATOM 6464 N N . SER D 1 189 ? -52.669 46.089 -3.264 1.00 47.15 189 SER D N 1
ATOM 6465 C CA . SER D 1 189 ? -51.961 47.018 -2.368 1.00 48.85 189 SER D CA 1
ATOM 6466 C C . SER D 1 189 ? -52.237 46.697 -0.876 1.00 47.52 189 SER D C 1
ATOM 6467 O O . SER D 1 189 ? -51.356 46.858 -0.041 1.00 48.41 189 SER D O 1
ATOM 6470 N N . ALA D 1 190 ? -53.423 46.170 -0.570 1.00 45.92 190 ALA D N 1
ATOM 6471 C CA . ALA D 1 190 ? -53.764 45.684 0.772 1.00 45.13 190 ALA D CA 1
ATOM 6472 C C . ALA D 1 190 ? -52.748 44.721 1.402 1.00 44.35 190 ALA D C 1
ATOM 6473 O O . ALA D 1 190 ? -52.720 44.594 2.624 1.00 45.03 190 ALA D O 1
ATOM 6475 N N . LEU D 1 191 ? -51.981 43.998 0.584 1.00 43.82 191 LEU D N 1
ATOM 6476 C CA . LEU D 1 191 ? -51.003 43.009 1.076 1.00 43.37 191 LEU D CA 1
ATOM 6477 C C . LEU D 1 191 ? -49.671 43.614 1.448 1.00 45.66 191 LEU D C 1
ATOM 6478 O O . LEU D 1 191 ? -48.837 42.931 2.045 1.00 45.25 191 LEU D O 1
ATOM 6483 N N . LYS D 1 192 ? -49.485 44.902 1.137 1.00 48.12 192 LYS D N 1
ATOM 6484 C CA . LYS D 1 192 ? -48.213 45.581 1.402 1.00 50.57 192 LYS D CA 1
ATOM 6485 C C . LYS D 1 192 ? -47.742 45.466 2.849 1.00 50.84 192 LYS D C 1
ATOM 6486 O O . LYS D 1 192 ? -46.555 45.295 3.117 1.00 52.29 192 LYS D O 1
ATOM 6492 N N . ASN D 1 193 ? -48.681 45.570 3.775 1.00 49.90 193 ASN D N 1
ATOM 6493 C CA . ASN D 1 193 ? -48.357 45.596 5.181 1.00 51.36 193 ASN D CA 1
ATOM 6494 C C . ASN D 1 193 ? -48.387 44.280 5.909 1.00 49.35 193 ASN D C 1
ATOM 6495 O O . ASN D 1 193 ? -48.409 44.279 7.138 1.00 50.70 193 ASN D O 1
ATOM 6500 N N . LEU D 1 194 ? -48.457 43.161 5.181 1.00 46.68 194 LEU D N 1
ATOM 6501 C CA . LEU D 1 194 ? -48.491 41.848 5.804 1.00 44.61 194 LEU D CA 1
ATOM 6502 C C . LEU D 1 194 ? -47.087 41.297 5.889 1.00 45.74 194 LEU D C 1
ATOM 6503 O O . LEU D 1 194 ? -46.727 40.360 5.176 1.00 45.03 194 LEU D O 1
ATOM 6508 N N . ASP D 1 195 ? -46.348 41.835 6.848 1.00 47.84 195 ASP D N 1
ATOM 6509 C CA . ASP D 1 195 ? -44.927 41.595 6.986 1.00 50.09 195 ASP D CA 1
ATOM 6510 C C . ASP D 1 195 ? -44.569 40.167 7.352 1.00 48.51 195 ASP D C 1
ATOM 6511 O O . ASP D 1 195 ? -43.446 39.745 7.116 1.00 49.66 195 ASP D O 1
ATOM 6516 N N . ASN D 1 196 ? -45.531 39.404 7.864 1.00 45.80 196 ASN D N 1
ATOM 6517 C CA . ASN D 1 196 ? -45.272 38.028 8.295 1.00 44.87 196 ASN D CA 1
ATOM 6518 C C . ASN D 1 196 ? -45.635 36.932 7.298 1.00 42.84 196 ASN D C 1
ATOM 6519 O O . ASN D 1 196 ? -45.568 35.754 7.657 1.00 41.78 196 ASN D O 1
ATOM 6524 N N . LEU D 1 197 ? -46.013 37.289 6.066 1.00 42.73 197 LEU D N 1
ATOM 6525 C CA . LEU D 1 197 ? -46.376 36.271 5.048 1.00 41.45 197 LEU D CA 1
ATOM 6526 C C . LEU D 1 197 ? -45.188 35.395 4.641 1.00 44.03 197 LEU D C 1
ATOM 6527 O O . LEU D 1 197 ? -44.217 35.916 4.156 1.00 46.31 197 LEU D O 1
ATOM 6532 N N . GLU D 1 198 ? -45.299 34.065 4.813 1.00 44.44 198 GLU D N 1
ATOM 6533 C CA . GLU D 1 198 ? -44.262 33.077 4.407 1.00 47.00 198 GLU D CA 1
ATOM 6534 C C . GLU D 1 198 ? -44.660 32.421 3.074 1.00 45.23 198 GLU D C 1
ATOM 6535 O O . GLU D 1 198 ? -43.798 32.210 2.224 1.00 46.34 198 GLU D O 1
ATOM 6541 N N . THR D 1 199 ? -45.964 32.112 2.942 1.00 41.68 199 THR D N 1
ATOM 6542 C CA . THR D 1 199 ? -46.594 31.454 1.784 1.00 40.26 199 THR D CA 1
ATOM 6543 C C . THR D 1 199 ? -47.794 32.233 1.214 1.00 37.36 199 THR D C 1
ATOM 6544 O O . THR D 1 199 ? -48.810 32.422 1.894 1.00 34.72 199 THR D O 1
ATOM 6548 N N . LEU D 1 200 ? -47.687 32.647 -0.058 1.00 37.93 200 LEU D N 1
ATOM 6549 C CA . LEU D 1 200 ? -48.752 33.404 -0.754 1.00 36.36 200 LEU D CA 1
ATOM 6550 C C . LEU D 1 200 ? -49.025 32.825 -2.112 1.00 36.96 200 LEU D C 1
ATOM 6551 O O . LEU D 1 200 ? -48.101 32.473 -2.812 1.00 39.08 200 LEU D O 1
ATOM 6556 N N . ASP D 1 201 ? -50.296 32.686 -2.479 1.00 36.24 201 ASP D N 1
ATOM 6557 C CA . ASP D 1 201 ? -50.669 32.252 -3.828 1.00 37.29 201 ASP D CA 1
ATOM 6558 C C . ASP D 1 201 ? -51.688 33.235 -4.378 1.00 36.46 201 ASP D C 1
ATOM 6559 O O . ASP D 1 201 ? -52.778 33.381 -3.840 1.00 34.48 201 ASP D O 1
ATOM 6564 N N . LEU D 1 202 ? -51.316 33.880 -5.472 1.00 38.64 202 LEU D N 1
ATOM 6565 C CA . LEU D 1 202 ? -52.154 34.852 -6.193 1.00 39.04 202 LEU D CA 1
ATOM 6566 C C . LEU D 1 202 ? -52.538 34.428 -7.624 1.00 40.39 202 LEU D C 1
ATOM 6567 O O . LEU D 1 202 ? -53.147 35.194 -8.355 1.00 41.38 202 LEU D O 1
ATOM 6572 N N . ARG D 1 203 ? -52.165 33.230 -8.031 1.00 41.24 203 ARG D N 1
ATOM 6573 C CA . ARG D 1 203 ? -52.414 32.787 -9.396 1.00 43.57 203 ARG D CA 1
ATOM 6574 C C . ARG D 1 203 ? -53.883 32.823 -9.808 1.00 43.11 203 ARG D C 1
ATOM 6575 O O . ARG D 1 203 ? -54.776 32.620 -8.991 1.00 40.85 203 ARG D O 1
ATOM 6583 N N . ASN D 1 204 ? -54.112 33.045 -11.102 1.00 46.20 204 ASN D N 1
ATOM 6584 C CA . ASN D 1 204 ? -55.453 33.083 -11.704 1.00 47.03 204 ASN D CA 1
ATOM 6585 C C . ASN D 1 204 ? -56.362 34.160 -11.120 1.00 45.86 204 ASN D C 1
ATOM 6586 O O . ASN D 1 204 ? -57.500 33.903 -10.668 1.00 43.81 204 ASN D O 1
ATOM 6591 N N . ASN D 1 205 ? -55.830 35.378 -11.123 1.00 47.00 205 ASN D N 1
ATOM 6592 C CA . ASN D 1 205 ? -56.600 36.566 -10.819 1.00 47.09 205 ASN D CA 1
ATOM 6593 C C . ASN D 1 205 ? -56.434 37.502 -11.986 1.00 50.98 205 ASN D C 1
ATOM 6594 O O . ASN D 1 205 ? -55.947 37.076 -13.023 1.00 52.75 205 ASN D O 1
ATOM 6599 N N . GLY D 1 206 ? -56.828 38.758 -11.835 1.00 53.67 206 GLY D N 1
ATOM 6600 C CA . GLY D 1 206 ? -56.608 39.759 -12.880 1.00 59.31 206 GLY D CA 1
ATOM 6601 C C . GLY D 1 206 ? -55.714 40.883 -12.411 1.00 62.18 206 GLY D C 1
ATOM 6602 O O . GLY D 1 206 ? -56.067 42.048 -12.518 1.00 64.18 206 GLY D O 1
ATOM 6603 N N . ILE D 1 207 ? -54.535 40.527 -11.902 1.00 64.59 207 ILE D N 1
ATOM 6604 C CA . ILE D 1 207 ? -53.582 41.505 -11.370 1.00 66.04 207 ILE D CA 1
ATOM 6605 C C . ILE D 1 207 ? -52.810 42.090 -12.592 1.00 71.64 207 ILE D C 1
ATOM 6606 O O . ILE D 1 207 ? -51.902 41.444 -13.136 1.00 73.74 207 ILE D O 1
ATOM 6611 N N . THR D 1 208 ? -53.294 43.260 -13.067 1.00 75.33 208 THR D N 1
ATOM 6612 C CA . THR D 1 208 ? -52.616 44.124 -14.113 1.00 81.56 208 THR D CA 1
ATOM 6613 C C . THR D 1 208 ? -51.256 44.726 -13.688 1.00 85.92 208 THR D C 1
ATOM 6614 O O . THR D 1 208 ? -50.322 44.846 -14.506 1.00 86.20 208 THR D O 1
ATOM 6618 N N . ASP D 1 209 ? -51.144 45.124 -12.419 1.00 88.38 209 ASP D N 1
ATOM 6619 C CA . ASP D 1 209 ? -49.972 45.851 -11.949 1.00 90.22 209 ASP D CA 1
ATOM 6620 C C . ASP D 1 209 ? -48.900 44.752 -11.837 1.00 92.57 209 ASP D C 1
ATOM 6621 O O . ASP D 1 209 ? -48.784 44.075 -10.801 1.00 86.87 209 ASP D O 1
ATOM 6626 N N . LYS D 1 210 ? -48.197 44.554 -12.966 1.00 96.21 210 LYS D N 1
ATOM 6627 C CA . LYS D 1 210 ? -47.109 43.549 -13.107 1.00 96.63 210 LYS D CA 1
ATOM 6628 C C . LYS D 1 210 ? -46.139 43.751 -11.965 1.00 94.34 210 LYS D C 1
ATOM 6629 O O . LYS D 1 210 ? -45.833 42.833 -11.196 1.00 91.04 210 LYS D O 1
ATOM 6635 N N . SER D 1 211 ? -45.672 44.995 -11.884 1.00 95.36 211 SER D N 1
ATOM 6636 C CA . SER D 1 211 ? -44.516 45.340 -11.051 1.00 95.04 211 SER D CA 1
ATOM 6637 C C . SER D 1 211 ? -44.671 45.164 -9.542 0.50 91.00 211 SER D C 1
ATOM 6638 O O . SER D 1 211 ? -43.726 44.772 -8.856 1.00 89.01 211 SER D O 1
ATOM 6641 N N . ALA D 1 212 ? -45.849 45.496 -9.035 0.50 89.02 212 ALA D N 1
ATOM 6642 C CA . ALA D 1 212 ? -46.186 45.234 -7.643 1.00 87.71 212 ALA D CA 1
ATOM 6643 C C . ALA D 1 212 ? -46.126 43.728 -7.295 1.00 86.93 212 ALA D C 1
ATOM 6644 O O . ALA D 1 212 ? -45.779 43.363 -6.166 1.00 85.96 212 ALA D O 1
ATOM 6646 N N . LEU D 1 213 ? -46.444 42.870 -8.272 1.00 87.99 213 LEU D N 1
ATOM 6647 C CA . LEU D 1 213 ? -46.376 41.401 -8.135 1.00 87.97 213 LEU D CA 1
ATOM 6648 C C . LEU D 1 213 ? -44.946 40.813 -8.138 1.00 93.63 213 LEU D C 1
ATOM 6649 O O . LEU D 1 213 ? -44.767 39.653 -7.767 1.00 95.48 213 LEU D O 1
ATOM 6654 N N . LYS D 1 214 ? -43.948 41.565 -8.600 1.00 100.24 214 LYS D N 1
ATOM 6655 C CA . LYS D 1 214 ? -42.569 41.060 -8.665 1.00 102.99 214 LYS D CA 1
ATOM 6656 C C . LYS D 1 214 ? -42.024 40.719 -7.276 1.00 104.90 214 LYS D C 1
ATOM 6657 O O . LYS D 1 214 ? -41.365 39.693 -7.111 1.00 106.56 214 LYS D O 1
ATOM 6663 N N . ASN D 1 215 ? -42.315 41.575 -6.288 1.00 106.11 215 ASN D N 1
ATOM 6664 C CA . ASN D 1 215 ? -41.730 41.481 -4.934 1.00 106.14 215 ASN D CA 1
ATOM 6665 C C . ASN D 1 215 ? -42.561 40.647 -3.982 1.00 103.62 215 ASN D C 1
ATOM 6666 O O . ASN D 1 215 ? -42.327 40.656 -2.772 1.00 101.73 215 ASN D O 1
ATOM 6671 N N . LEU D 1 216 ? -43.509 39.902 -4.546 1.00 105.43 216 LEU D N 1
ATOM 6672 C CA . LEU D 1 216 ? -44.139 38.784 -3.875 1.00 106.22 216 LEU D CA 1
ATOM 6673 C C . LEU D 1 216 ? -43.554 37.426 -4.482 1.00 112.06 216 LEU D C 1
ATOM 6674 O O . LEU D 1 216 ? -44.271 36.700 -5.176 1.00 108.67 216 LEU D O 1
ATOM 6679 N N . ASN D 1 217 ? -42.246 37.152 -4.249 1.00 117.50 217 ASN D N 1
ATOM 6680 C CA . ASN D 1 217 ? -41.433 36.008 -4.810 1.00 119.07 217 ASN D CA 1
ATOM 6681 C C . ASN D 1 217 ? -41.112 34.799 -3.907 1.00 117.21 217 ASN D C 1
ATOM 6682 O O . ASN D 1 217 ? -42.003 34.043 -3.620 1.00 112.43 217 ASN D O 1
ATOM 6687 N N . ASN D 1 218 ? -39.857 34.559 -3.494 1.00 120.71 218 ASN D N 1
ATOM 6688 C CA . ASN D 1 218 ? -39.604 33.390 -2.617 1.00 118.14 218 ASN D CA 1
ATOM 6689 C C . ASN D 1 218 ? -40.402 33.567 -1.335 1.00 116.99 218 ASN D C 1
ATOM 6690 O O . ASN D 1 218 ? -40.906 32.592 -0.764 1.00 110.86 218 ASN D O 1
ATOM 6695 N N . LEU D 1 219 ? -40.412 34.828 -0.877 1.00 119.21 219 LEU D N 1
ATOM 6696 C CA . LEU D 1 219 ? -41.141 35.308 0.338 1.00 115.57 219 LEU D CA 1
ATOM 6697 C C . LEU D 1 219 ? -40.292 35.072 1.638 1.00 116.44 219 LEU D C 1
ATOM 6698 O O . LEU D 1 219 ? -39.481 34.137 1.718 1.00 122.80 219 LEU D O 1
ATOM 6703 N N . LYS D 1 220 ? -40.431 35.966 2.618 1.00 110.05 220 LYS D N 1
ATOM 6704 C CA . LYS D 1 220 ? -39.665 35.911 3.878 1.00 106.52 220 LYS D CA 1
ATOM 6705 C C . LYS D 1 220 ? -40.451 35.156 4.952 1.00 99.38 220 LYS D C 1
ATOM 6706 O O . LYS D 1 220 ? -41.489 34.527 4.749 1.00 92.07 220 LYS D O 1
#

Foldseek 3Di:
DFDDDFAQLCVQAVWPQVLVQLCVQLVHDDSRGTHHLVSLQVEAETADEQGQTADRRNNLSNQNHAYYAYHAYAYADDLSLQRNQRHAAYHHANYAYEDDLSLQRNQNHAAYHHHQYAYEDDLSLQRNQNHQHYEHENYAYADDLSCQNNLNHAAYEHYHYAYADDLSCLNNLNHAHYEHHHYAYADDLSCLRNLNHAHYHHHNYNYDDDVSPVRNDNYD/DFDDDFAQLCVQFVWPQLLVQLCVQLVHDDSRGTHHLVSLQPDAETADEPGQTADRRNCLSNQNHAYEAYHQYAYADDLSLQRNQRHAAYAHHNYAYEDDLSLQPNLNYAHYHHEHYAYEDDLSQQNNQNHQAYEHYNYAYADDLSQQNNLNHAAYEHEHYAYADDLSCLRNLNHAHYEHYHYAYADDLSLLRNQNHAHYHHYHYNYDDDVSCVRNDNYD/DFDDDWAQLCVQAVWPQLLVQLCVQLVHDDSRGTHHLVSLQPDAETADEPGQTADPRNNLSNLNHAYEAYHQYAYADDLSLQPNQRHAAYHHDNYAYADDLSLQRNLNYAAYHHEHYAYADDLSQQNNQNHQHYHHYNYAYADDLSQQNNLNHAAYEHEHYAYADDLSQQRNQNHAHYEHEHYAYADDLSLLRNLNHAHYHHHNYNYDDDVSPVRNDNYD/DFDDDFAQLCVQAVFPQLLVQLCVQLVHDDSRGTHHLVSLQPDAETADEQGQGADPRNCLSNQNHAYYAYHQYAYADDLSLQPNQRHAAYAHHNYAYEDDLSLQRNLNYAAYHHEHYAYADDLSQQNNQNHQHYEHEHYAYADDLSQQNNLNHAAYEHYHYAYADDLSCLRNLNHAHYEHYHYAYADDPSCVRNQRHQYYHHHNYNHPPVVVVPVVPNHD

Nearest PDB structures (foldseek):
  4aw4-assembly1_A  TM=9.687E-01  e=8.829E-25  Listeria monocytogenes EGD-e
  2omx-assembly1_A  TM=9.953E-01  e=1.407E-21  Listeria monocytogenes EGD-e
  1h6u-assembly1_A-2  TM=9.681E-01  e=4.161E-21  Listeria monocytogenes
  6hlu-assembly1_A  TM=9.875E-01  e=2.724E-15  Chlorobaculum tepidum
  6hlu-assembly1_B  TM=9.544E-01  e=3.205E-15  Chlorobaculum tepidum

CATH classification: 3.80.10.10

Sequence (880 aa):
ETITVSTPIKQIFPDDAFAETIKANLKKKSVTDAVTQNELNSIDQIIANNSDIKSVQGIQYLPNLKTLKLSNNKITDISALKQLNNLGWLDLSNNGITDISALKNLASLHTLDLSNNGITDISALKNLDNLHTLDLSNNGITDISALKNLDNLHTLDLSNNGITDISALKNLTSLHTLDLSNNGITDISALKNLDNLETLDLRNNGITDKSALKNLNNLKETITVSTPIKQIFPDDAFAETIKANLKKKSVTDAVTQNELNSIDQIIANNSDIKSVQGIQYLPNLKTLKLSNNKITDISALKQLNNLGWLDLSNNGITDISALKNLASLHTLDLSNNGITDISALKNLDNLHTLDLSNNGITDISALKNLDNLHTLDLSNNGITDISALKNLTSLHTLDLSNNGITDISALKNLDNLETLDLRNNGITDKSALKNLNNLKETITVSTPIKQIFPDDAFAETIKANLKKKSVTDAVTQNELNSIDQIIANNSDIKSVQGIQYLPNLKTLKLSNNKITDISALKQLNNLGWLDLSNNGITDISALKNLASLHTLDLSNNGITDISALKNLDNLHTLDLSNNGITDISALKNLDNLHTLDLSNNGITDISALKNLTSLHTLDLSNNGITDISALKNLDNLETLDLRNNGITDKSALKNLNNLKETITVSTPIKQIFPDDAFAETIKANLKKKSVTDAVTQNELNSIDQIIANNSDIKSVQGIQYLPNLKTLKLSNNKITDISALKQLNNLGWLDLSNNGITDISALKNLASLHTLDLSNNGITDISALKNLDNLHTLDLSNNGITDISALKNLDNLHTLDLSNNGITDISALKNLTSLHTLDLSNNGITDISALKNLDNLETLDLRNNGITDKSALKNLNNLK